Protein 5AFN (pdb70)

Foldseek 3Di:
DVLVVVLVVVLLVPDDLVDQQDDDLAAWEKEKEKEWAEFPDADQVQQKTKTKIKIKIKTARQSSADDCVSRPPQFKDKAACVSHHDFQKDFVFFPDDKDFPDRRIWMAGRNRMIITITIIITMGGFNQNCQAPPQGGKGKGKMWGPPDFCSHYPYHYDDHHHPNYDPPHQKDWPDKDKDKDFDDDPVDPGTTIMMMIMTGIHGPD/DVLVVVLCVQLQPPADQVDQQDDDLAAWEKEKEKEWQEFPDADQVQQKTKTKIKMKIKTFRQSNADDCVSRPPQFKDKAQSVSHHDFQKDFPFFPFDKDWDDGRIWIAGRRRMIIGITIIITMGHFNQNCQLPPQGGKDKRKMFGPPDACSHYPYDYDDYDHPNYDPPDQKDWPDKDKDKDWDDDPPDDGITIMMIIMTGIHGPPSD/DVLVVVLCVVLLPPADQVDQQDDPLAAWEKEKEKEWAEFPDADQVQQKTKTKIKMKIKTFRQSNADDCVSRPPAFKDKAQSVSHHDFQKDFVFFPDDKDWDDRRIWMAGRNRMIIGMTIIITMGHFNQNCQAPPQGGKGKGKMFGPPDFCSHYPYHYDDYDHPNYDPPHQKDWDDKDKDKDWDDDPVDPTTTIMMMIMTGIHGDD/DVLVVVLCVVLLPPDDQVDQQADVQGAWEKEKEKEWQDFPDADQVQQKTKTKIKMKIKTARQSSADDCVSRPPAFKDKAAPVSHHDFQKDFPFFPDDKDWDDHRIWIAGNNRMIIGITITITMGHFNQNCQADDQGGKGKGKMFGPPDFCSHYPYDYDDYYHPNYDPPHQKDWDDKDKDKDWADDPVDPGTTIMIMIMTGIHGDD/DVLVVVLCVVLLVPDDLQDQQDPDLAAWEKEKDKAWQEFPDADQVQQKTKTKIKMKMKTFRQSNADDCVSRPPAFKDKAACVSHRDFQKDFPFFPDDKDWPDGRIWIAGHRRMIITMTIIITMGGFNQNCQAPPQGGKGKGKMFGPPDACSHYPYDYDDDDHVNHDDPDQKDWPDKDKDKDWDDDPPDPGTTIMIIIMTGMHGDD

Nearest PDB structures (foldseek):
  5ouh-assembly1_B  TM=9.935E-01  e=2.386E-40  Homo sapiens
  5afh-assembly1_C  TM=9.965E-01  e=1.485E-39  Homo sapiens
  3sq9-assembly1_B  TM=9.889E-01  e=8.576E-38  unclassified
  2y7y-assembly1_A  TM=9.504E-01  e=9.101E-25  Aplysia californica
  5obh-assembly1_D  TM=9.480E-01  e=3.143E-23  Aplysia californica

Radius of gyration: 29.96 Å; Cα contacts (8 Å, |Δi|>4): 2633; chains: 5; bounding box: 78×82×72 Å

InterPro domains:
  IPR006201 Neurotransmitter-gated ion-channel [PTHR18945] (28-205)
  IPR006202 Neurotransmitter-gated ion-channel ligand-binding domain [PF02931] (35-223)
  IPR007110 Immunoglobulin-like domain [PS50835] (114-217)
  IPR036734 Neurotransmitter-gated ion-channel ligand-binding domain superfamily [G3DSA:2.70.170.10] (19-229)
  IPR036734 Neurotransmitter-gated ion-channel ligand-binding domain superfamily [SSF63712] (23-223)

Sequence (1027 aa):
GEFQRKLYKELVKNYNPDVIPTQRDRPVTVYFSLSLLQIMDVDEKNQVVDVVFWLQMSWTDHYLQWNVSEYPGVKQVSVPIISSLWVPDLAAYNAISKPEVLTPQLALVNSSGHVQYLPSIRQRFSCDVSGVDTESGATCKLKFGSWTHHSRELDLQMQEADISGYIPYSRFELVGVTQKRSERFYECCKEPYPDVTFTVTFRKKGGEFQRKLYYKELVKNYNPDVIPTQRDRPVTVYFSLSLLQIMDVDEKNQVVDVVFWLQMSWTDHYLQWNVSEYPGVKQVSVPISSLWVPDLAAYNAISKPEVLTPQLALVNSSGHVQYLPSIRQRFSCDVSGVDTESGATCKLKFGSWTHHSRELDLQMQEADISGYIPYSRFELVGVTQKRSERFYECCKEPYPDVTFTVTFRKKGRSGEFQRKLYKELVKNYNPDVIPTQRDRPVTVYFSLSLLQIMDVDEKNQVVDVVFWLQMSWTDHYLQWNVSEYPGVKQVSVPISSLWVPDLAAYNAISKPEVLTPQLALVNSSGHVQYLPSIRQRFSCDVSGVDTESGATCKLKFGSWTHHSRELDLQMQEADISGYIPYSRFELVGVTQKRSERFYECCKEPYPDVTFTVTFRKKGGEFQRKLYKELVKNYNPDVIPTQRDRPVTVYFSLSLLQIMDVDEKNQVVDVVFWLQMSWTDHYLQWNVSEYPGVKQVSSVPIISSSLWVPDLAAYNAISKPEVLTPQLALVNSSGHVQYLPSIRQRFSCDVSGVDTESGATCKLKFGSWTHHSRELDLQMQEADISGYIPYSRFELVGVTQKRSSERFYECCKEPYPDVTFFTVTFRKKGGEFQRKLYKELVKNYNPDVIPTQRDRPVTVYFSLSLLQIMDVDEKNQVVDVVFWLQMSWTDHYLQWNVSEYPGVKQVSVPISSLWVPDLLAAYNAISKPEVLTPQLALVNSSGHVQYLPSIRQRFSCDVSGVDTESGATCKLKFGSWTHHSRELDLQMQEADISGYIPYSRFELVGVTQKRSERFYECCKEPYPDVTFTVTFRKKG

CATH classification: 2.70.170.10

Structure (mmCIF, N/CA/C/O backbone):
data_5AFN
#
_entry.id   5AFN
#
_cell.length_a   85.520
_cell.length_b   112.504
_cell.length_c   143.109
_cell.angle_alpha   90.00
_cell.angle_beta   90.00
_cell.angle_gamma   90.00
#
_symmetry.space_group_name_H-M   'P 21 21 21'
#
loop_
_entity.id
_entity.type
_entity.pdbx_description
1 polymer 'ACETYLCHOLINE-BINDING PROTEIN, NEURONAL ACETYLCHOLINE RECEPTOR SUBUNIT ALPHA-7'
2 non-polymer 2-acetamido-2-deoxy-beta-D-glucopyranose
3 non-polymer beta-D-mannopyranose
4 non-polymer alpha-D-mannopyranose
5 non-polymer Alpha-Lobeline
6 non-polymer (4R)-4-(2-phenylethyl)pyrrolidin-2-one
7 non-polymer GLYCEROL
8 water water
#
loop_
_atom_site.group_PDB
_atom_site.id
_atom_site.type_symbol
_atom_site.label_atom_id
_atom_site.label_alt_id
_atom_site.label_comp_id
_atom_site.label_asym_id
_atom_site.label_entity_id
_atom_site.label_seq_id
_atom_site.pdbx_PDB_ins_code
_atom_site.Cartn_x
_atom_site.Cartn_y
_atom_site.Cartn_z
_atom_site.occupancy
_atom_site.B_iso_or_equiv
_atom_site.auth_seq_id
_atom_site.auth_comp_id
_atom_site.auth_asym_id
_atom_site.auth_atom_id
_atom_site.pdbx_PDB_model_num
ATOM 1 N N . GLY A 1 1 ? 54.403 0.746 36.122 1.00 88.80 0 GLY A N 1
ATOM 2 C CA . GLY A 1 1 ? 55.682 0.174 35.743 1.00 84.63 0 GLY A CA 1
ATOM 3 C C . GLY A 1 1 ? 56.455 1.103 34.831 1.00 73.52 0 GLY A C 1
ATOM 4 O O . GLY A 1 1 ? 56.034 1.375 33.708 1.00 69.94 0 GLY A O 1
ATOM 5 N N . GLU A 1 2 ? 57.588 1.598 35.312 1.00 75.40 1 GLU A N 1
ATOM 6 C CA . GLU A 1 2 ? 58.368 2.545 34.533 1.00 82.03 1 GLU A CA 1
ATOM 7 C C . GLU A 1 2 ? 59.005 1.869 33.328 1.00 80.92 1 GLU A C 1
ATOM 8 O O . GLU A 1 2 ? 59.010 2.419 32.227 1.00 81.22 1 GLU A O 1
ATOM 14 N N . PHE A 1 3 ? 59.542 0.673 33.539 1.00 71.88 2 PHE A N 1
ATOM 15 C CA . PHE A 1 3 ? 60.144 -0.081 32.448 1.00 64.80 2 PHE A CA 1
ATOM 16 C C . PHE A 1 3 ? 59.101 -0.523 31.435 1.00 59.43 2 PHE A C 1
ATOM 17 O O . PHE A 1 3 ? 59.371 -0.571 30.235 1.00 59.00 2 PHE A O 1
ATOM 25 N N . GLN A 1 4 ? 57.903 -0.832 31.913 1.00 44.75 3 GLN A N 1
ATOM 26 C CA . GLN A 1 4 ? 56.815 -1.170 31.007 1.00 42.42 3 GLN A CA 1
ATOM 27 C C . GLN A 1 4 ? 56.457 0.038 30.151 1.00 50.86 3 GLN A C 1
ATOM 28 O O . GLN A 1 4 ? 56.220 -0.082 28.948 1.00 47.84 3 GLN A O 1
ATOM 34 N N . ARG A 1 5 ? 56.448 1.208 30.776 1.00 52.01 4 ARG A N 1
ATOM 35 C CA . ARG A 1 5 ? 56.109 2.435 30.079 1.00 60.37 4 ARG A CA 1
ATOM 36 C C . ARG A 1 5 ? 57.145 2.775 28.997 1.00 57.49 4 ARG A C 1
ATOM 37 O O . ARG A 1 5 ? 56.797 3.245 27.913 1.00 54.10 4 ARG A O 1
ATOM 45 N N . LYS A 1 6 ? 58.414 2.510 29.289 1.00 50.74 5 LYS A N 1
ATOM 46 C CA . LYS A 1 6 ? 59.477 2.692 28.308 1.00 57.93 5 LYS A CA 1
ATOM 47 C C . LYS A 1 6 ? 59.364 1.675 27.165 1.00 63.41 5 LYS A C 1
ATOM 48 O O . LYS A 1 6 ? 59.640 1.996 26.007 1.00 66.02 5 LYS A O 1
ATOM 54 N N . LEU A 1 7 ? 58.963 0.449 27.500 1.00 58.28 6 LEU A N 1
ATOM 55 C CA . LEU A 1 7 ? 58.823 -0.610 26.510 1.00 53.46 6 LEU A CA 1
ATOM 56 C C . LEU A 1 7 ? 57.752 -0.257 25.489 1.00 52.80 6 LEU A C 1
ATOM 57 O O . LEU A 1 7 ? 57.893 -0.567 24.311 1.00 49.64 6 LEU A O 1
ATOM 62 N N . TYR A 1 8 ? 56.683 0.390 25.948 1.00 53.62 7 TYR A N 1
ATOM 63 C CA . TYR A 1 8 ? 55.614 0.830 25.051 1.00 56.41 7 TYR A CA 1
ATOM 64 C C . TYR A 1 8 ? 56.086 1.950 24.127 1.00 61.74 7 TYR A C 1
ATOM 65 O O . TYR A 1 8 ? 55.857 1.898 22.921 1.00 72.71 7 TYR A O 1
ATOM 74 N N . LYS A 1 9 ? 56.721 2.967 24.698 1.00 61.74 8 LYS A N 1
ATOM 75 C CA . LYS A 1 9 ? 57.315 4.042 23.904 1.00 65.96 8 LYS A CA 1
ATOM 76 C C . LYS A 1 9 ? 58.165 3.463 22.771 1.00 73.74 8 LYS A C 1
ATOM 77 O O . LYS A 1 9 ? 57.986 3.814 21.604 1.00 73.66 8 LYS A O 1
ATOM 83 N N . GLU A 1 10 ? 59.075 2.559 23.129 1.00 76.60 9 GLU A N 1
ATOM 84 C CA . GLU A 1 10 ? 60.018 1.985 22.174 1.00 84.21 9 GLU A CA 1
ATOM 85 C C . GLU A 1 10 ? 59.368 1.065 21.134 1.00 80.58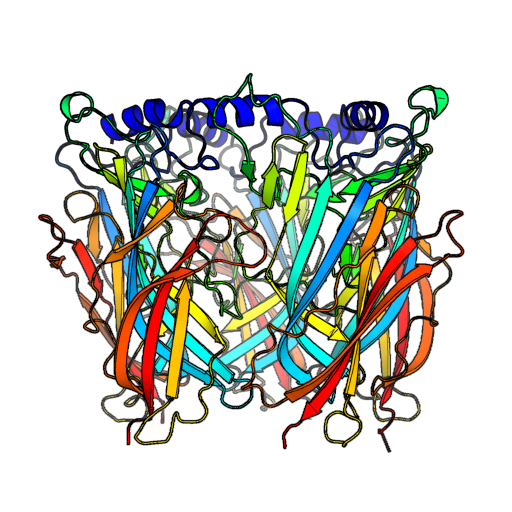 9 GLU A C 1
ATOM 86 O O . GLU A 1 10 ? 59.657 1.171 19.944 1.00 88.08 9 GLU A O 1
ATOM 92 N N . LEU A 1 11 ? 58.498 0.165 21.579 1.00 72.04 10 LEU A N 1
ATOM 93 C CA . LEU A 1 11 ? 57.867 -0.794 20.671 1.00 72.13 10 LEU A CA 1
ATOM 94 C C . LEU A 1 11 ? 57.017 -0.149 19.580 1.00 77.47 10 LEU A C 1
ATOM 95 O O . LEU A 1 11 ? 56.951 -0.654 18.462 1.00 87.56 10 LEU A O 1
ATOM 100 N N . VAL A 1 12 ? 56.362 0.957 19.916 1.00 71.98 11 VAL A N 1
ATOM 101 C CA . VAL A 1 12 ? 55.491 1.664 18.981 1.00 63.20 11 VAL A CA 1
ATOM 102 C C . VAL A 1 12 ? 56.285 2.274 17.826 1.00 67.10 11 VAL A C 1
ATOM 103 O O . VAL A 1 12 ? 55.816 2.271 16.688 1.00 67.22 11 VAL A O 1
ATOM 107 N N . LYS A 1 13 ? 57.488 2.769 18.138 1.00 65.52 12 LYS A N 1
ATOM 108 C CA . LYS A 1 13 ? 58.300 3.616 17.246 1.00 68.44 12 LYS A CA 1
ATOM 109 C C . LYS A 1 13 ? 58.200 3.331 15.744 1.00 70.49 12 LYS A C 1
ATOM 110 O O . LYS A 1 13 ? 57.762 4.184 14.964 1.00 66.65 12 LYS A O 1
ATOM 116 N N . ASN A 1 14 ? 58.620 2.136 15.345 1.00 62.81 13 ASN A N 1
ATOM 117 C CA . ASN A 1 14 ? 58.638 1.775 13.936 1.00 68.39 13 ASN A CA 1
ATOM 118 C C . ASN A 1 14 ? 57.678 0.633 13.657 1.00 65.23 13 ASN A C 1
ATOM 119 O O . ASN A 1 14 ? 57.889 -0.154 12.742 1.00 67.43 13 ASN A O 1
ATOM 124 N N . TYR A 1 15 ? 56.623 0.532 14.454 1.00 53.79 14 TYR A N 1
ATOM 125 C CA . TYR A 1 15 ? 55.732 -0.600 14.320 1.00 46.79 14 TYR A CA 1
ATOM 126 C C . TYR A 1 15 ? 54.536 -0.261 13.444 1.00 43.11 14 TYR A C 1
ATOM 127 O O . TYR A 1 15 ? 53.861 0.745 13.651 1.00 47.08 14 TYR A O 1
ATOM 136 N N . ASN A 1 16 ? 54.281 -1.122 12.465 1.00 45.12 15 ASN A N 1
ATOM 137 C CA . ASN A 1 16 ? 53.162 -0.933 11.559 1.00 37.12 15 ASN A CA 1
ATOM 138 C C . ASN A 1 16 ? 52.212 -2.101 11.666 1.00 36.21 15 ASN A C 1
ATOM 139 O O . ASN A 1 16 ? 52.492 -3.188 11.165 1.00 35.66 15 ASN A O 1
ATOM 144 N N . PRO A 1 17 ? 51.072 -1.874 12.320 1.00 33.66 16 PRO A N 1
ATOM 145 C CA . PRO A 1 17 ? 50.081 -2.932 12.549 1.00 32.78 16 PRO A CA 1
ATOM 146 C C . PRO A 1 17 ? 49.387 -3.415 11.265 1.00 34.55 16 PRO A C 1
ATOM 147 O O . PRO A 1 17 ? 48.624 -4.382 11.314 1.00 36.54 16 PRO A O 1
ATOM 151 N N . ASP A 1 18 ? 49.655 -2.767 10.136 1.00 33.51 17 ASP A N 1
ATOM 152 C CA . ASP A 1 18 ? 49.066 -3.186 8.861 1.00 41.29 17 ASP A CA 1
ATOM 153 C C . ASP A 1 18 ? 49.964 -4.184 8.130 1.00 48.53 17 ASP A C 1
ATOM 154 O O . ASP A 1 18 ? 49.551 -4.792 7.142 1.00 47.16 17 ASP A O 1
ATOM 159 N N . VAL A 1 19 ? 51.183 -4.367 8.634 1.00 40.46 18 VAL A N 1
ATOM 160 C CA . VAL A 1 19 ? 52.158 -5.219 7.969 1.00 40.87 18 VAL A CA 1
ATOM 161 C C . VAL A 1 19 ? 52.272 -6.596 8.617 1.00 47.12 18 VAL A C 1
ATOM 162 O O . VAL A 1 19 ? 52.693 -6.718 9.769 1.00 46.05 18 VAL A O 1
ATOM 166 N N . ILE A 1 20 ? 51.890 -7.633 7.874 1.00 36.51 19 ILE A N 1
ATOM 167 C CA . ILE A 1 20 ? 52.005 -8.993 8.374 1.00 38.29 19 ILE A CA 1
ATOM 168 C C . ILE A 1 20 ? 53.472 -9.283 8.664 1.00 39.65 19 ILE A C 1
ATOM 169 O O . ILE A 1 20 ? 54.334 -9.026 7.824 1.00 43.45 19 ILE A O 1
ATOM 174 N N . PRO A 1 21 ? 53.761 -9.776 9.880 1.00 46.44 20 PRO A N 1
ATOM 175 C CA . PRO A 1 21 ? 55.145 -9.944 10.343 1.00 48.88 20 PRO A CA 1
ATOM 176 C C . PRO A 1 21 ? 55.832 -11.211 9.823 1.00 47.97 20 PRO A C 1
ATOM 177 O O . PRO A 1 21 ? 56.450 -11.930 10.605 1.00 46.72 20 PRO A O 1
ATOM 181 N N . THR A 1 22 ? 55.722 -11.477 8.523 1.00 46.90 21 THR A N 1
ATOM 182 C CA . THR A 1 22 ? 56.498 -12.543 7.908 1.00 51.49 21 THR A CA 1
ATOM 183 C C . THR A 1 22 ? 57.963 -12.140 7.954 1.00 59.59 21 THR A C 1
ATOM 184 O O . THR A 1 22 ? 58.292 -10.950 8.048 1.00 56.85 21 THR A O 1
ATOM 188 N N . GLN A 1 23 ? 58.846 -13.128 7.886 1.00 61.03 22 GLN A N 1
ATOM 189 C CA . GLN A 1 23 ? 60.263 -12.839 7.734 1.00 68.97 22 GLN A CA 1
ATOM 190 C C . GLN A 1 23 ? 60.967 -13.979 7.029 1.00 75.04 22 GLN A C 1
ATOM 191 O O . GLN A 1 23 ? 60.712 -15.148 7.324 1.00 75.76 22 GLN A O 1
ATOM 197 N N . ARG A 1 24 ? 61.837 -13.624 6.086 1.00 82.80 23 ARG A N 1
ATOM 198 C CA . ARG A 1 24 ? 62.632 -14.596 5.347 1.00 89.87 23 ARG A CA 1
ATOM 199 C C . ARG A 1 24 ? 61.749 -15.656 4.691 1.00 87.50 23 ARG A C 1
ATOM 200 O O . ARG A 1 24 ? 61.848 -16.838 5.013 1.00 83.21 23 ARG A O 1
ATOM 208 N N . ASP A 1 25 ? 60.868 -15.212 3.797 1.00 93.25 24 ASP A N 1
ATOM 209 C CA . ASP A 1 25 ? 59.922 -16.077 3.068 1.00 104.65 24 ASP A CA 1
ATOM 210 C C . ASP A 1 25 ? 59.021 -16.995 3.917 1.00 101.99 24 ASP A C 1
ATOM 211 O O . ASP A 1 25 ? 58.188 -17.727 3.375 1.00 104.65 24 ASP A O 1
ATOM 216 N N . ARG A 1 26 ? 59.170 -16.944 5.237 1.00 92.99 25 ARG A N 1
ATOM 217 C CA . ARG A 1 26 ? 58.411 -17.822 6.118 1.00 79.77 25 ARG A CA 1
ATOM 218 C C . ARG A 1 26 ? 57.042 -17.246 6.436 1.00 63.26 25 ARG A C 1
ATOM 219 O O . ARG A 1 26 ? 56.910 -16.058 6.731 1.00 57.33 25 ARG A O 1
ATOM 227 N N . PRO A 1 27 ? 56.012 -18.095 6.379 1.00 57.39 26 PRO A N 1
ATOM 228 C CA . PRO A 1 27 ? 54.665 -17.674 6.770 1.00 48.95 26 PRO A CA 1
ATOM 229 C C . PRO A 1 27 ? 54.559 -17.468 8.278 1.00 49.09 26 PRO A C 1
ATOM 230 O O . PRO A 1 27 ? 55.280 -18.104 9.051 1.00 53.50 26 PRO A O 1
ATOM 234 N N . VAL A 1 28 ? 53.672 -16.572 8.688 1.00 36.54 27 VAL A N 1
ATOM 235 C CA . VAL A 1 28 ? 53.336 -16.452 10.090 1.00 43.00 27 VAL A CA 1
ATOM 236 C C . VAL A 1 28 ? 52.404 -17.608 10.422 1.00 42.83 27 VAL A C 1
ATOM 237 O O . VAL A 1 28 ? 51.352 -17.751 9.808 1.00 48.59 27 VAL A O 1
ATOM 241 N N . THR A 1 29 ? 52.811 -18.452 11.364 1.00 35.99 28 THR A N 1
ATOM 242 C CA . THR A 1 29 ? 51.948 -19.515 11.863 1.00 35.48 28 THR A CA 1
ATOM 243 C C . THR A 1 29 ? 50.937 -18.947 12.853 1.00 35.68 28 THR A C 1
ATOM 244 O O . THR A 1 29 ? 51.308 -18.284 13.818 1.00 35.06 28 THR A O 1
ATOM 248 N N . VAL A 1 30 ? 49.661 -19.221 12.621 1.00 36.33 29 VAL A N 1
ATOM 249 C CA . VAL A 1 30 ? 48.609 -18.762 13.512 1.00 33.65 29 VAL A CA 1
ATOM 250 C C . VAL A 1 30 ? 47.896 -19.975 14.077 1.00 35.37 29 VAL A C 1
ATOM 251 O O . VAL A 1 30 ? 47.291 -20.746 13.338 1.00 30.27 29 VAL A O 1
ATOM 255 N N . TYR A 1 31 ? 47.983 -20.150 15.388 1.00 28.34 30 TYR A N 1
ATOM 256 C CA . TYR A 1 31 ? 47.301 -21.256 16.051 1.00 33.84 30 TYR A CA 1
ATOM 257 C C . TYR A 1 31 ? 45.896 -20.815 16.366 1.00 31.49 30 TYR A C 1
ATOM 258 O O . TYR A 1 31 ? 45.688 -19.706 16.841 1.00 32.53 30 TYR A O 1
ATOM 267 N N . PHE A 1 32 ? 44.932 -21.683 16.094 1.00 32.25 31 PHE A N 1
ATOM 268 C CA . PHE A 1 32 ? 43.531 -21.304 16.165 1.00 30.10 31 PHE A CA 1
ATOM 269 C C . PHE A 1 32 ? 42.716 -22.373 16.894 1.00 33.09 31 PHE A C 1
ATOM 270 O O . PHE A 1 32 ? 42.691 -23.542 16.506 1.00 37.77 31 PHE A O 1
ATOM 278 N N . SER A 1 33 ? 42.038 -21.959 17.948 1.00 35.69 32 SER A N 1
ATOM 279 C CA . SER A 1 33 ? 41.216 -22.868 18.728 1.00 41.30 32 SER A CA 1
ATOM 280 C C . SER A 1 33 ? 39.842 -22.241 18.841 1.00 34.46 32 SER A C 1
ATOM 281 O O . SER A 1 33 ? 39.718 -21.026 18.936 1.00 32.06 32 SER A O 1
ATOM 284 N N . LEU A 1 34 ? 38.804 -23.060 18.814 1.00 28.25 33 LEU A N 1
ATOM 285 C CA . LEU A 1 34 ? 37.463 -22.550 19.052 1.00 32.42 33 LEU A CA 1
ATOM 286 C C . LEU A 1 34 ? 36.805 -23.431 20.097 1.00 39.89 33 LEU A C 1
ATOM 287 O O . LEU A 1 34 ? 36.755 -24.646 19.942 1.00 36.09 33 LEU A O 1
ATOM 292 N N . SER A 1 35 ? 36.307 -22.815 21.163 1.00 27.42 34 SER A N 1
ATOM 293 C CA . SER A 1 35 ? 35.597 -23.542 22.208 1.00 25.17 34 SER A CA 1
ATOM 294 C C . SER A 1 35 ? 34.144 -23.089 22.209 1.00 28.08 34 SER A C 1
ATOM 295 O O . SER A 1 35 ? 33.851 -21.926 22.495 1.00 31.80 34 SER A O 1
ATOM 298 N N . LEU A 1 36 ? 33.234 -23.987 21.854 1.00 26.65 35 LEU A N 1
ATOM 299 C CA . LEU A 1 36 ? 31.824 -23.618 21.800 1.00 30.34 35 LEU A CA 1
ATOM 300 C C . LEU A 1 36 ? 31.300 -23.475 23.229 1.00 32.08 35 LEU A C 1
ATOM 301 O O . LEU A 1 36 ? 31.500 -24.361 24.048 1.00 28.09 35 LEU A O 1
ATOM 306 N N . LEU A 1 37 ? 30.630 -22.365 23.520 1.00 23.73 36 LEU A N 1
ATOM 307 C CA . LEU A 1 37 ? 30.125 -22.116 24.866 1.00 37.81 36 LEU A CA 1
ATOM 308 C C . LEU A 1 37 ? 28.620 -22.304 24.948 1.00 33.23 36 LEU A C 1
ATOM 309 O O . LEU A 1 37 ? 28.102 -22.855 25.915 1.00 31.46 36 LEU A O 1
ATOM 314 N N . GLN A 1 38 ? 27.907 -21.827 23.938 1.00 24.43 37 GLN A N 1
ATOM 315 C CA . GLN A 1 38 ? 26.456 -21.876 24.000 1.00 32.72 37 GLN A CA 1
ATOM 316 C C . GLN A 1 38 ? 25.832 -21.692 22.629 1.00 34.75 37 GLN A C 1
ATOM 317 O O . GLN A 1 38 ? 26.270 -20.878 21.820 1.00 38.23 37 GLN A O 1
ATOM 323 N N . ILE A 1 39 ? 24.811 -22.486 22.374 1.00 29.96 38 ILE A N 1
ATOM 324 C CA . ILE A 1 39 ? 23.985 -22.303 21.209 1.00 26.10 38 ILE A CA 1
ATOM 325 C C . ILE A 1 39 ? 22.797 -21.489 21.700 1.00 31.66 38 ILE A C 1
ATOM 326 O O . ILE A 1 39 ? 21.959 -21.987 22.442 1.00 35.30 38 ILE A O 1
ATOM 331 N N . MET A 1 40 ? 22.761 -20.222 21.305 1.00 27.47 39 MET A N 1
ATOM 332 C CA . MET A 1 40 ? 21.767 -19.275 21.796 1.00 32.68 39 MET A CA 1
ATOM 333 C C . MET A 1 40 ? 20.398 -19.551 21.203 1.00 37.40 39 MET A C 1
ATOM 334 O O . MET A 1 40 ? 19.387 -19.446 21.886 1.00 47.86 39 MET A O 1
ATOM 339 N N . ASP A 1 41 ? 20.363 -19.907 19.927 1.00 33.99 40 ASP A N 1
ATOM 340 C CA . ASP A 1 41 ? 19.089 -20.054 19.246 1.00 39.23 40 ASP A CA 1
ATOM 341 C C . ASP A 1 41 ? 19.307 -20.645 17.872 1.00 29.83 40 ASP A C 1
ATOM 342 O O . ASP A 1 41 ? 20.397 -20.544 17.309 1.00 28.00 40 ASP A O 1
ATOM 347 N N . VAL A 1 42 ? 18.260 -21.260 17.338 1.00 31.49 41 VAL A N 1
ATOM 348 C CA . VAL A 1 42 ? 18.252 -21.683 15.958 1.00 41.44 41 VAL A CA 1
ATOM 349 C C . VAL A 1 42 ? 17.037 -21.064 15.297 1.00 47.67 41 VAL A C 1
ATOM 350 O O . VAL A 1 42 ? 15.979 -20.912 15.915 1.00 45.53 41 VAL A O 1
ATOM 354 N N . ASP A 1 43 ? 17.208 -20.665 14.047 1.00 38.82 42 ASP A N 1
ATOM 355 C CA . ASP A 1 43 ? 16.110 -20.120 13.276 1.00 45.10 42 ASP A CA 1
ATOM 356 C C . ASP A 1 43 ? 15.849 -21.150 12.197 1.00 42.84 42 ASP A C 1
ATOM 357 O O . ASP A 1 43 ? 16.625 -21.277 11.247 1.00 39.13 42 ASP A O 1
ATOM 362 N N . GLU A 1 44 ? 14.777 -21.910 12.357 1.00 42.91 43 GLU A N 1
ATOM 363 C CA . GLU A 1 44 ? 14.497 -23.001 11.430 1.00 49.29 43 GLU A CA 1
ATOM 364 C C . GLU A 1 44 ? 13.882 -22.500 10.128 1.00 51.27 43 GLU A C 1
ATOM 365 O O . GLU A 1 44 ? 13.874 -23.215 9.127 1.00 57.87 43 GLU A O 1
ATOM 371 N N . LYS A 1 45 ? 13.369 -21.274 10.143 1.00 49.43 44 LYS A N 1
ATOM 372 C CA . LYS A 1 45 ? 12.763 -20.693 8.945 1.00 46.75 44 LYS A CA 1
ATOM 373 C C . LYS A 1 45 ? 13.834 -20.106 8.036 1.00 43.27 44 LYS A C 1
ATOM 374 O O . LYS A 1 45 ? 13.822 -20.332 6.835 1.00 51.46 44 LYS A O 1
ATOM 380 N N . ASN A 1 46 ? 14.771 -19.369 8.625 1.00 40.86 45 ASN A N 1
ATOM 381 C CA . ASN A 1 46 ? 15.801 -18.677 7.855 1.00 42.60 45 ASN A CA 1
ATOM 382 C C . ASN A 1 46 ? 17.134 -19.423 7.768 1.00 40.63 45 ASN A C 1
ATOM 383 O O . ASN A 1 46 ? 18.070 -18.947 7.120 1.00 36.15 45 ASN A O 1
ATOM 388 N N . GLN A 1 47 ? 17.215 -20.579 8.424 1.00 41.05 46 GLN A N 1
ATOM 389 C CA . GLN A 1 47 ? 18.420 -21.417 8.404 1.00 31.22 46 GLN A CA 1
ATOM 390 C C . GLN A 1 47 ? 19.655 -20.721 8.996 1.00 34.97 46 GLN A C 1
ATOM 391 O O . GLN A 1 47 ? 20.651 -20.478 8.316 1.00 38.08 46 GLN A O 1
ATOM 397 N N . VAL A 1 48 ? 19.574 -20.420 10.285 1.00 31.21 47 VAL A N 1
ATOM 398 C CA . VAL A 1 48 ? 20.596 -19.656 10.974 1.00 32.26 47 VAL A CA 1
ATOM 399 C C . VAL A 1 48 ? 20.812 -20.278 12.341 1.00 35.38 47 VAL A C 1
ATOM 400 O O . VAL A 1 48 ? 19.857 -20.699 13.005 1.00 28.70 47 VAL A O 1
ATOM 404 N N . VAL A 1 49 ? 22.065 -20.355 12.760 1.00 25.92 48 VAL A N 1
ATOM 405 C CA . VAL A 1 49 ? 22.348 -20.708 14.128 1.00 25.57 48 VAL A CA 1
ATOM 406 C C . VAL A 1 49 ? 23.094 -19.546 14.775 1.00 28.04 48 VAL A C 1
ATOM 407 O O . VAL A 1 49 ? 23.915 -18.878 14.136 1.00 26.89 48 VAL A O 1
ATOM 411 N N . ASP A 1 50 ? 22.771 -19.303 16.044 1.00 25.09 49 ASP A N 1
ATOM 412 C CA . ASP A 1 50 ? 23.300 -18.189 16.825 1.00 23.54 49 ASP A CA 1
ATOM 413 C C . ASP A 1 50 ? 24.138 -18.805 17.950 1.00 28.98 49 ASP A C 1
ATOM 414 O O . ASP A 1 50 ? 23.611 -19.492 18.829 1.00 30.13 49 ASP A O 1
ATOM 419 N N . VAL A 1 51 ? 25.444 -18.569 17.916 1.00 26.53 50 VAL A N 1
ATOM 420 C CA . VAL A 1 51 ? 26.356 -19.230 18.842 1.00 22.29 50 VAL A CA 1
ATOM 421 C C . VAL A 1 51 ? 27.246 -18.261 19.607 1.00 25.72 50 VAL A C 1
ATOM 422 O O . VAL A 1 51 ? 27.586 -17.175 19.115 1.00 27.69 50 VAL A O 1
ATOM 426 N N . VAL A 1 52 ? 27.613 -18.658 20.820 1.00 25.72 51 VAL A N 1
ATOM 427 C CA . VAL A 1 52 ? 28.648 -17.966 21.577 1.00 22.58 51 VAL A CA 1
ATOM 428 C C . VAL A 1 52 ? 29.829 -18.921 21.673 1.00 25.20 51 VAL A C 1
ATOM 429 O O . VAL A 1 52 ? 29.662 -20.084 22.041 1.00 31.36 51 VAL A O 1
ATOM 433 N N . PHE A 1 53 ? 31.007 -18.454 21.269 1.00 27.02 52 PHE A N 1
ATOM 434 C CA . PHE A 1 53 ? 32.210 -19.283 21.314 1.00 30.20 52 PHE A CA 1
ATOM 435 C C . PHE A 1 53 ? 33.425 -18.473 21.784 1.00 26.93 52 PHE A C 1
ATOM 436 O O . PHE A 1 53 ? 33.451 -17.247 21.667 1.00 25.97 52 PHE A O 1
ATOM 444 N N . TRP A 1 54 ? 34.425 -19.174 22.301 1.00 29.13 53 TRP A N 1
ATOM 445 C CA . TRP A 1 54 ? 35.691 -18.578 22.709 1.00 30.07 53 TRP A CA 1
ATOM 446 C C . TRP A 1 54 ? 36.778 -18.928 21.688 1.00 28.25 53 TRP A C 1
ATOM 447 O O . TRP A 1 54 ? 37.089 -20.101 21.461 1.00 32.29 53 TRP A O 1
ATOM 458 N N . LEU A 1 55 ? 37.352 -17.905 21.078 1.00 31.00 54 LEU A N 1
ATOM 459 C CA . LEU A 1 55 ? 38.443 -18.089 20.141 1.00 25.46 54 LEU A CA 1
ATOM 460 C C . LEU A 1 55 ? 39.736 -17.928 20.889 1.00 35.64 54 LEU A C 1
ATOM 461 O O . LEU A 1 55 ? 39.885 -17.006 21.691 1.00 39.47 54 LEU A O 1
ATOM 466 N N . GLN A 1 56 ? 40.669 -18.832 20.646 1.00 35.64 55 GLN A N 1
ATOM 467 C CA . GLN A 1 56 ? 42.039 -18.619 21.075 1.00 38.52 55 GLN A CA 1
ATOM 468 C C . GLN A 1 56 ? 42.934 -18.563 19.854 1.00 43.79 55 GLN A C 1
ATOM 469 O O . GLN A 1 56 ? 42.977 -19.491 19.052 1.00 43.80 55 GLN A O 1
ATOM 475 N N . MET A 1 57 ? 43.646 -17.460 19.718 1.00 32.25 56 MET A N 1
ATOM 476 C CA . MET A 1 57 ? 44.509 -17.266 18.582 1.00 35.44 56 MET A CA 1
ATOM 477 C C . MET A 1 57 ? 45.863 -16.795 19.051 1.00 35.44 56 MET A C 1
ATOM 478 O O . MET A 1 57 ? 45.966 -15.841 19.805 1.00 38.90 56 MET A O 1
ATOM 483 N N . SER A 1 58 ? 46.908 -17.463 18.595 1.00 34.00 57 SER A N 1
ATOM 484 C CA . SER A 1 58 ? 48.241 -17.032 18.942 1.00 30.13 57 SER A CA 1
ATOM 485 C C . SER A 1 58 ? 49.134 -17.111 17.718 1.00 35.63 57 SER A C 1
ATOM 486 O O . SER A 1 58 ? 48.863 -17.868 16.776 1.00 38.41 57 SER A O 1
ATOM 489 N N . TRP A 1 59 ? 50.187 -16.303 17.737 1.00 30.97 58 TRP A N 1
ATOM 490 C CA . TRP A 1 59 ? 51.155 -16.262 16.650 1.00 36.38 58 TRP A CA 1
ATOM 491 C C . TRP A 1 59 ? 52.324 -15.445 17.155 1.00 34.93 58 TRP A C 1
ATOM 492 O O . TRP A 1 59 ? 52.188 -14.705 18.125 1.00 35.56 58 TRP A O 1
ATOM 503 N N . THR A 1 60 ? 53.460 -15.560 16.485 1.00 37.29 59 THR A N 1
ATOM 504 C CA . THR A 1 60 ? 54.643 -14.790 16.847 1.00 38.67 59 THR A CA 1
ATOM 505 C C . THR A 1 60 ? 54.851 -13.623 15.881 1.00 42.13 59 THR A C 1
ATOM 506 O O . THR A 1 60 ? 54.930 -13.803 14.657 1.00 45.01 59 THR A O 1
ATOM 510 N N . ASP A 1 61 ? 54.909 -12.424 16.446 1.00 41.41 60 ASP A N 1
ATOM 511 C CA . ASP A 1 61 ? 55.231 -11.209 15.700 1.00 42.87 60 ASP A CA 1
ATOM 512 C C . ASP A 1 61 ? 56.636 -10.816 16.103 1.00 44.62 60 ASP A C 1
ATOM 513 O O . ASP A 1 61 ? 56.849 -10.339 17.214 1.00 41.52 60 ASP A O 1
ATOM 518 N N . HIS A 1 62 ? 57.592 -11.007 15.202 1.00 44.75 61 HIS A N 1
ATOM 519 C CA . HIS A 1 62 ? 58.989 -10.848 15.568 1.00 50.72 61 HIS A CA 1
ATOM 520 C C . HIS A 1 62 ? 59.353 -9.384 15.800 1.00 47.71 61 HIS A C 1
ATOM 521 O O . HIS A 1 62 ? 60.400 -9.086 16.369 1.00 47.58 61 HIS A O 1
ATOM 528 N N . TYR A 1 63 ? 58.484 -8.473 15.372 1.00 42.87 62 TYR A N 1
ATOM 529 C CA . TYR A 1 63 ? 58.723 -7.048 15.590 1.00 46.96 62 TYR A CA 1
ATOM 530 C C . TYR A 1 63 ? 58.350 -6.608 17.001 1.00 51.39 62 TYR A C 1
ATOM 531 O O . TYR A 1 63 ? 58.599 -5.469 17.389 1.00 57.47 62 TYR A O 1
ATOM 540 N N . LEU A 1 64 ? 57.760 -7.516 17.769 1.00 51.85 63 LEU A N 1
ATOM 541 C CA . LEU A 1 64 ? 57.259 -7.177 19.090 1.00 45.29 63 LEU A CA 1
ATOM 542 C C . LEU A 1 64 ? 58.102 -7.774 20.196 1.00 51.74 63 LEU A C 1
ATOM 543 O O . LEU A 1 64 ? 57.667 -7.843 21.341 1.00 57.51 63 LEU A O 1
ATOM 548 N N . GLN A 1 65 ? 59.301 -8.223 19.863 1.00 50.72 64 GLN A N 1
ATOM 549 C CA . GLN A 1 65 ? 60.138 -8.837 20.877 1.00 55.97 64 GLN A CA 1
ATOM 550 C C . GLN A 1 65 ? 61.044 -7.813 21.558 1.00 53.93 64 GLN A C 1
ATOM 551 O O . GLN A 1 65 ? 61.284 -6.725 21.028 1.00 54.88 64 GLN A O 1
ATOM 557 N N . TRP A 1 66 ? 61.524 -8.153 22.748 1.00 43.36 65 TRP A N 1
ATOM 558 C CA . TRP A 1 66 ? 62.441 -7.268 23.456 1.00 50.06 65 TRP A CA 1
ATOM 559 C C . TRP A 1 66 ? 63.357 -8.061 24.357 1.00 53.29 65 TRP A C 1
ATOM 560 O O . TRP A 1 66 ? 63.104 -9.236 24.636 1.00 54.41 65 TRP A O 1
ATOM 571 N N . ASN A 1 67 ? 64.416 -7.407 24.815 1.00 55.29 66 ASN A N 1
ATOM 572 C CA . ASN A 1 67 ? 65.361 -8.030 25.724 1.00 68.07 66 ASN A CA 1
ATOM 573 C C . ASN A 1 67 ? 64.917 -7.781 27.161 1.00 70.32 66 ASN A C 1
ATOM 574 O O . ASN A 1 67 ? 64.837 -6.633 27.599 1.00 66.88 66 ASN A O 1
ATOM 579 N N . VAL A 1 68 ? 64.616 -8.857 27.884 1.00 69.38 67 VAL A N 1
ATOM 580 C CA . VAL A 1 68 ? 64.162 -8.749 29.267 1.00 68.91 67 VAL A CA 1
ATOM 581 C C . VAL A 1 68 ? 65.222 -8.078 30.150 1.00 74.42 67 VAL A C 1
ATOM 582 O O . VAL A 1 68 ? 64.891 -7.407 31.125 1.00 74.76 67 VAL A O 1
ATOM 586 N N . SER A 1 69 ? 66.493 -8.231 29.790 1.00 77.15 68 SER A N 1
ATOM 587 C CA . SER A 1 69 ? 67.562 -7.589 30.548 1.00 82.83 68 SER A CA 1
ATOM 588 C C . SER A 1 69 ? 67.514 -6.068 30.383 1.00 82.27 68 SER A C 1
ATOM 589 O O . SER A 1 69 ? 67.942 -5.329 31.271 1.00 87.62 68 SER A O 1
ATOM 592 N N . GLU A 1 70 ? 66.985 -5.604 29.253 1.00 71.87 69 GLU A N 1
ATOM 593 C CA . GLU A 1 70 ? 66.843 -4.168 29.015 1.00 76.43 69 GLU A CA 1
ATOM 594 C C . GLU A 1 70 ? 65.595 -3.601 29.698 1.00 75.32 69 GLU A C 1
ATOM 595 O O . GLU A 1 70 ? 65.535 -2.416 30.019 1.00 82.94 69 GLU A O 1
ATOM 601 N N . TYR A 1 71 ? 64.600 -4.454 29.918 1.00 64.77 70 TYR A N 1
ATOM 602 C CA . TYR A 1 71 ? 63.356 -4.033 30.553 1.00 60.88 70 TYR A CA 1
ATOM 603 C C . TYR A 1 71 ? 63.040 -4.972 31.714 1.00 67.84 70 TYR A C 1
ATOM 604 O O . TYR A 1 71 ? 62.062 -5.721 31.660 1.00 65.84 70 TYR A O 1
ATOM 613 N N . PRO A 1 72 ? 63.866 -4.926 32.775 1.00 61.87 71 PRO A N 1
ATOM 614 C CA . PRO A 1 72 ? 63.820 -5.937 33.837 1.00 59.75 71 PRO A CA 1
ATOM 615 C C . PRO A 1 72 ? 62.446 -6.070 34.475 1.00 63.73 71 PRO A C 1
ATOM 616 O O . PRO A 1 72 ? 61.776 -5.064 34.725 1.00 63.65 71 PRO A O 1
ATOM 620 N N . GLY A 1 73 ? 62.030 -7.312 34.707 1.00 59.81 72 GLY A N 1
ATOM 621 C CA . GLY A 1 73 ? 60.734 -7.595 35.293 1.00 57.64 72 GLY A CA 1
ATOM 622 C C . GLY A 1 73 ? 59.605 -7.710 34.282 1.00 53.75 72 GLY A C 1
ATOM 623 O O . GLY A 1 73 ? 58.599 -8.366 34.548 1.00 61.25 72 GLY A O 1
ATOM 624 N N . VAL A 1 74 ? 59.766 -7.072 33.126 1.00 46.21 73 VAL A N 1
ATOM 625 C CA . VAL A 1 74 ? 58.715 -7.063 32.107 1.00 43.44 73 VAL A CA 1
ATOM 626 C C . VAL A 1 74 ? 58.786 -8.313 31.225 1.00 52.72 73 VAL A C 1
ATOM 627 O O . VAL A 1 74 ? 59.576 -8.371 30.273 1.00 51.35 73 VAL A O 1
ATOM 631 N N . LYS A 1 75 ? 57.953 -9.305 31.535 1.00 51.15 74 LYS A N 1
ATOM 632 C CA . LYS A 1 75 ? 58.015 -10.593 30.847 1.00 52.13 74 LYS A CA 1
ATOM 633 C C . LYS A 1 75 ? 56.854 -10.778 29.874 1.00 48.06 74 LYS A C 1
ATOM 634 O O . LYS A 1 75 ? 56.975 -11.495 28.891 1.00 40.86 74 LYS A O 1
ATOM 640 N N . GLN A 1 76 ? 55.723 -10.148 30.168 1.00 50.41 75 GLN A N 1
ATOM 641 C CA . GLN A 1 76 ? 54.604 -10.116 29.238 1.00 48.42 75 GLN A CA 1
ATOM 642 C C . GLN A 1 76 ? 53.753 -8.880 29.505 1.00 41.08 75 GLN A C 1
ATOM 643 O O . GLN A 1 76 ? 53.667 -8.412 30.634 1.00 48.39 75 GLN A O 1
ATOM 649 N N . VAL A 1 77 ? 53.125 -8.346 28.467 1.00 35.72 76 VAL A N 1
ATOM 650 C CA . VAL A 1 77 ? 52.331 -7.137 28.622 1.00 32.96 76 VAL A CA 1
ATOM 651 C C . VAL A 1 77 ? 50.968 -7.324 28.001 1.00 35.75 76 VAL A C 1
ATOM 652 O O . VAL A 1 77 ? 50.769 -8.188 27.143 1.00 38.46 76 VAL A O 1
ATOM 656 N N . SER A 1 78 ? 50.035 -6.490 28.426 1.00 30.15 77 SER A N 1
ATOM 657 C CA . SER A 1 78 ? 48.673 -6.562 27.942 1.00 30.51 77 SER A CA 1
ATOM 658 C C . SER A 1 78 ? 48.405 -5.300 27.114 1.00 28.74 77 SER A C 1
ATOM 659 O O . SER A 1 78 ? 48.572 -4.179 27.582 1.00 37.13 77 SER A O 1
ATOM 662 N N . VAL A 1 79 ? 48.011 -5.499 25.865 1.00 28.93 78 VAL A N 1
ATOM 663 C CA . VAL A 1 79 ? 48.059 -4.448 24.859 1.00 34.10 78 VAL A CA 1
ATOM 664 C C . VAL A 1 79 ? 46.744 -4.379 24.070 1.00 30.91 78 VAL A C 1
ATOM 665 O O . VAL A 1 79 ? 46.149 -5.411 23.771 1.00 28.49 78 VAL A O 1
ATOM 669 N N . PRO A 1 80 ? 46.268 -3.165 23.748 1.00 27.35 79 PRO A N 1
ATOM 670 C CA . PRO A 1 80 ? 45.050 -3.146 22.926 1.00 32.44 79 PRO A CA 1
ATOM 671 C C . PRO A 1 80 ? 45.348 -3.747 21.556 1.00 38.71 79 PRO A C 1
ATOM 672 O O . PRO A 1 80 ? 46.408 -3.503 20.972 1.00 26.68 79 PRO A O 1
ATOM 676 N N A ILE A 1 81 ? 44.434 -4.574 21.058 0.64 24.74 80 ILE A N 1
ATOM 677 N N B ILE A 1 81 ? 44.398 -4.524 21.063 0.36 39.28 80 ILE A N 1
ATOM 678 C CA A ILE A 1 81 ? 44.674 -5.306 19.819 0.64 38.72 80 ILE A CA 1
ATOM 679 C CA B ILE A 1 81 ? 44.589 -5.311 19.863 0.36 40.02 80 ILE A CA 1
ATOM 680 C C A ILE A 1 81 ? 44.739 -4.373 18.629 0.64 35.94 80 ILE A C 1
ATOM 681 C C B ILE A 1 81 ? 44.616 -4.438 18.612 0.36 36.55 80 ILE A C 1
ATOM 682 O O A ILE A 1 81 ? 45.448 -4.650 17.675 0.64 36.26 80 ILE A O 1
ATOM 683 O O B ILE A 1 81 ? 45.169 -4.828 17.593 0.36 37.08 80 ILE A O 1
ATOM 692 N N . SER A 1 82 ? 44.031 -3.250 18.711 1.00 37.00 81 SER A N 1
ATOM 693 C CA . SER A 1 82 ? 44.043 -2.268 17.637 1.00 37.16 81 SER A CA 1
ATOM 694 C C . SER A 1 82 ? 45.453 -1.756 17.338 1.00 40.50 81 SER A C 1
ATOM 695 O O . SER A 1 82 ? 45.708 -1.203 16.272 1.00 45.99 81 SER A O 1
ATOM 698 N N . SER A 1 83 ? 46.375 -1.947 18.275 1.00 35.17 82 SER A N 1
ATOM 699 C CA . SER A 1 83 ? 47.737 -1.457 18.086 1.00 31.84 82 SER A CA 1
ATOM 700 C C . SER A 1 83 ? 48.657 -2.538 17.506 1.00 37.16 82 SER A C 1
ATOM 701 O O . SER A 1 83 ? 49.845 -2.302 17.282 1.00 41.68 82 SER A O 1
ATOM 704 N N . LEU A 1 84 ? 48.111 -3.730 17.275 1.00 29.90 83 LEU A N 1
ATOM 705 C CA . LEU A 1 84 ? 48.917 -4.846 16.790 1.00 29.93 83 LEU A CA 1
ATOM 706 C C . LEU A 1 84 ? 48.435 -5.318 15.424 1.00 36.14 83 LEU A C 1
ATOM 707 O O . LEU A 1 84 ? 47.250 -5.203 15.103 1.00 29.26 83 LEU A O 1
ATOM 712 N N . TRP A 1 85 ? 49.342 -5.874 14.630 1.00 31.69 84 TRP A N 1
ATOM 713 C CA . TRP A 1 85 ? 48.904 -6.681 13.512 1.00 30.09 84 TRP A CA 1
ATOM 714 C C . TRP A 1 85 ? 48.134 -7.886 14.045 1.00 31.17 84 TRP A C 1
ATOM 715 O O . TRP A 1 85 ? 48.590 -8.563 14.972 1.00 29.21 84 TRP A O 1
ATOM 726 N N . VAL A 1 86 ? 46.978 -8.158 13.450 1.00 28.67 85 VAL A N 1
ATOM 727 C CA . VAL A 1 86 ? 46.180 -9.330 13.806 1.00 32.29 85 VAL A CA 1
ATOM 728 C C . VAL A 1 86 ? 45.788 -10.069 12.532 1.00 33.18 85 VAL A C 1
ATOM 729 O O . VAL A 1 86 ? 45.606 -9.442 11.502 1.00 37.18 85 VAL A O 1
ATOM 733 N N . PRO A 1 87 ? 45.677 -11.408 12.602 1.00 34.18 86 PRO A N 1
ATOM 734 C CA . PRO A 1 87 ? 45.297 -12.180 11.418 1.00 33.26 86 PRO A CA 1
ATOM 735 C C . PRO A 1 87 ? 43.928 -11.721 10.899 1.00 35.08 86 PRO A C 1
ATOM 736 O O . PRO A 1 87 ? 43.014 -11.496 11.684 1.00 32.59 86 PRO A O 1
ATOM 740 N N . ASP A 1 88 ? 43.791 -11.565 9.592 1.00 32.96 87 ASP A N 1
ATOM 741 C CA . ASP A 1 88 ? 42.505 -11.177 9.034 1.00 35.05 87 ASP A CA 1
ATOM 742 C C . ASP A 1 88 ? 41.617 -12.405 8.873 1.00 38.77 87 ASP A C 1
ATOM 743 O O . ASP A 1 88 ? 41.203 -12.742 7.757 1.00 31.21 87 ASP A O 1
ATOM 748 N N . LEU A 1 89 ? 41.325 -13.082 9.981 1.00 37.93 88 LEU A N 1
ATOM 749 C CA . LEU A 1 89 ? 40.479 -14.266 9.908 1.00 42.60 88 LEU A CA 1
ATOM 750 C C . LEU A 1 89 ? 39.025 -13.884 9.640 1.00 43.92 88 LEU A C 1
ATOM 751 O O . LEU A 1 89 ? 38.464 -13.013 10.298 1.00 39.53 88 LEU A O 1
ATOM 756 N N . ALA A 1 90 ? 38.438 -14.531 8.641 1.00 37.93 89 ALA A N 1
ATOM 757 C CA . ALA A 1 90 ? 37.048 -14.324 8.285 1.00 29.46 89 ALA A CA 1
ATOM 758 C C . ALA A 1 90 ? 36.226 -15.534 8.722 1.00 35.64 89 ALA A C 1
ATOM 759 O O . ALA A 1 90 ? 36.708 -16.670 8.681 1.00 27.91 89 ALA A O 1
ATOM 761 N N . ALA A 1 91 ? 34.981 -15.288 9.117 1.00 29.08 90 ALA A N 1
ATOM 762 C CA . ALA A 1 91 ? 34.010 -16.356 9.302 1.00 31.71 90 ALA A CA 1
ATOM 763 C C . ALA A 1 91 ? 33.241 -16.541 7.983 1.00 33.03 90 ALA A C 1
ATOM 764 O O . ALA A 1 91 ? 32.341 -15.760 7.667 1.00 32.94 90 ALA A O 1
ATOM 766 N N . TYR A 1 92 ? 33.597 -17.578 7.226 1.00 31.90 91 TYR A N 1
ATOM 767 C CA . TYR A 1 92 ? 33.142 -17.724 5.830 1.00 35.26 91 TYR A CA 1
ATOM 768 C C . TYR A 1 92 ? 31.627 -17.735 5.674 1.00 37.05 91 TYR A C 1
ATOM 769 O O . TYR A 1 92 ? 31.097 -17.222 4.691 1.00 43.61 91 TYR A O 1
ATOM 778 N N . ASN A 1 93 ? 30.926 -18.335 6.628 1.00 32.06 92 ASN A N 1
ATOM 779 C CA . ASN A 1 93 ? 29.493 -18.486 6.463 1.00 35.17 92 ASN A CA 1
ATOM 780 C C . ASN A 1 93 ? 28.694 -17.748 7.540 1.00 35.84 92 ASN A C 1
ATOM 781 O O . ASN A 1 93 ? 27.550 -18.107 7.845 1.00 29.58 92 ASN A O 1
ATOM 786 N N . ALA A 1 94 ? 29.299 -16.699 8.088 1.00 31.28 93 ALA A N 1
ATOM 787 C CA . ALA A 1 94 ? 28.609 -15.822 9.034 1.00 40.18 93 ALA A CA 1
ATOM 788 C C . ALA A 1 94 ? 27.603 -14.958 8.292 1.00 28.14 93 ALA A C 1
ATOM 789 O O . ALA A 1 94 ? 27.810 -14.588 7.133 1.00 26.61 93 ALA A O 1
ATOM 791 N N . ILE A 1 95 ? 26.500 -14.649 8.956 1.00 33.82 94 ILE A N 1
ATOM 792 C CA . ILE A 1 95 ? 25.495 -13.769 8.370 1.00 30.19 94 ILE A CA 1
ATOM 793 C C . ILE A 1 95 ? 25.249 -12.562 9.276 1.00 30.31 94 ILE A C 1
ATOM 794 O O . ILE A 1 95 ? 24.311 -11.798 9.075 1.00 29.76 94 ILE A O 1
ATOM 799 N N . SER A 1 96 ? 26.096 -12.419 10.293 1.00 31.47 95 SER A N 1
ATOM 800 C CA . SER A 1 96 ? 26.134 -11.215 11.123 1.00 27.32 95 SER A CA 1
ATOM 801 C C . SER A 1 96 ? 27.588 -10.950 11.440 1.00 27.71 95 SER A C 1
ATOM 802 O O . SER A 1 96 ? 28.425 -11.878 11.411 1.00 28.62 95 SER A O 1
ATOM 805 N N . LYS A 1 97 ? 27.879 -9.696 11.760 1.00 24.00 96 LYS A N 1
ATOM 806 C CA . LYS A 1 97 ? 29.185 -9.315 12.256 1.00 32.95 96 LYS A CA 1
ATOM 807 C C . LYS A 1 97 ? 29.401 -9.926 13.631 1.00 29.44 96 LYS A C 1
ATOM 808 O O . LYS A 1 97 ? 28.451 -10.177 14.363 1.00 31.93 96 LYS A O 1
ATOM 814 N N . PRO A 1 98 ? 30.656 -10.188 13.981 1.00 31.61 97 PRO A N 1
ATOM 815 C CA . PRO A 1 98 ? 30.920 -10.749 15.306 1.00 29.08 97 PRO A CA 1
ATOM 816 C C . PRO A 1 98 ? 30.743 -9.709 16.414 1.00 36.78 97 PRO A C 1
ATOM 817 O O . PRO A 1 98 ? 31.179 -8.567 16.274 1.00 34.36 97 PRO A O 1
ATOM 821 N N . GLU A 1 99 ? 30.078 -10.111 17.494 1.00 32.84 98 GLU A N 1
ATOM 822 C CA . GLU A 1 99 ? 29.992 -9.299 18.701 1.00 31.55 98 GLU A CA 1
ATOM 823 C C . GLU A 1 99 ? 31.057 -9.808 19.672 1.00 27.39 98 GLU A C 1
ATOM 824 O O . GLU A 1 99 ? 30.961 -10.933 20.164 1.00 27.90 98 GLU A O 1
ATOM 830 N N . VAL A 1 100 ? 32.094 -9.005 19.910 1.00 24.33 99 VAL A N 1
ATOM 831 C CA . VAL A 1 100 ? 33.167 -9.404 20.816 1.00 27.79 99 VAL A CA 1
ATOM 832 C C . VAL A 1 100 ? 32.764 -9.041 22.243 1.00 25.90 99 VAL A C 1
ATOM 833 O O . VAL A 1 100 ? 32.481 -7.889 22.530 1.00 20.87 99 VAL A O 1
ATOM 837 N N . LEU A 1 101 ? 32.723 -10.037 23.125 1.00 23.61 100 LEU A N 1
ATOM 838 C CA . LEU A 1 101 ? 32.091 -9.884 24.439 1.00 25.60 100 LEU A CA 1
ATOM 839 C C . LEU A 1 101 ? 33.102 -9.498 25.533 1.00 32.79 100 LEU A C 1
ATOM 840 O O . LEU A 1 101 ? 32.718 -9.135 26.640 1.00 32.41 100 LEU A O 1
ATOM 845 N N . THR A 1 102 ? 34.387 -9.567 25.199 1.00 26.02 101 THR A N 1
ATOM 846 C CA . THR A 1 102 ? 35.473 -9.468 26.170 1.00 23.48 101 THR A CA 1
ATOM 847 C C . THR A 1 102 ? 36.397 -8.285 25.863 1.00 30.67 101 THR A C 1
ATOM 848 O O . THR A 1 102 ? 36.401 -7.784 24.730 1.00 26.22 101 THR A O 1
ATOM 852 N N . PRO A 1 103 ? 37.204 -7.848 26.855 1.00 32.22 102 PRO A N 1
ATOM 853 C CA . PRO A 1 103 ? 38.090 -6.706 26.586 1.00 32.46 102 PRO A CA 1
ATOM 854 C C . PRO A 1 103 ? 38.984 -7.005 25.393 1.00 31.33 102 PRO A C 1
ATOM 855 O O . PRO A 1 103 ? 39.479 -8.118 25.263 1.00 29.59 102 PRO A O 1
ATOM 859 N N . GLN A 1 104 ? 39.166 -6.021 24.522 1.00 29.43 103 GLN A N 1
ATOM 860 C CA . GLN A 1 104 ? 39.886 -6.240 23.277 1.00 30.52 103 GLN A CA 1
ATOM 861 C C . GLN A 1 104 ? 41.393 -6.088 23.465 1.00 30.01 103 GLN A C 1
ATOM 862 O O . GLN A 1 104 ? 42.030 -5.222 22.863 1.00 32.39 103 GLN A O 1
ATOM 868 N N . LEU A 1 105 ? 41.947 -6.949 24.313 1.00 36.08 104 LEU A N 1
ATOM 869 C CA . LEU A 1 105 ? 43.368 -6.940 24.622 1.00 29.09 104 LEU A CA 1
ATOM 870 C C . LEU A 1 105 ? 44.021 -8.261 24.226 1.00 29.72 104 LEU A C 1
ATOM 871 O O . LEU A 1 105 ? 43.378 -9.307 24.204 1.00 28.63 104 LEU A O 1
ATOM 876 N N . ALA A 1 106 ? 45.312 -8.208 23.928 1.00 26.19 105 ALA A N 1
ATOM 877 C CA . ALA A 1 106 ? 46.085 -9.411 23.682 1.00 24.01 105 ALA A CA 1
ATOM 878 C C . ALA A 1 106 ? 47.279 -9.431 24.628 1.00 35.53 105 ALA A C 1
ATOM 879 O O . ALA A 1 106 ? 47.744 -8.371 25.076 1.00 32.32 105 ALA A O 1
ATOM 881 N N . LEU A 1 107 ? 47.769 -10.631 24.930 1.00 30.40 106 LEU A N 1
ATOM 882 C CA . LEU A 1 107 ? 48.965 -10.792 25.746 1.00 32.49 106 LEU A CA 1
ATOM 883 C C . LEU A 1 107 ? 50.117 -10.947 24.796 1.00 36.71 106 LEU A C 1
ATOM 884 O O . LEU A 1 107 ? 49.984 -11.579 23.760 1.00 36.58 106 LEU A O 1
ATOM 889 N N . VAL A 1 108 ? 51.243 -10.340 25.130 1.00 33.64 107 VAL A N 1
ATOM 890 C CA . VAL A 1 108 ? 52.416 -10.453 24.293 1.00 34.48 107 VAL A CA 1
ATOM 891 C C . VAL A 1 108 ? 53.592 -10.671 25.224 1.00 39.60 107 VAL A C 1
ATOM 892 O O . VAL A 1 108 ? 53.778 -9.911 26.167 1.00 40.50 107 VAL A O 1
ATOM 896 N N . ASN A 1 109 ? 54.393 -11.698 24.975 1.00 33.08 108 ASN A N 1
ATOM 897 C CA . ASN A 1 109 ? 55.594 -11.887 25.791 1.00 43.51 108 ASN A CA 1
ATOM 898 C C . ASN A 1 109 ? 56.821 -11.405 25.041 1.00 36.59 108 ASN A C 1
ATOM 899 O O . ASN A 1 109 ? 56.725 -10.987 23.883 1.00 37.97 108 ASN A O 1
ATOM 904 N N . SER A 1 110 ? 57.977 -11.520 25.686 1.00 36.11 109 SER A N 1
ATOM 905 C CA . SER A 1 110 ? 59.195 -10.868 25.219 1.00 43.68 109 SER A CA 1
ATOM 906 C C . SER A 1 110 ? 59.786 -11.441 23.934 1.00 48.37 109 SER A C 1
ATOM 907 O O . SER A 1 110 ? 60.625 -10.799 23.304 1.00 57.24 109 SER A O 1
ATOM 910 N N . SER A 1 111 ? 59.376 -12.645 23.547 1.00 43.90 110 SER A N 1
ATOM 911 C CA . SER A 1 111 ? 59.803 -13.176 22.250 1.00 47.09 110 SER A CA 1
ATOM 912 C C . SER A 1 111 ? 58.770 -12.856 21.175 1.00 46.05 110 SER A C 1
ATOM 913 O O . SER A 1 111 ? 58.835 -13.379 20.068 1.00 53.42 110 SER A O 1
ATOM 916 N N . GLY A 1 112 ? 57.814 -11.993 21.512 1.00 35.27 111 GLY A N 1
ATOM 917 C CA . GLY A 1 112 ? 56.853 -11.513 20.533 1.00 34.67 111 GLY A CA 1
ATOM 918 C C . GLY A 1 112 ? 55.691 -12.451 20.251 1.00 34.53 111 GLY A C 1
ATOM 919 O O . GLY A 1 112 ? 54.957 -12.279 19.272 1.00 37.97 111 GLY A O 1
ATOM 920 N N . HIS A 1 113 ? 55.502 -13.439 21.112 1.00 31.77 112 HIS A N 1
ATOM 921 C CA . HIS A 1 113 ? 54.361 -14.321 20.965 1.00 41.43 112 HIS A CA 1
ATOM 922 C C . HIS A 1 113 ? 53.079 -13.654 21.466 1.00 36.15 112 HIS A C 1
ATOM 923 O O . HIS A 1 113 ? 52.967 -13.302 22.639 1.00 40.28 112 HIS A O 1
ATOM 930 N N . VAL A 1 114 ? 52.113 -13.492 20.567 1.00 34.44 113 VAL A N 1
ATOM 931 C CA . VAL A 1 114 ? 50.859 -12.802 20.879 1.00 26.74 113 VAL A CA 1
ATOM 932 C C . VAL A 1 114 ? 49.773 -13.811 21.173 1.00 32.97 113 VAL A C 1
ATOM 933 O O . VAL A 1 114 ? 49.678 -14.828 20.499 1.00 30.68 113 VAL A O 1
ATOM 937 N N . GLN A 1 115 ? 48.954 -13.551 22.186 1.00 31.13 114 GLN A N 1
ATOM 938 C CA . GLN A 1 115 ? 47.802 -14.405 22.421 1.00 29.04 114 GLN A CA 1
ATOM 939 C C . GLN A 1 115 ? 46.585 -13.517 22.483 1.00 31.55 114 GLN A C 1
ATOM 940 O O . GLN A 1 115 ? 46.540 -12.582 23.273 1.00 28.97 114 GLN A O 1
ATOM 946 N N . TYR A 1 116 ? 45.614 -13.780 21.617 1.00 30.94 115 TYR A N 1
ATOM 947 C CA . TYR A 1 116 ? 44.396 -12.991 21.600 1.00 24.91 115 TYR A CA 1
ATOM 948 C C . TYR A 1 116 ? 43.207 -13.929 21.734 1.00 25.48 115 TYR A C 1
ATOM 949 O O . TYR A 1 116 ? 43.043 -14.852 20.950 1.00 32.62 115 TYR A O 1
ATOM 958 N N . LEU A 1 117 ? 42.399 -13.704 22.762 1.00 22.14 116 LEU A N 1
ATOM 959 C CA . LEU A 1 117 ? 41.450 -14.706 23.229 1.00 24.72 116 LEU A CA 1
ATOM 960 C C . LEU A 1 117 ? 40.037 -14.161 23.351 1.00 27.39 116 LEU A C 1
ATOM 961 O O . LEU A 1 117 ? 39.454 -14.181 24.442 1.00 25.77 116 LEU A O 1
ATOM 966 N N . PRO A 1 118 ? 39.480 -13.658 22.243 1.00 24.09 117 PRO A N 1
ATOM 967 C CA . PRO A 1 118 ? 38.158 -13.056 22.402 1.00 28.14 117 PRO A CA 1
ATOM 968 C C . PRO A 1 118 ? 37.046 -14.069 22.600 1.00 29.87 117 PRO A C 1
ATOM 969 O O . PRO A 1 118 ? 37.050 -15.151 22.004 1.00 28.80 117 PRO A O 1
ATOM 973 N N . SER A 1 119 ? 36.083 -13.700 23.433 1.00 28.77 118 SER A N 1
ATOM 974 C CA . SER A 1 119 ? 34.821 -14.403 23.457 1.00 19.95 118 SER A CA 1
ATOM 975 C C . SER A 1 119 ? 33.840 -13.690 22.540 1.00 24.85 118 SER A C 1
ATOM 976 O O . SER A 1 119 ? 33.725 -12.459 22.568 1.00 24.84 118 SER A O 1
ATOM 979 N N . ILE A 1 120 ? 33.119 -14.465 21.736 1.00 23.60 119 ILE A N 1
ATOM 980 C CA . ILE A 1 120 ? 32.409 -13.903 20.584 1.00 25.19 119 ILE A CA 1
ATOM 981 C C . ILE A 1 120 ? 31.009 -14.482 20.427 1.00 26.15 119 ILE A C 1
ATOM 982 O O . ILE A 1 120 ? 30.817 -15.683 20.536 1.00 22.79 119 ILE A O 1
ATOM 987 N N . ARG A 1 121 ? 30.027 -13.628 20.180 1.00 26.66 120 ARG A N 1
ATOM 988 C CA . ARG A 1 121 ? 28.733 -14.126 19.764 1.00 27.52 120 ARG A CA 1
ATOM 989 C C . ARG A 1 121 ? 28.567 -13.824 18.272 1.00 21.74 120 ARG A C 1
ATOM 990 O O . ARG A 1 121 ? 28.938 -12.751 17.810 1.00 30.26 120 ARG A O 1
ATOM 998 N N . GLN A 1 122 ? 28.020 -14.773 17.524 1.00 22.95 121 GLN A N 1
ATOM 999 C CA . GLN A 1 122 ? 27.836 -14.580 16.096 1.00 21.58 121 GLN A CA 1
ATOM 1000 C C . GLN A 1 122 ? 26.834 -15.540 15.487 1.00 25.62 121 GLN A C 1
ATOM 1001 O O . GLN A 1 122 ? 26.721 -16.676 15.930 1.00 29.75 121 GLN A O 1
ATOM 1007 N N . ARG A 1 123 ? 26.137 -15.080 14.444 1.00 22.17 122 ARG A N 1
ATOM 1008 C CA . ARG A 1 123 ? 25.162 -15.905 13.746 1.00 22.28 122 ARG A CA 1
ATOM 1009 C C . ARG A 1 123 ? 25.699 -16.407 12.403 1.00 29.56 122 ARG A C 1
ATOM 1010 O O . ARG A 1 123 ? 26.311 -15.662 11.631 1.00 25.27 122 ARG A O 1
ATOM 1018 N N . PHE A 1 124 ? 25.450 -17.686 12.143 1.00 31.47 123 PHE A N 1
ATOM 1019 C CA . PHE A 1 124 ? 25.968 -18.362 10.969 1.00 30.22 123 PHE A CA 1
ATOM 1020 C C . PHE A 1 124 ? 24.849 -19.008 10.197 1.00 29.58 123 PHE A C 1
ATOM 1021 O O . PHE A 1 124 ? 23.869 -19.488 10.783 1.00 30.34 123 PHE A O 1
ATOM 1029 N N . SER A 1 125 ? 25.008 -19.037 8.879 1.00 30.92 124 SER A N 1
ATOM 1030 C CA . SER A 1 125 ? 24.112 -19.789 8.024 1.00 31.76 124 SER A CA 1
ATOM 1031 C C . SER A 1 125 ? 24.318 -21.278 8.290 1.00 32.90 124 SER A C 1
ATOM 1032 O O . SER A 1 125 ? 25.451 -21.740 8.412 1.00 29.21 124 SER A O 1
ATOM 1035 N N . CYS A 1 126 ? 23.222 -22.022 8.356 1.00 30.44 125 CYS A N 1
ATOM 1036 C CA . CYS A 1 126 ? 23.271 -23.433 8.705 1.00 40.38 125 CYS A CA 1
ATOM 1037 C C . CYS A 1 126 ? 21.930 -24.127 8.426 1.00 30.19 125 CYS A C 1
ATOM 1038 O O . CYS A 1 126 ? 20.865 -23.573 8.685 1.00 39.61 125 CYS A O 1
ATOM 1041 N N . ASP A 1 127 ? 21.981 -25.347 7.914 1.00 35.15 126 ASP A N 1
ATOM 1042 C CA . ASP A 1 127 ? 20.769 -26.161 7.781 1.00 38.97 126 ASP A CA 1
ATOM 1043 C C . ASP A 1 127 ? 20.449 -26.767 9.156 1.00 44.87 126 ASP A C 1
ATOM 1044 O O . ASP A 1 127 ? 21.074 -27.743 9.559 1.00 41.50 126 ASP A O 1
ATOM 1049 N N . VAL A 1 128 ? 19.487 -26.179 9.867 1.00 43.62 127 VAL A N 1
ATOM 1050 C CA . VAL A 1 128 ? 19.125 -26.626 11.214 1.00 46.65 127 VAL A CA 1
ATOM 1051 C C . VAL A 1 128 ? 17.863 -27.493 11.220 1.00 54.89 127 VAL A C 1
ATOM 1052 O O . VAL A 1 128 ? 17.237 -27.672 12.263 1.00 54.51 127 VAL A O 1
ATOM 1056 N N . SER A 1 129 ? 17.501 -28.037 10.060 1.00 54.23 128 SER A N 1
ATOM 1057 C CA . SER A 1 129 ? 16.218 -28.723 9.904 1.00 53.41 128 SER A CA 1
ATOM 1058 C C . SER A 1 129 ? 16.110 -30.007 10.742 1.00 56.90 128 SER A C 1
ATOM 1059 O O . SER A 1 129 ? 15.044 -30.312 11.276 1.00 63.65 128 SER A O 1
ATOM 1062 N N . GLY A 1 130 ? 17.212 -30.745 10.859 1.00 41.33 129 GLY A N 1
ATOM 1063 C CA . GLY A 1 130 ? 17.253 -31.935 11.685 1.00 42.85 129 GLY A CA 1
ATOM 1064 C C . GLY A 1 130 ? 17.365 -31.741 13.196 1.00 47.47 129 GLY A C 1
ATOM 1065 O O . GLY A 1 130 ? 17.463 -32.730 13.914 1.00 52.03 129 GLY A O 1
ATOM 1066 N N . VAL A 1 131 ? 17.335 -30.495 13.684 1.00 44.78 130 VAL A N 1
ATOM 1067 C CA . VAL A 1 131 ? 17.559 -30.209 15.115 1.00 44.85 130 VAL A CA 1
ATOM 1068 C C . VAL A 1 131 ? 16.656 -30.969 16.122 1.00 48.96 130 VAL A C 1
ATOM 1069 O O . VAL A 1 131 ? 17.078 -31.274 17.235 1.00 54.18 130 VAL A O 1
ATOM 1073 N N . ASP A 1 132 ? 15.429 -31.288 15.728 1.00 51.37 131 ASP A N 1
ATOM 1074 C CA . ASP A 1 132 ? 14.507 -32.014 16.603 1.00 58.75 131 ASP A CA 1
ATOM 1075 C C . ASP A 1 132 ? 14.589 -33.526 16.425 1.00 57.66 131 ASP A C 1
ATOM 1076 O O . ASP A 1 132 ? 13.987 -34.271 17.190 1.00 63.15 131 ASP A O 1
ATOM 1081 N N . THR A 1 133 ? 15.320 -33.975 15.410 1.00 59.29 132 THR A N 1
ATOM 1082 C CA . THR A 1 133 ? 15.483 -35.404 15.163 1.00 65.87 132 THR A CA 1
ATOM 1083 C C . THR A 1 133 ? 16.570 -35.944 16.063 1.00 61.85 132 THR A C 1
ATOM 1084 O O . THR A 1 133 ? 17.269 -35.183 16.723 1.00 59.13 132 THR A O 1
ATOM 1088 N N . GLU A 1 134 ? 16.722 -37.262 16.070 1.00 64.19 133 GLU A N 1
ATOM 1089 C CA . GLU A 1 134 ? 17.722 -37.910 16.907 1.00 66.10 133 GLU A CA 1
ATOM 1090 C C . GLU A 1 134 ? 19.124 -37.679 16.346 1.00 58.74 133 GLU A C 1
ATOM 1091 O O . GLU A 1 134 ? 20.104 -37.621 17.089 1.00 56.56 133 GLU A O 1
ATOM 1097 N N . SER A 1 135 ? 19.206 -37.542 15.027 1.00 66.19 134 SER A N 1
ATOM 1098 C CA . SER A 1 135 ? 20.470 -37.280 14.349 1.00 69.27 134 SER A CA 1
ATOM 1099 C C . SER A 1 135 ? 20.945 -35.861 14.647 1.00 63.47 134 SER A C 1
ATOM 1100 O O . SER A 1 135 ? 22.140 -35.573 14.608 1.00 48.92 134 SER A O 1
ATOM 1103 N N . GLY A 1 136 ? 19.997 -34.980 14.942 1.00 61.85 135 GLY A N 1
ATOM 1104 C CA . GLY A 1 136 ? 20.314 -33.603 15.266 1.00 52.40 135 GLY A CA 1
ATOM 1105 C C . GLY A 1 136 ? 20.618 -32.785 14.030 1.00 50.19 135 GLY A C 1
ATOM 1106 O O . GLY A 1 136 ? 20.411 -33.246 12.908 1.00 47.47 135 GLY A O 1
ATOM 1107 N N . ALA A 1 137 ? 21.105 -31.566 14.246 1.00 39.85 136 ALA A N 1
ATOM 1108 C CA . ALA A 1 137 ? 21.506 -30.683 13.166 1.00 36.67 136 ALA A CA 1
ATOM 1109 C C . ALA A 1 137 ? 23.020 -30.558 13.176 1.00 41.28 136 ALA A C 1
ATOM 1110 O O . ALA A 1 137 ? 23.657 -30.592 14.232 1.00 38.08 136 ALA A O 1
ATOM 1112 N N . THR A 1 138 ? 23.594 -30.415 11.993 1.00 35.81 137 THR A N 1
ATOM 1113 C CA . THR A 1 138 ? 25.029 -30.240 11.858 1.00 38.91 137 THR A CA 1
ATOM 1114 C C . THR A 1 138 ? 25.314 -28.872 11.255 1.00 39.82 137 THR A C 1
ATOM 1115 O O . THR A 1 138 ? 24.773 -28.521 10.213 1.00 39.53 137 THR A O 1
ATOM 1119 N N . CYS A 1 139 ? 26.139 -28.089 11.941 1.00 39.10 138 CYS A N 1
ATOM 1120 C CA . CYS A 1 139 ? 26.518 -26.769 11.472 1.00 37.06 138 CYS A CA 1
ATOM 1121 C C . CYS A 1 139 ? 28.020 -26.699 11.324 1.00 42.41 138 CYS A C 1
ATOM 1122 O O . CYS A 1 139 ? 28.762 -27.095 12.217 1.00 50.13 138 CYS A O 1
ATOM 1125 N N . LYS A 1 140 ? 28.466 -26.197 10.186 1.00 40.01 139 LYS A N 1
ATOM 1126 C CA . LYS A 1 140 ? 29.881 -25.972 9.968 1.00 41.23 139 LYS A CA 1
ATOM 1127 C C . LYS A 1 140 ? 30.187 -24.497 10.207 1.00 45.57 139 LYS A C 1
ATOM 1128 O O . LYS A 1 140 ? 29.501 -23.612 9.699 1.00 52.52 139 LYS A O 1
ATOM 1134 N N . LEU A 1 141 ? 31.193 -24.243 11.031 1.00 31.21 140 LEU A N 1
ATOM 1135 C CA . LEU A 1 141 ? 31.638 -22.895 11.296 1.00 28.50 140 LEU A CA 1
ATOM 1136 C C . LEU A 1 141 ? 32.996 -22.797 10.637 1.00 30.10 140 LEU A C 1
ATOM 1137 O O . LEU A 1 141 ? 33.961 -23.373 11.128 1.00 30.13 140 LEU A O 1
ATOM 1142 N N . LYS A 1 142 ? 33.075 -22.087 9.521 1.00 35.35 141 LYS A N 1
ATOM 1143 C CA . LYS A 1 142 ? 34.291 -22.096 8.707 1.00 38.29 141 LYS A CA 1
ATOM 1144 C C . LYS A 1 142 ? 35.029 -20.771 8.797 1.00 31.64 141 LYS A C 1
ATOM 1145 O O . LYS A 1 142 ? 34.430 -19.714 8.620 1.00 34.03 141 LYS A O 1
ATOM 1151 N N . PHE A 1 143 ? 36.329 -20.844 9.070 1.00 28.57 142 PHE A N 1
ATOM 1152 C CA . PHE A 1 143 ? 37.180 -19.663 9.240 1.00 25.49 142 PHE A CA 1
ATOM 1153 C C . PHE A 1 143 ? 38.456 -19.763 8.401 1.00 31.55 142 PHE A C 1
ATOM 1154 O O . PHE A 1 143 ? 38.993 -20.859 8.208 1.00 34.23 142 PHE A O 1
ATOM 1162 N N . GLY A 1 144 ? 38.961 -18.616 7.943 1.00 25.99 143 GLY A N 1
ATOM 1163 C CA . GLY A 1 144 ? 40.217 -18.571 7.206 1.00 25.22 143 GLY A CA 1
ATOM 1164 C C . GLY A 1 144 ? 40.617 -17.135 6.907 1.00 36.68 143 GLY A C 1
ATOM 1165 O O . GLY A 1 144 ? 39.783 -16.230 6.985 1.00 33.30 143 GLY A O 1
ATOM 1166 N N . SER A 1 145 ? 41.889 -16.924 6.579 1.00 31.70 144 SER A N 1
ATOM 1167 C CA . SER A 1 145 ? 42.375 -15.599 6.200 1.00 37.00 144 SER A CA 1
ATOM 1168 C C . SER A 1 145 ? 41.676 -15.149 4.920 1.00 39.44 144 SER A C 1
ATOM 1169 O O . SER A 1 145 ? 41.539 -15.925 3.970 1.00 35.30 144 SER A O 1
ATOM 1172 N N . TRP A 1 146 ? 41.233 -13.899 4.884 1.00 36.35 145 TRP A N 1
ATOM 1173 C CA . TRP A 1 146 ? 40.523 -13.410 3.697 1.00 33.94 145 TRP A CA 1
ATOM 1174 C C . TRP A 1 146 ? 41.470 -13.003 2.576 1.00 37.18 145 TRP A C 1
ATOM 1175 O O . TRP A 1 146 ? 41.108 -13.066 1.395 1.00 38.92 145 TRP A O 1
ATOM 1186 N N . THR A 1 147 ? 42.689 -12.599 2.931 1.00 39.50 146 THR A N 1
ATOM 1187 C CA . THR A 1 147 ? 43.598 -12.015 1.936 1.00 36.96 146 THR A CA 1
ATOM 1188 C C . THR A 1 147 ? 45.007 -12.618 1.905 1.00 36.56 146 THR A C 1
ATOM 1189 O O . THR A 1 147 ? 45.785 -12.327 1.003 1.00 42.41 146 THR A O 1
ATOM 1193 N N . HIS A 1 148 ? 45.338 -13.449 2.885 1.00 38.93 147 HIS A N 1
ATOM 1194 C CA . HIS A 1 148 ? 46.668 -14.062 2.944 1.00 34.03 147 HIS A CA 1
ATOM 1195 C C . HIS A 1 148 ? 46.658 -15.537 2.587 1.00 33.43 147 HIS A C 1
ATOM 1196 O O . HIS A 1 148 ? 45.923 -16.333 3.179 1.00 33.67 147 HIS A O 1
ATOM 1203 N N . HIS A 1 149 ? 47.484 -15.907 1.617 1.00 36.15 148 HIS A N 1
ATOM 1204 C CA . HIS A 1 149 ? 47.609 -17.311 1.261 1.00 41.93 148 HIS A CA 1
ATOM 1205 C C . HIS A 1 149 ? 48.537 -18.090 2.201 1.00 39.77 148 HIS A C 1
ATOM 1206 O O . HIS A 1 149 ? 49.087 -17.541 3.156 1.00 50.55 148 HIS A O 1
ATOM 1213 N N . SER A 1 150 ? 48.693 -19.369 1.890 1.00 41.65 149 SER A N 1
ATOM 1214 C CA . SER A 1 150 ? 49.376 -20.354 2.720 1.00 48.25 149 SER A CA 1
ATOM 1215 C C . SER A 1 150 ? 50.829 -20.005 3.009 1.00 48.05 149 SER A C 1
ATOM 1216 O O . SER A 1 150 ? 51.332 -20.269 4.104 1.00 51.35 149 SER A O 1
ATOM 1219 N N . ARG A 1 151 ? 51.508 -19.431 2.023 1.00 39.35 150 ARG A N 1
ATOM 1220 C CA . ARG A 1 151 ? 52.933 -19.129 2.162 1.00 52.91 150 ARG A CA 1
ATOM 1221 C C . ARG A 1 151 ? 53.150 -17.841 2.951 1.00 50.23 150 ARG A C 1
ATOM 1222 O O . ARG A 1 151 ? 54.282 -17.436 3.200 1.00 57.56 150 ARG A O 1
ATOM 1230 N N . GLU A 1 152 ? 52.056 -17.196 3.332 1.00 48.22 151 GLU A N 1
ATOM 1231 C CA . GLU A 1 152 ? 52.126 -15.977 4.121 1.00 48.77 151 GLU A CA 1
ATOM 1232 C C . GLU A 1 152 ? 51.545 -16.189 5.503 1.00 39.13 151 GLU A C 1
ATOM 1233 O O . GLU A 1 152 ? 52.086 -15.712 6.491 1.00 38.70 151 GLU A O 1
ATOM 1239 N N . LEU A 1 153 ? 50.421 -16.890 5.563 1.00 40.00 152 LEU A N 1
ATOM 1240 C CA . LEU A 1 153 ? 49.737 -17.113 6.828 1.00 37.77 152 LEU A CA 1
ATOM 1241 C C . LEU A 1 153 ? 49.348 -18.580 6.934 1.00 35.33 152 LEU A C 1
ATOM 1242 O O . LEU A 1 153 ? 48.508 -19.076 6.185 1.00 34.81 152 LEU A O 1
ATOM 1247 N N . ASP A 1 154 ? 49.981 -19.263 7.876 1.00 40.71 153 ASP A N 1
ATOM 1248 C CA . ASP A 1 154 ? 49.830 -20.699 8.043 1.00 42.75 153 ASP A CA 1
ATOM 1249 C C . ASP A 1 154 ? 48.915 -20.973 9.230 1.00 39.36 153 ASP A C 1
ATOM 1250 O O . ASP A 1 154 ? 49.348 -20.998 10.379 1.00 39.02 153 ASP A O 1
ATOM 1255 N N . LEU A 1 155 ? 47.640 -21.164 8.920 1.00 40.23 154 LEU A N 1
ATOM 1256 C CA . LEU A 1 155 ? 46.604 -21.397 9.903 1.00 36.52 154 LEU A CA 1
ATOM 1257 C C . LEU A 1 155 ? 46.641 -22.845 10.381 1.00 46.69 154 LEU A C 1
ATOM 1258 O O . LEU A 1 155 ? 46.497 -23.775 9.596 1.00 46.93 154 LEU A O 1
ATOM 1263 N N . GLN A 1 156 ? 46.849 -23.023 11.678 1.00 42.78 155 GLN A N 1
ATOM 1264 C CA . GLN A 1 156 ? 46.964 -24.344 12.270 1.00 39.18 155 GLN A CA 1
ATOM 1265 C C . GLN A 1 156 ? 45.909 -24.488 13.354 1.00 48.97 155 GLN A C 1
ATOM 1266 O O . GLN A 1 156 ? 45.644 -23.541 14.093 1.00 52.64 155 GLN A O 1
ATOM 1272 N N . MET A 1 157 ? 45.277 -25.648 13.458 1.00 38.64 156 MET A N 1
ATOM 1273 C CA . MET A 1 157 ? 44.279 -25.778 14.512 1.00 49.16 156 MET A CA 1
ATOM 1274 C C . MET A 1 157 ? 44.814 -26.494 15.744 1.00 51.69 156 MET A C 1
ATOM 1275 O O . MET A 1 157 ? 45.876 -27.113 15.706 1.00 49.51 156 MET A O 1
ATOM 1280 N N . GLN A 1 158 ? 44.083 -26.376 16.845 1.00 49.82 157 GLN A N 1
ATOM 1281 C CA . GLN A 1 158 ? 44.492 -26.992 18.092 1.00 47.23 157 GLN A CA 1
ATOM 1282 C C . GLN A 1 158 ? 43.416 -27.975 18.525 1.00 48.94 157 GLN A C 1
ATOM 1283 O O . GLN A 1 158 ? 42.484 -28.248 17.772 1.00 51.67 157 GLN A O 1
ATOM 1289 N N . GLU A 1 159 ? 43.548 -28.492 19.741 1.00 54.09 158 GLU A N 1
ATOM 1290 C CA . GLU A 1 159 ? 42.580 -29.430 20.315 1.00 56.03 158 GLU A CA 1
ATOM 1291 C C . GLU A 1 159 ? 41.134 -28.937 20.213 1.00 45.66 158 GLU A C 1
ATOM 1292 O O . GLU A 1 159 ? 40.836 -27.783 20.537 1.00 46.29 158 GLU A O 1
ATOM 1298 N N . ALA A 1 160 ? 40.248 -29.823 19.772 1.00 38.59 159 ALA A N 1
ATOM 1299 C CA . ALA A 1 160 ? 38.814 -29.644 19.968 1.00 41.06 159 ALA A CA 1
ATOM 1300 C C . ALA A 1 160 ? 38.534 -29.519 21.473 1.00 41.25 159 ALA A C 1
ATOM 1301 O O . ALA A 1 160 ? 39.165 -30.197 22.291 1.00 40.14 159 ALA A O 1
ATOM 1303 N N . ASP A 1 161 ? 37.583 -28.661 21.821 1.00 42.50 160 ASP A N 1
ATOM 1304 C CA . ASP A 1 161 ? 37.337 -28.268 23.203 1.00 33.11 160 ASP A CA 1
ATOM 1305 C C . ASP A 1 161 ? 35.845 -28.007 23.416 1.00 36.84 160 ASP A C 1
ATOM 1306 O O . ASP A 1 161 ? 35.310 -26.975 23.014 1.00 36.32 160 ASP A O 1
ATOM 1311 N N . ILE A 1 162 ? 35.224 -28.946 24.109 1.00 34.01 161 ILE A N 1
ATOM 1312 C CA . ILE A 1 162 ? 33.794 -29.048 24.359 1.00 38.73 161 ILE A CA 1
ATOM 1313 C C . ILE A 1 162 ? 33.541 -28.694 25.827 1.00 39.78 161 ILE A C 1
ATOM 1314 O O . ILE A 1 162 ? 32.397 -28.562 26.273 1.00 30.71 161 ILE A O 1
ATOM 1319 N N . SER A 1 163 ? 34.628 -28.529 26.576 1.00 30.68 162 SER A N 1
ATOM 1320 C CA . SER A 1 163 ? 34.549 -28.420 28.040 1.00 37.16 162 SER A CA 1
ATOM 1321 C C . SER A 1 163 ? 33.778 -27.188 28.511 1.00 31.43 162 SER A C 1
ATOM 1322 O O . SER A 1 163 ? 33.215 -27.189 29.601 1.00 33.58 162 SER A O 1
ATOM 1325 N N . GLY A 1 164 ? 33.756 -26.141 27.691 1.00 29.31 163 GLY A N 1
ATOM 1326 C CA . GLY A 1 164 ? 33.062 -24.918 28.058 1.00 32.01 163 GLY A CA 1
ATOM 1327 C C . GLY A 1 164 ? 31.578 -24.895 27.707 1.00 44.16 163 GLY A C 1
ATOM 1328 O O . GLY A 1 164 ? 30.897 -23.919 27.980 1.00 40.15 163 GLY A O 1
ATOM 1329 N N . TYR A 1 165 ? 31.054 -25.954 27.101 1.00 41.53 164 TYR A N 1
ATOM 1330 C CA . TYR A 1 165 ? 29.652 -25.916 26.706 1.00 36.65 164 TYR A CA 1
ATOM 1331 C C . TYR A 1 165 ? 28.737 -25.890 27.932 1.00 35.40 164 TYR A C 1
ATOM 1332 O O . TYR A 1 165 ? 28.870 -26.721 28.831 1.00 34.05 164 TYR A O 1
ATOM 1341 N N . ILE A 1 166 ? 27.819 -24.933 27.985 1.00 29.31 165 ILE A N 1
ATOM 1342 C CA . ILE A 1 166 ? 26.986 -24.829 29.176 1.00 30.51 165 ILE A CA 1
ATOM 1343 C C . ILE A 1 166 ? 26.056 -26.019 29.197 1.00 33.33 165 ILE A C 1
ATOM 1344 O O . ILE A 1 166 ? 25.509 -26.403 28.161 1.00 38.21 165 ILE A O 1
ATOM 1349 N N . PRO A 1 167 ? 25.909 -26.636 30.372 1.00 40.36 166 PRO A N 1
ATOM 1350 C CA . PRO A 1 167 ? 25.136 -27.877 30.501 1.00 35.82 166 PRO A CA 1
ATOM 1351 C C . PRO A 1 167 ? 23.635 -27.648 30.619 1.00 49.46 166 PRO A C 1
ATOM 1352 O O . PRO A 1 167 ? 22.903 -28.641 30.612 1.00 39.93 166 PRO A O 1
ATOM 1356 N N . TYR A 1 168 ? 23.174 -26.396 30.705 1.00 39.97 167 TYR A N 1
ATOM 1357 C CA . TYR A 1 168 ? 21.743 -26.155 30.955 1.00 36.71 167 TYR A CA 1
ATOM 1358 C C . TYR A 1 168 ? 21.008 -25.602 29.739 1.00 35.64 167 TYR A C 1
ATOM 1359 O O . TYR A 1 168 ? 19.862 -25.186 29.821 1.00 44.38 167 TYR A O 1
ATOM 1368 N N . SER A 1 169 ? 21.684 -25.613 28.601 1.00 34.73 168 SER A N 1
ATOM 1369 C CA . SER A 1 169 ? 21.073 -25.274 27.323 1.00 33.35 168 SER A CA 1
ATOM 1370 C C . SER A 1 169 ? 19.952 -26.246 26.966 1.00 35.00 168 SER A C 1
ATOM 1371 O O . SER A 1 169 ? 19.935 -27.385 27.439 1.00 39.66 168 SER A O 1
ATOM 1374 N N . ARG A 1 170 ? 19.011 -25.815 26.133 1.00 36.86 169 ARG A N 1
ATOM 1375 C CA . ARG A 1 170 ? 17.974 -26.732 25.652 1.00 47.49 169 ARG A CA 1
ATOM 1376 C C . ARG A 1 170 ? 18.516 -27.580 24.495 1.00 42.65 169 ARG A C 1
ATOM 1377 O O . ARG A 1 170 ? 17.820 -28.420 23.952 1.00 40.95 169 ARG A O 1
ATOM 1385 N N . PHE A 1 171 ? 19.768 -27.339 24.126 1.00 37.59 170 PHE A N 1
ATOM 1386 C CA . PHE A 1 171 ? 20.408 -28.087 23.060 1.00 40.00 170 PHE A CA 1
ATOM 1387 C C . PHE A 1 171 ? 21.488 -29.003 23.589 1.00 34.79 170 PHE A C 1
ATOM 1388 O O . PHE A 1 171 ? 22.390 -28.583 24.312 1.00 44.54 170 PHE A O 1
ATOM 1396 N N . GLU A 1 172 ? 21.412 -30.262 23.198 1.00 36.25 171 GLU A N 1
ATOM 1397 C CA . GLU A 1 172 ? 22.421 -31.226 23.592 1.00 50.28 171 GLU A CA 1
ATOM 1398 C C . GLU A 1 172 ? 23.539 -31.208 22.557 1.00 51.09 171 GLU A C 1
ATOM 1399 O O . GLU A 1 172 ? 23.298 -31.396 21.367 1.00 46.65 171 GLU A O 1
ATOM 1405 N N . LEU A 1 173 ? 24.758 -30.952 23.015 1.00 49.16 172 LEU A N 1
ATOM 1406 C CA . LEU A 1 173 ? 25.921 -30.928 22.139 1.00 46.53 172 LEU A CA 1
ATOM 1407 C C . LEU A 1 173 ? 26.450 -32.335 21.932 1.00 59.98 172 LEU A C 1
ATOM 1408 O O . LEU A 1 173 ? 27.235 -32.817 22.741 1.00 76.18 172 LEU A O 1
ATOM 1413 N N . VAL A 1 174 ? 26.010 -32.996 20.861 1.00 59.62 173 VAL A N 1
ATOM 1414 C CA . VAL A 1 174 ? 26.483 -34.338 20.529 1.00 51.62 173 VAL A CA 1
ATOM 1415 C C . VAL A 1 174 ? 28.004 -34.403 20.406 1.00 67.62 173 VAL A C 1
ATOM 1416 O O . VAL A 1 174 ? 28.667 -35.116 21.159 1.00 76.43 173 VAL A O 1
ATOM 1420 N N . GLY A 1 175 ? 28.552 -33.656 19.453 1.00 64.30 174 GLY A N 1
ATOM 1421 C CA . GLY A 1 175 ? 29.987 -33.633 19.245 1.00 63.00 174 GLY A CA 1
ATOM 1422 C C . GLY A 1 175 ? 30.441 -32.512 18.331 1.00 61.29 174 GLY A C 1
ATOM 1423 O O . GLY A 1 175 ? 29.638 -31.911 17.611 1.00 49.48 174 GLY A O 1
ATOM 1424 N N . VAL A 1 176 ? 31.737 -32.223 18.375 1.00 63.01 175 VAL A N 1
ATOM 1425 C CA . VAL A 1 176 ? 32.330 -31.202 17.530 1.00 59.67 175 VAL A CA 1
ATOM 1426 C C . VAL A 1 176 ? 33.624 -31.703 16.903 1.00 63.06 175 VAL A C 1
ATOM 1427 O O . VAL A 1 176 ? 34.619 -31.884 17.602 1.00 68.93 175 VAL A O 1
ATOM 1431 N N . THR A 1 177 ? 33.607 -31.934 15.588 1.00 51.48 176 THR A N 1
ATOM 1432 C CA . THR A 1 177 ? 34.824 -32.314 14.867 1.00 46.90 176 THR A CA 1
ATOM 1433 C C . THR A 1 177 ? 35.444 -31.129 14.130 1.00 49.45 176 THR A C 1
ATOM 1434 O O . THR A 1 177 ? 34.798 -30.102 13.908 1.00 47.83 176 THR A O 1
ATOM 1438 N N . GLN A 1 178 ? 36.705 -31.268 13.751 1.00 40.21 177 GLN A N 1
ATOM 1439 C CA . GLN A 1 178 ? 37.372 -30.179 13.062 1.00 41.26 177 GLN A CA 1
ATOM 1440 C C . GLN A 1 178 ? 38.336 -30.631 11.970 1.00 51.93 177 GLN A C 1
ATOM 1441 O O . GLN A 1 178 ? 38.928 -31.718 12.037 1.00 48.27 177 GLN A O 1
ATOM 1447 N N . LYS A 1 179 ? 38.454 -29.804 10.939 1.00 45.12 178 LYS A N 1
ATOM 1448 C CA . LYS A 1 179 ? 39.369 -30.111 9.852 1.00 45.62 178 LYS A CA 1
ATOM 1449 C C . LYS A 1 179 ? 39.954 -28.867 9.192 1.00 44.29 178 LYS A C 1
ATOM 1450 O O . LYS A 1 179 ? 39.319 -27.804 9.115 1.00 42.97 178 LYS A O 1
ATOM 1456 N N . ARG A 1 180 ? 41.194 -29.011 8.748 1.00 39.51 179 ARG A N 1
ATOM 1457 C CA . ARG A 1 180 ? 41.902 -27.949 8.070 1.00 44.35 179 ARG A CA 1
ATOM 1458 C C . ARG A 1 180 ? 42.082 -28.367 6.618 1.00 48.48 179 ARG A C 1
ATOM 1459 O O . ARG A 1 180 ? 42.485 -29.489 6.338 1.00 52.62 179 ARG A O 1
ATOM 1467 N N . SER A 1 181 ? 41.748 -27.472 5.697 1.00 47.90 180 SER A N 1
ATOM 1468 C CA . SER A 1 181 ? 41.959 -27.734 4.283 1.00 43.18 180 SER A CA 1
ATOM 1469 C C . SER A 1 181 ? 42.739 -26.583 3.685 1.00 43.62 180 SER A C 1
ATOM 1470 O O . SER A 1 181 ? 42.687 -25.464 4.186 1.00 49.66 180 SER A O 1
ATOM 1473 N N . GLU A 1 182 ? 43.478 -26.868 2.621 1.00 47.00 181 GLU A N 1
ATOM 1474 C CA . GLU A 1 182 ? 44.136 -25.833 1.842 1.00 51.70 181 GLU A CA 1
ATOM 1475 C C . GLU A 1 182 ? 43.413 -25.776 0.508 1.00 56.49 181 GLU A C 1
ATOM 1476 O O . GLU A 1 182 ? 43.627 -26.628 -0.364 1.00 46.92 181 GLU A O 1
ATOM 1482 N N . ARG A 1 183 ? 42.532 -24.791 0.361 1.00 49.40 182 ARG A N 1
ATOM 1483 C CA . ARG A 1 183 ? 41.723 -24.688 -0.846 1.00 51.77 182 ARG A CA 1
ATOM 1484 C C . ARG A 1 183 ? 42.383 -23.838 -1.919 1.00 46.06 182 ARG A C 1
ATOM 1485 O O . ARG A 1 183 ? 42.957 -22.784 -1.639 1.00 42.77 182 ARG A O 1
ATOM 1493 N N . PHE A 1 184 ? 42.335 -24.334 -3.146 1.00 49.64 183 PHE A N 1
ATOM 1494 C CA . PHE A 1 184 ? 42.798 -23.572 -4.292 1.00 60.11 183 PHE A CA 1
ATOM 1495 C C . PHE A 1 184 ? 41.630 -22.819 -4.915 1.00 63.82 183 PHE A C 1
ATOM 1496 O O . PHE A 1 184 ? 40.495 -23.295 -4.905 1.00 64.55 183 PHE A O 1
ATOM 1504 N N . TYR A 1 185 ? 41.914 -21.633 -5.438 1.00 62.66 184 TYR A N 1
ATOM 1505 C CA . TYR A 1 185 ? 40.922 -20.864 -6.177 1.00 58.91 184 TYR A CA 1
ATOM 1506 C C . TYR A 1 185 ? 41.484 -20.521 -7.546 1.00 63.93 184 TYR A C 1
ATOM 1507 O O . TYR A 1 185 ? 42.694 -20.337 -7.701 1.00 59.34 184 TYR A O 1
ATOM 1516 N N . GLU A 1 186 ? 40.603 -20.439 -8.538 1.00 75.44 185 GLU A N 1
ATOM 1517 C CA . GLU A 1 186 ? 41.010 -20.168 -9.914 1.00 78.94 185 GLU A CA 1
ATOM 1518 C C . GLU A 1 186 ? 41.863 -18.907 -10.053 1.00 69.84 185 GLU A C 1
ATOM 1519 O O . GLU A 1 186 ? 42.746 -18.837 -10.909 1.00 65.51 185 GLU A O 1
ATOM 1525 N N . CYS A 1 187 ? 41.608 -17.931 -9.188 1.00 64.80 186 CYS A N 1
ATOM 1526 C CA . CYS A 1 187 ? 42.296 -16.645 -9.225 1.00 61.87 186 CYS A CA 1
ATOM 1527 C C . CYS A 1 187 ? 43.794 -16.773 -9.026 1.00 62.09 186 CYS A C 1
ATOM 1528 O O . CYS A 1 187 ? 44.574 -16.123 -9.719 1.00 63.22 186 CYS A O 1
ATOM 1531 N N . CYS A 1 188 ? 44.191 -17.612 -8.071 1.00 59.57 187 CYS A N 1
ATOM 1532 C CA . CYS A 1 188 ? 45.529 -17.522 -7.496 1.00 61.19 187 CYS A CA 1
ATOM 1533 C C . CYS A 1 188 ? 46.339 -18.798 -7.606 1.00 57.84 187 CYS A C 1
ATOM 1534 O O . CYS A 1 188 ? 45.789 -19.898 -7.632 1.00 58.61 187 CYS A O 1
ATOM 1537 N N . LYS A 1 189 ? 47.656 -18.632 -7.661 1.00 61.62 188 LYS A N 1
ATOM 1538 C CA . LYS A 1 189 ? 48.582 -19.755 -7.691 1.00 73.38 188 LYS A CA 1
ATOM 1539 C C . LYS A 1 189 ? 48.647 -20.459 -6.333 1.00 66.94 188 LYS A C 1
ATOM 1540 O O . LYS A 1 189 ? 48.821 -21.677 -6.258 1.00 67.71 188 LYS A O 1
ATOM 1546 N N . GLU A 1 190 ? 48.492 -19.684 -5.264 1.00 62.72 189 GLU A N 1
ATOM 1547 C CA . GLU A 1 190 ? 48.699 -20.181 -3.910 1.00 49.47 189 GLU A CA 1
ATOM 1548 C C . GLU A 1 190 ? 47.372 -20.532 -3.249 1.00 49.33 189 GLU A C 1
ATOM 1549 O O . GLU A 1 190 ? 46.374 -19.839 -3.440 1.00 46.36 189 GLU A O 1
ATOM 1555 N N . PRO A 1 191 ? 47.357 -21.616 -2.460 1.00 53.18 190 PRO A N 1
ATOM 1556 C CA . PRO A 1 191 ? 46.152 -21.999 -1.714 1.00 44.14 190 PRO A CA 1
ATOM 1557 C C . PRO A 1 191 ? 45.925 -21.136 -0.478 1.00 40.75 190 PRO A C 1
ATOM 1558 O O . PRO A 1 191 ? 46.844 -20.485 0.031 1.00 36.69 190 PRO A O 1
ATOM 1562 N N . TYR A 1 192 ? 44.683 -21.145 -0.006 1.00 38.04 191 TYR A N 1
ATOM 1563 C CA . TYR A 1 192 ? 44.290 -20.431 1.190 1.00 38.89 191 TYR A CA 1
ATOM 1564 C C . TYR A 1 192 ? 43.723 -21.428 2.179 1.00 42.73 191 TYR A C 1
ATOM 1565 O O . TYR A 1 192 ? 42.676 -22.028 1.935 1.00 43.50 191 TYR A O 1
ATOM 1574 N N . PRO A 1 193 ? 44.415 -21.613 3.305 1.00 38.60 192 PRO A N 1
ATOM 1575 C CA . PRO A 1 193 ? 43.960 -22.612 4.272 1.00 43.87 192 PRO A CA 1
ATOM 1576 C C . PRO A 1 193 ? 42.704 -22.137 4.994 1.00 43.16 192 PRO A C 1
ATOM 1577 O O . PRO A 1 193 ? 42.556 -20.952 5.252 1.00 35.69 192 PRO A O 1
ATOM 1581 N N . ASP A 1 194 ? 41.797 -23.048 5.301 1.00 40.42 193 ASP A N 1
ATOM 1582 C CA . ASP A 1 194 ? 40.715 -22.721 6.218 1.00 39.60 193 ASP A CA 1
ATOM 1583 C C . ASP A 1 194 ? 40.527 -23.821 7.257 1.00 39.79 193 ASP A C 1
ATOM 1584 O O . ASP A 1 194 ? 40.800 -24.991 7.000 1.00 42.95 193 ASP A O 1
ATOM 1589 N N . VAL A 1 195 ? 40.080 -23.424 8.441 1.00 41.40 194 VAL A N 1
ATOM 1590 C CA . VAL A 1 195 ? 39.706 -24.370 9.480 1.00 36.31 194 VAL A CA 1
ATOM 1591 C C . VAL A 1 195 ? 38.184 -24.412 9.623 1.00 30.27 194 VAL A C 1
ATOM 1592 O O . VAL A 1 195 ? 37.532 -23.372 9.725 1.00 35.08 194 VAL A O 1
ATOM 1596 N N . THR A 1 196 ? 37.625 -25.617 9.608 1.00 31.34 195 THR A N 1
ATOM 1597 C CA . THR A 1 196 ? 36.186 -25.804 9.758 1.00 35.53 195 THR A CA 1
ATOM 1598 C C . THR A 1 196 ? 35.825 -26.579 11.041 1.00 44.09 195 THR A C 1
ATOM 1599 O O . THR A 1 196 ? 36.372 -27.662 11.325 1.00 37.95 195 THR A O 1
ATOM 1603 N N . PHE A 1 197 ? 34.921 -26.004 11.829 1.00 39.63 196 PHE A N 1
ATOM 1604 C CA . PHE A 1 197 ? 34.425 -26.664 13.031 1.00 32.62 196 PHE A CA 1
ATOM 1605 C C . PHE A 1 197 ? 33.020 -27.140 12.817 1.00 38.26 196 PHE A C 1
ATOM 1606 O O . PHE A 1 197 ? 32.109 -26.335 12.607 1.00 40.58 196 PHE A O 1
ATOM 1614 N N . THR A 1 198 ? 32.854 -28.458 12.885 1.00 29.96 197 THR A N 1
ATOM 1615 C CA . THR A 1 198 ? 31.577 -29.091 12.610 1.00 37.03 197 THR A CA 1
ATOM 1616 C C . THR A 1 198 ? 30.885 -29.470 13.916 1.00 44.25 197 THR A C 1
ATOM 1617 O O . THR A 1 198 ? 31.380 -30.281 14.700 1.00 47.75 197 THR A O 1
ATOM 1621 N N . VAL A 1 199 ? 29.728 -28.866 14.130 1.00 38.30 198 VAL A N 1
ATOM 1622 C CA . VAL A 1 199 ? 29.001 -28.996 15.370 1.00 37.06 198 VAL A CA 1
ATOM 1623 C C . VAL A 1 199 ? 27.716 -29.745 15.125 1.00 30.52 198 VAL A C 1
ATOM 1624 O O . VAL A 1 199 ? 26.901 -29.329 14.308 1.00 40.47 198 VAL A O 1
ATOM 1628 N N . THR A 1 200 ? 27.518 -30.840 15.849 1.00 34.09 199 THR A N 1
ATOM 1629 C CA . THR A 1 200 ? 26.281 -31.588 15.739 1.00 34.29 199 THR A CA 1
ATOM 1630 C C . THR A 1 200 ? 25.532 -31.458 17.055 1.00 37.53 199 THR A C 1
ATOM 1631 O O . THR A 1 200 ? 26.113 -31.669 18.112 1.00 33.75 199 THR A O 1
ATOM 1635 N N . PHE A 1 201 ? 24.251 -31.099 16.991 1.00 41.05 200 PHE A N 1
ATOM 1636 C CA . PHE A 1 201 ? 23.460 -30.847 18.200 1.00 41.61 200 PHE A CA 1
ATOM 1637 C C . PHE A 1 201 ? 21.986 -31.134 17.956 1.00 37.22 200 PHE A C 1
ATOM 1638 O O . PHE A 1 201 ? 21.537 -31.146 16.820 1.00 35.72 200 PHE A O 1
ATOM 1646 N N . ARG A 1 202 ? 21.230 -31.353 19.025 1.00 39.17 201 ARG A N 1
ATOM 1647 C CA . ARG A 1 202 ? 19.800 -31.611 18.908 1.00 42.13 201 ARG A CA 1
ATOM 1648 C C . ARG A 1 202 ? 19.067 -31.070 20.131 1.00 42.50 201 ARG A C 1
ATOM 1649 O O . ARG A 1 202 ? 19.679 -30.847 21.172 1.00 40.75 201 ARG A O 1
ATOM 1657 N N . LYS A 1 203 ? 17.759 -30.871 20.017 1.00 47.37 202 LYS A N 1
ATOM 1658 C CA . LYS A 1 203 ? 16.971 -30.448 21.173 1.00 54.51 202 LYS A CA 1
ATOM 1659 C C . LYS A 1 203 ? 16.922 -31.551 22.217 1.00 50.72 202 LYS A C 1
ATOM 1660 O O . LYS A 1 203 ? 16.692 -32.707 21.881 1.00 53.57 202 LYS A O 1
ATOM 1666 N N . LYS A 1 204 ? 17.156 -31.192 23.479 1.00 45.32 203 LYS A N 1
ATOM 1667 C CA . LYS A 1 204 ? 16.967 -32.120 24.594 1.00 43.57 203 LYS A CA 1
ATOM 1668 C C . LYS A 1 204 ? 15.516 -32.572 24.673 1.00 50.30 203 LYS A C 1
ATOM 1669 O O . LYS A 1 204 ? 15.211 -33.670 25.165 1.00 62.55 203 LYS A O 1
ATOM 1675 N N . GLY A 1 205 ? 14.621 -31.723 24.173 1.00 59.46 204 GLY A N 1
ATOM 1676 C CA . GLY A 1 205 ? 13.207 -32.053 24.095 1.00 83.32 204 GLY A CA 1
ATOM 1677 C C . GLY A 1 205 ? 12.679 -32.039 22.669 1.00 91.51 204 GLY A C 1
ATOM 1678 O O . GLY A 1 205 ? 12.154 -33.042 22.173 1.00 95.85 204 GLY A O 1
ATOM 1679 N N . GLY B 1 1 ? 57.566 -8.266 5.593 1.00 108.67 0 GLY B N 1
ATOM 1680 C CA . GLY B 1 1 ? 59.010 -8.163 5.704 1.00 111.01 0 GLY B CA 1
ATOM 1681 C C . GLY B 1 1 ? 59.464 -6.744 5.976 1.00 106.80 0 GLY B C 1
ATOM 1682 O O . GLY B 1 1 ? 58.646 -5.845 6.180 1.00 98.12 0 GLY B O 1
ATOM 1683 N N . GLU B 1 2 ? 60.778 -6.541 5.987 1.00 112.59 1 GLU B N 1
ATOM 1684 C CA . GLU B 1 2 ? 61.329 -5.209 6.184 1.00 111.73 1 GLU B CA 1
ATOM 1685 C C . GLU B 1 2 ? 61.078 -4.386 4.933 1.00 100.79 1 GLU B C 1
ATOM 1686 O O . GLU B 1 2 ? 60.941 -3.164 4.990 1.00 98.10 1 GLU B O 1
ATOM 1692 N N . PHE B 1 3 ? 61.006 -5.075 3.801 1.00 89.82 2 PHE B N 1
ATOM 1693 C CA . PHE B 1 3 ? 60.760 -4.421 2.529 1.00 82.03 2 PHE B CA 1
ATOM 1694 C C . PHE B 1 3 ? 59.299 -4.050 2.383 1.00 70.94 2 PHE B C 1
ATOM 1695 O O . PHE B 1 3 ? 58.973 -3.019 1.800 1.00 64.40 2 PHE B O 1
ATOM 1703 N N . GLN B 1 4 ? 58.419 -4.880 2.929 1.00 65.35 3 GLN B N 1
ATOM 1704 C CA . GLN B 1 4 ? 57.003 -4.555 2.917 1.00 66.46 3 GLN B CA 1
ATOM 1705 C C . GLN B 1 4 ? 56.751 -3.318 3.779 1.00 64.73 3 GLN B C 1
ATOM 1706 O O . GLN B 1 4 ? 55.902 -2.489 3.460 1.00 61.68 3 GLN B O 1
ATOM 1712 N N . ARG B 1 5 ? 57.516 -3.186 4.857 1.00 67.10 4 ARG B N 1
ATOM 1713 C CA . ARG B 1 5 ? 57.368 -2.050 5.755 1.00 65.22 4 ARG B CA 1
ATOM 1714 C C . ARG B 1 5 ? 57.857 -0.777 5.084 1.00 61.33 4 ARG B C 1
ATOM 1715 O O . ARG B 1 5 ? 57.208 0.261 5.175 1.00 56.19 4 ARG B O 1
ATOM 1723 N N . LYS B 1 6 ? 59.001 -0.865 4.408 1.00 56.96 5 LYS B N 1
ATOM 1724 C CA . LYS B 1 6 ? 59.492 0.237 3.586 1.00 68.70 5 LYS B CA 1
ATOM 1725 C C . LYS B 1 6 ? 58.494 0.618 2.490 1.00 66.08 5 LYS B C 1
ATOM 1726 O O . LYS B 1 6 ? 58.393 1.788 2.124 1.00 64.19 5 LYS B O 1
ATOM 1732 N N . LEU B 1 7 ? 57.758 -0.368 1.974 1.00 61.22 6 LEU B N 1
ATOM 1733 C CA . LEU B 1 7 ? 56.808 -0.121 0.891 1.00 57.77 6 LEU B CA 1
ATOM 1734 C C . LEU B 1 7 ? 55.564 0.633 1.360 1.00 63.39 6 LEU B C 1
ATOM 1735 O O . LEU B 1 7 ? 55.011 1.436 0.618 1.00 69.45 6 LEU B O 1
ATOM 1740 N N A TYR B 1 8 ? 55.121 0.365 2.585 0.48 65.97 7 TYR B N 1
ATOM 1741 N N B TYR B 1 8 ? 55.125 0.372 2.586 0.52 65.95 7 TYR B N 1
ATOM 1742 C CA A TYR B 1 8 ? 53.995 1.100 3.151 0.48 66.59 7 TYR B CA 1
ATOM 1743 C CA B TYR B 1 8 ? 54.001 1.108 3.148 0.52 66.59 7 TYR B CA 1
ATOM 1744 C C A TYR B 1 8 ? 54.383 2.556 3.387 0.48 74.63 7 TYR B C 1
ATOM 1745 C C B TYR B 1 8 ? 54.401 2.564 3.335 0.52 74.69 7 TYR B C 1
ATOM 1746 O O A TYR B 1 8 ? 53.574 3.457 3.190 0.48 75.86 7 TYR B O 1
ATOM 1747 O O B TYR B 1 8 ? 53.619 3.471 3.062 0.52 75.82 7 TYR B O 1
ATOM 1764 N N . LYS B 1 9 ? 55.628 2.779 3.798 1.00 80.77 8 LYS B N 1
ATOM 1765 C CA . LYS B 1 9 ? 56.123 4.126 4.066 1.00 90.49 8 LYS B CA 1
ATOM 1766 C C . LYS B 1 9 ? 56.247 4.983 2.804 1.00 94.73 8 LYS B C 1
ATOM 1767 O O . LYS B 1 9 ? 56.258 6.211 2.878 1.00 100.81 8 LYS B O 1
ATOM 1773 N N . GLU B 1 10 ? 56.353 4.336 1.650 1.00 89.12 9 GLU B N 1
ATOM 1774 C CA . GLU B 1 10 ? 56.434 5.063 0.391 1.00 87.41 9 GLU B CA 1
ATOM 1775 C C . GLU B 1 10 ? 55.051 5.237 -0.230 1.00 82.05 9 GLU B C 1
ATOM 1776 O O . GLU B 1 10 ? 54.694 6.328 -0.673 1.00 92.56 9 GLU B O 1
ATOM 1782 N N . LEU B 1 11 ? 54.269 4.163 -0.237 1.00 65.44 10 LEU B N 1
ATOM 1783 C CA . LEU B 1 11 ? 52.924 4.183 -0.800 1.00 65.56 10 LEU B CA 1
ATOM 1784 C C . LEU B 1 11 ? 51.963 5.047 0.010 1.00 75.22 10 LEU B C 1
ATOM 1785 O O . LEU B 1 11 ? 50.812 5.246 -0.382 1.00 83.20 10 LEU B O 1
ATOM 1790 N N . VAL B 1 12 ? 52.428 5.540 1.152 1.00 73.27 11 VAL B N 1
ATOM 1791 C CA . VAL B 1 12 ? 51.614 6.399 1.999 1.00 71.60 11 VAL B CA 1
ATOM 1792 C C . VAL B 1 12 ? 51.962 7.848 1.705 1.00 72.96 11 VAL B C 1
ATOM 1793 O O . VAL B 1 12 ? 51.112 8.737 1.797 1.00 73.83 11 VAL B O 1
ATOM 1797 N N . LYS B 1 13 ? 53.210 8.049 1.292 1.00 73.10 12 LYS B N 1
ATOM 1798 C CA . LYS B 1 13 ? 53.867 9.353 1.311 1.00 82.98 12 LYS B CA 1
ATOM 1799 C C . LYS B 1 13 ? 53.076 10.523 0.719 1.00 80.67 12 LYS B C 1
ATOM 1800 O O . LYS B 1 13 ? 53.082 11.618 1.283 1.00 93.03 12 LYS B O 1
ATOM 1806 N N . ASN B 1 14 ? 52.397 10.308 -0.401 1.00 59.58 13 ASN B N 1
ATOM 1807 C CA . ASN B 1 14 ? 51.652 11.400 -1.012 1.00 62.61 13 ASN B CA 1
ATOM 1808 C C . ASN B 1 14 ? 50.270 10.965 -1.452 1.00 62.46 13 ASN B C 1
ATOM 1809 O O . ASN B 1 14 ? 49.660 11.570 -2.326 1.00 63.95 13 ASN B O 1
ATOM 1814 N N . TYR B 1 15 ? 49.776 9.914 -0.821 1.00 59.41 14 TYR B N 1
ATOM 1815 C CA . TYR B 1 15 ? 48.542 9.287 -1.248 1.00 48.08 14 TYR B CA 1
ATOM 1816 C C . TYR B 1 15 ? 47.336 9.853 -0.508 1.00 47.38 14 TYR B C 1
ATOM 1817 O O . TYR B 1 15 ? 47.340 9.963 0.718 1.00 55.58 14 TYR B O 1
ATOM 1826 N N . ASN B 1 16 ? 46.303 10.215 -1.262 1.00 44.48 15 ASN B N 1
ATOM 1827 C CA . ASN B 1 16 ? 45.071 10.715 -0.675 1.00 41.25 15 ASN B CA 1
ATOM 1828 C C . ASN B 1 16 ? 43.916 9.800 -1.055 1.00 42.38 15 ASN B C 1
ATOM 1829 O O . ASN B 1 16 ? 43.447 9.833 -2.195 1.00 38.67 15 ASN B O 1
ATOM 1834 N N . PRO B 1 17 ? 43.447 8.987 -0.092 1.00 42.96 16 PRO B N 1
ATOM 1835 C CA . PRO B 1 17 ? 42.403 7.971 -0.310 1.00 34.67 16 PRO B CA 1
ATOM 1836 C C . PRO B 1 17 ? 41.038 8.581 -0.621 1.00 38.82 16 PRO B C 1
ATOM 1837 O O . PRO B 1 17 ? 40.116 7.851 -0.990 1.00 37.89 16 PRO B O 1
ATOM 1841 N N . ASP B 1 18 ? 40.900 9.892 -0.455 1.00 34.49 17 ASP B N 1
ATOM 1842 C CA . ASP B 1 18 ? 39.666 10.572 -0.849 1.00 43.69 17 ASP B CA 1
ATOM 1843 C C . ASP B 1 18 ? 39.643 10.963 -2.338 1.00 54.39 17 ASP B C 1
ATOM 1844 O O . ASP B 1 18 ? 38.631 11.457 -2.838 1.00 45.20 17 ASP B O 1
ATOM 1849 N N . VAL B 1 19 ? 40.756 10.749 -3.036 1.00 35.97 18 VAL B N 1
ATOM 1850 C CA . VAL B 1 19 ? 40.899 11.228 -4.417 1.00 37.21 18 VAL B CA 1
ATOM 1851 C C . VAL B 1 19 ? 40.886 10.075 -5.418 1.00 37.41 18 VAL B C 1
ATOM 1852 O O . VAL B 1 19 ? 41.764 9.208 -5.383 1.00 37.59 18 VAL B O 1
ATOM 1856 N N . ILE B 1 20 ? 39.880 10.046 -6.290 1.00 41.45 19 ILE B N 1
ATOM 1857 C CA . ILE B 1 20 ? 39.796 9.004 -7.320 1.00 39.53 19 ILE B CA 1
ATOM 1858 C C . ILE B 1 20 ? 41.077 9.029 -8.174 1.00 40.18 19 ILE B C 1
ATOM 1859 O O . ILE B 1 20 ? 41.534 10.090 -8.571 1.00 41.66 19 ILE B O 1
ATOM 1864 N N . PRO B 1 21 ? 41.696 7.860 -8.393 1.00 39.81 20 PRO B N 1
ATOM 1865 C CA . PRO B 1 21 ? 42.990 7.812 -9.083 1.00 43.07 20 PRO B CA 1
ATOM 1866 C C . PRO B 1 21 ? 42.862 7.802 -10.607 1.00 44.72 20 PRO B C 1
ATOM 1867 O O . PRO B 1 21 ? 43.403 6.911 -11.270 1.00 40.36 20 PRO B O 1
ATOM 1871 N N . THR B 1 22 ? 42.144 8.779 -11.149 1.00 40.49 21 THR B N 1
ATOM 1872 C CA . THR B 1 22 ? 42.171 9.014 -12.582 1.00 42.25 21 THR B CA 1
ATOM 1873 C C . THR B 1 22 ? 43.573 9.431 -12.968 1.00 52.02 21 THR B C 1
ATOM 1874 O O . THR B 1 22 ? 44.288 10.017 -12.166 1.00 53.80 21 THR B O 1
ATOM 1878 N N . GLN B 1 23 ? 43.976 9.118 -14.193 1.00 55.80 22 GLN B N 1
ATOM 1879 C CA . GLN B 1 23 ? 45.245 9.622 -14.707 1.00 62.86 22 GLN B CA 1
ATOM 1880 C C . GLN B 1 23 ? 45.032 10.108 -16.114 1.00 62.65 22 GLN B C 1
ATOM 1881 O O . GLN B 1 23 ? 44.292 9.479 -16.876 1.00 54.95 22 GLN B O 1
ATOM 1887 N N . ARG B 1 24 ? 45.662 11.236 -16.441 1.00 71.49 23 ARG B N 1
ATOM 1888 C CA . ARG B 1 24 ? 45.675 11.762 -17.802 1.00 79.80 23 ARG B CA 1
ATOM 1889 C C . ARG B 1 24 ? 44.310 11.706 -18.482 1.00 86.51 23 ARG B C 1
ATOM 1890 O O . ARG B 1 24 ? 44.184 11.111 -19.557 1.00 83.07 23 ARG B O 1
ATOM 1898 N N . ASP B 1 25 ? 43.292 12.275 -17.833 1.00 94.21 24 ASP B N 1
ATOM 1899 C CA . ASP B 1 25 ? 41.953 12.404 -18.424 1.00 98.96 24 ASP B CA 1
ATOM 1900 C C . ASP B 1 25 ? 41.188 11.062 -18.523 1.00 88.74 24 ASP B C 1
ATOM 1901 O O . ASP B 1 25 ? 40.006 11.030 -18.866 1.00 89.42 24 ASP B O 1
ATOM 1906 N N . ARG B 1 26 ? 41.856 9.961 -18.190 1.00 76.06 25 ARG B N 1
ATOM 1907 C CA . ARG B 1 26 ? 41.267 8.628 -18.335 1.00 63.44 25 ARG B CA 1
ATOM 1908 C C . ARG B 1 26 ? 40.481 8.189 -17.101 1.00 58.74 25 ARG B C 1
ATOM 1909 O O . ARG B 1 26 ? 40.966 8.303 -15.972 1.00 58.16 25 ARG B O 1
ATOM 1917 N N . PRO B 1 27 ? 39.262 7.677 -17.315 1.00 52.18 26 PRO B N 1
ATOM 1918 C CA . PRO B 1 27 ? 38.475 7.142 -16.195 1.00 44.94 26 PRO B CA 1
ATOM 1919 C C . PRO B 1 27 ? 39.179 5.969 -15.532 1.00 43.17 26 PRO B C 1
ATOM 1920 O O . PRO B 1 27 ? 40.012 5.310 -16.149 1.00 49.16 26 PRO B O 1
ATOM 1924 N N . VAL B 1 28 ? 38.870 5.741 -14.264 1.00 40.63 27 VAL B N 1
ATOM 1925 C CA . VAL B 1 28 ? 39.269 4.523 -13.593 1.00 40.66 27 VAL B CA 1
ATOM 1926 C C . VAL B 1 28 ? 38.230 3.473 -13.925 1.00 39.92 27 VAL B C 1
ATOM 1927 O O . VAL B 1 28 ? 37.054 3.660 -13.632 1.00 37.25 27 VAL B O 1
ATOM 1931 N N . THR B 1 29 ? 38.657 2.367 -14.520 1.00 45.00 28 THR B N 1
ATOM 1932 C CA . THR B 1 29 ? 37.722 1.297 -14.827 1.00 48.17 28 THR B CA 1
ATOM 1933 C C . THR B 1 29 ? 37.530 0.416 -13.607 1.00 44.86 28 THR B C 1
ATOM 1934 O O . THR B 1 29 ? 38.495 -0.118 -13.062 1.00 38.57 28 THR B O 1
ATOM 1938 N N . VAL B 1 30 ? 36.282 0.276 -13.183 1.00 37.72 29 VAL B N 1
ATOM 1939 C CA . VAL B 1 30 ? 35.956 -0.572 -12.051 1.00 36.79 29 VAL B CA 1
ATOM 1940 C C . VAL B 1 30 ? 35.145 -1.786 -12.493 1.00 32.68 29 VAL B C 1
ATOM 1941 O O . VAL B 1 30 ? 34.034 -1.646 -12.996 1.00 30.91 29 VAL B O 1
ATOM 1945 N N . TYR B 1 31 ? 35.705 -2.977 -12.316 1.00 33.93 30 TYR B N 1
ATOM 1946 C CA . TYR B 1 31 ? 34.979 -4.211 -12.607 1.00 30.46 30 TYR B CA 1
ATOM 1947 C C . TYR B 1 31 ? 34.204 -4.683 -11.395 1.00 39.40 30 TYR B C 1
ATOM 1948 O O . TYR B 1 31 ? 34.699 -4.655 -10.261 1.00 33.77 30 TYR B O 1
ATOM 1957 N N . PHE B 1 32 ? 32.984 -5.131 -11.649 1.00 35.57 31 PHE B N 1
ATOM 1958 C CA . PHE B 1 32 ? 32.020 -5.366 -10.593 1.00 32.66 31 PHE B CA 1
ATOM 1959 C C . PHE B 1 32 ? 31.205 -6.608 -10.892 1.00 34.97 31 PHE B C 1
ATOM 1960 O O . PHE B 1 32 ? 30.730 -6.793 -12.015 1.00 35.05 31 PHE B O 1
ATOM 1968 N N . SER B 1 33 ? 31.044 -7.465 -9.894 1.00 30.75 32 SER B N 1
ATOM 1969 C CA . SER B 1 33 ? 30.120 -8.591 -10.009 1.00 38.38 32 SER B CA 1
ATOM 1970 C C . SER B 1 33 ? 29.568 -8.912 -8.637 1.00 34.91 32 SER B C 1
ATOM 1971 O O . SER B 1 33 ? 30.223 -8.654 -7.638 1.00 33.62 32 SER B O 1
ATOM 1974 N N . LEU B 1 34 ? 28.365 -9.477 -8.604 1.00 33.49 33 LEU B N 1
ATOM 1975 C CA . LEU B 1 34 ? 27.732 -9.882 -7.363 1.00 38.45 33 LEU B CA 1
ATOM 1976 C C . LEU B 1 34 ? 27.464 -11.386 -7.426 1.00 38.73 33 LEU B C 1
ATOM 1977 O O . LEU B 1 34 ? 27.105 -11.909 -8.475 1.00 41.43 33 LEU B O 1
ATOM 1982 N N . SER B 1 35 ? 27.673 -12.087 -6.319 1.00 34.19 34 SER B N 1
ATOM 1983 C CA . SER B 1 35 ? 27.303 -13.499 -6.219 1.00 36.70 34 SER B CA 1
ATOM 1984 C C . SER B 1 35 ? 26.342 -13.645 -5.065 1.00 37.77 34 SER B C 1
ATOM 1985 O O . SER B 1 35 ? 26.670 -13.293 -3.925 1.00 32.14 34 SER B O 1
ATOM 1988 N N . LEU B 1 36 ? 25.148 -14.138 -5.357 1.00 34.57 35 LEU B N 1
ATOM 1989 C CA . LEU B 1 36 ? 24.138 -14.292 -4.328 1.00 37.75 35 LEU B CA 1
ATOM 1990 C C . LEU B 1 36 ? 24.478 -15.502 -3.449 1.00 38.31 35 LEU B C 1
ATOM 1991 O O . LEU B 1 36 ? 24.635 -16.613 -3.943 1.00 38.48 35 LEU B O 1
ATOM 1996 N N . LEU B 1 37 ? 24.628 -15.276 -2.147 1.00 34.60 36 LEU B N 1
ATOM 1997 C CA . LEU B 1 37 ? 24.947 -16.370 -1.236 1.00 36.90 36 LEU B CA 1
ATOM 1998 C C . LEU B 1 37 ? 23.688 -16.935 -0.589 1.00 38.53 36 LEU B C 1
ATOM 1999 O O . LEU B 1 37 ? 23.500 -18.151 -0.548 1.00 31.90 36 LEU B O 1
ATOM 2004 N N . GLN B 1 38 ? 22.817 -16.053 -0.102 1.00 31.80 37 GLN B N 1
ATOM 2005 C CA . GLN B 1 38 ? 21.609 -16.493 0.589 1.00 33.66 37 GLN B CA 1
ATOM 2006 C C . GLN B 1 38 ? 20.514 -15.434 0.565 1.00 43.07 37 GLN B C 1
ATOM 2007 O O . GLN B 1 38 ? 20.783 -14.240 0.671 1.00 45.19 37 GLN B O 1
ATOM 2013 N N . ILE B 1 39 ? 19.274 -15.874 0.418 1.00 46.49 38 ILE B N 1
ATOM 2014 C CA . ILE B 1 39 ? 18.142 -14.992 0.631 1.00 28.89 38 ILE B CA 1
ATOM 2015 C C . ILE B 1 39 ? 17.641 -15.300 2.031 1.00 35.79 38 ILE B C 1
ATOM 2016 O O . ILE B 1 39 ? 17.018 -16.339 2.261 1.00 35.83 38 ILE B O 1
ATOM 2021 N N . MET B 1 40 ? 17.961 -14.399 2.962 1.00 34.95 39 MET B N 1
ATOM 2022 C CA . MET B 1 40 ? 17.689 -14.578 4.388 1.00 33.71 39 MET B CA 1
ATOM 2023 C C . MET B 1 40 ? 16.216 -14.496 4.728 1.00 34.78 39 MET B C 1
ATOM 2024 O O . MET B 1 40 ? 15.751 -15.184 5.614 1.00 45.28 39 MET B O 1
ATOM 2029 N N . ASP B 1 41 ? 15.489 -13.612 4.057 1.00 45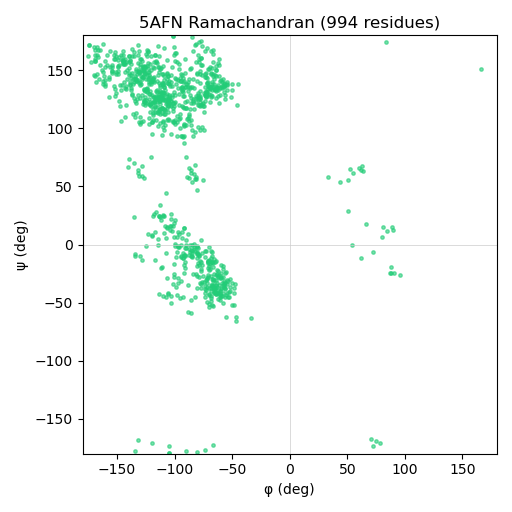.41 40 ASP B N 1
ATOM 2030 C CA . ASP B 1 41 ? 14.089 -13.391 4.400 1.00 43.47 40 ASP B CA 1
ATOM 2031 C C . ASP B 1 41 ? 13.408 -12.538 3.346 1.00 40.62 40 ASP B C 1
ATOM 2032 O O . ASP B 1 41 ? 14.071 -11.837 2.579 1.00 30.74 40 ASP B O 1
ATOM 2037 N N . VAL B 1 42 ? 12.082 -12.618 3.313 1.00 33.66 41 VAL B N 1
ATOM 2038 C CA . VAL B 1 42 ? 11.270 -11.720 2.516 1.00 43.92 41 VAL B CA 1
ATOM 2039 C C . VAL B 1 42 ? 10.191 -11.157 3.424 1.00 48.76 41 VAL B C 1
ATOM 2040 O O . VAL B 1 42 ? 9.608 -11.875 4.245 1.00 53.39 41 VAL B O 1
ATOM 2044 N N . ASP B 1 43 ? 9.940 -9.863 3.292 1.00 44.06 42 ASP B N 1
ATOM 2045 C CA . ASP B 1 43 ? 8.870 -9.229 4.037 1.00 45.23 42 ASP B CA 1
ATOM 2046 C C . ASP B 1 43 ? 7.766 -8.910 3.041 1.00 47.27 42 ASP B C 1
ATOM 2047 O O . ASP B 1 43 ? 7.862 -7.955 2.264 1.00 44.50 42 ASP B O 1
ATOM 2052 N N . GLU B 1 44 ? 6.722 -9.726 3.055 1.00 43.22 43 GLU B N 1
ATOM 2053 C CA . GLU B 1 44 ? 5.672 -9.595 2.063 1.00 49.33 43 GLU B CA 1
ATOM 2054 C C . GLU B 1 44 ? 4.786 -8.404 2.356 1.00 50.85 43 GLU B C 1
ATOM 2055 O O . GLU B 1 44 ? 4.208 -7.823 1.445 1.00 52.22 43 GLU B O 1
ATOM 2061 N N . LYS B 1 45 ? 4.695 -8.030 3.627 1.00 60.30 44 LYS B N 1
ATOM 2062 C CA . LYS B 1 45 ? 3.879 -6.885 4.017 1.00 58.80 44 LYS B CA 1
ATOM 2063 C C . LYS B 1 45 ? 4.541 -5.564 3.610 1.00 51.18 44 LYS B C 1
ATOM 2064 O O . LYS B 1 45 ? 3.896 -4.679 3.055 1.00 49.91 44 LYS B O 1
ATOM 2070 N N . ASN B 1 46 ? 5.834 -5.444 3.875 1.00 42.20 45 ASN B N 1
ATOM 2071 C CA . ASN B 1 46 ? 6.540 -4.187 3.658 1.00 47.62 45 ASN B CA 1
ATOM 2072 C C . ASN B 1 46 ? 7.352 -4.128 2.360 1.00 47.85 45 ASN B C 1
ATOM 2073 O O . ASN B 1 46 ? 7.978 -3.105 2.058 1.00 39.85 45 ASN B O 1
ATOM 2078 N N . GLN B 1 47 ? 7.338 -5.226 1.607 1.00 45.99 46 GLN B N 1
ATOM 2079 C CA . GLN B 1 47 ? 7.996 -5.303 0.301 1.00 37.58 46 GLN B CA 1
ATOM 2080 C C . GLN B 1 47 ? 9.504 -5.106 0.405 1.00 35.23 46 GLN B C 1
ATOM 2081 O O . GLN B 1 47 ? 10.055 -4.114 -0.079 1.00 34.54 46 GLN B O 1
ATOM 2087 N N . VAL B 1 48 ? 10.162 -6.077 1.033 1.00 34.24 47 VAL B N 1
ATOM 2088 C CA . VAL B 1 48 ? 11.591 -6.011 1.319 1.00 35.27 47 VAL B CA 1
ATOM 2089 C C . VAL B 1 48 ? 12.163 -7.406 1.170 1.00 31.52 47 VAL B C 1
ATOM 2090 O O . VAL B 1 48 ? 11.524 -8.392 1.560 1.00 32.55 47 VAL B O 1
ATOM 2094 N N . VAL B 1 49 ? 13.353 -7.483 0.589 1.00 30.00 48 VAL B N 1
ATOM 2095 C CA . VAL B 1 49 ? 14.109 -8.719 0.514 1.00 38.47 48 VAL B CA 1
ATOM 2096 C C . VAL B 1 49 ? 15.439 -8.489 1.240 1.00 36.30 48 VAL B C 1
ATOM 2097 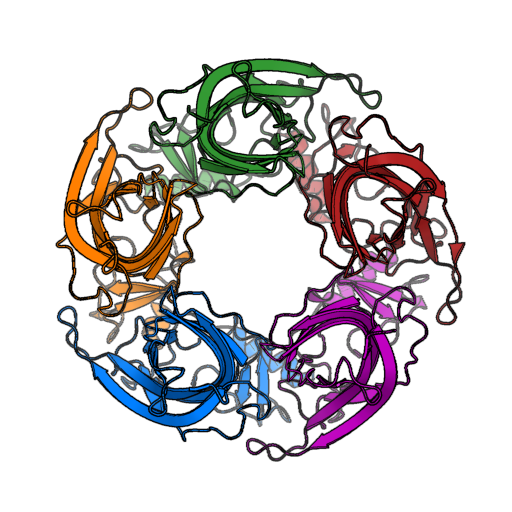O O . VAL B 1 49 ? 16.021 -7.404 1.155 1.00 32.86 48 VAL B O 1
ATOM 2101 N N . ASP B 1 50 ? 15.881 -9.505 1.980 1.00 31.42 49 ASP B N 1
ATOM 2102 C CA . ASP B 1 50 ? 17.058 -9.437 2.840 1.00 26.84 49 ASP B CA 1
ATOM 2103 C C . ASP B 1 50 ? 18.039 -10.479 2.324 1.00 30.44 49 ASP B C 1
ATOM 2104 O O . ASP B 1 50 ? 17.777 -11.677 2.410 1.00 28.25 49 ASP B O 1
ATOM 2109 N N . VAL B 1 51 ? 19.154 -10.031 1.761 1.00 26.15 50 VAL B N 1
ATOM 2110 C CA . VAL B 1 51 ? 20.066 -10.945 1.081 1.00 29.85 50 VAL B CA 1
ATOM 2111 C C . VAL B 1 51 ? 21.492 -10.850 1.591 1.00 32.18 50 VAL B C 1
ATOM 2112 O O . VAL B 1 51 ? 21.953 -9.786 1.998 1.00 26.33 50 VAL B O 1
ATOM 2116 N N . VAL B 1 52 ? 22.199 -11.973 1.539 1.00 28.64 51 VAL B N 1
ATOM 2117 C CA . VAL B 1 52 ? 23.631 -11.972 1.780 1.00 25.61 51 VAL B CA 1
ATOM 2118 C C . VAL B 1 52 ? 24.294 -12.272 0.443 1.00 27.53 51 VAL B C 1
ATOM 2119 O O . VAL B 1 52 ? 23.909 -13.212 -0.266 1.00 27.61 51 VAL B O 1
ATOM 2123 N N . PHE B 1 53 ? 25.268 -11.450 0.078 1.00 23.41 52 PHE B N 1
ATOM 2124 C CA . PHE B 1 53 ? 25.896 -11.602 -1.213 1.00 27.07 52 PHE B CA 1
ATOM 2125 C C . PHE B 1 53 ? 27.366 -11.266 -1.129 1.00 32.40 52 PHE B C 1
ATOM 2126 O O . PHE B 1 53 ? 27.806 -10.586 -0.201 1.00 26.77 52 PHE B O 1
ATOM 2134 N N . TRP B 1 54 ? 28.119 -11.751 -2.110 1.00 27.49 53 TRP B N 1
ATOM 2135 C CA . TRP B 1 54 ? 29.548 -11.517 -2.156 1.00 31.69 53 TRP B CA 1
ATOM 2136 C C . TRP B 1 54 ? 29.856 -10.611 -3.352 1.00 35.17 53 TRP B C 1
ATOM 2137 O O . TRP B 1 54 ? 29.536 -10.947 -4.495 1.00 31.22 53 TRP B O 1
ATOM 2148 N N . LEU B 1 55 ? 30.454 -9.455 -3.088 1.00 35.27 54 LEU B N 1
ATOM 2149 C CA . LEU B 1 55 ? 30.796 -8.516 -4.159 1.00 32.65 54 LEU B CA 1
ATOM 2150 C C . LEU B 1 55 ? 32.246 -8.683 -4.558 1.00 35.18 54 LEU B C 1
ATOM 2151 O O . LEU B 1 55 ? 33.115 -8.802 -3.703 1.00 34.80 54 LEU B O 1
ATOM 2156 N N . GLN B 1 56 ? 32.508 -8.711 -5.857 1.00 35.78 55 GLN B N 1
ATOM 2157 C CA . GLN B 1 56 ? 33.877 -8.681 -6.340 1.00 36.74 55 GLN B CA 1
ATOM 2158 C C . GLN B 1 56 ? 34.098 -7.377 -7.075 1.00 41.95 55 GLN B C 1
ATOM 2159 O O . GLN B 1 56 ? 33.482 -7.122 -8.111 1.00 43.15 55 GLN B O 1
ATOM 2165 N N . MET B 1 57 ? 34.975 -6.548 -6.539 1.00 35.04 56 MET B N 1
ATOM 2166 C CA . MET B 1 57 ? 35.277 -5.270 -7.159 1.00 32.19 56 MET B CA 1
ATOM 2167 C C . MET B 1 57 ? 36.758 -5.204 -7.394 1.00 38.86 56 MET B C 1
ATOM 2168 O O . MET B 1 57 ? 37.542 -5.531 -6.515 1.00 33.42 56 MET B O 1
ATOM 2173 N N . SER B 1 58 ? 37.147 -4.779 -8.583 1.00 31.34 57 SER B N 1
ATOM 2174 C CA . SER B 1 58 ? 38.547 -4.570 -8.848 1.00 36.78 57 SER B CA 1
ATOM 2175 C C . SER B 1 58 ? 38.739 -3.377 -9.780 1.00 36.39 57 SER B C 1
ATOM 2176 O O . SER B 1 58 ? 37.842 -3.008 -10.550 1.00 37.09 57 SER B O 1
ATOM 2179 N N . TRP B 1 59 ? 39.919 -2.780 -9.687 1.00 31.28 58 TRP B N 1
ATOM 2180 C CA . TRP B 1 59 ? 40.267 -1.592 -10.444 1.00 36.03 58 TRP B CA 1
ATOM 2181 C C . TRP B 1 59 ? 41.761 -1.412 -10.303 1.00 40.11 58 TRP B C 1
ATOM 2182 O O . TRP B 1 59 ? 42.402 -2.091 -9.498 1.00 46.23 58 TRP B O 1
ATOM 2193 N N . THR B 1 60 ? 42.307 -0.493 -11.086 1.00 42.82 59 THR B N 1
ATOM 2194 C CA . THR B 1 60 ? 43.724 -0.210 -11.064 1.00 37.11 59 THR B CA 1
ATOM 2195 C C . THR B 1 60 ? 43.906 1.160 -10.459 1.00 45.84 59 THR B C 1
ATOM 2196 O O . THR B 1 60 ? 43.216 2.111 -10.817 1.00 44.61 59 THR B O 1
ATOM 2200 N N . ASP B 1 61 ? 44.812 1.242 -9.497 1.00 42.91 60 ASP B N 1
ATOM 2201 C CA . ASP B 1 61 ? 45.161 2.496 -8.877 1.00 39.19 60 ASP B CA 1
ATOM 2202 C C . ASP B 1 61 ? 46.623 2.697 -9.237 1.00 45.17 60 ASP B C 1
ATOM 2203 O O . ASP B 1 61 ? 47.498 2.009 -8.709 1.00 42.27 60 ASP B O 1
ATOM 2208 N N . HIS B 1 62 ? 46.891 3.632 -10.139 1.00 50.74 61 HIS B N 1
ATOM 2209 C CA . HIS B 1 62 ? 48.244 3.786 -10.656 1.00 53.38 61 HIS B CA 1
ATOM 2210 C C . HIS B 1 62 ? 49.187 4.433 -9.645 1.00 49.64 61 HIS B C 1
ATOM 2211 O O . HIS B 1 62 ? 50.400 4.438 -9.842 1.00 55.41 61 HIS B O 1
ATOM 2218 N N . TYR B 1 63 ? 48.637 4.968 -8.560 1.00 47.14 62 TYR B N 1
ATOM 2219 C CA . TYR B 1 63 ? 49.481 5.510 -7.486 1.00 58.13 62 TYR B CA 1
ATOM 2220 C C . TYR B 1 63 ? 49.965 4.440 -6.510 1.00 56.89 62 TYR B C 1
ATOM 2221 O O . TYR B 1 63 ? 50.735 4.726 -5.592 1.00 66.16 62 TYR B O 1
ATOM 2230 N N . LEU B 1 64 ? 49.513 3.208 -6.709 1.00 49.28 63 LEU B N 1
ATOM 2231 C CA . LEU B 1 64 ? 49.876 2.117 -5.811 1.00 44.75 63 LEU B CA 1
ATOM 2232 C C . LEU B 1 64 ? 50.754 1.073 -6.501 1.00 54.19 63 LEU B C 1
ATOM 2233 O O . LEU B 1 64 ? 50.652 -0.119 -6.210 1.00 60.11 63 LEU B O 1
ATOM 2238 N N . GLN B 1 65 ? 51.614 1.504 -7.416 1.00 46.37 64 GLN B N 1
ATOM 2239 C CA . GLN B 1 65 ? 52.522 0.554 -8.043 1.00 50.33 64 GLN B CA 1
ATOM 2240 C C . GLN B 1 65 ? 53.959 0.697 -7.552 1.00 53.56 64 GLN B C 1
ATOM 2241 O O . GLN B 1 65 ? 54.348 1.740 -7.022 1.00 51.47 64 GLN B O 1
ATOM 2247 N N . TRP B 1 66 ? 54.742 -0.363 -7.725 1.00 57.58 65 TRP B N 1
ATOM 2248 C CA . TRP B 1 66 ? 56.140 -0.357 -7.308 1.00 55.22 65 TRP B CA 1
ATOM 2249 C C . TRP B 1 66 ? 56.931 -1.388 -8.102 1.00 67.99 65 TRP B C 1
ATOM 2250 O O . TRP B 1 66 ? 56.373 -2.383 -8.559 1.00 72.61 65 TRP B O 1
ATOM 2261 N N . ASN B 1 67 ? 58.228 -1.149 -8.271 1.00 65.75 66 ASN B N 1
ATOM 2262 C CA . ASN B 1 67 ? 59.086 -2.132 -8.907 1.00 69.53 66 ASN B CA 1
ATOM 2263 C C . ASN B 1 67 ? 59.424 -3.235 -7.919 1.00 78.33 66 ASN B C 1
ATOM 2264 O O . ASN B 1 67 ? 59.957 -2.966 -6.842 1.00 83.68 66 ASN B O 1
ATOM 2269 N N . VAL B 1 68 ? 59.096 -4.471 -8.284 1.00 79.37 67 VAL B N 1
ATOM 2270 C CA . VAL B 1 68 ? 59.408 -5.634 -7.459 1.00 84.07 67 VAL B CA 1
ATOM 2271 C C . VAL B 1 68 ? 60.913 -5.712 -7.169 1.00 93.15 67 VAL B C 1
ATOM 2272 O O . VAL B 1 68 ? 61.329 -6.133 -6.086 1.00 95.94 67 VAL B O 1
ATOM 2276 N N . SER B 1 69 ? 61.721 -5.270 -8.128 1.00 93.09 68 SER B N 1
ATOM 2277 C CA . SER B 1 69 ? 63.173 -5.283 -7.977 1.00 98.73 68 SER B CA 1
ATOM 2278 C C . SER B 1 69 ? 63.683 -4.389 -6.839 1.00 94.56 68 SER B C 1
ATOM 2279 O O . SER B 1 69 ? 64.789 -4.591 -6.337 1.00 97.83 68 SER B O 1
ATOM 2282 N N . GLU B 1 70 ? 62.884 -3.402 -6.441 1.00 89.10 69 GLU B N 1
ATOM 2283 C CA . GLU B 1 70 ? 63.255 -2.519 -5.336 1.00 90.28 69 GLU B CA 1
ATOM 2284 C C . GLU B 1 70 ? 62.803 -3.093 -3.998 1.00 85.55 69 GLU B C 1
ATOM 2285 O O . GLU B 1 70 ? 63.478 -2.938 -2.981 1.00 85.61 69 GLU B O 1
ATOM 2291 N N . TYR B 1 71 ? 61.653 -3.756 -4.010 1.00 82.67 70 TYR B N 1
ATOM 2292 C CA . TYR B 1 71 ? 61.107 -4.386 -2.816 1.00 79.83 70 TYR B CA 1
ATOM 2293 C C . TYR B 1 71 ? 60.950 -5.882 -3.068 1.00 78.60 70 TYR B C 1
ATOM 2294 O O . TYR B 1 71 ? 59.833 -6.373 -3.274 1.00 78.45 70 TYR B O 1
ATOM 2303 N N . PRO B 1 72 ? 62.073 -6.613 -3.047 1.00 77.60 71 PRO B N 1
ATOM 2304 C CA . PRO B 1 72 ? 62.109 -8.017 -3.471 1.00 83.83 71 PRO B CA 1
ATOM 2305 C C . PRO B 1 72 ? 61.250 -8.927 -2.602 1.00 85.42 71 PRO B C 1
ATOM 2306 O O . PRO B 1 72 ? 61.283 -8.834 -1.374 1.00 90.01 71 PRO B O 1
ATOM 2310 N N . GLY B 1 73 ? 60.484 -9.797 -3.250 1.00 81.06 72 GLY B N 1
ATOM 2311 C CA . GLY B 1 73 ? 59.616 -10.722 -2.551 1.00 74.50 72 GLY B CA 1
ATOM 2312 C C . GLY B 1 73 ? 58.203 -10.195 -2.437 1.00 73.76 72 GLY B C 1
ATOM 2313 O O . GLY B 1 73 ? 57.250 -10.967 -2.339 1.00 74.79 72 GLY B O 1
ATOM 2314 N N . VAL B 1 74 ? 58.060 -8.875 -2.451 1.00 70.50 73 VAL B N 1
ATOM 2315 C CA . VAL B 1 74 ? 56.736 -8.273 -2.318 1.00 65.14 73 VAL B CA 1
ATOM 2316 C C . VAL B 1 74 ? 55.997 -8.252 -3.659 1.00 66.38 73 VAL B C 1
ATOM 2317 O O . VAL B 1 74 ? 56.209 -7.363 -4.487 1.00 65.92 73 VAL B O 1
ATOM 2321 N N . LYS B 1 75 ? 55.137 -9.241 -3.876 1.00 64.63 74 LYS B N 1
ATOM 2322 C CA . LYS B 1 75 ? 54.341 -9.287 -5.095 1.00 69.10 74 LYS B CA 1
ATOM 2323 C C . LYS B 1 75 ? 53.009 -8.590 -4.867 1.00 64.49 74 LYS B C 1
ATOM 2324 O O . LYS B 1 75 ? 52.374 -8.118 -5.810 1.00 63.22 74 LYS B O 1
ATOM 2330 N N . GLN B 1 76 ? 52.589 -8.534 -3.606 1.00 58.42 75 GLN B N 1
ATOM 2331 C CA . GLN B 1 76 ? 51.306 -7.939 -3.258 1.00 57.14 75 GLN B CA 1
ATOM 2332 C C . GLN B 1 76 ? 51.177 -7.698 -1.765 1.00 49.72 75 GLN B C 1
ATOM 2333 O O . GLN B 1 76 ? 51.906 -8.281 -0.966 1.00 52.58 75 GLN B O 1
ATOM 2339 N N . VAL B 1 77 ? 50.236 -6.831 -1.403 1.00 40.86 76 VAL B N 1
ATOM 2340 C CA . VAL B 1 77 ? 50.036 -6.428 -0.023 1.00 39.89 76 VAL B CA 1
ATOM 2341 C C . VAL B 1 77 ? 48.549 -6.342 0.280 1.00 44.06 76 VAL B C 1
ATOM 2342 O O . VAL B 1 77 ? 47.723 -6.069 -0.606 1.00 36.12 76 VAL B O 1
ATOM 2346 N N . SER B 1 78 ? 48.224 -6.567 1.545 1.00 38.30 77 SER B N 1
ATOM 2347 C CA . SER B 1 78 ? 46.858 -6.481 2.028 1.00 38.23 77 SER B CA 1
ATOM 2348 C C . SER B 1 78 ? 46.706 -5.187 2.846 1.00 39.38 77 SER B C 1
ATOM 2349 O O . SER B 1 78 ? 47.428 -4.952 3.817 1.00 35.77 77 SER B O 1
ATOM 2352 N N . VAL B 1 79 ? 45.770 -4.347 2.423 1.00 32.38 78 VAL B N 1
ATOM 2353 C CA . VAL B 1 79 ? 45.681 -2.963 2.864 1.00 43.69 78 VAL B CA 1
ATOM 2354 C C . VAL B 1 79 ? 44.276 -2.679 3.356 1.00 30.38 78 VAL B C 1
ATOM 2355 O O . VAL B 1 79 ? 43.309 -2.976 2.652 1.00 31.57 78 VAL B O 1
ATOM 2359 N N . PRO B 1 80 ? 44.144 -2.114 4.567 1.00 31.23 79 PRO B N 1
ATOM 2360 C CA . PRO B 1 80 ? 42.803 -1.733 5.030 1.00 30.19 79 PRO B CA 1
ATOM 2361 C C . PRO B 1 80 ? 42.178 -0.738 4.046 1.00 29.68 79 PRO B C 1
ATOM 2362 O O . PRO B 1 80 ? 42.879 0.144 3.553 1.00 33.50 79 PRO B O 1
ATOM 2366 N N . ILE B 1 81 ? 40.888 -0.878 3.762 1.00 27.03 80 ILE B N 1
ATOM 2367 C CA . ILE B 1 81 ? 40.257 -0.055 2.733 1.00 36.44 80 ILE B CA 1
ATOM 2368 C C . ILE B 1 81 ? 40.302 1.445 3.086 1.00 40.31 80 ILE B C 1
ATOM 2369 O O . ILE B 1 81 ? 40.334 2.299 2.209 1.00 39.65 80 ILE B O 1
ATOM 2374 N N . SER B 1 82 ? 40.352 1.754 4.378 1.00 32.69 81 SER B N 1
ATOM 2375 C CA . SER B 1 82 ? 40.418 3.135 4.829 1.00 36.94 81 SER B CA 1
ATOM 2376 C C . SER B 1 82 ? 41.740 3.798 4.443 1.00 29.98 81 SER B C 1
ATOM 2377 O O . SER B 1 82 ? 41.856 5.016 4.502 1.00 41.39 81 SER B O 1
ATOM 2380 N N . SER B 1 83 ? 42.734 3.002 4.050 1.00 32.51 82 SER B N 1
ATOM 2381 C CA . SER B 1 83 ? 44.019 3.555 3.608 1.00 32.06 82 SER B CA 1
ATOM 2382 C C . SER B 1 83 ? 44.097 3.787 2.093 1.00 39.05 82 SER B C 1
ATOM 2383 O O . SER B 1 83 ? 45.064 4.377 1.589 1.00 33.72 82 SER B O 1
ATOM 2386 N N . LEU B 1 84 ? 43.093 3.333 1.352 1.00 30.82 83 LEU B N 1
ATOM 2387 C CA . LEU B 1 84 ? 43.106 3.630 -0.086 1.00 45.43 83 LEU B CA 1
ATOM 2388 C C . LEU B 1 84 ? 41.774 4.092 -0.666 1.00 36.28 83 LEU B C 1
ATOM 2389 O O . LEU B 1 84 ? 40.716 3.917 -0.054 1.00 28.95 83 LEU B O 1
ATOM 2394 N N . TRP B 1 85 ? 41.834 4.701 -1.849 1.00 30.89 84 TRP B N 1
ATOM 2395 C CA . TRP B 1 85 ? 40.611 5.061 -2.546 1.00 30.19 84 TRP B CA 1
ATOM 2396 C C . TRP B 1 85 ? 39.842 3.786 -2.880 1.00 28.79 84 TRP B C 1
ATOM 2397 O O . TRP B 1 85 ? 40.434 2.803 -3.318 1.00 36.98 84 TRP B O 1
ATOM 2408 N N . VAL B 1 86 ? 38.540 3.789 -2.615 1.00 32.89 85 VAL B N 1
ATOM 2409 C CA . VAL B 1 86 ? 37.662 2.700 -3.048 1.00 33.76 85 VAL B CA 1
ATOM 2410 C C . VAL B 1 86 ? 36.413 3.315 -3.690 1.00 28.12 85 VAL B C 1
ATOM 2411 O O . VAL B 1 86 ? 35.964 4.390 -3.280 1.00 31.73 85 VAL B O 1
ATOM 2415 N N . PRO B 1 87 ? 35.847 2.637 -4.696 1.00 30.92 86 PRO B N 1
ATOM 2416 C CA . PRO B 1 87 ? 34.685 3.170 -5.423 1.00 36.48 86 PRO B CA 1
ATOM 2417 C C . PRO B 1 87 ? 33.510 3.405 -4.482 1.00 39.54 86 PRO B C 1
ATOM 2418 O O . PRO B 1 87 ? 33.205 2.556 -3.644 1.00 28.97 86 PRO B O 1
ATOM 2422 N N . ASP B 1 88 ? 32.854 4.548 -4.613 1.00 35.23 87 ASP B N 1
ATOM 2423 C CA . ASP B 1 88 ? 31.714 4.848 -3.754 1.00 27.01 87 ASP B CA 1
ATOM 2424 C C . ASP B 1 88 ? 30.452 4.181 -4.296 1.00 32.68 87 ASP B C 1
ATOM 2425 O O . ASP B 1 88 ? 29.456 4.859 -4.579 1.00 35.71 87 ASP B O 1
ATOM 2430 N N . LEU B 1 89 ? 30.489 2.864 -4.467 1.00 29.88 88 LEU B N 1
ATOM 2431 C CA . LEU B 1 89 ? 29.320 2.170 -5.008 1.00 34.21 88 LEU B CA 1
ATOM 2432 C C . LEU B 1 89 ? 28.192 2.132 -4.004 1.00 37.46 88 LEU B C 1
ATOM 2433 O O . LEU B 1 89 ? 28.397 1.818 -2.846 1.00 39.95 88 LEU B O 1
ATOM 2438 N N . ALA B 1 90 ? 26.997 2.456 -4.470 1.00 38.48 89 ALA B N 1
ATOM 2439 C CA . ALA B 1 90 ? 25.815 2.459 -3.638 1.00 29.65 89 ALA B CA 1
ATOM 2440 C C . ALA B 1 90 ? 24.776 1.492 -4.196 1.00 39.74 89 ALA B C 1
ATOM 2441 O O . ALA B 1 90 ? 24.674 1.277 -5.425 1.00 33.31 89 ALA B O 1
ATOM 2443 N N . ALA B 1 91 ? 23.985 0.940 -3.285 1.00 28.31 90 ALA B N 1
ATOM 2444 C CA . ALA B 1 91 ? 22.816 0.155 -3.638 1.00 29.33 90 ALA B CA 1
ATOM 2445 C C . ALA B 1 91 ? 21.650 1.114 -3.783 1.00 37.29 90 ALA B C 1
ATOM 2446 O O . ALA B 1 91 ? 21.124 1.613 -2.779 1.00 31.14 90 ALA B O 1
ATOM 2448 N N . TYR B 1 92 ? 21.240 1.355 -5.027 1.00 29.53 91 TYR B N 1
ATOM 2449 C CA . TYR B 1 92 ? 20.234 2.375 -5.326 1.00 38.81 91 TYR B CA 1
ATOM 2450 C C . TYR B 1 92 ? 18.918 2.094 -4.613 1.00 39.32 91 TYR B C 1
ATOM 2451 O O . TYR B 1 92 ? 18.251 3.017 -4.144 1.00 39.22 91 TYR B O 1
ATOM 2460 N N . ASN B 1 93 ? 18.541 0.822 -4.529 1.00 34.26 92 ASN B N 1
ATOM 2461 C CA . ASN B 1 93 ? 17.240 0.496 -3.955 1.00 32.90 92 ASN B CA 1
ATOM 2462 C C . ASN B 1 93 ? 17.319 -0.197 -2.586 1.00 36.40 92 ASN B C 1
ATOM 2463 O O . ASN B 1 93 ? 16.394 -0.909 -2.185 1.00 31.93 92 ASN B O 1
ATOM 2468 N N . ALA B 1 94 ? 18.411 0.041 -1.861 1.00 32.47 93 ALA B N 1
ATOM 2469 C CA . ALA B 1 94 ? 18.564 -0.516 -0.516 1.00 36.50 93 ALA B CA 1
ATOM 2470 C C . ALA B 1 94 ? 17.714 0.255 0.474 1.00 37.22 93 ALA B C 1
ATOM 2471 O O . ALA B 1 94 ? 17.537 1.468 0.340 1.00 32.52 93 ALA B O 1
ATOM 2473 N N . ILE B 1 95 ? 17.186 -0.451 1.470 1.00 32.34 94 ILE B N 1
ATOM 2474 C CA . ILE B 1 95 ? 16.470 0.211 2.552 1.00 28.51 94 ILE B CA 1
ATOM 2475 C C . ILE B 1 95 ? 17.166 0.004 3.895 1.00 30.46 94 ILE B C 1
ATOM 2476 O O . ILE B 1 95 ? 16.599 0.299 4.947 1.00 33.11 94 ILE B O 1
ATOM 2481 N N . SER B 1 96 ? 18.391 -0.520 3.857 1.00 31.07 95 SER B N 1
ATOM 2482 C CA . SER B 1 96 ? 19.212 -0.633 5.070 1.00 33.41 95 SER B CA 1
ATOM 2483 C C . SER B 1 96 ? 20.670 -0.373 4.712 1.00 26.23 95 SER B C 1
ATOM 2484 O O . SER B 1 96 ? 21.058 -0.543 3.548 1.00 27.00 95 SER B O 1
ATOM 2487 N N . LYS B 1 97 ? 21.472 0.057 5.692 1.00 31.07 96 LYS B N 1
ATOM 2488 C CA . LYS B 1 97 ? 22.919 0.217 5.474 1.00 35.28 96 LYS B CA 1
ATOM 2489 C C . LYS B 1 97 ? 23.530 -1.162 5.249 1.00 30.74 96 LYS B C 1
ATOM 2490 O O . LYS B 1 97 ? 23.089 -2.131 5.849 1.00 36.92 96 LYS B O 1
ATOM 2496 N N . PRO B 1 98 ? 24.550 -1.254 4.390 1.00 32.62 97 PRO B N 1
ATOM 2497 C CA . PRO B 1 98 ? 25.169 -2.569 4.172 1.00 30.74 97 PRO B CA 1
ATOM 2498 C C . PRO B 1 98 ? 25.879 -3.025 5.433 1.00 33.77 97 PRO B C 1
ATOM 2499 O O . PRO B 1 98 ? 26.478 -2.211 6.122 1.00 34.73 97 PRO B O 1
ATOM 2503 N N . GLU B 1 99 ? 25.782 -4.306 5.759 1.00 35.76 98 GLU B N 1
ATOM 2504 C CA . GLU B 1 99 ? 26.542 -4.848 6.878 1.00 31.34 98 GLU B CA 1
ATOM 2505 C C . GLU B 1 99 ? 27.686 -5.667 6.261 1.00 29.21 98 GLU B C 1
ATOM 2506 O O . GLU B 1 99 ? 27.452 -6.721 5.661 1.00 34.11 98 GLU B O 1
ATOM 2512 N N . VAL B 1 100 ? 28.913 -5.158 6.358 1.00 23.92 99 VAL B N 1
ATOM 2513 C CA . VAL B 1 100 ? 30.058 -5.847 5.775 1.00 25.74 99 VAL B CA 1
ATOM 2514 C C . VAL B 1 100 ? 30.478 -6.969 6.717 1.00 24.88 99 VAL B C 1
ATOM 2515 O O . VAL B 1 100 ? 30.719 -6.728 7.900 1.00 24.16 99 VAL B O 1
ATOM 2519 N N . LEU B 1 101 ? 30.560 -8.183 6.187 1.00 29.33 100 LEU B N 1
ATOM 2520 C CA . LEU B 1 101 ? 30.732 -9.389 7.005 1.00 27.97 100 LEU B CA 1
ATOM 2521 C C . LEU B 1 101 ? 32.175 -9.884 7.086 1.00 36.03 100 LEU B C 1
ATOM 2522 O O . LEU B 1 101 ? 32.489 -10.745 7.903 1.00 39.98 100 LEU B O 1
ATOM 2527 N N . THR B 1 102 ? 33.050 -9.331 6.251 1.00 28.85 101 THR B N 1
ATOM 2528 C CA . THR B 1 102 ? 34.394 -9.874 6.089 1.00 33.01 101 THR B CA 1
ATOM 2529 C C . THR B 1 102 ? 35.438 -8.804 6.392 1.00 34.08 101 THR B C 1
ATOM 2530 O O . THR B 1 102 ? 35.098 -7.624 6.459 1.00 28.41 101 THR B O 1
ATOM 2534 N N . PRO B 1 103 ? 36.713 -9.205 6.583 1.00 37.56 102 PRO B N 1
ATOM 2535 C CA . PRO B 1 103 ? 37.707 -8.165 6.883 1.00 26.72 102 PRO B CA 1
ATOM 2536 C C . PRO B 1 103 ? 37.767 -7.080 5.810 1.00 32.81 102 PRO B C 1
ATOM 2537 O O . PRO B 1 103 ? 37.702 -7.357 4.596 1.00 25.98 102 PRO B O 1
ATOM 2541 N N . GLN B 1 104 ? 37.844 -5.832 6.260 1.00 31.50 103 GLN B N 1
ATOM 2542 C CA . GLN B 1 104 ? 37.803 -4.713 5.326 1.00 31.86 103 GLN B CA 1
ATOM 2543 C C . GLN B 1 104 ? 39.192 -4.384 4.811 1.00 25.43 103 GLN B C 1
ATOM 2544 O O . GLN B 1 104 ? 39.746 -3.322 5.103 1.00 32.65 103 GLN B O 1
ATOM 2550 N N . LEU B 1 105 ? 39.751 -5.331 4.060 1.00 28.36 104 LEU B N 1
ATOM 2551 C CA . LEU B 1 105 ? 41.081 -5.200 3.476 1.00 30.32 104 LEU B CA 1
ATOM 2552 C C . LEU B 1 105 ? 40.959 -5.443 1.998 1.00 29.16 104 LEU B C 1
ATOM 2553 O O . LEU B 1 105 ? 40.069 -6.163 1.566 1.00 31.29 104 LEU B O 1
ATOM 2558 N N . ALA B 1 106 ? 41.873 -4.870 1.228 1.00 36.11 105 ALA B N 1
ATOM 2559 C CA . ALA B 1 106 ? 41.908 -5.088 -0.211 1.00 36.29 105 ALA B CA 1
ATOM 2560 C C . ALA B 1 106 ? 43.286 -5.606 -0.574 1.00 37.41 105 ALA B C 1
ATOM 2561 O O . ALA B 1 106 ? 44.275 -5.228 0.053 1.00 44.35 105 ALA B O 1
ATOM 2563 N N . LEU B 1 107 ? 43.348 -6.481 -1.572 1.00 35.13 106 LEU B N 1
ATOM 2564 C CA . LEU B 1 107 ? 44.620 -6.928 -2.132 1.00 39.35 106 LEU B CA 1
ATOM 2565 C C . LEU B 1 107 ? 45.082 -5.977 -3.227 1.00 39.51 106 LEU B C 1
ATOM 2566 O O . LEU B 1 107 ? 44.298 -5.574 -4.088 1.00 38.13 106 LEU B O 1
ATOM 2571 N N . VAL B 1 108 ? 46.360 -5.630 -3.186 1.00 36.32 107 VAL B N 1
ATOM 2572 C CA . VAL B 1 108 ? 46.955 -4.711 -4.135 1.00 36.10 107 VAL B CA 1
ATOM 2573 C C . VAL B 1 108 ? 48.252 -5.336 -4.625 1.00 38.58 107 VAL B C 1
ATOM 2574 O O . VAL B 1 108 ? 49.097 -5.698 -3.822 1.00 40.77 107 VAL B O 1
ATOM 2578 N N . ASN B 1 109 ? 48.421 -5.493 -5.935 1.00 39.78 108 ASN B N 1
ATOM 2579 C CA . ASN B 1 109 ? 49.714 -5.986 -6.431 1.00 42.53 108 ASN B CA 1
ATOM 2580 C C . ASN B 1 109 ? 50.589 -4.865 -6.992 1.00 46.49 108 ASN B C 1
ATOM 2581 O O . ASN B 1 109 ? 50.181 -3.700 -7.018 1.00 43.20 108 ASN B O 1
ATOM 2586 N N . SER B 1 110 ? 51.783 -5.227 -7.445 1.00 46.92 109 SER B N 1
ATOM 2587 C CA . SER B 1 110 ? 52.817 -4.256 -7.761 1.00 48.95 109 SER B CA 1
ATOM 2588 C C . SER B 1 110 ? 52.520 -3.374 -8.969 1.00 49.30 109 SER B C 1
ATOM 2589 O O . SER B 1 110 ? 53.221 -2.393 -9.197 1.00 53.43 109 SER B O 1
ATOM 2592 N N . SER B 1 111 ? 51.502 -3.720 -9.749 1.00 51.76 110 SER B N 1
ATOM 2593 C CA . SER B 1 111 ? 51.127 -2.883 -10.886 1.00 52.81 110 SER B CA 1
ATOM 2594 C C . SER B 1 111 ? 49.860 -2.093 -10.546 1.00 54.41 110 SER B C 1
ATOM 2595 O O . SER B 1 111 ? 49.221 -1.499 -11.412 1.00 52.66 110 SER B O 1
ATOM 2598 N N . GLY B 1 112 ? 49.504 -2.101 -9.267 1.00 52.70 111 GLY B N 1
ATOM 2599 C CA . GLY B 1 112 ? 48.433 -1.259 -8.768 1.00 44.92 111 GLY B CA 1
ATOM 2600 C C . GLY B 1 112 ? 47.047 -1.843 -8.938 1.00 48.10 111 GLY B C 1
ATOM 2601 O O . GLY B 1 112 ? 46.048 -1.150 -8.749 1.00 47.29 111 GLY B O 1
ATOM 2602 N N . HIS B 1 113 ? 46.961 -3.118 -9.293 1.00 39.78 112 HIS B N 1
ATOM 2603 C CA . HIS B 1 113 ? 45.645 -3.722 -9.363 1.00 42.64 112 HIS B CA 1
ATOM 2604 C C . HIS B 1 113 ? 45.117 -3.956 -7.947 1.00 38.55 112 HIS B C 1
ATOM 2605 O O . HIS B 1 113 ? 45.809 -4.512 -7.104 1.00 49.03 112 HIS B O 1
ATOM 2612 N N . VAL B 1 114 ? 43.905 -3.491 -7.683 1.00 42.06 113 VAL B N 1
ATOM 2613 C CA . VAL B 1 114 ? 43.288 -3.633 -6.369 1.00 35.93 113 VAL B CA 1
ATOM 2614 C C . VAL B 1 114 ? 42.105 -4.585 -6.482 1.00 44.59 113 VAL B C 1
ATOM 2615 O O . VAL B 1 114 ? 41.342 -4.520 -7.448 1.00 41.43 113 VAL B O 1
ATOM 2619 N N . GLN B 1 115 ? 41.971 -5.480 -5.508 1.00 42.31 114 GLN B N 1
ATOM 2620 C CA . GLN B 1 115 ? 40.813 -6.367 -5.425 1.00 35.72 114 GLN B CA 1
ATOM 2621 C C . GLN B 1 115 ? 40.198 -6.273 -4.036 1.00 38.18 114 GLN B C 1
ATOM 2622 O O . GLN B 1 115 ? 40.871 -6.521 -3.025 1.00 38.33 114 GLN B O 1
ATOM 2628 N N . TYR B 1 116 ? 38.930 -5.876 -3.994 1.00 28.20 115 TYR B N 1
ATOM 2629 C CA . TYR B 1 116 ? 38.172 -5.763 -2.744 1.00 28.75 115 TYR B CA 1
ATOM 2630 C C . TYR B 1 116 ? 36.966 -6.676 -2.903 1.00 36.85 115 TYR B C 1
ATOM 2631 O O . TYR B 1 116 ? 36.200 -6.541 -3.856 1.00 35.09 115 TYR B O 1
ATOM 2640 N N . LEU B 1 117 ? 36.822 -7.634 -1.997 1.00 31.35 116 LEU B N 1
ATOM 2641 C CA . LEU B 1 117 ? 35.879 -8.730 -2.194 1.00 30.98 116 LEU B CA 1
ATOM 2642 C C . LEU B 1 117 ? 34.980 -8.951 -0.964 1.00 28.51 116 LEU B C 1
ATOM 2643 O O . LEU B 1 117 ? 34.965 -10.041 -0.396 1.00 29.28 116 LEU B O 1
ATOM 2648 N N . PRO B 1 118 ? 34.219 -7.928 -0.555 1.00 26.31 117 PRO B N 1
ATOM 2649 C CA . PRO B 1 118 ? 33.521 -8.102 0.724 1.00 24.73 117 PRO B CA 1
ATOM 2650 C C . PRO B 1 118 ? 32.287 -8.968 0.572 1.00 31.05 117 PRO B C 1
ATOM 2651 O O . PRO B 1 118 ? 31.664 -8.991 -0.500 1.00 31.27 117 PRO B O 1
ATOM 2655 N N . SER B 1 119 ? 31.957 -9.691 1.639 1.00 25.40 118 SER B N 1
ATOM 2656 C CA . SER B 1 119 ? 30.658 -10.311 1.769 1.00 25.00 118 SER B CA 1
ATOM 2657 C C . SER B 1 119 ? 29.759 -9.337 2.534 1.00 28.89 118 SER B C 1
ATOM 2658 O O . SER B 1 119 ? 30.220 -8.641 3.449 1.00 30.76 118 SER B O 1
ATOM 2661 N N . ILE B 1 120 ? 28.485 -9.278 2.164 1.00 25.65 119 ILE B N 1
ATOM 26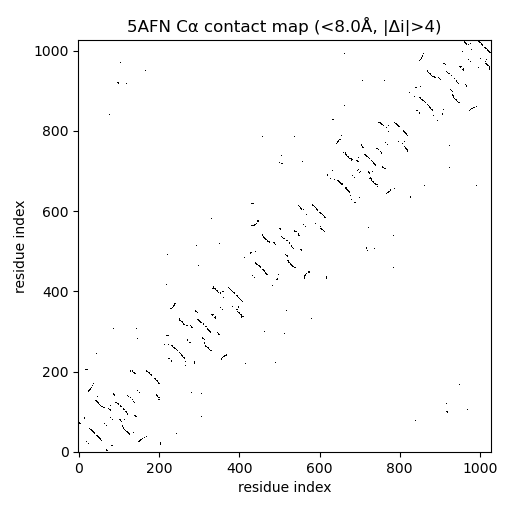62 C CA . ILE B 1 120 ? 27.609 -8.221 2.651 1.00 21.40 119 ILE B CA 1
ATOM 2663 C C . ILE B 1 120 ? 26.178 -8.687 2.863 1.00 27.53 119 ILE B C 1
ATOM 2664 O O . ILE B 1 120 ? 25.615 -9.400 2.033 1.00 29.99 119 ILE B O 1
ATOM 2669 N N . ARG B 1 121 ? 25.581 -8.269 3.974 1.00 31.44 120 ARG B N 1
ATOM 2670 C CA . ARG B 1 121 ? 24.147 -8.443 4.148 1.00 31.84 120 ARG B CA 1
ATOM 2671 C C . ARG B 1 121 ? 23.449 -7.081 4.070 1.00 29.53 120 ARG B C 1
ATOM 2672 O O . ARG B 1 121 ? 23.918 -6.088 4.634 1.00 31.59 120 ARG B O 1
ATOM 2680 N N . GLN B 1 122 ? 22.345 -7.025 3.344 1.00 27.44 121 GLN B N 1
ATOM 2681 C CA . GLN B 1 122 ? 21.646 -5.765 3.166 1.00 27.28 121 GLN B CA 1
ATOM 2682 C C . GLN B 1 122 ? 20.235 -6.065 2.729 1.00 30.68 121 GLN B C 1
ATOM 2683 O O . GLN B 1 122 ? 19.978 -7.102 2.118 1.00 23.91 121 GLN B O 1
ATOM 2689 N N . ARG B 1 123 ? 19.328 -5.152 3.049 1.00 26.69 122 ARG B N 1
ATOM 2690 C CA . ARG B 1 123 ? 17.929 -5.275 2.667 1.00 30.07 122 ARG B CA 1
ATOM 2691 C C . ARG B 1 123 ? 17.549 -4.263 1.583 1.00 36.95 122 ARG B C 1
ATOM 2692 O O . ARG B 1 123 ? 17.976 -3.095 1.593 1.00 30.49 122 ARG B O 1
ATOM 2700 N N . PHE B 1 124 ? 16.724 -4.729 0.657 1.00 28.96 123 PHE B N 1
ATOM 2701 C CA . PHE B 1 124 ? 16.375 -3.956 -0.524 1.00 26.79 123 PHE B CA 1
ATOM 2702 C C . PHE B 1 124 ? 14.871 -3.864 -0.698 1.00 28.37 123 PHE B C 1
ATOM 2703 O O . PHE B 1 124 ? 14.140 -4.801 -0.392 1.00 31.85 123 PHE B O 1
ATOM 2711 N N . SER B 1 125 ? 14.405 -2.727 -1.185 1.00 31.98 124 SER B N 1
ATOM 2712 C CA . SER B 1 125 ? 13.020 -2.617 -1.590 1.00 37.25 124 SER B CA 1
ATOM 2713 C C . SER B 1 125 ? 12.809 -3.560 -2.763 1.00 38.40 124 SER B C 1
ATOM 2714 O O . SER B 1 125 ? 13.622 -3.590 -3.676 1.00 33.89 124 SER B O 1
ATOM 2717 N N . CYS B 1 126 ? 11.739 -4.347 -2.720 1.00 33.21 125 CYS B N 1
ATOM 2718 C CA . CYS B 1 126 ? 11.414 -5.255 -3.817 1.00 39.38 125 CYS B CA 1
ATOM 2719 C C . CYS B 1 126 ? 9.963 -5.708 -3.747 1.00 42.53 125 CYS B C 1
ATOM 2720 O O . CYS B 1 126 ? 9.434 -5.984 -2.664 1.00 37.56 125 CYS B O 1
ATOM 2723 N N . ASP B 1 127 ? 9.321 -5.800 -4.903 1.00 36.07 126 ASP B N 1
ATOM 2724 C CA . ASP B 1 127 ? 7.995 -6.412 -4.972 1.00 41.58 126 ASP B CA 1
ATOM 2725 C C . ASP B 1 127 ? 8.116 -7.930 -4.848 1.00 44.88 126 ASP B C 1
ATOM 2726 O O . ASP B 1 127 ? 8.377 -8.619 -5.840 1.00 46.44 126 ASP B O 1
ATOM 2731 N N . VAL B 1 128 ? 7.888 -8.451 -3.644 1.00 44.37 127 VAL B N 1
ATOM 2732 C CA . VAL B 1 128 ? 8.017 -9.885 -3.407 1.00 47.19 127 VAL B CA 1
ATOM 2733 C C . VAL B 1 128 ? 6.671 -10.620 -3.378 1.00 52.45 127 VAL B C 1
ATOM 2734 O O . VAL B 1 128 ? 6.588 -11.758 -2.920 1.00 54.74 127 VAL B O 1
ATOM 2738 N N . SER B 1 129 ? 5.627 -9.972 -3.884 1.00 55.39 128 SER B N 1
ATOM 2739 C CA . SER B 1 129 ? 4.276 -10.535 -3.841 1.00 56.09 128 SER B CA 1
ATOM 2740 C C . SER B 1 129 ? 4.134 -11.843 -4.620 1.00 63.76 128 SER B C 1
ATOM 2741 O O . SER B 1 129 ? 3.230 -12.633 -4.352 1.00 69.63 128 SER B O 1
ATOM 2744 N N . GLY B 1 130 ? 5.019 -12.070 -5.584 1.00 59.09 129 GLY B N 1
ATOM 2745 C CA . GLY B 1 130 ? 4.945 -13.274 -6.392 1.00 56.78 129 GLY B CA 1
ATOM 2746 C C . GLY B 1 130 ? 5.797 -14.427 -5.886 1.00 56.33 129 GLY B C 1
ATOM 2747 O O . GLY B 1 130 ? 5.880 -15.467 -6.552 1.00 49.24 129 GLY B O 1
ATOM 2748 N N . VAL B 1 131 ? 6.413 -14.253 -4.712 1.00 43.27 130 VAL B N 1
ATOM 2749 C CA . VAL B 1 131 ? 7.320 -15.259 -4.140 1.00 42.35 130 VAL B CA 1
ATOM 2750 C C . VAL B 1 131 ? 6.680 -16.644 -3.985 1.00 48.94 130 VAL B C 1
ATOM 2751 O O . VAL B 1 131 ? 7.379 -17.654 -3.965 1.00 44.31 130 VAL B O 1
ATOM 2755 N N . ASP B 1 132 ? 5.353 -16.690 -3.898 1.00 50.53 131 ASP B N 1
ATOM 2756 C CA . ASP B 1 132 ? 4.647 -17.955 -3.719 1.00 60.46 131 ASP B CA 1
ATOM 2757 C C . ASP B 1 132 ? 4.099 -18.522 -5.027 1.00 63.94 131 ASP B C 1
ATOM 2758 O O . ASP B 1 132 ? 3.381 -19.517 -5.019 1.00 54.97 131 ASP B O 1
ATOM 2763 N N . THR B 1 133 ? 4.433 -17.884 -6.143 1.00 64.50 132 THR B N 1
ATOM 2764 C CA . THR B 1 133 ? 3.980 -18.349 -7.451 1.00 60.39 132 THR B CA 1
ATOM 2765 C C . THR B 1 133 ? 5.084 -19.123 -8.185 1.00 59.23 132 THR B C 1
ATOM 2766 O O . THR B 1 133 ? 6.243 -19.130 -7.756 1.00 51.82 132 THR B O 1
ATOM 2770 N N . GLU B 1 134 ? 4.724 -19.768 -9.291 1.00 60.12 133 GLU B N 1
ATOM 2771 C CA . GLU B 1 134 ? 5.683 -20.522 -10.100 1.00 57.16 133 GLU B CA 1
ATOM 2772 C C . GLU B 1 134 ? 6.711 -19.613 -10.768 1.00 58.28 133 GLU B C 1
ATOM 2773 O O . GLU B 1 134 ? 7.878 -19.986 -10.925 1.00 54.14 133 GLU B O 1
ATOM 2779 N N . SER B 1 135 ? 6.266 -18.425 -11.166 1.00 51.13 134 SER B N 1
ATOM 2780 C CA . SER B 1 135 ? 7.137 -17.452 -11.813 1.00 66.51 134 SER B CA 1
ATOM 2781 C C . SER B 1 135 ? 7.974 -16.717 -10.774 1.00 57.69 134 SER B C 1
ATOM 2782 O O . SER B 1 135 ? 8.968 -16.073 -11.105 1.00 57.34 134 SER B O 1
ATOM 2785 N N . GLY B 1 136 ? 7.565 -16.823 -9.513 1.00 50.85 135 GLY B N 1
ATOM 2786 C CA . GLY B 1 136 ? 8.331 -16.259 -8.419 1.00 48.88 135 GLY B CA 1
ATOM 2787 C C . GLY B 1 136 ? 8.346 -14.745 -8.342 1.00 43.58 135 GLY B C 1
ATOM 2788 O O . GLY B 1 136 ? 7.565 -14.050 -8.993 1.00 47.34 135 GLY B O 1
ATOM 2789 N N . ALA B 1 137 ? 9.246 -14.238 -7.519 1.00 40.93 136 ALA B N 1
ATOM 2790 C CA . ALA B 1 137 ? 9.415 -12.805 -7.344 1.00 41.85 136 ALA B CA 1
ATOM 2791 C C . ALA B 1 137 ? 10.680 -12.391 -8.051 1.00 39.73 136 ALA B C 1
ATOM 2792 O O . ALA B 1 137 ? 11.671 -13.132 -8.063 1.00 37.52 136 ALA B O 1
ATOM 2794 N N . THR B 1 138 ? 10.663 -11.196 -8.618 1.00 42.44 137 THR B N 1
ATOM 2795 C CA . THR B 1 138 ? 11.845 -10.681 -9.285 1.00 43.65 137 THR B CA 1
ATOM 2796 C C . THR B 1 138 ? 12.335 -9.417 -8.597 1.00 42.54 137 THR B C 1
ATOM 2797 O O . THR B 1 138 ? 11.580 -8.461 -8.440 1.00 44.80 137 THR B O 1
ATOM 2801 N N . CYS B 1 139 ? 13.593 -9.435 -8.158 1.00 32.71 138 CYS B N 1
ATOM 2802 C CA . CYS B 1 139 ? 14.185 -8.301 -7.469 1.00 37.41 138 CYS B CA 1
ATOM 2803 C C . CYS B 1 139 ? 15.395 -7.765 -8.208 1.00 41.35 138 CYS B C 1
ATOM 2804 O O . CYS B 1 139 ? 16.312 -8.520 -8.542 1.00 35.94 138 CYS B O 1
ATOM 2807 N N . LYS B 1 140 ? 15.398 -6.456 -8.442 1.00 45.05 139 LYS B N 1
ATOM 2808 C CA . LYS B 1 140 ? 16.547 -5.782 -9.035 1.00 40.25 139 LYS B CA 1
ATOM 2809 C C . LYS B 1 140 ? 17.458 -5.185 -7.960 1.00 43.84 139 LYS B C 1
ATOM 2810 O O . LYS B 1 140 ? 17.078 -4.265 -7.240 1.00 42.72 139 LYS B O 1
ATOM 2816 N N . LEU B 1 141 ? 18.652 -5.747 -7.830 1.00 36.63 140 LEU B N 1
ATOM 2817 C CA . LEU B 1 141 ? 19.680 -5.145 -6.999 1.00 30.22 140 LEU B CA 1
ATOM 2818 C C . LEU B 1 141 ? 20.525 -4.222 -7.881 1.00 36.03 140 LEU B C 1
ATOM 2819 O O . LEU B 1 141 ? 21.369 -4.673 -8.666 1.00 34.63 140 LEU B O 1
ATOM 2824 N N . LYS B 1 142 ? 20.279 -2.925 -7.763 1.00 26.22 141 LYS B N 1
ATOM 2825 C CA . LYS B 1 142 ? 20.887 -1.954 -8.665 1.00 30.44 141 LYS B CA 1
ATOM 2826 C C . LYS B 1 142 ? 22.024 -1.195 -7.975 1.00 36.74 141 LYS B C 1
ATOM 2827 O O . LYS B 1 142 ? 21.810 -0.565 -6.954 1.00 36.56 141 LYS B O 1
ATOM 2833 N N . PHE B 1 143 ? 23.226 -1.267 -8.540 1.00 40.62 142 PHE B N 1
ATOM 2834 C CA . PHE B 1 143 ? 24.407 -0.637 -7.951 1.00 25.03 142 PHE B CA 1
ATOM 2835 C C . PHE B 1 143 ? 25.068 0.343 -8.884 1.00 35.30 142 PHE B C 1
ATOM 2836 O O . PHE B 1 143 ? 25.173 0.090 -10.088 1.00 32.29 142 PHE B O 1
ATOM 2844 N N . GLY B 1 144 ? 25.578 1.432 -8.316 1.00 30.82 143 GLY B N 1
ATOM 2845 C CA . GLY B 1 144 ? 26.341 2.387 -9.092 1.00 33.28 143 GLY B CA 1
ATOM 2846 C C . GLY B 1 144 ? 27.036 3.390 -8.198 1.00 36.52 143 GLY B C 1
ATOM 2847 O O . GLY B 1 144 ? 26.740 3.485 -6.996 1.00 33.25 143 GLY B O 1
ATOM 2848 N N . SER B 1 145 ? 27.964 4.137 -8.787 1.00 31.17 144 SER B N 1
ATOM 2849 C CA . SER B 1 145 ? 28.672 5.181 -8.070 1.00 33.99 144 SER B CA 1
ATOM 2850 C C . SER B 1 145 ? 27.698 6.268 -7.656 1.00 38.23 144 SER B C 1
ATOM 2851 O O . SER B 1 145 ? 26.869 6.711 -8.452 1.00 32.85 144 SER B O 1
ATOM 2854 N N . TRP B 1 146 ? 27.802 6.699 -6.407 1.00 31.86 145 TRP B N 1
ATOM 2855 C CA . TRP B 1 146 ? 26.911 7.731 -5.912 1.00 38.36 145 TRP B CA 1
ATOM 2856 C C . TRP B 1 146 ? 27.297 9.102 -6.462 1.00 39.11 145 TRP B C 1
ATOM 2857 O O . TRP B 1 146 ? 26.439 9.954 -6.689 1.00 37.54 145 TRP B O 1
ATOM 2868 N N . THR B 1 147 ? 28.587 9.321 -6.698 1.00 31.02 146 THR B N 1
ATOM 2869 C CA . THR B 1 147 ? 29.035 10.662 -7.060 1.00 32.85 146 THR B CA 1
ATOM 2870 C C . THR B 1 147 ? 29.897 10.766 -8.323 1.00 35.16 146 THR B C 1
ATOM 2871 O O . THR B 1 147 ? 30.136 11.867 -8.800 1.00 38.80 146 THR B O 1
ATOM 2875 N N . HIS B 1 148 ? 30.395 9.648 -8.841 1.00 39.34 147 HIS B N 1
ATOM 2876 C CA . HIS B 1 148 ? 31.292 9.713 -10.000 1.00 34.73 147 HIS B CA 1
ATOM 2877 C C . HIS B 1 148 ? 30.587 9.336 -11.309 1.00 35.51 147 HIS B C 1
ATOM 2878 O O . HIS B 1 148 ? 29.963 8.273 -11.414 1.00 44.33 147 HIS B O 1
ATOM 2885 N N . HIS B 1 149 ? 30.682 10.211 -12.306 1.00 37.94 148 HIS B N 1
ATOM 2886 C CA . HIS B 1 149 ? 30.133 9.915 -13.627 1.00 37.32 148 HIS B CA 1
ATOM 2887 C C . HIS B 1 149 ? 31.018 8.950 -14.440 1.00 37.28 148 HIS B C 1
ATOM 2888 O O . HIS B 1 149 ? 32.112 8.578 -14.004 1.00 39.21 148 HIS B O 1
ATOM 2895 N N . SER B 1 150 ? 30.527 8.553 -15.615 1.00 38.19 149 SER B N 1
ATOM 2896 C CA . SER B 1 150 ? 31.180 7.573 -16.509 1.00 40.37 149 SER B CA 1
ATOM 2897 C C . SER B 1 150 ? 32.606 7.913 -16.919 1.00 39.79 149 SER B C 1
ATOM 2898 O O . SER B 1 150 ? 33.447 7.034 -17.061 1.00 46.33 149 SER B O 1
ATOM 2901 N N . ARG B 1 151 ? 32.876 9.185 -17.135 1.00 41.46 150 ARG B N 1
ATOM 2902 C CA . ARG B 1 151 ? 34.194 9.567 -17.613 1.00 47.58 150 ARG B CA 1
ATOM 2903 C C . ARG B 1 151 ? 35.225 9.706 -16.494 1.00 42.20 150 ARG B C 1
ATOM 2904 O O . ARG B 1 151 ? 36.392 9.997 -16.771 1.00 43.57 150 ARG B O 1
ATOM 2912 N N . GLU B 1 152 ? 34.789 9.500 -15.247 1.00 40.13 151 GLU B N 1
ATOM 2913 C CA . GLU B 1 152 ? 35.712 9.428 -14.108 1.00 45.12 151 GLU B CA 1
ATOM 2914 C C . GLU B 1 152 ? 35.826 7.998 -13.609 1.00 39.23 151 GLU B C 1
ATOM 2915 O O . GLU B 1 152 ? 36.917 7.515 -13.311 1.00 39.61 151 GLU B O 1
ATOM 2921 N N . LEU B 1 153 ? 34.680 7.338 -13.492 1.00 38.56 152 LEU B N 1
ATOM 2922 C CA . LEU B 1 153 ? 34.614 5.999 -12.925 1.00 38.70 152 LEU B CA 1
ATOM 2923 C C . LEU B 1 153 ? 33.818 5.159 -13.900 1.00 34.15 152 LEU B C 1
ATOM 2924 O O . LEU B 1 153 ? 32.597 5.274 -13.988 1.00 34.44 152 LEU B O 1
ATOM 2929 N N . ASP B 1 154 ? 34.520 4.338 -14.660 1.00 39.22 153 ASP B N 1
ATOM 2930 C CA . ASP B 1 154 ? 33.883 3.576 -15.723 1.00 35.43 153 ASP B CA 1
ATOM 2931 C C . ASP B 1 154 ? 33.507 2.196 -15.177 1.00 36.99 153 ASP B C 1
ATOM 2932 O O . ASP B 1 154 ? 34.319 1.269 -15.165 1.00 36.77 153 ASP B O 1
ATOM 2937 N N . LEU B 1 155 ? 32.274 2.084 -14.696 1.00 32.68 154 LEU B N 1
ATOM 2938 C CA . LEU B 1 155 ? 31.804 0.840 -14.101 1.00 34.71 154 LEU B CA 1
ATOM 2939 C C . LEU B 1 155 ? 31.505 -0.211 -15.173 1.00 40.47 154 LEU B C 1
ATOM 2940 O O . LEU B 1 155 ? 30.667 0.001 -16.064 1.00 39.77 154 LEU B O 1
ATOM 2945 N N . GLN B 1 156 ? 32.211 -1.334 -15.105 1.00 36.91 155 GLN B N 1
ATOM 2946 C CA . GLN B 1 156 ? 31.974 -2.429 -16.046 1.00 33.19 155 GLN B CA 1
ATOM 2947 C C . GLN B 1 156 ? 31.643 -3.662 -15.240 1.00 33.12 155 GLN B C 1
ATOM 2948 O O . GLN B 1 156 ? 32.014 -3.772 -14.070 1.00 35.99 155 GLN B O 1
ATOM 2954 N N . MET B 1 157 ? 30.949 -4.608 -15.847 1.00 37.96 156 MET B N 1
ATOM 2955 C CA . MET B 1 157 ? 30.569 -5.775 -15.078 1.00 42.70 156 MET B CA 1
ATOM 2956 C C . MET B 1 157 ? 31.312 -7.016 -15.527 1.00 40.43 156 MET B C 1
ATOM 2957 O O . MET B 1 157 ? 31.668 -7.142 -16.679 1.00 48.76 156 MET B O 1
ATOM 2962 N N . GLN B 1 158 ? 31.600 -7.912 -14.594 1.00 47.57 157 GLN B N 1
ATOM 2963 C CA . GLN B 1 158 ? 32.257 -9.161 -14.948 1.00 48.89 157 GLN B CA 1
ATOM 2964 C C . GLN B 1 158 ? 31.312 -10.334 -14.681 1.00 55.60 157 GLN B C 1
ATOM 2965 O O . GLN B 1 158 ? 30.244 -10.140 -14.103 1.00 52.92 157 GLN B O 1
ATOM 2971 N N . GLU B 1 159 ? 31.698 -11.530 -15.128 1.00 70.17 158 GLU B N 1
ATOM 2972 C CA . GLU B 1 159 ? 30.836 -12.714 -15.073 1.00 81.30 158 GLU B CA 1
ATOM 2973 C C . GLU B 1 159 ? 30.353 -13.029 -13.664 1.00 78.48 158 GLU B C 1
ATOM 2974 O O . GLU B 1 159 ? 31.158 -13.139 -12.740 1.00 71.19 158 GLU B O 1
ATOM 2980 N N . ALA B 1 160 ? 29.039 -13.195 -13.514 1.00 84.08 159 ALA B N 1
ATOM 2981 C CA . ALA B 1 160 ? 28.430 -13.481 -12.215 1.00 93.33 159 ALA B CA 1
ATOM 2982 C C . ALA B 1 160 ? 28.826 -14.846 -11.657 1.00 102.45 159 ALA B C 1
ATOM 2983 O O . ALA B 1 160 ? 29.686 -15.535 -12.207 1.00 108.97 159 ALA B O 1
ATOM 2985 N N . ASP B 1 161 ? 28.193 -15.229 -10.555 1.00 99.21 160 ASP B N 1
ATOM 2986 C CA . ASP B 1 161 ? 28.410 -16.547 -9.979 1.00 94.19 160 ASP B CA 1
ATOM 2987 C C . ASP B 1 161 ? 27.154 -16.996 -9.241 1.00 94.01 160 ASP B C 1
ATOM 2988 O O . ASP B 1 161 ? 26.590 -16.248 -8.441 1.00 96.73 160 ASP B O 1
ATOM 2993 N N . ILE B 1 162 ? 26.714 -18.218 -9.529 1.00 89.69 161 ILE B N 1
ATOM 2994 C CA . ILE B 1 162 ? 25.528 -18.789 -8.897 1.00 79.85 161 ILE B CA 1
ATOM 2995 C C . ILE B 1 162 ? 25.945 -19.929 -7.962 1.00 70.12 161 ILE B C 1
ATOM 2996 O O . ILE B 1 162 ? 25.217 -20.301 -7.032 1.00 55.75 161 ILE B O 1
ATOM 3001 N N . SER B 1 163 ? 27.157 -20.433 -8.187 1.00 71.80 162 SER B N 1
ATOM 3002 C CA . SER B 1 163 ? 27.667 -21.616 -7.494 1.00 70.79 162 SER B CA 1
ATOM 3003 C C . SER B 1 163 ? 27.710 -21.498 -5.972 1.00 67.27 162 SER B C 1
ATOM 3004 O O . SER B 1 163 ? 27.746 -22.517 -5.272 1.00 70.68 162 SER B O 1
ATOM 3007 N N . GLY B 1 164 ? 27.714 -20.268 -5.460 1.00 52.92 163 GLY B N 1
ATOM 3008 C CA . GLY B 1 164 ? 27.838 -20.053 -4.029 1.00 45.35 163 GLY B CA 1
ATOM 3009 C C . GLY B 1 164 ? 26.523 -19.997 -3.273 1.00 44.30 163 GLY B C 1
ATOM 3010 O O . GLY B 1 164 ? 26.512 -19.856 -2.059 1.00 49.56 163 GLY B O 1
ATOM 3011 N N . TYR B 1 165 ? 25.408 -20.091 -3.986 1.00 42.86 164 TYR B N 1
ATOM 3012 C CA . TYR B 1 165 ? 24.098 -20.001 -3.354 1.00 43.21 164 TYR B CA 1
ATOM 3013 C C . TYR B 1 165 ? 23.839 -21.235 -2.486 1.00 45.93 164 TYR B C 1
ATOM 3014 O O . TYR B 1 165 ? 23.886 -22.364 -2.993 1.00 43.48 164 TYR B O 1
ATOM 3023 N N . ILE B 1 166 ? 23.575 -21.034 -1.191 1.00 38.81 165 ILE B N 1
ATOM 3024 C CA . ILE B 1 166 ? 23.339 -22.168 -0.288 1.00 37.13 165 ILE B CA 1
ATOM 3025 C C . ILE B 1 166 ? 22.134 -23.004 -0.734 1.00 38.42 165 ILE B C 1
ATOM 3026 O O . ILE B 1 166 ? 21.084 -22.469 -1.084 1.00 43.06 165 ILE B O 1
ATOM 3031 N N . PRO B 1 167 ? 22.295 -24.328 -0.738 1.00 38.61 166 PRO B N 1
ATOM 3032 C CA . PRO B 1 167 ? 21.235 -25.225 -1.203 1.00 40.64 166 PRO B CA 1
ATOM 3033 C C . PRO B 1 167 ? 20.092 -25.471 -0.208 1.00 56.28 166 PRO B C 1
ATOM 3034 O O . PRO B 1 167 ? 19.054 -25.998 -0.609 1.00 42.90 166 PRO B O 1
ATOM 3038 N N . TYR B 1 168 ? 20.263 -25.110 1.060 1.00 43.14 167 TYR B N 1
ATOM 3039 C CA . TYR B 1 168 ? 19.278 -25.510 2.064 1.00 48.57 167 TYR B CA 1
ATOM 3040 C C . TYR B 1 168 ? 18.307 -24.397 2.470 1.00 40.38 167 TYR B C 1
ATOM 3041 O O . TYR B 1 168 ? 17.568 -24.546 3.441 1.00 50.81 167 TYR B O 1
ATOM 3050 N N . SER B 1 169 ? 18.293 -23.289 1.739 1.00 38.60 168 SER B N 1
ATOM 3051 C CA . SER B 1 169 ? 17.356 -22.223 2.071 1.00 37.67 168 SER B CA 1
ATOM 3052 C C . SER B 1 169 ? 15.943 -22.602 1.673 1.00 39.33 168 SER B C 1
ATOM 3053 O O . SER B 1 169 ? 15.735 -23.559 0.932 1.00 40.95 168 SER B O 1
ATOM 3056 N N . ARG B 1 170 ? 14.963 -21.856 2.162 1.00 39.17 169 ARG B N 1
ATOM 3057 C CA . ARG B 1 170 ? 13.582 -22.152 1.816 1.00 47.51 169 ARG B CA 1
ATOM 3058 C C . ARG B 1 170 ? 13.224 -21.483 0.486 1.00 53.25 169 ARG B C 1
ATOM 3059 O O . ARG B 1 170 ? 12.105 -21.625 -0.015 1.00 46.84 169 ARG B O 1
ATOM 3067 N N . PHE B 1 171 ? 14.192 -20.777 -0.091 1.00 38.47 170 PHE B N 1
ATOM 3068 C CA . PHE B 1 171 ? 13.984 -20.103 -1.363 1.00 39.87 170 PHE B CA 1
ATOM 3069 C C . PHE B 1 171 ? 14.761 -20.758 -2.497 1.00 42.12 170 PHE B C 1
ATOM 3070 O O . PHE B 1 171 ? 15.977 -20.921 -2.429 1.00 41.33 170 PHE B O 1
ATOM 3078 N N . GLU B 1 172 ? 14.045 -21.139 -3.540 1.00 39.86 171 GLU B N 1
ATOM 3079 C CA . GLU B 1 172 ? 14.674 -21.695 -4.722 1.00 42.06 171 GLU B CA 1
ATOM 3080 C C . GLU B 1 172 ? 15.073 -20.544 -5.633 1.00 48.83 171 GLU B C 1
ATOM 3081 O O . GLU B 1 172 ? 14.256 -19.674 -5.933 1.00 43.76 171 GLU B O 1
ATOM 3087 N N . LEU B 1 173 ? 16.333 -20.550 -6.056 1.00 45.97 172 LEU B N 1
ATOM 3088 C CA . LEU B 1 173 ? 16.876 -19.553 -6.969 1.00 49.80 172 LEU B CA 1
ATOM 3089 C C . LEU B 1 173 ? 16.589 -19.970 -8.407 1.00 57.18 172 LEU B C 1
ATOM 3090 O O . LEU B 1 173 ? 17.189 -20.921 -8.918 1.00 59.99 172 LEU B O 1
ATOM 3095 N N . VAL B 1 174 ? 15.657 -19.280 -9.062 1.00 57.08 173 VAL B N 1
ATOM 3096 C CA . VAL B 1 174 ? 15.279 -19.665 -10.420 1.00 49.95 173 VAL B CA 1
ATOM 3097 C C . VAL B 1 174 ? 16.091 -18.964 -11.516 1.00 57.29 173 VAL B C 1
ATOM 3098 O O . VAL B 1 174 ? 16.018 -19.343 -12.690 1.00 67.63 173 VAL B O 1
ATOM 3102 N N . GLY B 1 175 ? 16.874 -17.960 -11.139 1.00 49.46 174 GLY B N 1
ATOM 3103 C CA . GLY B 1 175 ? 17.680 -17.246 -12.114 1.00 60.15 174 GLY B CA 1
ATOM 3104 C C . GLY B 1 175 ? 18.273 -15.932 -11.631 1.00 59.43 174 GLY B C 1
ATOM 3105 O O . GLY B 1 175 ? 17.719 -15.266 -10.754 1.00 43.42 174 GLY B O 1
ATOM 3106 N N . VAL B 1 176 ? 19.418 -15.573 -12.206 1.00 63.88 175 VAL B N 1
ATOM 3107 C CA . VAL B 1 176 ? 20.071 -14.299 -11.939 1.00 64.79 175 VAL B CA 1
ATOM 3108 C C . VAL B 1 176 ? 20.695 -13.752 -13.220 1.00 67.66 175 VAL B C 1
ATOM 3109 O O . VAL B 1 176 ? 21.551 -14.392 -13.822 1.00 76.28 175 VAL B O 1
ATOM 3113 N N . THR B 1 177 ? 20.254 -12.570 -13.635 1.00 52.12 176 THR B N 1
ATOM 3114 C CA . THR B 1 177 ? 20.844 -11.882 -14.774 1.00 50.65 176 THR B CA 1
ATOM 3115 C C . THR B 1 177 ? 21.483 -10.560 -14.328 1.00 50.70 176 THR B C 1
ATOM 3116 O O . THR B 1 177 ? 21.131 -9.990 -13.284 1.00 43.16 176 THR B O 1
ATOM 3120 N N . GLN B 1 178 ? 22.431 -10.073 -15.117 1.00 43.57 177 GLN B N 1
ATOM 3121 C CA . GLN B 1 178 ? 23.131 -8.849 -14.769 1.00 43.01 177 GLN B CA 1
ATOM 3122 C C . GLN B 1 178 ? 23.297 -7.997 -16.011 1.00 48.27 177 GLN B C 1
ATOM 3123 O O . GLN B 1 178 ? 23.667 -8.505 -17.063 1.00 47.53 177 GLN B O 1
ATOM 3129 N N . LYS B 1 179 ? 22.994 -6.708 -15.907 1.00 46.71 178 LYS B N 1
ATOM 3130 C CA . LYS B 1 179 ? 23.256 -5.817 -17.027 1.00 45.80 178 LYS B CA 1
ATOM 3131 C C . LYS B 1 179 ? 23.799 -4.459 -16.618 1.00 45.45 178 LYS B C 1
ATOM 3132 O O . LYS B 1 179 ? 23.487 -3.919 -15.545 1.00 36.89 178 LYS B O 1
ATOM 3138 N N . ARG B 1 180 ? 24.665 -3.938 -17.472 1.00 34.39 179 ARG B N 1
ATOM 3139 C CA . ARG B 1 180 ? 25.190 -2.605 -17.284 1.00 44.18 179 ARG B CA 1
ATOM 3140 C C . ARG B 1 180 ? 24.341 -1.618 -18.065 1.00 38.59 179 ARG B C 1
ATOM 3141 O O . ARG B 1 180 ? 24.023 -1.842 -19.232 1.00 41.52 179 ARG B O 1
ATOM 3149 N N . SER B 1 181 ? 23.957 -0.530 -17.418 1.00 36.95 180 SER B N 1
ATOM 3150 C CA . SER B 1 181 ? 23.245 0.529 -18.114 1.00 42.27 180 SER B CA 1
ATOM 3151 C C . SER B 1 181 ? 23.993 1.836 -17.943 1.00 43.50 180 SER B C 1
ATOM 3152 O O . SER B 1 181 ? 24.920 1.934 -17.132 1.00 35.25 180 SER B O 1
ATOM 3155 N N . GLU B 1 182 ? 23.612 2.830 -18.729 1.00 45.90 181 GLU B N 1
ATOM 3156 C CA . GLU B 1 182 ? 24.219 4.142 -18.617 1.00 41.17 181 GLU B CA 1
ATOM 3157 C C . GLU B 1 182 ? 23.176 5.140 -19.065 1.00 44.53 181 GLU B C 1
ATOM 3158 O O . GLU B 1 182 ? 22.589 4.978 -20.130 1.00 44.04 181 GLU B O 1
ATOM 3164 N N . ARG B 1 183 ? 22.915 6.153 -18.243 1.00 52.37 182 ARG B N 1
ATOM 3165 C CA . ARG B 1 183 ? 21.927 7.171 -18.601 1.00 55.79 182 ARG B CA 1
ATOM 3166 C C . ARG B 1 183 ? 22.457 8.583 -18.379 1.00 49.62 182 ARG B C 1
ATOM 3167 O O . ARG B 1 183 ? 23.433 8.792 -17.651 1.00 44.89 182 ARG B O 1
ATOM 3175 N N . PHE B 1 184 ? 21.791 9.550 -18.990 1.00 45.39 183 PHE B N 1
ATOM 3176 C CA . PHE B 1 184 ? 21.952 10.936 -18.592 1.00 60.16 183 PHE B CA 1
ATOM 3177 C C . PHE B 1 184 ? 20.858 11.274 -17.599 1.00 64.92 183 PHE B C 1
ATOM 3178 O O . PHE B 1 184 ? 19.750 10.741 -17.674 1.00 69.02 183 PHE B O 1
ATOM 3186 N N . TYR B 1 185 ? 21.178 12.152 -16.658 1.00 60.80 184 TYR B N 1
ATOM 3187 C CA . TYR B 1 185 ? 20.178 12.689 -15.751 1.00 60.62 184 TYR B CA 1
ATOM 3188 C C . TYR B 1 185 ? 20.019 14.154 -16.076 1.00 60.85 184 TYR B C 1
ATOM 3189 O O . TYR B 1 185 ? 20.962 14.795 -16.544 1.00 61.19 184 TYR B O 1
ATOM 3198 N N . GLU B 1 186 ? 18.827 14.687 -15.839 1.00 71.19 185 GLU B N 1
ATOM 3199 C CA . GLU B 1 186 ? 18.545 16.079 -16.174 1.00 74.58 185 GLU B CA 1
ATOM 3200 C C . GLU B 1 186 ? 19.387 17.016 -15.305 1.00 70.06 185 GLU B C 1
ATOM 3201 O O . GLU B 1 186 ? 19.783 18.098 -15.731 1.00 70.04 185 GLU B O 1
ATOM 3207 N N . CYS B 1 187 ? 19.675 16.566 -14.091 1.00 70.17 186 CYS B N 1
ATOM 3208 C CA . CYS B 1 187 ? 20.496 17.314 -13.149 1.00 74.94 186 CYS B CA 1
ATOM 3209 C C . CYS B 1 187 ? 21.896 17.640 -13.670 1.00 81.28 186 CYS B C 1
ATOM 3210 O O . CYS B 1 187 ? 22.400 18.744 -13.459 1.00 87.26 186 CYS B O 1
ATOM 3213 N N . CYS B 1 188 ? 22.524 16.673 -14.338 1.00 75.34 187 CYS B N 1
ATOM 3214 C CA . CYS B 1 188 ? 23.974 16.710 -14.541 1.00 66.41 187 CYS B CA 1
ATOM 3215 C C . CYS B 1 188 ? 24.446 16.633 -15.989 1.00 63.67 187 CYS B C 1
ATOM 3216 O O . CYS B 1 188 ? 23.711 16.211 -16.886 1.00 66.77 187 CYS B O 1
ATOM 3219 N N . LYS B 1 189 ? 25.694 17.032 -16.202 1.00 61.19 188 LYS B N 1
ATOM 3220 C CA . LYS B 1 189 ? 26.239 17.136 -17.547 1.00 67.95 188 LYS B CA 1
ATOM 3221 C C . LYS B 1 189 ? 26.692 15.786 -18.102 1.00 60.49 188 LYS B C 1
ATOM 3222 O O . LYS B 1 189 ? 26.543 15.511 -19.287 1.00 57.45 188 LYS B O 1
ATOM 3228 N N . GLU B 1 190 ? 27.254 14.953 -17.240 1.00 54.49 189 GLU B N 1
ATOM 3229 C CA . GLU B 1 190 ? 27.862 13.707 -17.674 1.00 51.69 189 GLU B CA 1
ATOM 3230 C C . GLU B 1 190 ? 26.956 12.516 -17.382 1.00 53.20 189 GLU B C 1
ATOM 3231 O O . GLU B 1 190 ? 26.154 12.557 -16.445 1.00 55.76 189 GLU B O 1
ATOM 3237 N N . PRO B 1 191 ? 27.087 11.442 -18.178 1.00 47.20 190 PRO B N 1
ATOM 3238 C CA . PRO B 1 191 ? 26.263 10.246 -17.943 1.00 43.61 190 PRO B CA 1
ATOM 3239 C C . PRO B 1 191 ? 26.761 9.419 -16.765 1.00 42.34 190 PRO B C 1
ATOM 3240 O O . PRO B 1 191 ? 27.918 9.581 -16.368 1.00 42.84 190 PRO B O 1
ATOM 3244 N N . TYR B 1 192 ? 25.897 8.565 -16.215 1.00 39.04 191 TYR B N 1
ATOM 3245 C CA . TYR B 1 192 ? 26.262 7.662 -15.116 1.00 36.70 191 TYR B CA 1
ATOM 3246 C C . TYR B 1 192 ? 25.973 6.198 -15.457 1.00 41.85 191 TYR B C 1
ATOM 3247 O O . TYR B 1 192 ? 24.909 5.890 -15.972 1.00 37.57 191 TYR B O 1
ATOM 3256 N N . PRO B 1 193 ? 26.920 5.289 -15.163 1.00 34.55 192 PRO B N 1
ATOM 3257 C CA . PRO B 1 193 ? 26.666 3.867 -15.397 1.00 37.44 192 PRO B CA 1
ATOM 3258 C C . PRO B 1 193 ? 26.179 3.176 -14.126 1.00 41.34 192 PRO B C 1
ATOM 3259 O O . PRO B 1 193 ? 26.457 3.621 -13.002 1.00 30.97 192 PRO B O 1
ATOM 3263 N N . ASP B 1 194 ? 25.460 2.079 -14.298 1.00 35.03 193 ASP B N 1
ATOM 3264 C CA . ASP B 1 194 ? 25.108 1.249 -13.156 1.00 30.69 193 ASP B CA 1
ATOM 3265 C C . ASP B 1 194 ? 25.099 -0.214 -13.586 1.00 35.98 193 ASP B C 1
ATOM 3266 O O . ASP B 1 194 ? 24.952 -0.541 -14.777 1.00 31.25 193 ASP B O 1
ATOM 3271 N N . VAL B 1 195 ? 25.249 -1.093 -12.611 1.00 31.17 194 VAL B N 1
ATOM 3272 C CA . VAL B 1 195 ? 25.093 -2.510 -12.862 1.00 36.71 194 VAL B CA 1
ATOM 3273 C C . VAL B 1 195 ? 23.937 -3.034 -12.030 1.00 35.37 194 VAL B C 1
ATOM 3274 O O . VAL B 1 195 ? 23.872 -2.817 -10.813 1.00 35.39 194 VAL B O 1
ATOM 3278 N N . THR B 1 196 ? 23.003 -3.696 -12.699 1.00 31.02 195 THR B N 1
ATOM 3279 C CA . THR B 1 196 ? 21.832 -4.220 -12.022 1.00 37.52 195 THR B CA 1
ATOM 3280 C C . THR B 1 196 ? 21.794 -5.750 -12.043 1.00 37.51 195 THR B C 1
ATOM 3281 O O . THR B 1 196 ? 21.885 -6.368 -13.109 1.00 31.11 195 THR B O 1
ATOM 3285 N N . PHE B 1 197 ? 21.690 -6.348 -10.855 1.00 33.83 196 PHE B N 1
ATOM 3286 C CA . PHE B 1 197 ? 21.500 -7.796 -10.730 1.00 30.35 196 PHE B CA 1
ATOM 3287 C C . PHE B 1 197 ? 20.040 -8.110 -10.485 1.00 32.64 196 PHE B C 1
ATOM 3288 O O . PHE B 1 197 ? 19.423 -7.601 -9.549 1.00 36.21 196 PHE B O 1
ATOM 3296 N N . THR B 1 198 ? 19.484 -8.921 -11.369 1.00 31.15 197 THR B N 1
ATOM 3297 C CA . THR B 1 198 ? 18.083 -9.255 -11.299 1.00 37.81 197 THR B CA 1
ATOM 3298 C C . THR B 1 198 ? 17.975 -10.686 -10.811 1.00 41.73 197 THR B C 1
ATOM 3299 O O . THR B 1 198 ? 18.521 -11.611 -11.419 1.00 41.78 197 THR B O 1
ATOM 3303 N N . VAL B 1 199 ? 17.275 -10.862 -9.700 1.00 41.00 198 VAL B N 1
ATOM 3304 C CA . VAL B 1 199 ? 17.180 -12.162 -9.054 1.00 31.35 198 VAL B CA 1
ATOM 3305 C C . VAL B 1 199 ? 15.741 -12.592 -9.055 1.00 32.80 198 VAL B C 1
ATOM 3306 O O . VAL B 1 199 ? 14.871 -11.883 -8.553 1.00 43.57 198 VAL B O 1
ATOM 3310 N N . THR B 1 200 ? 15.484 -13.758 -9.626 1.00 34.54 199 THR B N 1
ATOM 3311 C CA . THR B 1 200 ? 14.161 -14.337 -9.560 1.00 37.38 199 THR B CA 1
ATOM 3312 C C . THR B 1 200 ? 14.221 -15.558 -8.656 1.00 41.28 199 THR B C 1
ATOM 3313 O O . THR B 1 200 ? 15.180 -16.326 -8.693 1.00 37.89 199 THR B O 1
ATOM 3317 N N . PHE B 1 201 ? 13.219 -15.702 -7.803 1.00 45.59 200 PHE B N 1
ATOM 3318 C CA . PHE B 1 201 ? 13.236 -16.748 -6.802 1.00 37.10 200 PHE B CA 1
ATOM 3319 C C . PHE B 1 201 ? 11.840 -17.013 -6.289 1.00 38.86 200 PHE B C 1
ATOM 3320 O O . PHE B 1 201 ? 10.963 -16.154 -6.373 1.00 38.92 200 PHE B O 1
ATOM 3328 N N . ARG B 1 202 ? 11.641 -18.203 -5.739 1.00 39.81 201 ARG B N 1
ATOM 3329 C CA . ARG B 1 202 ? 10.346 -18.559 -5.206 1.00 51.17 201 ARG B CA 1
ATOM 3330 C C . ARG B 1 202 ? 10.485 -19.448 -3.973 1.00 51.22 201 ARG B C 1
ATOM 3331 O O . ARG B 1 202 ? 11.530 -20.066 -3.751 1.00 41.26 201 ARG B O 1
ATOM 3339 N N . LYS B 1 203 ? 9.440 -19.489 -3.156 1.00 43.05 202 LYS B N 1
ATOM 3340 C CA . LYS B 1 203 ? 9.423 -20.383 -2.004 1.00 48.24 202 LYS B CA 1
ATOM 3341 C C . LYS B 1 203 ? 9.347 -21.824 -2.481 1.00 50.84 202 LYS B C 1
ATOM 3342 O O . LYS B 1 203 ? 8.490 -22.170 -3.296 1.00 51.03 202 LYS B O 1
ATOM 3348 N N . LYS B 1 204 ? 10.249 -22.659 -1.976 1.00 45.81 203 LYS B N 1
ATOM 3349 C CA . LYS B 1 204 ? 10.213 -24.088 -2.265 1.00 48.07 203 LYS B CA 1
ATOM 3350 C C . LYS B 1 204 ? 8.880 -24.700 -1.858 1.00 54.13 203 LYS B C 1
ATOM 3351 O O . LYS B 1 204 ? 8.409 -25.641 -2.499 1.00 66.90 203 LYS B O 1
ATOM 3357 N N . GLY B 1 205 ? 8.270 -24.150 -0.805 1.00 56.33 204 GLY B N 1
ATOM 3358 C CA . GLY B 1 205 ? 7.015 -24.659 -0.262 1.00 67.22 204 GLY B CA 1
ATOM 3359 C C . GLY B 1 205 ? 5.771 -23.847 -0.615 1.00 73.20 204 GLY B C 1
ATOM 3360 O O . GLY B 1 205 ? 4.774 -23.875 0.111 1.00 66.88 204 GLY B O 1
ATOM 3361 N N . ARG B 1 206 ? 5.824 -23.142 -1.744 1.00 75.25 205 ARG B N 1
ATOM 3362 C CA . ARG B 1 206 ? 4.751 -22.248 -2.189 1.00 70.70 205 ARG B CA 1
ATOM 3363 C C . ARG B 1 206 ? 3.426 -22.969 -2.469 1.00 76.53 205 ARG B C 1
ATOM 3364 O O . ARG B 1 206 ? 2.351 -22.363 -2.410 1.00 74.79 205 ARG B O 1
ATOM 3372 N N . SER B 1 207 ? 3.499 -24.256 -2.791 1.00 77.91 206 SER B N 1
ATOM 3373 C CA . SER B 1 207 ? 2.291 -25.031 -3.046 1.00 79.79 206 SER B CA 1
ATOM 3374 C C . SER B 1 207 ? 1.874 -25.823 -1.811 1.00 75.82 206 SER B C 1
ATOM 3375 O O . SER B 1 207 ? 0.724 -26.248 -1.704 1.00 80.77 206 SER B O 1
ATOM 3378 N N . GLY C 1 1 ? 43.231 12.405 -9.826 1.00 55.36 0 GLY C N 1
ATOM 3379 C CA . GLY C 1 1 ? 44.560 12.584 -10.381 1.00 71.10 0 GLY C CA 1
ATOM 3380 C C . GLY C 1 1 ? 45.439 13.503 -9.553 1.00 70.24 0 GLY C C 1
ATOM 3381 O O . GLY C 1 1 ? 45.098 13.855 -8.413 1.00 58.07 0 GLY C O 1
ATOM 3382 N N . GLU C 1 2 ? 46.573 13.891 -10.133 1.00 79.35 1 GLU C N 1
ATOM 3383 C CA . GLU C 1 2 ? 47.554 14.736 -9.453 1.00 87.12 1 GLU C CA 1
ATOM 3384 C C . GLU C 1 2 ? 47.036 16.146 -9.184 1.00 80.46 1 GLU C C 1
ATOM 3385 O O . GLU C 1 2 ? 47.410 16.776 -8.194 1.00 81.09 1 GLU C O 1
ATOM 3391 N N . PHE C 1 3 ? 46.178 16.642 -10.066 1.00 76.59 2 PHE C N 1
ATOM 3392 C CA . PHE C 1 3 ? 45.615 17.970 -9.878 1.00 72.88 2 PHE C CA 1
ATOM 3393 C C . PHE C 1 3 ? 44.600 18.010 -8.738 1.00 64.54 2 PHE C C 1
ATOM 3394 O O . PHE C 1 3 ? 44.529 18.995 -8.005 1.00 65.33 2 PHE C O 1
ATOM 3402 N N . GLN C 1 4 ? 43.821 16.939 -8.588 1.00 62.80 3 GLN C N 1
ATOM 3403 C CA . GLN C 1 4 ? 42.872 16.840 -7.482 1.00 58.90 3 GLN C CA 1
ATOM 3404 C C . GLN C 1 4 ? 43.624 16.708 -6.164 1.00 57.58 3 GLN C C 1
ATOM 3405 O O . GLN C 1 4 ? 43.280 17.358 -5.182 1.00 49.85 3 GLN C O 1
ATOM 3411 N N . ARG C 1 5 ? 44.647 15.857 -6.168 1.00 52.58 4 ARG C N 1
ATOM 3412 C CA . ARG C 1 5 ? 45.529 15.668 -5.028 1.00 56.85 4 ARG C CA 1
ATOM 3413 C C . ARG C 1 5 ? 46.015 17.019 -4.531 1.00 58.54 4 ARG C C 1
ATOM 3414 O O . ARG C 1 5 ? 45.901 17.335 -3.349 1.00 55.02 4 ARG C O 1
ATOM 3422 N N . LYS C 1 6 ? 46.557 17.813 -5.450 1.00 55.39 5 LYS C N 1
ATOM 3423 C CA . LYS C 1 6 ? 47.018 19.154 -5.123 1.00 56.39 5 LYS C CA 1
ATOM 3424 C C . LYS C 1 6 ? 45.858 20.062 -4.692 1.00 65.70 5 LYS C C 1
ATOM 3425 O O . LYS C 1 6 ? 46.009 20.885 -3.785 1.00 56.90 5 LYS C O 1
ATOM 3431 N N . LEU C 1 7 ? 44.700 19.911 -5.329 1.00 53.47 6 LEU C N 1
ATOM 3432 C CA . LEU C 1 7 ? 43.560 20.742 -4.961 1.00 61.51 6 LEU C CA 1
ATOM 3433 C C . LEU C 1 7 ? 43.142 20.489 -3.513 1.00 58.18 6 LEU C C 1
ATOM 3434 O O . LEU C 1 7 ? 42.838 21.429 -2.779 1.00 53.90 6 LEU C O 1
ATOM 3439 N N . TYR C 1 8 ? 43.143 19.222 -3.104 1.00 60.42 7 TYR C N 1
ATOM 3440 C CA . TYR C 1 8 ? 42.752 18.857 -1.743 1.00 50.56 7 TYR C CA 1
ATOM 3441 C C . TYR C 1 8 ? 43.710 19.437 -0.705 1.00 59.59 7 TYR C C 1
ATOM 3442 O O . TYR C 1 8 ? 43.273 19.944 0.321 1.00 63.08 7 TYR C O 1
ATOM 3451 N N . LYS C 1 9 ? 45.011 19.370 -0.974 1.00 65.32 8 LYS C N 1
ATOM 3452 C CA . LYS C 1 9 ? 45.994 19.998 -0.093 1.00 71.87 8 LYS C CA 1
ATOM 3453 C C . LYS C 1 9 ? 45.701 21.482 0.129 1.00 72.88 8 LYS C C 1
ATOM 3454 O O . LYS C 1 9 ? 45.806 21.978 1.252 1.00 78.53 8 LYS C O 1
ATOM 3460 N N . GLU C 1 10 ? 45.327 22.183 -0.938 1.00 67.63 9 GLU C N 1
ATOM 3461 C CA . GLU C 1 10 ? 45.071 23.622 -0.848 1.00 67.94 9 GLU C CA 1
ATOM 3462 C C . GLU C 1 10 ? 43.808 23.962 -0.068 1.00 62.44 9 GLU C C 1
ATOM 3463 O O . GLU C 1 10 ? 43.839 24.786 0.842 1.00 69.78 9 GLU C O 1
ATOM 3469 N N . LEU C 1 11 ? 42.696 23.338 -0.432 1.00 51.45 10 LEU C N 1
ATOM 3470 C CA . LEU C 1 11 ? 41.432 23.655 0.207 1.00 62.13 10 LEU C CA 1
ATOM 3471 C C . LEU C 1 11 ? 41.417 23.316 1.695 1.00 65.87 10 LEU C C 1
ATOM 3472 O O . LEU C 1 11 ? 40.740 23.973 2.478 1.00 69.29 10 LEU C O 1
ATOM 3477 N N . VAL C 1 12 ? 42.171 22.295 2.078 1.00 65.85 11 VAL C N 1
ATOM 3478 C CA . VAL C 1 12 ? 42.123 21.776 3.438 1.00 61.01 11 VAL C CA 1
ATOM 3479 C C . VAL C 1 12 ? 42.874 22.670 4.435 1.00 70.70 11 VAL C C 1
ATOM 3480 O O . VAL C 1 12 ? 42.655 22.575 5.646 1.00 70.64 11 VAL C O 1
ATOM 3484 N N . LYS C 1 13 ? 43.732 23.545 3.911 1.00 69.49 12 LYS C N 1
ATOM 3485 C CA . LYS C 1 13 ? 44.725 24.276 4.709 1.00 70.84 12 LYS C CA 1
ATOM 3486 C C . LYS C 1 13 ? 44.211 24.920 5.995 1.00 77.79 12 LYS C C 1
ATOM 3487 O O . LYS C 1 13 ? 44.651 24.570 7.093 1.00 83.75 12 LYS C O 1
ATOM 3493 N N . ASN C 1 14 ? 43.290 25.865 5.861 1.00 73.42 13 ASN C N 1
ATOM 3494 C CA . ASN C 1 14 ? 42.741 26.548 7.027 1.00 67.70 13 ASN C CA 1
ATOM 3495 C C . ASN C 1 14 ? 41.250 26.309 7.134 1.00 58.17 13 ASN C C 1
ATOM 3496 O O . ASN C 1 14 ? 40.524 27.098 7.726 1.00 59.32 13 ASN C O 1
ATOM 3501 N N . TYR C 1 15 ? 40.793 25.208 6.555 1.00 48.52 14 TYR C N 1
ATOM 3502 C CA . TYR C 1 15 ? 39.367 24.962 6.480 1.00 50.33 14 TYR C CA 1
ATOM 3503 C C . TYR C 1 15 ? 38.845 24.414 7.806 1.00 46.96 14 TYR C C 1
ATOM 3504 O O . TYR C 1 15 ? 39.405 23.470 8.357 1.00 41.68 14 TYR C O 1
ATOM 3513 N N . ASN C 1 16 ? 37.774 25.016 8.313 1.00 49.02 15 ASN C N 1
ATOM 3514 C CA . ASN C 1 16 ? 37.152 24.562 9.554 1.00 43.42 15 ASN C CA 1
ATOM 3515 C C . ASN C 1 16 ? 35.713 24.124 9.324 1.00 38.23 15 ASN C C 1
ATOM 3516 O O . ASN C 1 16 ? 34.829 24.956 9.135 1.00 45.09 15 ASN C O 1
ATOM 3521 N N . PRO C 1 17 ? 35.461 22.809 9.367 1.00 36.09 16 PRO C N 1
ATOM 3522 C CA . PRO C 1 17 ? 34.099 22.370 9.051 1.00 34.79 16 PRO C CA 1
ATOM 3523 C C . PRO C 1 17 ? 33.084 22.680 10.155 1.00 34.52 16 PRO C C 1
ATOM 3524 O O . PRO C 1 17 ? 31.890 22.456 9.966 1.00 45.06 16 PRO C O 1
ATOM 3528 N N . ASP C 1 18 ? 33.538 23.196 11.288 1.00 35.39 17 ASP C N 1
ATOM 3529 C CA . ASP C 1 18 ? 32.597 23.645 12.307 1.00 50.98 17 ASP C CA 1
ATOM 3530 C C . ASP C 1 18 ? 32.089 25.078 12.086 1.00 53.88 17 ASP C C 1
ATOM 3531 O O . ASP C 1 18 ? 31.161 25.517 12.765 1.00 58.03 17 ASP C O 1
ATOM 3536 N N . VAL C 1 19 ? 32.693 25.813 11.156 1.00 50.93 18 VAL C N 1
ATOM 3537 C CA . VAL C 1 19 ? 32.305 27.210 10.950 1.00 45.66 18 VAL C CA 1
ATOM 3538 C C . VAL C 1 19 ? 31.394 27.382 9.739 1.00 43.86 18 VAL C C 1
ATOM 3539 O O . VAL C 1 19 ? 31.764 27.030 8.621 1.00 39.93 18 VAL C O 1
ATOM 3543 N N . ILE C 1 20 ? 30.201 27.920 9.963 1.00 46.56 19 ILE C N 1
ATOM 3544 C CA . ILE C 1 20 ? 29.288 28.193 8.859 1.00 48.62 19 ILE C CA 1
ATOM 3545 C C . ILE C 1 20 ? 29.915 29.221 7.909 1.00 49.00 19 ILE C C 1
ATOM 3546 O O . ILE C 1 20 ? 30.383 30.267 8.334 1.00 43.73 19 ILE C O 1
ATOM 3551 N N . PRO C 1 21 ? 29.962 28.892 6.614 1.00 51.47 20 PRO C N 1
ATOM 3552 C CA . PRO C 1 21 ? 30.647 29.704 5.602 1.00 53.69 20 PRO C CA 1
ATOM 3553 C C . PRO C 1 21 ? 29.892 30.979 5.185 1.00 54.39 20 PRO C C 1
ATOM 3554 O O . PRO C 1 21 ? 29.632 31.185 4.004 1.00 53.62 20 PRO C O 1
ATOM 3558 N N . THR C 1 22 ? 29.546 31.820 6.152 1.00 51.25 21 THR C N 1
ATOM 3559 C CA . THR C 1 22 ? 28.940 33.103 5.856 1.00 53.97 21 THR C CA 1
ATOM 3560 C C . THR C 1 22 ? 30.032 34.054 5.379 1.00 61.42 21 THR C C 1
ATOM 3561 O O . THR C 1 22 ? 31.212 33.872 5.689 1.00 57.38 21 THR C O 1
ATOM 3565 N N . GLN C 1 23 ? 29.647 35.053 4.598 1.00 63.62 22 GLN C N 1
ATOM 3566 C CA . GLN C 1 23 ? 30.571 36.128 4.261 1.00 77.61 22 GLN C CA 1
ATOM 3567 C C . GLN C 1 23 ? 29.841 37.460 4.325 1.00 80.17 22 GLN C C 1
ATOM 3568 O O . GLN C 1 23 ? 28.649 37.528 4.013 1.00 71.10 22 GLN C O 1
ATOM 3574 N N . ARG C 1 24 ? 30.569 38.499 4.739 1.00 91.82 23 ARG C N 1
ATOM 3575 C CA . ARG C 1 24 ? 30.021 39.834 5.009 1.00 95.31 23 ARG C CA 1
ATOM 3576 C C . ARG C 1 24 ? 28.591 39.812 5.562 1.00 94.61 23 ARG C C 1
ATOM 3577 O O . ARG C 1 24 ? 27.668 40.379 4.969 1.00 82.18 23 ARG C O 1
ATOM 3585 N N . ASP C 1 25 ? 28.426 39.120 6.688 1.00 107.03 24 ASP C N 1
ATOM 3586 C CA . ASP C 1 25 ? 27.156 39.060 7.413 1.00 117.86 24 ASP C CA 1
ATOM 3587 C C . ASP C 1 25 ? 25.957 38.701 6.534 1.00 114.40 24 ASP C C 1
ATOM 3588 O O . ASP C 1 25 ? 24.828 39.109 6.807 1.00 116.93 24 ASP C O 1
ATOM 3593 N N . ARG C 1 26 ? 26.214 37.945 5.473 1.00 104.45 25 ARG C N 1
ATOM 3594 C CA . ARG C 1 26 ? 25.144 37.440 4.626 1.00 90.96 25 ARG C CA 1
ATOM 3595 C C . ARG C 1 26 ? 24.936 35.959 4.924 1.00 78.95 25 ARG C C 1
ATOM 3596 O O . ARG C 1 26 ? 25.898 35.233 5.158 1.00 70.65 25 ARG C O 1
ATOM 3604 N N . PRO C 1 27 ? 23.671 35.515 4.943 1.00 74.09 26 PRO C N 1
ATOM 3605 C CA . PRO C 1 27 ? 23.342 34.117 5.256 1.00 65.97 26 PRO C CA 1
ATOM 3606 C C . PRO C 1 27 ? 23.791 33.128 4.196 1.00 60.60 26 PRO C C 1
ATOM 3607 O O . PRO C 1 27 ? 23.803 33.449 3.015 1.00 61.59 26 PRO C O 1
ATOM 3611 N N . VAL C 1 28 ? 24.167 31.932 4.633 1.00 59.85 27 VAL C N 1
ATOM 3612 C CA . VAL C 1 28 ? 24.345 30.810 3.723 1.00 54.65 27 VAL C CA 1
ATOM 3613 C C . VAL C 1 28 ? 22.970 30.333 3.313 1.00 46.30 27 VAL C C 1
ATOM 3614 O O . VAL C 1 28 ? 22.174 29.931 4.153 1.00 51.76 27 VAL C O 1
ATOM 3618 N N . THR C 1 29 ? 22.683 30.390 2.021 1.00 55.56 28 THR C N 1
ATOM 3619 C CA . THR C 1 29 ? 21.413 29.901 1.514 1.00 47.37 28 THR C CA 1
ATOM 3620 C C . THR C 1 29 ? 21.512 28.396 1.287 1.00 50.69 28 THR C C 1
ATOM 3621 O O . THR C 1 29 ? 22.407 27.931 0.594 1.00 47.97 28 THR C O 1
ATOM 3625 N N . VAL C 1 30 ? 20.595 27.648 1.894 1.00 43.65 29 VAL C N 1
ATOM 3626 C CA . VAL C 1 30 ? 20.566 26.196 1.792 1.00 51.96 29 VAL C CA 1
ATOM 3627 C C . VAL C 1 30 ? 19.270 25.753 1.117 1.00 51.03 29 VAL C C 1
ATOM 3628 O O . VAL C 1 30 ? 18.174 26.030 1.617 1.00 47.17 29 VAL C O 1
ATOM 3632 N N . TYR C 1 31 ? 19.400 25.095 -0.035 1.00 47.22 30 TYR C N 1
ATOM 3633 C CA . TYR C 1 31 ? 18.242 24.607 -0.778 1.00 42.57 30 TYR C CA 1
ATOM 3634 C C . TYR C 1 31 ? 17.959 23.184 -0.352 1.00 49.24 30 TYR C C 1
ATOM 3635 O O . TYR C 1 31 ? 18.875 22.385 -0.134 1.00 46.95 30 TYR C O 1
ATOM 3644 N N . PHE C 1 32 ? 16.678 22.876 -0.220 1.00 44.61 31 PHE C N 1
ATOM 3645 C CA . PHE C 1 32 ? 16.280 21.670 0.472 1.00 41.03 31 PHE C CA 1
ATOM 3646 C C . PHE C 1 32 ? 15.019 21.093 -0.151 1.00 47.74 31 PHE C C 1
ATOM 3647 O O . PHE C 1 32 ? 14.055 21.808 -0.414 1.00 51.05 31 PHE C O 1
ATOM 3655 N N . SER C 1 33 ? 15.037 19.791 -0.395 1.00 43.65 32 SER C N 1
ATOM 3656 C CA . SER C 1 33 ? 13.858 19.125 -0.903 1.00 52.37 32 SER C CA 1
ATOM 3657 C C . SER C 1 33 ? 13.898 17.655 -0.522 1.00 49.05 32 SER C C 1
ATOM 3658 O O . SER C 1 33 ? 14.966 17.052 -0.405 1.00 45.13 32 SER C O 1
ATOM 3661 N N . LEU C 1 34 ? 12.719 17.094 -0.301 1.00 45.56 33 LEU C N 1
ATOM 3662 C CA . LEU C 1 34 ? 12.593 15.704 0.067 1.00 51.31 33 LEU C CA 1
ATOM 3663 C C . LEU C 1 34 ? 11.846 14.955 -1.029 1.00 48.04 33 LEU C C 1
ATOM 3664 O O . LEU C 1 34 ? 10.808 15.405 -1.494 1.00 48.84 33 LEU C O 1
ATOM 3669 N N . SER C 1 35 ? 12.378 13.815 -1.451 1.00 49.11 34 SER C N 1
ATOM 3670 C CA . SER C 1 35 ? 11.603 12.914 -2.295 1.00 55.18 34 SER C CA 1
ATOM 3671 C C . SER C 1 35 ? 11.275 11.661 -1.493 1.00 43.61 34 SER C C 1
ATOM 3672 O O . SER C 1 35 ? 12.172 10.949 -1.059 1.00 40.51 34 SER C O 1
ATOM 3675 N N . LEU C 1 36 ? 9.990 11.410 -1.280 1.00 44.65 35 LEU C N 1
ATOM 3676 C CA . LEU C 1 36 ? 9.552 10.192 -0.611 1.00 48.70 35 LEU C CA 1
ATOM 3677 C C . LEU C 1 36 ? 9.723 8.983 -1.537 1.00 51.11 35 LEU C C 1
ATOM 3678 O O . LEU C 1 36 ? 9.264 8.989 -2.682 1.00 51.89 35 LEU C O 1
ATOM 3683 N N . LEU C 1 37 ? 10.390 7.950 -1.037 1.00 44.16 36 LEU C N 1
ATOM 3684 C CA . LEU C 1 37 ? 10.655 6.749 -1.823 1.00 46.98 36 LEU C CA 1
ATOM 3685 C C . LEU C 1 37 ? 9.727 5.616 -1.421 1.00 49.68 36 LEU C C 1
ATOM 3686 O O . LEU C 1 37 ? 9.086 4.987 -2.267 1.00 46.66 36 LEU C O 1
ATOM 3691 N N . GLN C 1 38 ? 9.659 5.363 -0.119 1.00 42.26 37 GLN C N 1
ATOM 3692 C CA . GLN C 1 38 ? 8.843 4.276 0.394 1.00 45.53 37 GLN C CA 1
ATOM 3693 C C . GLN C 1 38 ? 8.355 4.540 1.811 1.00 49.98 37 GLN C C 1
ATOM 3694 O O . GLN C 1 38 ? 9.116 4.979 2.684 1.00 45.90 37 GLN C O 1
ATOM 3700 N N . ILE C 1 39 ? 7.071 4.292 2.031 1.00 38.65 38 ILE C N 1
ATOM 3701 C CA . ILE C 1 39 ? 6.568 4.182 3.387 1.00 42.50 38 ILE C CA 1
ATOM 3702 C C . ILE C 1 39 ? 6.752 2.723 3.818 1.00 44.17 38 ILE C C 1
ATOM 3703 O O . ILE C 1 39 ? 6.100 1.818 3.296 1.00 50.66 38 ILE C O 1
ATOM 3708 N N . MET C 1 40 ? 7.670 2.506 4.753 1.00 40.70 39 MET C N 1
ATOM 3709 C CA . MET C 1 40 ? 8.041 1.164 5.184 1.00 50.24 39 MET C CA 1
ATOM 3710 C C . MET C 1 40 ? 7.023 0.532 6.123 1.00 56.36 39 MET C C 1
ATOM 3711 O O . MET C 1 40 ? 6.776 -0.670 6.052 1.00 65.58 39 MET C O 1
ATOM 3716 N N . ASP C 1 41 ? 6.443 1.338 7.004 1.00 53.35 40 ASP C N 1
ATOM 3717 C CA . ASP C 1 41 ? 5.529 0.819 8.013 1.00 60.32 40 ASP C CA 1
ATOM 3718 C C . ASP C 1 41 ? 4.803 1.950 8.731 1.00 57.15 40 ASP C C 1
ATOM 3719 O O . ASP C 1 41 ? 5.265 3.092 8.754 1.00 53.75 40 ASP C O 1
ATOM 3724 N N . VAL C 1 42 ? 3.661 1.623 9.317 1.00 51.40 41 VAL C N 1
ATOM 3725 C CA . VAL C 1 42 ? 2.991 2.540 10.224 1.00 56.25 41 VAL C CA 1
ATOM 3726 C C . VAL C 1 42 ? 2.618 1.788 11.497 1.00 64.45 41 VAL C C 1
ATOM 3727 O O . VAL C 1 42 ? 2.190 0.629 11.455 1.00 64.65 41 VAL C O 1
ATOM 3731 N N . ASP C 1 43 ? 2.814 2.452 12.630 1.00 60.17 42 ASP C N 1
ATOM 3732 C CA . ASP C 1 43 ? 2.485 1.888 13.927 1.00 55.62 42 ASP C CA 1
ATOM 3733 C C . ASP C 1 43 ? 1.263 2.636 14.452 1.00 59.02 42 ASP C C 1
ATOM 3734 O O . ASP C 1 43 ? 1.386 3.732 14.996 1.00 59.43 42 ASP C O 1
ATOM 3739 N N . GLU C 1 44 ? 0.085 2.038 14.286 1.00 49.24 43 GLU C N 1
ATOM 3740 C CA . GLU C 1 44 ? -1.167 2.698 14.653 1.00 54.37 43 GLU C CA 1
ATOM 3741 C C . GLU C 1 44 ? -1.335 2.819 16.160 1.00 57.09 43 GLU C C 1
ATOM 3742 O O . GLU C 1 44 ? -2.193 3.560 16.641 1.00 61.84 43 GLU C O 1
ATOM 3748 N N . LYS C 1 45 ? -0.523 2.080 16.902 1.00 51.93 44 LYS C N 1
ATOM 3749 C CA . LYS C 1 45 ? -0.615 2.099 18.350 1.00 61.34 44 LYS C CA 1
ATOM 3750 C C . LYS C 1 45 ? 0.219 3.258 18.883 1.00 63.62 44 LYS C C 1
ATOM 3751 O O . LYS C 1 45 ? -0.300 4.162 19.537 1.00 69.03 44 LYS C O 1
ATOM 3757 N N . ASN C 1 46 ? 1.512 3.238 18.577 1.00 57.03 45 ASN C N 1
ATOM 3758 C CA . ASN C 1 46 ? 2.427 4.252 19.078 1.00 58.14 45 ASN C CA 1
ATOM 3759 C C . ASN C 1 46 ? 2.537 5.483 18.175 1.00 57.13 45 ASN C C 1
ATOM 3760 O O . ASN C 1 46 ? 3.391 6.344 18.392 1.00 66.14 45 ASN C O 1
ATOM 3765 N N . GLN C 1 47 ? 1.661 5.558 17.177 1.00 52.14 46 GLN C N 1
ATOM 3766 C CA . GLN C 1 47 ? 1.558 6.715 16.289 1.00 48.32 46 GLN C CA 1
ATOM 3767 C C . GLN C 1 47 ? 2.896 7.108 15.674 1.00 50.07 46 GLN C C 1
ATOM 3768 O O . GLN C 1 47 ? 3.424 8.185 15.930 1.00 52.04 46 GLN C O 1
ATOM 3774 N N . VAL C 1 48 ? 3.435 6.214 14.859 1.00 50.54 47 VAL C N 1
ATOM 3775 C CA . VAL C 1 48 ? 4.737 6.409 14.253 1.00 44.49 47 VAL C CA 1
ATOM 3776 C C . VAL C 1 48 ? 4.661 6.004 12.786 1.00 50.58 47 VAL C C 1
ATOM 3777 O O . VAL C 1 48 ? 3.954 5.059 12.427 1.00 44.49 47 VAL C O 1
ATOM 3781 N N . VAL C 1 49 ? 5.363 6.740 11.933 1.00 45.40 48 VAL C N 1
ATOM 3782 C CA . VAL C 1 49 ? 5.482 6.355 10.542 1.00 40.31 48 VAL C CA 1
ATOM 3783 C C . VAL C 1 49 ? 6.957 6.097 10.228 1.00 36.74 48 VAL C C 1
ATOM 3784 O O . VAL C 1 49 ? 7.841 6.812 10.717 1.00 35.97 48 VAL C O 1
ATOM 3788 N N . ASP C 1 50 ? 7.222 5.053 9.446 1.00 38.06 49 ASP C N 1
ATOM 3789 C CA . ASP C 1 50 ? 8.593 4.660 9.095 1.00 34.85 49 ASP C CA 1
ATOM 3790 C C . ASP C 1 50 ? 8.788 4.900 7.600 1.00 44.92 49 ASP C C 1
ATOM 3791 O O . ASP C 1 50 ? 8.112 4.279 6.777 1.00 38.33 49 ASP C O 1
ATOM 3796 N N . VAL C 1 51 ? 9.695 5.805 7.248 1.00 33.55 50 VAL C N 1
ATOM 3797 C CA . VAL C 1 51 ? 9.823 6.227 5.859 1.00 33.64 50 VAL C CA 1
ATOM 3798 C C . VAL C 1 51 ? 11.246 6.203 5.333 1.00 40.36 50 VAL C C 1
ATOM 3799 O O . VAL C 1 51 ? 12.206 6.445 6.071 1.00 31.27 50 VAL C O 1
ATOM 3803 N N . VAL C 1 52 ? 11.362 5.923 4.039 1.00 32.74 51 VAL C N 1
ATOM 3804 C CA . VAL C 1 52 ? 12.621 6.041 3.314 1.00 39.37 51 VAL C CA 1
ATOM 3805 C C . VAL C 1 52 ? 12.485 7.187 2.320 1.00 42.18 51 VAL C C 1
ATOM 3806 O O . VAL C 1 52 ? 11.539 7.229 1.526 1.00 35.73 51 VAL C O 1
ATOM 3810 N N . PHE C 1 53 ? 13.412 8.131 2.373 1.00 31.72 52 PHE C N 1
ATOM 3811 C CA . PHE C 1 53 ? 13.324 9.297 1.497 1.00 34.84 52 PHE C CA 1
ATOM 3812 C C . PHE C 1 53 ? 14.691 9.793 1.039 1.00 32.77 52 PHE C C 1
ATOM 3813 O O . PHE C 1 53 ? 15.722 9.540 1.683 1.00 34.53 52 PHE C O 1
ATOM 3821 N N . TRP C 1 54 ? 14.678 10.517 -0.073 1.00 39.06 53 TRP C N 1
ATOM 3822 C CA . TRP C 1 54 ? 15.877 11.112 -0.645 1.00 42.95 53 TRP C CA 1
ATOM 3823 C C . TRP C 1 54 ? 15.891 12.619 -0.340 1.00 43.34 53 TRP C C 1
ATOM 3824 O O . TRP C 1 54 ? 14.959 13.330 -0.709 1.00 45.75 53 TRP C O 1
ATOM 3835 N N . LEU C 1 55 ? 16.918 13.104 0.359 1.00 33.84 54 LEU C N 1
ATOM 3836 C CA . LEU C 1 55 ? 17.084 14.547 0.526 1.00 34.82 54 LEU C CA 1
ATOM 3837 C C . LEU C 1 55 ? 17.997 15.138 -0.538 1.00 44.46 54 LEU C C 1
ATOM 3838 O O . LEU C 1 55 ? 19.070 14.607 -0.818 1.00 48.51 54 LEU C O 1
ATOM 3843 N N . GLN C 1 56 ? 17.557 16.241 -1.133 1.00 45.85 55 GLN C N 1
ATOM 3844 C CA . GLN C 1 56 ? 18.427 17.035 -1.986 1.00 44.86 55 GLN C CA 1
ATOM 3845 C C . GLN C 1 56 ? 18.761 18.324 -1.260 1.00 47.16 55 GLN C C 1
ATOM 3846 O O . GLN C 1 56 ? 17.884 19.147 -0.993 1.00 47.16 55 GLN C O 1
ATOM 3852 N N . MET C 1 57 ? 20.033 18.499 -0.936 1.00 41.74 56 MET C N 1
ATOM 3853 C CA . MET C 1 57 ? 20.463 19.710 -0.266 1.00 43.20 56 MET C CA 1
ATOM 3854 C C . MET C 1 57 ? 21.650 20.323 -0.958 1.00 51.11 56 MET C C 1
ATOM 3855 O O . MET C 1 57 ? 22.585 19.615 -1.338 1.00 48.70 56 MET C O 1
ATOM 3860 N N . SER C 1 58 ? 21.616 21.646 -1.096 1.00 37.41 57 SER C N 1
ATOM 3861 C CA . SER C 1 58 ? 22.698 22.368 -1.738 1.00 58.62 57 SER C CA 1
ATOM 3862 C C . SER C 1 58 ? 22.837 23.766 -1.163 1.00 39.60 57 SER C C 1
ATOM 3863 O O . SER C 1 58 ? 21.859 24.382 -0.750 1.00 46.12 57 SER C O 1
ATOM 3866 N N . TRP C 1 59 ? 24.065 24.261 -1.175 1.00 41.10 58 TRP C N 1
ATOM 3867 C CA . TRP C 1 59 ? 24.402 25.582 -0.667 1.00 41.19 58 TRP C CA 1
ATOM 3868 C C . TRP C 1 59 ? 25.783 25.906 -1.204 1.00 47.64 58 TRP C C 1
ATOM 3869 O O . TRP C 1 59 ? 26.480 25.023 -1.700 1.00 47.54 58 TRP C O 1
ATOM 3880 N N . THR C 1 60 ? 26.195 27.162 -1.084 1.00 52.83 59 THR C N 1
ATOM 3881 C CA . THR C 1 60 ? 27.534 27.549 -1.505 1.00 46.35 59 THR C CA 1
ATOM 3882 C C . THR C 1 60 ? 28.452 27.715 -0.298 1.00 50.32 59 THR C C 1
ATOM 3883 O O . THR C 1 60 ? 28.036 28.220 0.743 1.00 56.44 59 THR C O 1
ATOM 3887 N N . ASP C 1 61 ? 29.691 27.254 -0.443 1.00 45.28 60 ASP C N 1
ATOM 3888 C CA . ASP C 1 61 ? 30.740 27.454 0.547 1.00 44.68 60 ASP C CA 1
ATOM 3889 C C . ASP C 1 61 ? 31.880 28.183 -0.161 1.00 52.78 60 ASP C C 1
ATOM 3890 O O . ASP C 1 61 ? 32.619 27.576 -0.929 1.00 48.72 60 ASP C O 1
ATOM 3895 N N . HIS C 1 62 ? 32.025 29.484 0.081 1.00 54.55 61 HIS C N 1
ATOM 3896 C CA . HIS C 1 62 ? 32.993 30.267 -0.687 1.00 50.79 61 HIS C CA 1
ATOM 3897 C C . HIS C 1 62 ? 34.449 29.871 -0.411 1.00 49.11 61 HIS C C 1
ATOM 3898 O O . HIS C 1 62 ? 35.344 30.192 -1.192 1.00 50.87 61 HIS C O 1
ATOM 3905 N N . TYR C 1 63 ? 34.678 29.149 0.682 1.00 49.44 62 TYR C N 1
ATOM 3906 C CA . TYR C 1 63 ? 36.017 28.659 1.019 1.00 54.11 62 TYR C CA 1
ATOM 3907 C C . TYR C 1 63 ? 36.442 27.458 0.180 1.00 57.65 62 TYR C C 1
ATOM 3908 O O . TYR C 1 63 ? 37.585 27.016 0.260 1.00 56.68 62 TYR C O 1
ATOM 3917 N N . LEU C 1 64 ? 35.519 26.934 -0.623 1.00 57.16 63 LEU C N 1
ATOM 3918 C CA . LEU C 1 64 ? 35.788 25.748 -1.426 1.00 51.08 63 LEU C CA 1
ATOM 3919 C C . LEU C 1 64 ? 35.798 26.035 -2.924 1.00 50.37 63 LEU C C 1
ATOM 3920 O O . LEU C 1 64 ? 35.552 25.146 -3.724 1.00 51.33 63 LEU C O 1
ATOM 3925 N N . GLN C 1 65 ? 36.075 27.272 -3.314 1.00 49.16 64 GLN C N 1
ATOM 3926 C CA . GLN C 1 65 ? 36.085 27.595 -4.725 1.00 51.32 64 GLN C CA 1
ATOM 3927 C C . GLN C 1 65 ? 37.501 27.570 -5.297 1.00 71.99 64 GLN C C 1
ATOM 3928 O O . GLN C 1 65 ? 38.471 27.674 -4.562 1.00 53.09 64 GLN C O 1
ATOM 3934 N N . TRP C 1 66 ? 37.623 27.386 -6.606 1.00 54.72 65 TRP C N 1
ATOM 3935 C CA . TRP C 1 66 ? 38.935 27.407 -7.240 1.00 71.11 65 TRP C CA 1
ATOM 3936 C C . TRP C 1 66 ? 38.834 27.759 -8.723 1.00 59.52 65 TRP C C 1
ATOM 3937 O O . TRP C 1 66 ? 37.747 27.750 -9.297 1.00 61.61 65 TRP C O 1
ATOM 3948 N N . ASN C 1 67 ? 39.971 28.085 -9.328 1.00 62.05 66 ASN C N 1
ATOM 3949 C CA . ASN C 1 67 ? 40.030 28.361 -10.756 1.00 80.46 66 ASN C CA 1
ATOM 3950 C C . ASN C 1 67 ? 40.370 27.086 -11.507 1.00 74.16 66 ASN C C 1
ATOM 3951 O O . ASN C 1 67 ? 41.445 26.515 -11.306 1.00 72.97 66 ASN C O 1
ATOM 3956 N N . VAL C 1 68 ? 39.462 26.639 -12.370 1.00 67.20 67 VAL C N 1
ATOM 3957 C CA . VAL C 1 68 ? 39.684 25.411 -13.133 1.00 70.65 67 VAL C CA 1
ATOM 3958 C C . VAL C 1 68 ? 40.941 25.505 -14.003 1.00 74.71 67 VAL C C 1
ATOM 3959 O O . VAL C 1 68 ? 41.552 24.491 -14.329 1.00 78.58 67 VAL C O 1
ATOM 3963 N N . SER C 1 69 ? 41.339 26.726 -14.352 1.00 73.14 68 SER C N 1
ATOM 3964 C CA . SER C 1 69 ? 42.570 26.947 -15.108 1.00 84.00 68 SER C CA 1
ATOM 3965 C C . SER C 1 69 ? 43.809 26.595 -14.282 1.00 84.35 68 SER C C 1
ATOM 3966 O O . SER C 1 69 ? 44.841 26.200 -14.824 1.00 75.87 68 SER C O 1
ATOM 3969 N N . GLU C 1 70 ? 43.708 26.750 -12.966 1.00 71.18 69 GLU C N 1
ATOM 3970 C CA . GLU C 1 70 ? 44.788 26.348 -12.070 1.00 70.39 69 GLU C CA 1
ATOM 3971 C C . GLU C 1 70 ? 44.803 24.832 -11.867 1.00 73.98 69 GLU C C 1
ATOM 3972 O O . GLU C 1 70 ? 45.826 24.246 -11.500 1.00 68.45 69 GLU C O 1
ATOM 3978 N N . TYR C 1 71 ? 43.659 24.198 -12.090 1.00 66.44 70 TYR C N 1
ATOM 3979 C CA . TYR C 1 71 ? 43.541 22.764 -11.856 1.00 71.04 70 TYR C CA 1
ATOM 3980 C C . TYR C 1 71 ? 42.805 22.119 -13.021 1.00 66.67 70 TYR C C 1
ATOM 3981 O O . TYR C 1 71 ? 41.660 21.682 -12.878 1.00 63.00 70 TYR C O 1
ATOM 3990 N N . PRO C 1 72 ? 43.468 22.062 -14.188 1.00 70.91 71 PRO C N 1
ATOM 3991 C CA . PRO C 1 72 ? 42.825 21.643 -15.436 1.00 74.34 71 PRO C CA 1
ATOM 3992 C C . PRO C 1 72 ? 42.210 20.255 -15.330 1.00 74.36 71 PRO C C 1
ATOM 3993 O O . PRO C 1 72 ? 42.818 19.335 -14.784 1.00 77.12 71 PRO C O 1
ATOM 3997 N N . GLY C 1 73 ? 40.990 20.124 -15.834 1.00 72.60 72 GLY C N 1
ATOM 3998 C CA . GLY C 1 73 ? 40.255 18.882 -15.729 1.00 70.72 72 GLY C CA 1
ATOM 3999 C C . GLY C 1 73 ? 39.393 18.813 -14.484 1.00 61.46 72 GLY C C 1
ATOM 4000 O O . GLY C 1 73 ? 38.399 18.091 -14.453 1.00 68.36 72 GLY C O 1
ATOM 4001 N N . VAL C 1 74 ? 39.757 19.563 -13.453 1.00 60.26 73 VAL C N 1
ATOM 4002 C CA . VAL C 1 74 ? 39.043 19.452 -12.185 1.00 56.95 73 VAL C CA 1
ATOM 4003 C C . VAL C 1 74 ? 37.882 20.433 -12.058 1.00 62.45 73 VAL C C 1
ATOM 4004 O O . VAL C 1 74 ? 38.060 21.569 -11.607 1.00 63.95 73 VAL C O 1
ATOM 4008 N N . LYS C 1 75 ? 36.693 19.973 -12.438 1.00 55.61 74 LYS C N 1
ATOM 4009 C CA . LYS C 1 75 ? 35.482 20.792 -12.415 1.00 61.08 74 LYS C CA 1
ATOM 4010 C C . LYS C 1 75 ? 34.658 20.548 -11.155 1.00 52.15 74 LYS C C 1
ATOM 4011 O O . LYS C 1 75 ? 33.973 21.434 -10.663 1.00 51.64 74 LYS C O 1
ATOM 4017 N N . GLN C 1 76 ? 34.694 19.321 -10.664 1.00 50.30 75 GLN C N 1
ATOM 4018 C CA . GLN C 1 76 ? 34.013 19.002 -9.429 1.00 54.82 75 GLN C CA 1
ATOM 4019 C C . GLN C 1 76 ? 34.651 17.809 -8.751 1.00 55.52 75 GLN C C 1
ATOM 4020 O O . GLN C 1 76 ? 35.207 16.923 -9.403 1.00 53.90 75 GLN C O 1
ATOM 4026 N N . VAL C 1 77 ? 34.576 17.808 -7.428 1.00 43.97 76 VAL C N 1
ATOM 4027 C CA . VAL C 1 77 ? 35.214 16.776 -6.645 1.00 45.96 76 VAL C CA 1
ATOM 4028 C C . VAL C 1 77 ? 34.218 16.148 -5.679 1.00 54.29 76 VAL C C 1
ATOM 4029 O O . VAL C 1 77 ? 33.222 16.766 -5.274 1.00 39.51 76 VAL C O 1
ATOM 4033 N N . SER C 1 78 ? 34.497 14.902 -5.331 1.00 39.61 77 SER C N 1
ATOM 4034 C CA . SER C 1 78 ? 33.681 14.160 -4.394 1.00 44.43 77 SER C CA 1
ATOM 4035 C C . SER C 1 78 ? 34.372 14.180 -3.016 1.00 42.58 77 SER C C 1
ATOM 4036 O O . SER C 1 78 ? 35.520 13.748 -2.879 1.00 39.68 77 SER C O 1
ATOM 4039 N N . VAL C 1 79 ? 33.675 14.699 -2.005 1.00 40.46 78 VAL C N 1
ATOM 4040 C CA . VAL C 1 79 ? 34.276 14.965 -0.691 1.00 44.20 78 VAL C CA 1
ATOM 4041 C C . VAL C 1 79 ? 33.478 14.319 0.463 1.00 41.86 78 VAL C C 1
ATOM 4042 O O . VAL C 1 79 ? 32.254 14.428 0.513 1.00 33.93 78 VAL C O 1
ATOM 4046 N N . PRO C 1 80 ? 34.164 13.629 1.387 1.00 37.65 79 PRO C N 1
ATOM 4047 C CA . PRO C 1 80 ? 33.438 13.115 2.557 1.00 37.06 79 PRO C CA 1
ATOM 4048 C C . PRO C 1 80 ? 32.789 14.270 3.308 1.00 37.58 79 PRO C C 1
ATOM 4049 O O . PRO C 1 80 ? 33.427 15.316 3.487 1.00 31.20 79 PRO C O 1
ATOM 4053 N N . ILE C 1 81 ? 31.528 14.119 3.699 1.00 29.57 80 ILE C N 1
ATOM 4054 C CA . ILE C 1 81 ? 30.841 15.254 4.320 1.00 36.07 80 ILE C CA 1
ATOM 4055 C C . ILE C 1 81 ? 31.473 15.602 5.659 1.00 36.14 80 ILE C C 1
ATOM 4056 O O . ILE C 1 81 ? 31.413 16.737 6.097 1.00 44.18 80 ILE C O 1
ATOM 4061 N N . SER C 1 82 ? 32.105 14.621 6.297 1.00 39.50 81 SER C N 1
ATOM 4062 C CA . SER C 1 82 ? 32.744 14.872 7.581 1.00 48.11 81 SER C CA 1
ATOM 4063 C C . SER C 1 82 ? 33.882 15.870 7.422 1.00 48.72 81 SER C C 1
ATOM 4064 O O . SER C 1 82 ? 34.363 16.411 8.409 1.00 43.76 81 SER C O 1
ATOM 4067 N N . SER C 1 83 ? 34.310 16.131 6.187 1.00 36.81 82 SER C N 1
ATOM 4068 C CA . SER C 1 83 ? 35.443 17.029 6.011 1.00 35.81 82 SER C CA 1
ATOM 4069 C C . SER C 1 83 ? 35.017 18.451 5.630 1.00 46.30 82 SER C C 1
ATOM 4070 O O . SER C 1 83 ? 35.859 19.343 5.484 1.00 50.67 82 SER C O 1
ATOM 4073 N N . LEU C 1 84 ? 33.711 18.682 5.515 1.00 32.27 83 LEU C N 1
ATOM 4074 C CA . LEU C 1 84 ? 33.234 20.043 5.247 1.00 50.83 83 LEU C CA 1
ATOM 4075 C C . LEU C 1 84 ? 32.034 20.470 6.101 1.00 44.15 83 LEU C C 1
ATOM 4076 O O . LEU C 1 84 ? 31.391 19.645 6.746 1.00 41.91 83 LEU C O 1
ATOM 4081 N N . TRP C 1 85 ? 31.750 21.766 6.108 1.00 39.69 84 TRP C N 1
ATOM 4082 C CA . TRP C 1 85 ? 30.601 22.267 6.839 1.00 40.06 84 TRP C CA 1
ATOM 4083 C C . TRP C 1 85 ? 29.324 21.746 6.218 1.00 34.20 84 TRP C C 1
ATOM 4084 O O . TRP C 1 85 ? 29.192 21.706 5.000 1.00 41.92 84 TRP C O 1
ATOM 4095 N N . VAL C 1 86 ? 28.378 21.344 7.059 1.00 35.97 85 VAL C N 1
ATOM 4096 C CA . VAL C 1 86 ? 27.058 20.939 6.577 1.00 39.19 85 VAL C CA 1
ATOM 4097 C C . VAL C 1 86 ? 25.977 21.570 7.443 1.00 31.79 85 VAL C C 1
ATOM 4098 O O . VAL C 1 86 ? 26.160 21.710 8.655 1.00 39.89 85 VAL C O 1
ATOM 4102 N N . PRO C 1 87 ? 24.840 21.937 6.831 1.00 36.97 86 PRO C N 1
ATOM 4103 C CA . PRO C 1 87 ? 23.712 22.440 7.621 1.00 41.93 86 PRO C CA 1
ATOM 4104 C C . PRO C 1 87 ? 23.378 21.497 8.784 1.00 39.64 86 PRO C C 1
ATOM 4105 O O . PRO C 1 87 ? 23.404 20.270 8.628 1.00 38.23 86 PRO C O 1
ATOM 4109 N N . ASP C 1 88 ? 23.097 22.075 9.946 1.00 36.10 87 ASP C N 1
ATOM 4110 C CA . ASP C 1 88 ? 22.664 21.302 11.101 1.00 40.43 87 ASP C CA 1
ATOM 4111 C C . ASP C 1 88 ? 21.151 21.118 11.076 1.00 43.33 87 ASP C C 1
ATOM 4112 O O . ASP C 1 88 ? 20.454 21.516 12.017 1.00 40.56 87 ASP C O 1
ATOM 4117 N N . LEU C 1 89 ? 20.643 20.534 9.992 1.00 36.98 88 LEU C N 1
ATOM 4118 C CA . LEU C 1 89 ? 19.203 20.314 9.866 1.00 44.49 88 LEU C CA 1
ATOM 4119 C C . LEU C 1 89 ? 18.695 19.196 10.781 1.00 52.29 88 LEU C C 1
ATOM 4120 O O . LEU C 1 89 ? 19.219 18.080 10.790 1.00 53.02 88 LEU C O 1
ATOM 4125 N N . ALA C 1 90 ? 17.678 19.516 11.568 1.00 44.52 89 ALA C N 1
ATOM 4126 C CA . ALA C 1 90 ? 17.084 18.544 12.469 1.00 40.95 89 ALA C CA 1
ATOM 4127 C C . ALA C 1 90 ? 15.747 18.111 11.920 1.00 42.71 89 ALA C C 1
ATOM 4128 O O . ALA C 1 90 ? 15.037 18.902 11.309 1.00 45.45 89 ALA C O 1
ATOM 4130 N N . ALA C 1 91 ? 15.402 16.851 12.129 1.00 43.83 90 ALA C N 1
ATOM 4131 C CA . ALA C 1 91 ? 14.055 16.403 11.828 1.00 40.66 90 ALA C CA 1
ATOM 4132 C C . ALA C 1 91 ? 13.239 16.607 13.094 1.00 39.74 90 ALA C C 1
ATOM 4133 O O . ALA C 1 91 ? 13.340 15.818 14.025 1.00 44.25 90 ALA C O 1
ATOM 4135 N N . TYR C 1 92 ? 12.429 17.662 13.113 1.00 46.45 91 TYR C N 1
ATOM 4136 C CA . TYR C 1 92 ? 11.742 18.105 14.329 1.00 53.28 91 TYR C CA 1
ATOM 4137 C C . TYR C 1 92 ? 10.947 17.024 15.051 1.00 50.41 91 TYR C C 1
ATOM 4138 O O . TYR C 1 92 ? 10.940 16.980 16.284 1.00 46.28 91 TYR C O 1
ATOM 4147 N N . ASN C 1 93 ? 10.254 16.177 14.295 1.00 41.34 92 ASN C N 1
ATOM 4148 C CA . ASN C 1 93 ? 9.403 15.172 14.925 1.00 44.10 92 ASN C CA 1
ATOM 4149 C C . ASN C 1 93 ? 9.872 13.734 14.733 1.00 39.36 92 ASN C C 1
ATOM 4150 O O . ASN C 1 93 ? 9.071 12.800 14.822 1.00 36.93 92 ASN C O 1
ATOM 4155 N N . ALA C 1 94 ? 11.170 13.563 14.479 1.00 37.42 93 ALA C N 1
ATOM 4156 C CA . ALA C 1 94 ? 11.774 12.239 14.461 1.00 33.79 93 ALA C CA 1
ATOM 4157 C C . ALA C 1 94 ? 11.705 11.607 15.843 1.00 34.50 93 ALA C C 1
ATOM 4158 O O . ALA C 1 94 ? 11.817 12.306 16.861 1.00 39.49 93 ALA C O 1
ATOM 4160 N N . ILE C 1 95 ? 11.513 10.289 15.887 1.00 37.71 94 ILE C N 1
ATOM 4161 C CA . ILE C 1 95 ? 11.619 9.564 17.158 1.00 34.59 94 ILE C CA 1
ATOM 4162 C C . ILE C 1 95 ? 12.727 8.507 17.094 1.00 42.89 94 ILE C C 1
ATOM 4163 O O . ILE C 1 95 ? 12.892 7.699 18.008 1.00 44.54 94 ILE C O 1
ATOM 4168 N N . SER C 1 96 ? 13.493 8.542 16.004 1.00 33.36 95 SER C N 1
ATOM 4169 C CA . SER C 1 96 ? 14.696 7.725 15.863 1.00 33.54 95 SER C CA 1
ATOM 4170 C C . SER C 1 96 ? 15.771 8.517 15.120 1.00 29.91 95 SER C C 1
ATOM 4171 O O . SER C 1 96 ? 15.465 9.476 14.411 1.00 37.71 95 SER C O 1
ATOM 4174 N N . LYS C 1 97 ? 17.026 8.102 15.269 1.00 35.22 96 LYS C N 1
ATOM 4175 C CA . LYS C 1 97 ? 18.122 8.727 14.541 1.00 33.75 96 LYS C CA 1
ATOM 4176 C C . LYS C 1 97 ? 18.003 8.390 13.052 1.00 37.39 96 LYS C C 1
ATOM 4177 O O . LYS C 1 97 ? 17.441 7.360 12.686 1.00 35.00 96 LYS C O 1
ATOM 4183 N N . PRO C 1 98 ? 18.527 9.261 12.180 1.00 45.85 97 PRO C N 1
ATOM 4184 C CA . PRO C 1 98 ? 18.443 8.911 10.759 1.00 35.43 97 PRO C CA 1
ATOM 4185 C C . PRO C 1 98 ? 19.406 7.770 10.423 1.00 39.80 97 PRO C C 1
ATOM 4186 O O . PRO C 1 98 ? 20.526 7.693 10.945 1.00 37.13 97 PRO C O 1
ATOM 4190 N N . GLU C 1 99 ? 18.942 6.849 9.594 1.00 34.81 98 GLU C N 1
ATOM 4191 C CA . GLU C 1 99 ? 19.823 5.824 9.056 1.00 42.16 98 GLU C CA 1
ATOM 4192 C C . GLU C 1 99 ? 20.162 6.274 7.623 1.00 39.23 98 GLU C C 1
ATOM 4193 O O . GLU C 1 99 ? 19.307 6.254 6.732 1.00 34.68 98 GLU C O 1
ATOM 4199 N N . VAL C 1 100 ? 21.386 6.749 7.418 1.00 29.42 99 VAL C N 1
ATOM 4200 C CA . VAL C 1 100 ? 21.802 7.188 6.089 1.00 30.61 99 VAL C CA 1
ATOM 4201 C C . VAL C 1 100 ? 22.211 5.984 5.245 1.00 31.34 99 VAL C C 1
ATOM 4202 O O . VAL C 1 100 ? 23.108 5.234 5.630 1.00 32.21 99 VAL C O 1
ATOM 4206 N N . LEU C 1 101 ? 21.563 5.817 4.090 1.00 27.30 100 LEU C N 1
ATOM 4207 C CA . LEU C 1 101 ? 21.662 4.589 3.301 1.00 30.96 100 LEU C CA 1
ATOM 4208 C C . LEU C 1 101 ? 22.776 4.598 2.254 1.00 40.53 100 LEU C C 1
ATOM 4209 O O . LEU C 1 101 ? 23.223 3.539 1.799 1.00 51.84 100 LEU C O 1
ATOM 4214 N N . THR C 1 102 ? 23.222 5.798 1.895 1.00 31.06 101 THR C N 1
ATOM 4215 C CA . THR C 1 102 ? 24.103 6.026 0.749 1.00 35.22 101 THR C CA 1
ATOM 4216 C C . THR C 1 102 ? 25.476 6.508 1.214 1.00 30.51 101 THR C C 1
ATOM 4217 O O . THR C 1 102 ? 25.607 6.948 2.344 1.00 32.79 101 THR C O 1
ATOM 4221 N N . PRO C 1 103 ? 26.506 6.410 0.347 1.00 34.78 102 PRO C N 1
ATOM 4222 C CA . PRO C 1 103 ? 27.834 6.902 0.740 1.00 30.60 102 PRO C CA 1
ATOM 4223 C C . PRO C 1 103 ? 27.770 8.356 1.193 1.00 38.47 102 PRO C C 1
ATOM 4224 O O . PRO C 1 103 ? 27.080 9.170 0.570 1.00 35.58 102 PRO C O 1
ATOM 4228 N N . GLN C 1 104 ? 28.475 8.669 2.276 1.00 32.88 103 GLN C N 1
ATOM 4229 C CA . GLN C 1 104 ? 28.405 9.988 2.888 1.00 32.55 103 GLN C CA 1
ATOM 4230 C C . GLN C 1 104 ? 29.384 10.941 2.204 1.00 32.99 103 GLN C C 1
ATOM 4231 O O . GLN C 1 104 ? 30.356 11.396 2.803 1.00 28.91 103 GLN C O 1
ATOM 4237 N N . LEU C 1 105 ? 29.127 11.204 0.925 1.00 34.85 104 LEU C N 1
ATOM 4238 C CA . LEU C 1 105 ? 29.957 12.102 0.130 1.00 33.53 104 LEU C CA 1
ATOM 4239 C C . LEU C 1 105 ? 29.113 13.245 -0.398 1.00 35.13 104 LEU C C 1
ATOM 4240 O O . LEU C 1 105 ? 27.944 13.055 -0.729 1.00 33.97 104 LEU C O 1
ATOM 4245 N N . ALA C 1 106 ? 29.703 14.432 -0.476 1.00 34.61 105 ALA C N 1
ATOM 4246 C CA . ALA C 1 106 ? 29.078 15.541 -1.191 1.00 35.63 105 ALA C CA 1
ATOM 4247 C C . ALA C 1 106 ? 29.855 15.844 -2.462 1.00 40.13 105 ALA C C 1
ATOM 4248 O O . ALA C 1 106 ? 31.065 15.584 -2.541 1.00 39.72 105 ALA C O 1
ATOM 4250 N N . LEU C 1 107 ? 29.152 16.401 -3.446 1.00 36.65 106 LEU C N 1
ATOM 4251 C CA . LEU C 1 107 ? 29.762 16.940 -4.663 1.00 38.82 106 LEU C CA 1
ATOM 4252 C C . LEU C 1 107 ? 30.061 18.434 -4.547 1.00 43.53 106 LEU C C 1
ATOM 4253 O O . LEU C 1 107 ? 29.181 19.230 -4.213 1.00 46.33 106 LEU C O 1
ATOM 4258 N N . VAL C 1 108 ? 31.293 18.826 -4.838 1.00 39.26 107 VAL C N 1
ATOM 4259 C CA . VAL C 1 108 ? 31.640 20.244 -4.801 1.00 40.50 107 VAL C CA 1
ATOM 4260 C C . VAL C 1 108 ? 32.202 20.648 -6.158 1.00 42.89 107 VAL C C 1
ATOM 4261 O O . VAL C 1 108 ? 33.068 19.957 -6.685 1.00 46.10 107 VAL C O 1
ATOM 4265 N N . ASN C 1 109 ? 31.716 21.741 -6.734 1.00 44.50 108 ASN C N 1
ATOM 4266 C CA . ASN C 1 109 ? 32.357 22.252 -7.941 1.00 47.76 108 ASN C CA 1
ATOM 4267 C C . ASN C 1 109 ? 33.194 23.487 -7.660 1.00 48.41 108 ASN C C 1
ATOM 4268 O O . ASN C 1 109 ? 33.285 23.933 -6.522 1.00 47.31 108 ASN C O 1
ATOM 4273 N N . SER C 1 110 ? 33.793 24.018 -8.715 1.00 50.99 109 SER C N 1
ATOM 4274 C CA . SER C 1 110 ? 34.778 25.091 -8.615 1.00 53.47 109 SER C CA 1
ATOM 4275 C C . SER C 1 110 ? 34.245 26.437 -8.124 1.00 53.37 109 SER C C 1
ATOM 4276 O O . SER C 1 110 ? 35.016 27.262 -7.669 1.00 54.29 109 SER C O 1
ATOM 4279 N N . SER C 1 111 ? 32.941 26.661 -8.206 1.00 70.72 110 SER C N 1
ATOM 4280 C CA . SER C 1 111 ? 32.374 27.892 -7.664 1.00 53.86 110 SER C CA 1
ATOM 4281 C C . SER C 1 111 ? 31.937 27.686 -6.207 1.00 62.61 110 SER C C 1
ATOM 4282 O O . SER C 1 111 ? 31.192 28.493 -5.648 1.00 55.83 110 SER C O 1
ATOM 4285 N N . GLY C 1 112 ? 32.399 26.588 -5.609 1.00 49.02 111 GLY C N 1
ATOM 4286 C CA . GLY C 1 112 ? 32.154 26.306 -4.211 1.00 46.74 111 GLY C CA 1
ATOM 4287 C C . GLY C 1 112 ? 30.781 25.735 -3.926 1.00 45.15 111 GLY C C 1
ATOM 4288 O O . GLY C 1 112 ? 30.416 25.553 -2.769 1.00 47.30 111 GLY C O 1
ATOM 4289 N N . HIS C 1 113 ? 30.017 25.427 -4.962 1.00 45.81 112 HIS C N 1
ATOM 4290 C CA . HIS C 1 113 ? 28.685 24.873 -4.741 1.00 48.00 112 HIS C CA 1
ATOM 4291 C C . HIS C 1 113 ? 28.737 23.422 -4.274 1.00 44.77 112 HIS C C 1
ATOM 4292 O O . HIS C 1 113 ? 29.385 22.579 -4.889 1.00 46.49 112 HIS C O 1
ATOM 4299 N N . VAL C 1 114 ? 28.040 23.143 -3.179 1.00 46.28 113 VAL C N 1
ATOM 4300 C CA . VAL C 1 114 ? 28.064 21.827 -2.569 1.00 38.37 113 VAL C CA 1
ATOM 4301 C C . VAL C 1 114 ? 26.729 21.148 -2.791 1.00 49.81 113 VAL C C 1
ATOM 4302 O O . VAL C 1 114 ? 25.680 21.768 -2.631 1.00 51.69 113 VAL C O 1
ATOM 4306 N N . GLN C 1 115 ? 26.770 19.876 -3.169 1.00 40.25 114 GLN C N 1
ATOM 4307 C CA . GLN C 1 115 ? 25.554 19.095 -3.292 1.00 46.30 114 GLN C CA 1
ATOM 4308 C C . GLN C 1 115 ? 25.660 17.844 -2.443 1.00 46.96 114 GLN C C 1
ATOM 4309 O O . GLN C 1 115 ? 26.606 17.066 -2.569 1.00 39.27 114 GLN C O 1
ATOM 4315 N N . TYR C 1 116 ? 24.692 17.683 -1.552 1.00 37.77 115 TYR C N 1
ATOM 4316 C CA . TYR C 1 116 ? 24.653 16.533 -0.677 1.00 35.56 115 TYR C CA 1
ATOM 4317 C C . TYR C 1 116 ? 23.277 15.897 -0.832 1.00 41.18 115 TYR C C 1
ATOM 4318 O O . TYR C 1 116 ? 22.242 16.560 -0.686 1.00 36.04 115 TYR C O 1
ATOM 4327 N N . LEU C 1 117 ? 23.266 14.619 -1.191 1.00 31.50 116 LEU C N 1
ATOM 4328 C CA . LEU C 1 117 ? 22.035 13.984 -1.632 1.00 35.19 116 LEU C CA 1
ATOM 4329 C C . LEU C 1 117 ? 21.804 12.635 -0.933 1.00 38.63 116 LEU C C 1
ATOM 4330 O O . LEU C 1 117 ? 21.747 11.589 -1.593 1.00 35.91 116 LEU C O 1
ATOM 4335 N N . PRO C 1 118 ? 21.661 12.643 0.404 1.00 30.46 117 PRO C N 1
ATOM 4336 C CA . PRO C 1 118 ? 21.583 11.323 1.040 1.00 30.66 117 PRO C CA 1
ATOM 4337 C C . PRO C 1 118 ? 20.218 10.661 0.890 1.00 35.03 117 PRO C C 1
ATOM 4338 O O . PRO C 1 118 ? 19.197 11.342 0.863 1.00 33.95 117 PRO C O 1
ATOM 4342 N N . SER C 1 119 ? 20.213 9.336 0.779 1.00 34.89 118 SER C N 1
ATOM 4343 C CA . SER C 1 119 ? 18.994 8.569 0.976 1.00 34.66 118 SER C CA 1
ATOM 4344 C C . SER C 1 119 ? 18.927 8.199 2.460 1.00 35.67 118 SER C C 1
ATOM 4345 O O . SER C 1 119 ? 19.933 7.821 3.054 1.00 31.25 118 SER C O 1
ATOM 4348 N N . ILE C 1 120 ? 17.746 8.300 3.055 1.00 28.60 119 ILE C N 1
ATOM 4349 C CA . ILE C 1 120 ? 17.618 8.167 4.510 1.00 28.01 119 ILE C CA 1
ATOM 4350 C C . ILE C 1 120 ? 16.388 7.358 4.914 1.00 33.44 119 ILE C C 1
ATOM 4351 O O . ILE C 1 120 ? 15.318 7.491 4.309 1.00 30.01 119 ILE C O 1
ATOM 4356 N N . ARG C 1 121 ? 16.556 6.488 5.906 1.00 29.91 120 ARG C N 1
ATOM 4357 C CA . ARG C 1 121 ? 15.418 5.849 6.564 1.00 40.12 120 ARG C CA 1
ATOM 4358 C C . ARG C 1 121 ? 15.306 6.404 7.966 1.00 41.75 120 ARG C C 1
ATOM 4359 O O . ARG C 1 121 ? 16.319 6.559 8.655 1.00 28.47 120 ARG C O 1
ATOM 4367 N N . GLN C 1 122 ? 14.081 6.676 8.403 1.00 29.43 121 GLN C N 1
ATOM 4368 C CA . GLN C 1 122 ? 13.876 7.294 9.702 1.00 40.41 121 GLN C CA 1
ATOM 4369 C C . GLN C 1 122 ? 12.440 7.138 10.171 1.00 41.02 121 GLN C C 1
ATOM 4370 O O . GLN C 1 122 ? 11.528 7.086 9.353 1.00 37.33 121 GLN C O 1
ATOM 4376 N N . ARG C 1 123 ? 12.236 7.081 11.487 1.00 33.80 122 ARG C N 1
ATOM 4377 C CA . ARG C 1 123 ? 10.874 7.071 12.008 1.00 37.34 122 ARG C CA 1
ATOM 4378 C C . ARG C 1 123 ? 10.441 8.423 12.586 1.00 33.25 122 ARG C C 1
ATOM 4379 O O . ARG C 1 123 ? 11.249 9.172 13.138 1.00 35.63 122 ARG C O 1
ATOM 4387 N N . PHE C 1 124 ? 9.160 8.740 12.419 1.00 34.64 123 PHE C N 1
ATOM 4388 C CA . PHE C 1 124 ? 8.625 10.040 12.789 1.00 35.63 123 PHE C CA 1
ATOM 4389 C C . PHE C 1 124 ? 7.321 9.865 13.559 1.00 52.78 123 PHE C C 1
ATOM 4390 O O . PHE C 1 124 ? 6.598 8.889 13.350 1.00 44.13 123 PHE C O 1
ATOM 4398 N N . SER C 1 125 ? 7.025 10.808 14.450 1.00 44.95 124 SER C N 1
ATOM 4399 C CA . SER C 1 125 ? 5.759 10.795 15.154 1.00 43.30 124 SER C CA 1
ATOM 4400 C C . SER C 1 125 ? 4.671 11.329 14.228 1.00 43.70 124 SER C C 1
ATOM 4401 O O . SER C 1 125 ? 4.833 12.367 13.590 1.00 49.28 124 SER C O 1
ATOM 4404 N N . CYS C 1 126 ? 3.557 10.618 14.155 1.00 45.47 125 CYS C N 1
ATOM 4405 C CA . CYS C 1 126 ? 2.482 11.009 13.260 1.00 48.51 125 CYS C CA 1
ATOM 4406 C C . CYS C 1 126 ? 1.177 10.359 13.694 1.00 56.39 125 CYS C C 1
ATOM 4407 O O . CYS C 1 126 ? 1.177 9.205 14.125 1.00 47.07 125 CYS C O 1
ATOM 4410 N N . ASP C 1 127 ? 0.071 11.096 13.593 1.00 49.56 126 ASP C N 1
ATOM 4411 C CA . ASP C 1 127 ? -1.247 10.503 13.812 1.00 51.95 126 ASP C CA 1
ATOM 4412 C C . ASP C 1 127 ? -1.649 9.721 12.566 1.00 59.06 126 ASP C C 1
ATOM 4413 O O . ASP C 1 127 ? -2.135 10.300 11.596 1.00 62.69 126 ASP C O 1
ATOM 4418 N N . VAL C 1 128 ? -1.450 8.404 12.611 1.00 56.58 127 VAL C N 1
ATOM 4419 C CA . VAL C 1 128 ? -1.665 7.532 11.458 1.00 58.51 127 VAL C CA 1
ATOM 4420 C C . VAL C 1 128 ? -3.002 6.790 11.497 1.00 72.20 127 VAL C C 1
ATOM 4421 O O . VAL C 1 128 ? -3.177 5.770 10.828 1.00 77.59 127 VAL C O 1
ATOM 4425 N N . SER C 1 129 ? -3.947 7.310 12.270 1.00 70.88 128 SER C N 1
ATOM 4426 C CA . SER C 1 129 ? -5.210 6.621 12.495 1.00 68.67 128 SER C CA 1
ATOM 4427 C C . SER C 1 129 ? -6.181 6.779 11.330 1.00 73.40 128 SER C C 1
ATOM 4428 O O . SER C 1 129 ? -7.227 6.127 11.288 1.00 75.87 128 SER C O 1
ATOM 4431 N N . GLY C 1 130 ? -5.842 7.647 10.385 1.00 72.69 129 GLY C N 1
ATOM 4432 C CA . GLY C 1 130 ? -6.689 7.836 9.223 1.00 70.53 129 GLY C CA 1
ATOM 4433 C C . GLY C 1 130 ? -6.290 6.892 8.109 1.00 71.99 129 GLY C C 1
ATOM 4434 O O . GLY C 1 130 ? -6.910 6.870 7.048 1.00 67.97 129 GLY C O 1
ATOM 4435 N N . VAL C 1 131 ? -5.263 6.088 8.371 1.00 73.08 130 VAL C N 1
ATOM 4436 C CA . VAL C 1 131 ? -4.599 5.298 7.336 1.00 72.83 130 VAL C CA 1
ATOM 4437 C C . VAL C 1 131 ? -5.519 4.315 6.605 1.00 74.35 130 VAL C C 1
ATOM 4438 O O . VAL C 1 131 ? -5.191 3.848 5.517 1.00 77.12 130 VAL C O 1
ATOM 4442 N N . ASP C 1 132 ? -6.674 4.015 7.190 1.00 79.33 131 ASP C N 1
ATOM 4443 C CA . ASP C 1 132 ? -7.622 3.102 6.560 1.00 82.50 131 ASP C CA 1
ATOM 4444 C C . ASP C 1 132 ? -8.769 3.828 5.865 1.00 85.27 131 ASP C C 1
ATOM 4445 O O . ASP C 1 132 ? -9.473 3.247 5.041 1.00 93.45 131 ASP C O 1
ATOM 4450 N N . THR C 1 133 ? -8.955 5.099 6.197 1.00 84.48 132 THR C N 1
ATOM 4451 C CA . THR C 1 133 ? -10.026 5.885 5.600 1.00 89.98 132 THR C CA 1
ATOM 4452 C C . THR C 1 133 ? -9.641 6.369 4.207 1.00 92.35 132 THR C C 1
ATOM 4453 O O . THR C 1 133 ? -8.464 6.367 3.845 1.00 94.21 132 THR C O 1
ATOM 4457 N N . GLU C 1 134 ? -10.638 6.780 3.430 1.00 95.62 133 GLU C N 1
ATOM 4458 C CA . GLU C 1 134 ? -10.398 7.375 2.118 1.00 97.38 133 GLU C CA 1
ATOM 4459 C C . GLU C 1 134 ? -9.688 8.718 2.278 1.00 96.07 133 GLU C C 1
ATOM 4460 O O . GLU C 1 134 ? -8.921 9.137 1.408 1.00 95.00 133 GLU C O 1
ATOM 4466 N N . SER C 1 135 ? -9.949 9.390 3.397 1.00 90.49 134 SER C N 1
ATOM 4467 C CA . SER C 1 135 ? -9.224 10.604 3.742 1.00 82.02 134 SER C CA 1
ATOM 4468 C C . SER C 1 135 ? -7.746 10.277 3.852 1.00 77.52 134 SER C C 1
ATOM 4469 O O . SER C 1 135 ? -6.902 11.009 3.341 1.00 70.24 134 SER C O 1
ATOM 4472 N N . GLY C 1 136 ? -7.446 9.161 4.511 1.00 78.19 135 GLY C N 1
ATOM 4473 C CA . GLY C 1 136 ? -6.077 8.714 4.690 1.00 72.24 135 GLY C CA 1
ATOM 4474 C C . GLY C 1 136 ? -5.421 9.403 5.869 1.00 72.30 135 GLY C C 1
ATOM 4475 O O . GLY C 1 136 ? -6.006 10.302 6.482 1.00 79.10 135 GLY C O 1
ATOM 4476 N N . ALA C 1 137 ? -4.206 8.973 6.193 1.00 62.95 136 ALA C N 1
ATOM 4477 C CA . ALA C 1 137 ? -3.415 9.632 7.223 1.00 63.24 136 ALA C CA 1
ATOM 4478 C C . ALA C 1 137 ? -2.625 10.789 6.629 1.00 61.68 136 ALA C C 1
ATOM 4479 O O . ALA C 1 137 ? -2.275 10.781 5.449 1.00 60.19 136 ALA C O 1
ATOM 4481 N N . THR C 1 138 ? -2.354 11.791 7.454 1.00 61.46 137 THR C N 1
ATOM 4482 C CA . THR C 1 138 ? -1.523 12.905 7.035 1.00 60.13 137 THR C CA 1
ATOM 4483 C C . THR C 1 138 ? -0.368 13.056 8.016 1.00 56.52 137 THR C C 1
ATOM 4484 O O . THR C 1 138 ? -0.574 13.210 9.217 1.00 64.89 137 THR C O 1
ATOM 4488 N N . CYS C 1 139 ? 0.848 12.975 7.491 1.00 48.31 138 CYS C N 1
ATOM 4489 C CA . CYS C 1 139 ? 2.063 13.042 8.286 1.00 48.89 138 CYS C CA 1
ATOM 4490 C C . CYS C 1 139 ? 2.904 14.211 7.820 1.00 49.90 138 CYS C C 1
ATOM 4491 O O . CYS C 1 139 ? 3.004 14.469 6.619 1.00 50.07 138 CYS C O 1
ATOM 4494 N N . LYS C 1 140 ? 3.521 14.902 8.771 1.00 45.61 139 LYS C N 1
ATOM 4495 C CA . LYS C 1 140 ? 4.327 16.076 8.474 1.00 50.43 139 LYS C CA 1
ATOM 4496 C C . LYS C 1 140 ? 5.768 15.802 8.840 1.00 59.61 139 LYS C C 1
ATOM 4497 O O . LYS C 1 140 ? 6.073 15.461 9.980 1.00 72.19 139 LYS C O 1
ATOM 4503 N N . LEU C 1 141 ? 6.656 15.936 7.868 1.00 47.37 140 LEU C N 1
ATOM 4504 C CA . LEU C 1 141 ? 8.071 15.762 8.128 1.00 48.89 140 LEU C CA 1
ATOM 4505 C C . LEU C 1 141 ? 8.694 17.150 8.138 1.00 49.74 140 LEU C C 1
ATOM 4506 O O . LEU C 1 141 ? 8.815 17.797 7.093 1.00 43.53 140 LEU C O 1
ATOM 4511 N N . LYS C 1 142 ? 9.048 17.618 9.334 1.00 44.51 141 LYS C N 1
ATOM 4512 C CA . LYS C 1 142 ? 9.478 19.000 9.521 1.00 46.56 141 LYS C CA 1
ATOM 4513 C C . LYS C 1 142 ? 10.977 19.053 9.733 1.00 41.21 141 LYS C C 1
ATOM 4514 O O . LYS C 1 142 ? 11.503 18.395 10.626 1.00 43.02 141 LYS C O 1
ATOM 4520 N N . PHE C 1 143 ? 11.669 19.824 8.906 1.00 37.89 142 PHE C N 1
ATOM 4521 C CA . PHE C 1 143 ? 13.116 19.937 9.040 1.00 41.34 142 PHE C CA 1
ATOM 4522 C C . PHE C 1 143 ? 13.506 21.389 9.135 1.00 38.81 142 PHE C C 1
ATOM 4523 O O . PHE C 1 143 ? 12.861 22.246 8.530 1.00 41.82 142 PHE C O 1
ATOM 4531 N N . GLY C 1 144 ? 14.575 21.655 9.884 1.00 37.76 143 GLY C N 1
ATOM 4532 C CA . GLY C 1 144 ? 15.155 22.983 9.982 1.00 41.12 143 GLY C CA 1
ATOM 4533 C C . GLY C 1 144 ? 16.439 22.986 10.795 1.00 45.93 143 GLY C C 1
ATOM 4534 O O . GLY C 1 144 ? 16.796 21.981 11.408 1.00 38.61 143 GLY C O 1
ATOM 4535 N N . SER C 1 145 ? 17.135 24.118 10.791 1.00 38.01 144 SER C N 1
ATOM 4536 C CA . SER C 1 145 ? 18.386 24.264 11.519 1.00 40.41 144 SER C CA 1
ATOM 4537 C C . SER C 1 145 ? 18.107 24.264 13.007 1.00 47.16 144 SER C C 1
ATOM 4538 O O . SER C 1 145 ? 17.193 24.946 13.477 1.00 44.66 144 SER C O 1
ATOM 4541 N N . TRP C 1 146 ? 18.897 23.499 13.750 1.00 45.05 145 TRP C N 1
ATOM 4542 C CA . TRP C 1 146 ? 18.743 23.453 15.199 1.00 38.68 145 TRP C CA 1
ATOM 4543 C C . TRP C 1 146 ? 19.367 24.678 15.860 1.00 40.12 145 TRP C C 1
ATOM 4544 O O . TRP C 1 146 ? 18.861 25.168 16.866 1.00 44.55 145 TRP C O 1
ATOM 4555 N N . THR C 1 147 ? 20.451 25.198 15.286 1.00 38.74 146 THR C N 1
ATOM 4556 C CA . THR C 1 147 ? 21.190 26.269 15.958 1.00 46.54 146 THR C CA 1
ATOM 4557 C C . THR C 1 147 ? 21.403 27.571 15.172 1.00 52.42 146 THR C C 1
ATOM 4558 O O . THR C 1 147 ? 22.004 28.503 15.699 1.00 53.93 146 THR C O 1
ATOM 4562 N N . HIS C 1 148 ? 20.932 27.643 13.931 1.00 48.87 147 HIS C N 1
ATOM 4563 C CA . HIS C 1 148 ? 21.158 28.841 13.119 1.00 47.90 147 HIS C CA 1
ATOM 4564 C C . HIS C 1 148 ? 19.853 29.520 12.719 1.00 44.85 147 HIS C C 1
ATOM 4565 O O . HIS C 1 148 ? 18.963 28.890 12.155 1.00 44.20 147 HIS C O 1
ATOM 4572 N N . HIS C 1 149 ? 19.743 30.811 12.994 1.00 47.32 148 HIS C N 1
ATOM 4573 C CA . HIS C 1 149 ? 18.564 31.555 12.556 1.00 53.76 148 HIS C CA 1
ATOM 4574 C C . HIS C 1 149 ? 18.616 31.948 11.073 1.00 49.94 148 HIS C C 1
ATOM 4575 O O . HIS C 1 149 ? 19.619 31.726 10.394 1.00 55.73 148 HIS C O 1
ATOM 4582 N N . SER C 1 150 ? 17.518 32.524 10.592 1.00 52.61 149 SER C N 1
ATOM 4583 C CA . SER C 1 150 ? 17.379 33.016 9.216 1.00 66.61 149 SER C CA 1
ATOM 4584 C C . SER C 1 150 ? 18.534 33.865 8.699 1.00 67.51 149 SER C C 1
ATOM 4585 O O . SER C 1 150 ? 18.847 33.833 7.519 1.00 53.90 149 SER C O 1
ATOM 4588 N N . ARG C 1 151 ? 19.161 34.644 9.566 1.00 55.16 150 ARG C N 1
ATOM 4589 C CA . ARG C 1 151 ? 20.180 35.562 9.083 1.00 65.11 150 ARG C CA 1
ATOM 4590 C C . ARG C 1 151 ? 21.556 34.908 8.975 1.00 65.24 150 ARG C C 1
ATOM 4591 O O . ARG C 1 151 ? 22.506 35.511 8.473 1.00 55.14 150 ARG C O 1
ATOM 4599 N N . GLU C 1 152 ? 21.650 33.660 9.427 1.00 58.08 151 GLU C N 1
ATOM 4600 C CA . GLU C 1 152 ? 22.886 32.898 9.323 1.00 60.42 151 GLU C CA 1
ATOM 4601 C C . GLU C 1 152 ? 22.707 31.790 8.295 1.00 65.76 151 GLU C C 1
ATOM 4602 O O . GLU C 1 152 ? 23.581 31.537 7.467 1.00 46.65 151 GLU C O 1
ATOM 4608 N N . LEU C 1 153 ? 21.565 31.120 8.378 1.00 46.56 152 LEU C N 1
ATOM 4609 C CA . LEU C 1 153 ? 21.268 29.999 7.506 1.00 44.80 152 LEU C CA 1
ATOM 4610 C C . LEU C 1 153 ? 19.892 30.221 6.897 1.00 46.12 152 LEU C C 1
ATOM 4611 O O . LEU C 1 153 ? 18.869 30.147 7.576 1.00 58.97 152 LEU C O 1
ATOM 4616 N N . ASP C 1 154 ? 19.879 30.501 5.604 1.00 48.02 153 ASP C N 1
ATOM 4617 C CA . ASP C 1 154 ? 18.632 30.781 4.912 1.00 51.97 153 ASP C CA 1
ATOM 4618 C C . ASP C 1 154 ? 18.152 29.528 4.200 1.00 50.76 153 ASP C C 1
ATOM 4619 O O . ASP C 1 154 ? 18.555 29.240 3.075 1.00 48.79 153 ASP C O 1
ATOM 4624 N N . LEU C 1 155 ? 17.299 28.777 4.888 1.00 51.73 154 LEU C N 1
ATOM 4625 C CA . LEU C 1 155 ? 16.757 27.545 4.355 1.00 53.58 154 LEU C CA 1
ATOM 4626 C C . LEU C 1 155 ? 15.652 27.873 3.356 1.00 64.72 154 LEU C C 1
ATOM 4627 O O . LEU C 1 155 ? 14.715 28.604 3.678 1.00 67.57 154 LEU C O 1
ATOM 4632 N N . GLN C 1 156 ? 15.780 27.340 2.143 1.00 46.40 155 GLN C N 1
ATOM 4633 C CA . GLN C 1 156 ? 14.786 27.528 1.087 1.00 48.40 155 GLN C CA 1
ATOM 4634 C C . GLN C 1 156 ? 14.473 26.160 0.506 1.00 51.62 155 GLN C C 1
ATOM 4635 O O . GLN C 1 156 ? 15.327 25.269 0.492 1.00 50.61 155 GLN C O 1
ATOM 4641 N N . MET C 1 157 ? 13.256 25.971 0.027 1.00 52.73 156 MET C N 1
ATOM 4642 C CA . MET C 1 157 ? 12.941 24.694 -0.586 1.00 64.61 156 MET C CA 1
ATOM 4643 C C . MET C 1 157 ? 13.022 24.782 -2.095 1.00 63.21 156 MET C C 1
ATOM 4644 O O . MET C 1 157 ? 12.951 25.866 -2.662 1.00 73.31 156 MET C O 1
ATOM 4649 N N . GLN C 1 158 ? 13.207 23.634 -2.736 1.00 61.31 157 GLN C N 1
ATOM 4650 C CA . GLN C 1 158 ? 13.145 23.544 -4.192 1.00 59.99 157 GLN C CA 1
ATOM 4651 C C . GLN C 1 158 ? 12.086 22.507 -4.569 1.00 70.32 157 GLN C C 1
ATOM 4652 O O . GLN C 1 158 ? 11.635 21.747 -3.710 1.00 63.08 157 GLN C O 1
ATOM 4658 N N . GLU C 1 159 ? 11.685 22.486 -5.839 1.00 88.20 158 GLU C N 1
ATOM 4659 C CA . GLU C 1 159 ? 10.571 21.646 -6.296 1.00 96.80 158 GLU C CA 1
ATOM 4660 C C . GLU C 1 159 ? 10.575 20.204 -5.767 1.00 94.32 158 GLU C C 1
ATOM 4661 O O . GLU C 1 159 ? 11.620 19.552 -5.689 1.00 80.38 158 GLU C O 1
ATOM 4667 N N . ALA C 1 160 ? 9.386 19.734 -5.396 1.00 107.60 159 ALA C N 1
ATOM 4668 C CA . ALA C 1 160 ? 9.200 18.417 -4.791 1.00 112.60 159 ALA C CA 1
ATOM 4669 C C . ALA C 1 160 ? 9.155 17.298 -5.829 1.00 118.11 159 ALA C C 1
ATOM 4670 O O . ALA C 1 160 ? 8.846 17.535 -6.997 1.00 123.08 159 ALA C O 1
ATOM 4672 N N . ASP C 1 161 ? 9.453 16.076 -5.399 1.00 113.90 160 ASP C N 1
ATOM 4673 C CA . ASP C 1 161 ? 9.549 14.956 -6.332 1.00 110.42 160 ASP C CA 1
ATOM 4674 C C . ASP C 1 161 ? 8.855 13.675 -5.840 1.00 108.01 160 ASP C C 1
ATOM 4675 O O . ASP C 1 161 ? 9.135 13.176 -4.748 1.00 105.74 160 ASP C O 1
ATOM 4680 N N . ILE C 1 162 ? 7.957 13.151 -6.670 1.00 108.44 161 ILE C N 1
ATOM 4681 C CA . ILE C 1 162 ? 7.139 11.983 -6.335 1.00 101.78 161 ILE C CA 1
ATOM 4682 C C . ILE C 1 162 ? 7.446 10.813 -7.285 1.00 88.49 161 ILE C C 1
ATOM 4683 O O . ILE C 1 162 ? 7.102 9.657 -7.012 1.00 78.46 161 ILE C O 1
ATOM 4688 N N . SER C 1 163 ? 8.148 11.118 -8.374 1.00 83.38 162 SER C N 1
ATOM 4689 C CA . SER C 1 163 ? 8.458 10.127 -9.406 1.00 81.01 162 SER C CA 1
ATOM 4690 C C . SER C 1 163 ? 9.192 8.895 -8.866 1.00 74.88 162 SER C C 1
ATOM 4691 O O . SER C 1 163 ? 9.117 7.816 -9.459 1.00 68.02 162 SER C O 1
ATOM 4694 N N . GLY C 1 164 ? 9.886 9.059 -7.739 1.00 64.31 163 GLY C N 1
ATOM 4695 C CA . GLY C 1 164 ? 10.693 7.991 -7.174 1.00 64.84 163 GLY C CA 1
ATOM 4696 C C . GLY C 1 164 ? 9.968 7.037 -6.239 1.00 64.47 163 GLY C C 1
ATOM 4697 O O . GLY C 1 164 ? 10.520 6.005 -5.852 1.00 71.35 163 GLY C O 1
ATOM 4698 N N . TYR C 1 165 ? 8.734 7.376 -5.881 1.00 57.00 164 TYR C N 1
ATOM 4699 C CA . TYR C 1 165 ? 7.939 6.575 -4.952 1.00 56.95 164 TYR C CA 1
ATOM 4700 C C . TYR C 1 165 ? 7.630 5.185 -5.516 1.00 60.02 164 TYR C C 1
ATOM 4701 O O . TYR C 1 165 ? 7.098 5.063 -6.627 1.00 53.83 164 TYR C O 1
ATOM 4710 N N . ILE C 1 166 ? 7.957 4.131 -4.770 1.00 51.52 165 ILE C N 1
ATOM 4711 C CA . ILE C 1 166 ? 7.761 2.789 -5.318 1.00 53.79 165 ILE C CA 1
ATOM 4712 C C . ILE C 1 166 ? 6.277 2.479 -5.506 1.00 52.97 165 ILE C C 1
ATOM 4713 O O . ILE C 1 166 ? 5.453 2.778 -4.643 1.00 60.28 165 ILE C O 1
ATOM 4718 N N . PRO C 1 167 ? 5.933 1.897 -6.657 1.00 54.40 166 PRO C N 1
ATOM 4719 C CA . PRO C 1 167 ? 4.539 1.624 -7.023 1.00 59.09 166 PRO C CA 1
ATOM 4720 C C . PRO C 1 167 ? 3.928 0.416 -6.311 1.00 56.52 166 PRO C C 1
ATOM 4721 O O . PRO C 1 167 ? 2.705 0.320 -6.213 1.00 55.98 166 PRO C O 1
ATOM 4725 N N . TYR C 1 168 ? 4.763 -0.486 -5.811 1.00 60.99 167 TYR C N 1
ATOM 4726 C CA . TYR C 1 168 ? 4.266 -1.758 -5.286 1.00 60.32 167 TYR C CA 1
ATOM 4727 C C . TYR C 1 168 ? 4.067 -1.795 -3.758 1.00 51.97 167 TYR C C 1
ATOM 4728 O O . TYR C 1 168 ? 3.819 -2.849 -3.182 1.00 50.76 167 TYR C O 1
ATOM 4737 N N . SER C 1 169 ? 4.154 -0.644 -3.108 1.00 48.51 168 SER C N 1
ATOM 4738 C CA . SER C 1 169 ? 3.886 -0.566 -1.670 1.00 47.87 168 SER C CA 1
ATOM 4739 C C . SER C 1 169 ? 2.408 -0.854 -1.379 1.00 49.43 168 SER C C 1
ATOM 4740 O O . SER C 1 169 ? 1.588 -0.812 -2.283 1.00 51.50 168 SER C O 1
ATOM 4743 N N . ARG C 1 170 ? 2.075 -1.146 -0.122 1.00 49.10 169 ARG C N 1
ATOM 4744 C CA . ARG C 1 170 ? 0.681 -1.379 0.270 1.00 54.26 169 ARG C CA 1
ATOM 4745 C C . ARG C 1 170 ? 0.010 -0.069 0.644 1.00 58.28 169 ARG C C 1
ATOM 4746 O O . ARG C 1 170 ? -1.179 -0.041 0.970 1.00 56.47 169 ARG C O 1
ATOM 4754 N N . PHE C 1 171 ? 0.790 1.008 0.635 1.00 56.25 170 PHE C N 1
ATOM 4755 C CA . PHE C 1 171 ? 0.254 2.344 0.854 1.00 61.08 170 PHE C CA 1
ATOM 4756 C C . PHE C 1 171 ? 0.238 3.129 -0.460 1.00 59.06 170 PHE C C 1
ATOM 4757 O O . PHE C 1 171 ? 1.259 3.224 -1.143 1.00 54.05 170 PHE C O 1
ATOM 4765 N N . GLU C 1 172 ? -0.914 3.689 -0.814 1.00 57.39 171 GLU C N 1
ATOM 4766 C CA . GLU C 1 172 ? -0.985 4.577 -1.974 1.00 68.46 171 GLU C CA 1
ATOM 4767 C C . GLU C 1 172 ? -0.808 6.047 -1.584 1.00 72.82 171 GLU C C 1
ATOM 4768 O O . GLU C 1 172 ? -1.376 6.528 -0.599 1.00 64.21 171 GLU C O 1
ATOM 4774 N N . LEU C 1 173 ? 0.006 6.738 -2.372 1.00 73.81 172 LEU C N 1
ATOM 4775 C CA . LEU C 1 173 ? 0.338 8.133 -2.148 1.00 68.26 172 LEU C CA 1
ATOM 4776 C C . LEU C 1 173 ? -0.700 9.023 -2.819 1.00 79.70 172 LEU C C 1
ATOM 4777 O O . LEU C 1 173 ? -0.800 9.063 -4.048 1.00 87.12 172 LEU C O 1
ATOM 4782 N N . VAL C 1 174 ? -1.487 9.726 -2.012 1.00 81.96 173 VAL C N 1
ATOM 4783 C CA . VAL C 1 174 ? -2.576 10.542 -2.544 1.00 88.33 173 VAL C CA 1
ATOM 4784 C C . VAL C 1 174 ? -2.160 12.001 -2.766 1.00 90.93 173 VAL C C 1
ATOM 4785 O O . VAL C 1 174 ? -2.650 12.666 -3.684 1.00 93.59 173 VAL C O 1
ATOM 4789 N N . GLY C 1 175 ? -1.240 12.484 -1.937 1.00 84.78 174 GLY C N 1
ATOM 4790 C CA . GLY C 1 175 ? -0.767 13.850 -2.041 1.00 78.18 174 GLY C CA 1
ATOM 4791 C C . GLY C 1 175 ? 0.460 14.128 -1.194 1.00 76.96 174 GLY C C 1
ATOM 4792 O O . GLY C 1 175 ? 0.619 13.584 -0.101 1.00 78.33 174 GLY C O 1
ATOM 4793 N N . VAL C 1 176 ? 1.336 14.978 -1.716 1.00 71.27 175 VAL C N 1
ATOM 4794 C CA . VAL C 1 176 ? 2.501 15.444 -0.986 1.00 68.62 175 VAL C CA 1
ATOM 4795 C C . VAL C 1 176 ? 2.666 16.938 -1.220 1.00 69.55 175 VAL C C 1
ATOM 4796 O O . VAL C 1 176 ? 2.625 17.394 -2.360 1.00 72.22 175 VAL C O 1
ATOM 4800 N N . THR C 1 177 ? 2.815 17.704 -0.141 1.00 66.89 176 THR C N 1
ATOM 4801 C CA . THR C 1 177 ?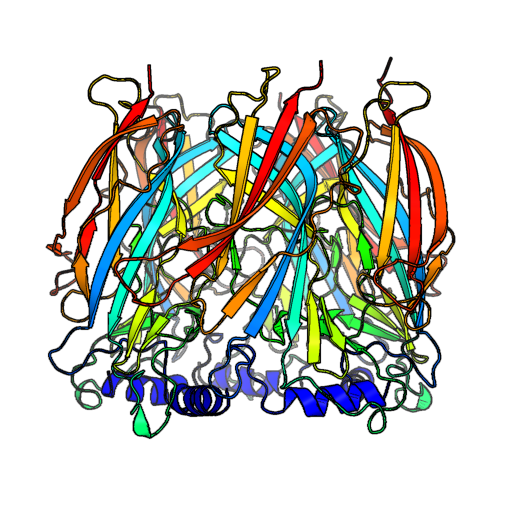 3.046 19.142 -0.253 1.00 65.23 176 THR C CA 1
ATOM 4802 C C . THR C 1 177 ? 4.252 19.591 0.565 1.00 63.91 176 THR C C 1
ATOM 4803 O O . THR C 1 177 ? 4.685 18.911 1.493 1.00 60.90 176 THR C O 1
ATOM 4807 N N . GLN C 1 178 ? 4.786 20.749 0.202 1.00 52.21 177 GLN C N 1
ATOM 4808 C CA . GLN C 1 178 ? 5.961 21.311 0.835 1.00 62.57 177 GLN C CA 1
ATOM 4809 C C . GLN C 1 178 ? 5.703 22.785 1.101 1.00 63.67 177 GLN C C 1
ATOM 4810 O O . GLN C 1 178 ? 5.043 23.454 0.307 1.00 66.50 177 GLN C O 1
ATOM 4816 N N . LYS C 1 179 ? 6.195 23.287 2.228 1.00 57.25 178 LYS C N 1
ATOM 4817 C CA . LYS C 1 179 ? 6.116 24.717 2.493 1.00 54.05 178 LYS C CA 1
ATOM 4818 C C . LYS C 1 179 ? 7.215 25.177 3.445 1.00 58.90 178 LYS C C 1
ATOM 4819 O O . LYS C 1 179 ? 7.741 24.386 4.236 1.00 61.56 178 LYS C O 1
ATOM 4825 N N . ARG C 1 180 ? 7.590 26.446 3.320 1.00 57.47 179 ARG C N 1
ATOM 4826 C CA . ARG C 1 180 ? 8.592 27.056 4.180 1.00 59.65 179 ARG C CA 1
ATOM 4827 C C . ARG C 1 180 ? 7.898 27.960 5.174 1.00 64.71 179 ARG C C 1
ATOM 4828 O O . ARG C 1 180 ? 7.120 28.837 4.782 1.00 69.46 179 ARG C O 1
ATOM 4836 N N . SER C 1 181 ? 8.168 27.728 6.457 1.00 54.13 180 SER C N 1
ATOM 4837 C CA . SER C 1 181 ? 7.681 28.598 7.522 1.00 67.65 180 SER C CA 1
ATOM 4838 C C . SER C 1 181 ? 8.858 29.244 8.237 1.00 59.53 180 SER C C 1
ATOM 4839 O O . SER C 1 181 ? 9.979 28.745 8.180 1.00 58.67 180 SER C O 1
ATOM 4842 N N . GLU C 1 182 ? 8.589 30.368 8.888 1.00 60.47 181 GLU C N 1
ATOM 4843 C CA . GLU C 1 182 ? 9.533 31.006 9.786 1.00 66.53 181 GLU C CA 1
ATOM 4844 C C . GLU C 1 182 ? 8.850 31.103 11.131 1.00 73.84 181 GLU C C 1
ATOM 4845 O O . GLU C 1 182 ? 7.752 31.655 11.241 1.00 78.27 181 GLU C O 1
ATOM 4851 N N . ARG C 1 183 ? 9.492 30.566 12.156 1.00 72.96 182 ARG C N 1
ATOM 4852 C CA . ARG C 1 183 ? 8.901 30.584 13.482 1.00 77.70 182 ARG C CA 1
ATOM 4853 C C . ARG C 1 183 ? 9.760 31.380 14.462 1.00 71.39 182 ARG C C 1
ATOM 4854 O O . ARG C 1 183 ? 10.989 31.396 14.366 1.00 61.79 182 ARG C O 1
ATOM 4862 N N . PHE C 1 184 ? 9.098 32.077 15.378 1.00 75.03 183 PHE C N 1
ATOM 4863 C CA . PHE C 1 184 ? 9.788 32.862 16.391 1.00 74.09 183 PHE C CA 1
ATOM 4864 C C . PHE C 1 184 ? 9.693 32.177 17.745 1.00 77.08 183 PHE C C 1
ATOM 4865 O O . PHE C 1 184 ? 8.672 31.575 18.077 1.00 77.67 183 PHE C O 1
ATOM 4873 N N . TYR C 1 185 ? 10.772 32.253 18.515 1.00 79.87 184 TYR C N 1
ATOM 4874 C CA . TYR C 1 185 ? 10.792 31.685 19.859 1.00 83.47 184 TYR C CA 1
ATOM 4875 C C . TYR C 1 185 ? 11.140 32.784 20.855 1.00 89.08 184 TYR C C 1
ATOM 4876 O O . TYR C 1 185 ? 11.870 33.718 20.514 1.00 89.48 184 TYR C O 1
ATOM 4885 N N . GLU C 1 186 ? 10.606 32.678 22.073 1.00 91.51 185 GLU C N 1
ATOM 4886 C CA . GLU C 1 186 ? 10.791 33.709 23.099 1.00 99.58 185 GLU C CA 1
ATOM 4887 C C . GLU C 1 186 ? 12.259 34.072 23.325 1.00 98.79 185 GLU C C 1
ATOM 4888 O O . GLU C 1 186 ? 12.582 35.202 23.693 1.00 100.09 185 GLU C O 1
ATOM 4894 N N . CYS C 1 187 ? 13.135 33.100 23.093 1.00 91.94 186 CYS C N 1
ATOM 4895 C CA . CYS C 1 187 ? 14.569 33.267 23.289 1.00 83.56 186 CYS C CA 1
ATOM 4896 C C . CYS C 1 187 ? 15.178 34.369 22.424 1.00 85.54 186 CYS C C 1
ATOM 4897 O O . CYS C 1 187 ? 16.021 35.140 22.884 1.00 83.55 186 CYS C O 1
ATOM 4900 N N . CYS C 1 188 ? 14.753 34.433 21.167 1.00 86.43 187 CYS C N 1
ATOM 4901 C CA . CYS C 1 188 ? 15.493 35.182 20.162 1.00 84.02 187 CYS C CA 1
ATOM 4902 C C . CYS C 1 188 ? 14.622 36.168 19.392 1.00 83.47 187 CYS C C 1
ATOM 4903 O O . CYS C 1 188 ? 13.400 36.023 19.329 1.00 79.58 187 CYS C O 1
ATOM 4906 N N . LYS C 1 189 ? 15.266 37.171 18.807 1.00 89.73 188 LYS C N 1
ATOM 4907 C CA . LYS C 1 189 ? 14.573 38.165 17.998 1.00 98.07 188 LYS C CA 1
ATOM 4908 C C . LYS C 1 189 ? 14.552 37.773 16.521 1.00 98.43 188 LYS C C 1
ATOM 4909 O O . LYS C 1 189 ? 13.756 38.298 15.743 1.00 108.47 188 LYS C O 1
ATOM 4915 N N . GLU C 1 190 ? 15.426 36.842 16.147 1.00 83.83 189 GLU C N 1
ATOM 4916 C CA . GLU C 1 190 ? 15.516 36.366 14.771 1.00 79.58 189 GLU C CA 1
ATOM 4917 C C . GLU C 1 190 ? 14.681 35.099 14.596 1.00 67.09 189 GLU C C 1
ATOM 4918 O O . GLU C 1 190 ? 14.622 34.264 15.497 1.00 63.78 189 GLU C O 1
ATOM 4924 N N . PRO C 1 191 ? 14.031 34.951 13.434 1.00 70.29 190 PRO C N 1
ATOM 4925 C CA . PRO C 1 191 ? 13.235 33.744 13.163 1.00 69.31 190 PRO C CA 1
ATOM 4926 C C . PRO C 1 191 ? 14.084 32.515 12.813 1.00 62.57 190 PRO C C 1
ATOM 4927 O O . PRO C 1 191 ? 15.210 32.653 12.335 1.00 54.57 190 PRO C O 1
ATOM 4931 N N . TYR C 1 192 ? 13.542 31.327 13.067 1.00 53.83 191 TYR C N 1
ATOM 4932 C CA . TYR C 1 192 ? 14.148 30.087 12.586 1.00 50.63 191 TYR C CA 1
ATOM 4933 C C . TYR C 1 192 ? 13.277 29.463 11.503 1.00 50.91 191 TYR C C 1
ATOM 4934 O O . TYR C 1 192 ? 12.117 29.112 11.744 1.00 54.90 191 TYR C O 1
ATOM 4943 N N . PRO C 1 193 ? 13.828 29.345 10.293 1.00 49.73 192 PRO C N 1
ATOM 4944 C CA . PRO C 1 193 ? 13.045 28.779 9.193 1.00 53.40 192 PRO C CA 1
ATOM 4945 C C . PRO C 1 193 ? 13.011 27.256 9.215 1.00 52.45 192 PRO C C 1
ATOM 4946 O O . PRO C 1 193 ? 13.964 26.592 9.639 1.00 47.60 192 PRO C O 1
ATOM 4950 N N . ASP C 1 194 ? 11.896 26.704 8.762 1.00 46.92 193 ASP C N 1
ATOM 4951 C CA . ASP C 1 194 ? 11.769 25.259 8.629 1.00 51.69 193 ASP C CA 1
ATOM 4952 C C . ASP C 1 194 ? 11.030 24.882 7.347 1.00 48.01 193 ASP C C 1
ATOM 4953 O O . ASP C 1 194 ? 10.142 25.610 6.879 1.00 47.66 193 ASP C O 1
ATOM 4958 N N . VAL C 1 195 ? 11.407 23.743 6.775 1.00 43.32 194 VAL C N 1
ATOM 4959 C CA . VAL C 1 195 ? 10.672 23.218 5.637 1.00 57.05 194 VAL C CA 1
ATOM 4960 C C . VAL C 1 195 ? 9.911 21.967 6.046 1.00 51.49 194 VAL C C 1
ATOM 4961 O O . VAL C 1 195 ? 10.486 21.015 6.577 1.00 53.63 194 VAL C O 1
ATOM 4965 N N . THR C 1 196 ? 8.604 21.988 5.809 1.00 46.93 195 THR C N 1
ATOM 4966 C CA . THR C 1 196 ? 7.734 20.897 6.210 1.00 52.99 195 THR C CA 1
ATOM 4967 C C . THR C 1 196 ? 7.208 20.165 4.973 1.00 52.75 195 THR C C 1
ATOM 4968 O O . THR C 1 196 ? 6.695 20.784 4.044 1.00 53.10 195 THR C O 1
ATOM 4972 N N . PHE C 1 197 ? 7.371 18.845 4.957 1.00 62.12 196 PHE C N 1
ATOM 4973 C CA . PHE C 1 197 ? 6.828 18.019 3.887 1.00 58.08 196 PHE C CA 1
ATOM 4974 C C . PHE C 1 197 ? 5.641 17.232 4.392 1.00 53.47 196 PHE C C 1
ATOM 4975 O O . PHE C 1 197 ? 5.746 16.470 5.344 1.00 59.41 196 PHE C O 1
ATOM 4983 N N . THR C 1 198 ? 4.502 17.437 3.752 1.00 46.67 197 THR C N 1
ATOM 4984 C CA . THR C 1 198 ? 3.255 16.874 4.231 1.00 55.30 197 THR C CA 1
ATOM 4985 C C . THR C 1 198 ? 2.797 15.739 3.325 1.00 52.05 197 THR C C 1
ATOM 4986 O O . THR C 1 198 ? 2.432 15.952 2.169 1.00 50.56 197 THR C O 1
ATOM 4990 N N . VAL C 1 199 ? 2.814 14.529 3.863 1.00 52.56 198 VAL C N 1
ATOM 4991 C CA . VAL C 1 199 ? 2.459 13.354 3.085 1.00 58.56 198 VAL C CA 1
ATOM 4992 C C . VAL C 1 199 ? 1.069 12.849 3.459 1.00 52.67 198 VAL C C 1
ATOM 4993 O O . VAL C 1 199 ? 0.778 12.627 4.629 1.00 54.57 198 VAL C O 1
ATOM 4997 N N . THR C 1 200 ? 0.211 12.680 2.465 1.00 51.11 199 THR C N 1
ATOM 4998 C CA . THR C 1 200 ? -1.084 12.056 2.691 1.00 58.84 199 THR C CA 1
ATOM 4999 C C . THR C 1 200 ? -1.132 10.707 1.970 1.00 66.50 199 THR C C 1
ATOM 5000 O O . THR C 1 200 ? -0.906 10.632 0.762 1.00 62.73 199 THR C O 1
ATOM 5004 N N . PHE C 1 201 ? -1.421 9.644 2.718 1.00 69.52 200 PHE C N 1
ATOM 5005 C CA . PHE C 1 201 ? -1.393 8.288 2.172 1.00 61.26 200 PHE C CA 1
ATOM 5006 C C . PHE C 1 201 ? -2.447 7.389 2.811 1.00 64.68 200 PHE C C 1
ATOM 5007 O O . PHE C 1 201 ? -2.975 7.698 3.880 1.00 72.67 200 PHE C O 1
ATOM 5015 N N . ARG C 1 202 ? -2.740 6.267 2.160 1.00 57.10 201 ARG C N 1
ATOM 5016 C CA . ARG C 1 202 ? -3.747 5.342 2.670 1.00 59.76 201 ARG C CA 1
ATOM 5017 C C . ARG C 1 202 ? -3.473 3.909 2.218 1.00 63.94 201 ARG C C 1
ATOM 5018 O O . ARG C 1 202 ? -2.750 3.685 1.248 1.00 65.20 201 ARG C O 1
ATOM 5026 N N . LYS C 1 203 ? -4.037 2.942 2.933 1.00 56.93 202 LYS C N 1
ATOM 5027 C CA . LYS C 1 203 ? -3.867 1.543 2.571 1.00 66.19 202 LYS C CA 1
ATOM 5028 C C . LYS C 1 203 ? -4.648 1.267 1.304 1.00 72.04 202 LYS C C 1
ATOM 5029 O O . LYS C 1 203 ? -5.753 1.777 1.129 1.00 78.25 202 LYS C O 1
ATOM 5035 N N . LYS C 1 204 ? -4.064 0.475 0.412 1.00 70.06 203 LYS C N 1
ATOM 5036 C CA . LYS C 1 204 ? -4.727 0.135 -0.838 1.00 75.37 203 LYS C CA 1
ATOM 5037 C C . LYS C 1 204 ? -5.885 -0.828 -0.578 1.00 81.27 203 LYS C C 1
ATOM 5038 O O . LYS C 1 204 ? -5.775 -1.733 0.248 1.00 86.34 203 LYS C O 1
ATOM 5044 N N . GLY C 1 205 ? -7.003 -0.612 -1.264 1.00 87.78 204 GLY C N 1
ATOM 5045 C CA . GLY C 1 205 ? -8.184 -1.437 -1.077 1.00 89.61 204 GLY C CA 1
ATOM 5046 C C . GLY C 1 205 ? -8.952 -1.079 0.183 1.00 95.69 204 GLY C C 1
ATOM 5047 O O . GLY C 1 205 ? -10.187 -1.115 0.211 1.00 98.20 204 GLY C O 1
ATOM 5048 N N . GLY D 1 1 ? 32.514 32.711 8.391 1.00 85.21 0 GLY D N 1
ATOM 5049 C CA . GLY D 1 1 ? 33.169 33.996 8.223 1.00 89.59 0 GLY D CA 1
ATOM 5050 C C . GLY D 1 1 ? 34.577 34.011 8.788 1.00 89.57 0 GLY D C 1
ATOM 5051 O O . GLY D 1 1 ? 34.960 33.123 9.561 1.00 81.40 0 GLY D O 1
ATOM 5052 N N . GLU D 1 2 ? 35.343 35.030 8.408 1.00 89.27 1 GLU D N 1
ATOM 5053 C CA . GLU D 1 2 ? 36.750 35.131 8.790 1.00 85.69 1 GLU D CA 1
ATOM 5054 C C . GLU D 1 2 ? 36.934 35.358 10.283 1.00 75.19 1 GLU D C 1
ATOM 5055 O O . GLU D 1 2 ? 37.891 34.864 10.883 1.00 69.11 1 GLU D O 1
ATOM 5061 N N . PHE D 1 3 ? 36.028 36.115 10.889 1.00 65.68 2 PHE D N 1
ATOM 5062 C CA . PHE D 1 3 ? 36.159 36.377 12.308 1.00 67.47 2 PHE D CA 1
ATOM 5063 C C . PHE D 1 3 ? 35.731 35.171 13.146 1.00 68.80 2 PHE D C 1
ATOM 5064 O O . PHE D 1 3 ? 36.304 34.928 14.201 1.00 62.98 2 PHE D O 1
ATOM 5072 N N . GLN D 1 4 ? 34.754 34.400 12.668 1.00 53.29 3 GLN D N 1
ATOM 5073 C CA . GLN D 1 4 ? 34.344 33.188 13.377 1.00 55.40 3 GLN D CA 1
ATOM 5074 C C . GLN D 1 4 ? 35.501 32.194 13.373 1.00 53.12 3 GLN D C 1
ATOM 5075 O O . GLN D 1 4 ? 35.799 31.538 14.379 1.00 52.69 3 GLN D O 1
ATOM 5081 N N . ARG D 1 5 ? 36.167 32.123 12.230 1.00 59.88 4 ARG D N 1
ATOM 5082 C CA . ARG D 1 5 ? 37.279 31.218 12.017 1.00 61.36 4 ARG D CA 1
ATOM 5083 C C . ARG D 1 5 ? 38.459 31.593 12.914 1.00 60.73 4 ARG D C 1
ATOM 5084 O O . ARG D 1 5 ? 39.143 30.725 13.454 1.00 55.76 4 ARG D O 1
ATOM 5092 N N . LYS D 1 6 ? 38.688 32.888 13.093 1.00 62.53 5 LYS D N 1
ATOM 5093 C CA . LYS D 1 6 ? 39.771 33.325 13.958 1.00 64.63 5 LYS D CA 1
ATOM 5094 C C . LYS D 1 6 ? 39.374 33.088 15.411 1.00 66.54 5 LYS D C 1
ATOM 5095 O O . LYS D 1 6 ? 40.207 32.727 16.241 1.00 67.42 5 LYS D O 1
ATOM 5101 N N . LEU D 1 7 ? 38.090 33.272 15.707 1.00 60.44 6 LEU D N 1
ATOM 5102 C CA . LEU D 1 7 ? 37.582 33.006 17.046 1.00 57.33 6 LEU D CA 1
ATOM 5103 C C . LEU D 1 7 ? 37.786 31.540 17.452 1.00 52.71 6 LEU D C 1
ATOM 5104 O O . LEU D 1 7 ? 38.239 31.273 18.561 1.00 56.38 6 LEU D O 1
ATOM 5109 N N . TYR D 1 8 ? 37.477 30.599 16.557 1.00 56.57 7 TYR D N 1
ATOM 5110 C CA . TYR D 1 8 ? 37.716 29.176 16.837 1.00 62.96 7 TYR D CA 1
ATOM 5111 C C . TYR D 1 8 ? 39.194 28.866 17.093 1.00 63.81 7 TYR D C 1
ATOM 5112 O O . TYR D 1 8 ? 39.525 28.168 18.054 1.00 62.92 7 TYR D O 1
ATOM 5121 N N . LYS D 1 9 ? 40.074 29.370 16.230 1.00 58.39 8 LYS D N 1
ATOM 5122 C CA . LYS D 1 9 ? 41.509 29.187 16.431 1.00 63.60 8 LYS D CA 1
ATOM 5123 C C . LYS D 1 9 ? 41.927 29.657 17.834 1.00 71.26 8 LYS D C 1
ATOM 5124 O O . LYS D 1 9 ? 42.677 28.979 18.538 1.00 60.33 8 LYS D O 1
ATOM 5130 N N . GLU D 1 10 ? 41.427 30.818 18.238 1.00 77.69 9 GLU D N 1
ATOM 5131 C CA . GLU D 1 10 ? 41.818 31.390 19.517 1.00 78.62 9 GLU D CA 1
ATOM 5132 C C . GLU D 1 10 ? 41.336 30.572 20.701 1.00 71.33 9 GLU D C 1
ATOM 5133 O O . GLU D 1 10 ? 42.133 30.205 21.564 1.00 74.99 9 GLU D O 1
ATOM 5139 N N . LEU D 1 11 ? 40.040 30.287 20.741 1.00 67.36 10 LEU D N 1
ATOM 5140 C CA . LEU D 1 11 ? 39.476 29.513 21.836 1.00 63.72 10 LEU D CA 1
ATOM 5141 C C . LEU D 1 11 ? 40.124 28.137 21.972 1.00 70.34 10 LEU D C 1
ATOM 5142 O O . LEU D 1 11 ? 40.551 27.765 23.064 1.00 80.75 10 LEU D O 1
ATOM 5147 N N . VAL D 1 12 ? 40.213 27.400 20.867 1.00 62.52 11 VAL D N 1
ATOM 5148 C CA . VAL D 1 12 ? 40.765 26.038 20.874 1.00 65.35 11 VAL D CA 1
ATOM 5149 C C . VAL D 1 12 ? 42.137 25.957 21.549 1.00 72.21 11 VAL D C 1
ATOM 5150 O O . VAL D 1 12 ? 42.439 24.994 22.258 1.00 79.29 11 VAL D O 1
ATOM 5154 N N . LYS D 1 13 ? 42.940 26.996 21.345 1.00 74.54 12 LYS D N 1
ATOM 5155 C CA . LYS D 1 13 ? 44.335 27.018 21.775 1.00 78.78 12 LYS D CA 1
ATOM 5156 C C . LYS D 1 13 ? 44.543 26.680 23.253 1.00 73.10 12 LYS D C 1
ATOM 5157 O O . LYS D 1 13 ? 45.435 25.898 23.599 1.00 70.21 12 LYS D O 1
ATOM 5163 N N . ASN D 1 14 ? 43.728 27.264 24.125 1.00 61.00 13 ASN D N 1
ATOM 5164 C CA . ASN D 1 14 ? 43.883 27.002 25.547 1.00 64.89 13 ASN D CA 1
ATOM 5165 C C . ASN D 1 14 ? 42.720 26.278 26.188 1.00 56.83 13 ASN D C 1
ATOM 5166 O O . ASN D 1 14 ? 42.747 25.986 27.379 1.00 58.48 13 ASN D O 1
ATOM 5171 N N . TYR D 1 15 ? 41.701 25.964 25.406 1.00 40.15 14 TYR D N 1
ATOM 5172 C CA . TYR D 1 15 ? 40.515 25.401 26.008 1.00 39.77 14 TYR D CA 1
ATOM 5173 C C . TYR D 1 15 ? 40.684 23.912 26.363 1.00 43.36 14 TYR D C 1
ATOM 5174 O O . TYR D 1 15 ? 41.269 23.142 25.601 1.00 41.22 14 TYR D O 1
ATOM 5183 N N . ASN D 1 16 ? 40.182 23.518 27.529 1.00 39.97 15 ASN D N 1
ATOM 5184 C CA . ASN D 1 16 ? 40.198 22.114 27.928 1.00 33.50 15 ASN D CA 1
ATOM 5185 C C . ASN D 1 16 ? 38.797 21.677 28.320 1.00 33.55 15 ASN D C 1
ATOM 5186 O O . ASN D 1 16 ? 38.305 22.019 29.401 1.00 37.86 15 ASN D O 1
ATOM 5191 N N . PRO D 1 17 ? 38.155 20.891 27.452 1.00 28.99 16 PRO D N 1
ATOM 5192 C CA . PRO D 1 17 ? 36.764 20.490 27.669 1.00 35.18 16 PRO D CA 1
ATOM 5193 C C . PRO D 1 17 ? 36.599 19.497 28.825 1.00 37.47 16 PRO D C 1
ATOM 5194 O O . PRO D 1 17 ? 35.479 19.116 29.160 1.00 31.75 16 PRO D O 1
ATOM 5198 N N . ASP D 1 18 ? 37.707 19.096 29.435 1.00 33.96 17 ASP D N 1
ATOM 5199 C CA . ASP D 1 18 ? 37.640 18.185 30.562 1.00 33.99 17 ASP D CA 1
ATOM 5200 C C . ASP D 1 18 ? 37.632 18.906 31.903 1.00 41.07 17 ASP D C 1
ATOM 5201 O O . ASP D 1 18 ? 37.371 18.296 32.935 1.00 43.95 17 ASP D O 1
ATOM 5206 N N . VAL D 1 19 ? 37.911 20.203 31.884 1.00 36.83 18 VAL D N 1
ATOM 5207 C CA . VAL D 1 19 ? 37.942 20.994 33.107 1.00 38.43 18 VAL D CA 1
ATOM 5208 C C . VAL D 1 19 ? 36.629 21.722 33.370 1.00 36.70 18 VAL D C 1
ATOM 5209 O O . VAL D 1 19 ? 36.202 22.541 32.563 1.00 31.87 18 VAL D O 1
ATOM 5213 N N . ILE D 1 20 ? 35.994 21.439 34.504 1.00 32.62 19 ILE D N 1
ATOM 5214 C CA . ILE D 1 20 ? 34.779 22.154 34.879 1.00 32.56 19 ILE D CA 1
ATOM 5215 C C . ILE D 1 20 ? 35.111 23.651 35.105 1.00 42.28 19 ILE D C 1
ATOM 5216 O O . ILE D 1 20 ? 36.110 23.989 35.748 1.00 36.13 19 ILE D O 1
ATOM 5221 N N . PRO D 1 21 ? 34.309 24.556 34.517 1.00 30.71 20 PRO D N 1
ATOM 5222 C CA . PRO D 1 21 ? 34.641 25.988 34.617 1.00 31.76 20 PRO D CA 1
ATOM 5223 C C . PRO D 1 21 ? 34.210 26.672 35.931 1.00 39.50 20 PRO D C 1
ATOM 5224 O O . PRO D 1 21 ? 33.463 27.650 35.930 1.00 43.04 20 PRO D O 1
ATOM 5228 N N . THR D 1 22 ? 34.695 26.154 37.048 1.00 35.71 21 THR D N 1
ATOM 5229 C CA . THR D 1 22 ? 34.422 26.753 38.341 1.00 38.68 21 THR D CA 1
ATOM 5230 C C . THR D 1 22 ? 35.433 27.868 38.529 1.00 45.41 21 THR D C 1
ATOM 5231 O O . THR D 1 22 ? 36.402 27.975 37.777 1.00 39.89 21 THR D O 1
ATOM 5235 N N . GLN D 1 23 ? 35.205 28.725 39.510 1.00 36.99 22 GLN D N 1
ATOM 5236 C CA . GLN D 1 23 ? 36.300 29.547 40.009 1.00 50.62 22 GLN D CA 1
ATOM 5237 C C . GLN D 1 23 ? 36.298 29.444 41.521 1.00 54.16 22 GLN D C 1
ATOM 5238 O O . GLN D 1 23 ? 35.349 28.913 42.100 1.00 60.32 22 GLN D O 1
ATOM 5244 N N . ARG D 1 24 ? 37.381 29.886 42.150 1.00 61.43 23 ARG D N 1
ATOM 5245 C CA . ARG D 1 24 ? 37.495 29.838 43.606 1.00 65.22 23 ARG D CA 1
ATOM 5246 C C . ARG D 1 24 ? 36.206 30.336 44.256 1.00 59.63 23 ARG D C 1
ATOM 5247 O O . ARG D 1 24 ? 35.776 31.462 44.004 1.00 60.48 23 ARG D O 1
ATOM 5255 N N . ASP D 1 25 ? 35.571 29.464 45.038 1.00 60.44 24 ASP D N 1
ATOM 5256 C CA . ASP D 1 25 ? 34.323 29.781 45.748 1.00 70.63 24 ASP D CA 1
ATOM 5257 C C . ASP D 1 25 ? 33.099 30.024 44.853 1.00 62.90 24 ASP D C 1
ATOM 5258 O O . ASP D 1 25 ? 32.106 30.597 45.297 1.00 61.34 24 ASP D O 1
ATOM 5263 N N . ARG D 1 26 ? 33.163 29.593 43.599 1.00 56.85 25 ARG D N 1
ATOM 5264 C CA . ARG D 1 26 ? 32.020 29.749 42.702 1.00 58.98 25 ARG D CA 1
ATOM 5265 C C . ARG D 1 26 ? 31.784 28.475 41.906 1.00 58.38 25 ARG D C 1
ATOM 5266 O O . ARG D 1 26 ? 32.603 28.108 41.062 1.00 53.95 25 ARG D O 1
ATOM 5274 N N . PRO D 1 27 ? 30.660 27.795 42.172 1.00 54.13 26 PRO D N 1
ATOM 5275 C CA . PRO D 1 27 ? 30.292 26.631 41.359 1.00 43.30 26 PRO D CA 1
ATOM 5276 C C . PRO D 1 27 ? 29.835 27.068 39.966 1.00 40.25 26 PRO D C 1
ATOM 5277 O O . PRO D 1 27 ? 29.653 28.264 39.716 1.00 37.31 26 PRO D O 1
ATOM 5281 N N . VAL D 1 28 ? 29.687 26.110 39.063 1.00 35.26 27 VAL D N 1
ATOM 5282 C CA . VAL D 1 28 ? 29.062 26.375 37.765 1.00 32.96 27 VAL D CA 1
ATOM 5283 C C . VAL D 1 28 ? 27.599 26.081 37.952 1.00 39.59 27 VAL D C 1
ATOM 5284 O O . VAL D 1 28 ? 27.209 24.946 38.261 1.00 38.91 27 VAL D O 1
ATOM 5288 N N . THR D 1 29 ? 26.790 27.110 37.787 1.00 37.02 28 THR D N 1
ATOM 5289 C CA . THR D 1 29 ? 25.352 26.978 37.894 1.00 40.19 28 THR D CA 1
ATOM 5290 C C . THR D 1 29 ? 24.874 26.403 36.571 1.00 36.37 28 THR D C 1
ATOM 5291 O O . THR D 1 29 ? 25.257 26.884 35.511 1.00 39.40 28 THR D O 1
ATOM 5295 N N . VAL D 1 30 ? 24.097 25.328 36.634 1.00 34.17 29 VAL D N 1
ATOM 5296 C CA . VAL D 1 30 ? 23.570 24.702 35.436 1.00 31.54 29 VAL D CA 1
ATOM 5297 C C . VAL D 1 30 ? 22.053 24.696 35.495 1.00 41.74 29 VAL D C 1
ATOM 5298 O O . VAL D 1 30 ? 21.464 24.126 36.413 1.00 41.60 29 VAL D O 1
ATOM 5302 N N . TYR D 1 31 ? 21.423 25.340 34.520 1.00 34.48 30 TYR D N 1
ATOM 5303 C CA . TYR D 1 31 ? 19.970 25.410 34.464 1.00 37.64 30 TYR D CA 1
ATOM 5304 C C . TYR D 1 31 ? 19.456 24.250 33.633 1.00 42.85 30 TYR D C 1
ATOM 5305 O O . TYR D 1 31 ? 20.060 23.890 32.621 1.00 48.99 30 TYR D O 1
ATOM 5314 N N . PHE D 1 32 ? 18.350 23.658 34.070 1.00 36.27 31 PHE D N 1
ATOM 5315 C CA . PHE D 1 32 ? 17.888 22.384 33.503 1.00 33.54 31 PHE D CA 1
ATOM 5316 C C . PHE D 1 32 ? 16.363 22.322 33.534 1.00 43.21 31 PHE D C 1
ATOM 5317 O O . PHE D 1 32 ? 15.734 22.704 34.527 1.00 45.69 31 PHE D O 1
ATOM 5325 N N . SER D 1 33 ? 15.777 21.840 32.442 1.00 39.80 32 SER D N 1
ATOM 5326 C CA . SER D 1 33 ? 14.343 21.578 32.391 1.00 50.33 32 SER D CA 1
ATOM 5327 C C . SER D 1 33 ? 14.033 20.492 31.355 1.00 48.40 32 SER D C 1
ATOM 5328 O O . SER D 1 33 ? 14.800 20.288 30.409 1.00 45.34 32 SER D O 1
ATOM 5331 N N . LEU D 1 34 ? 12.915 19.796 31.543 1.00 41.19 33 LEU D N 1
ATOM 5332 C CA . LEU D 1 34 ? 12.531 18.706 30.655 1.00 43.87 33 LEU D CA 1
ATOM 5333 C C . LEU D 1 34 ? 11.135 18.986 30.157 1.00 49.01 33 LEU D C 1
ATOM 5334 O O . LEU D 1 34 ? 10.253 19.334 30.947 1.00 45.16 33 LEU D O 1
ATOM 5339 N N . SER D 1 35 ? 10.944 18.855 28.845 1.00 47.90 34 SER D N 1
ATOM 5340 C CA . SER D 1 35 ? 9.622 18.986 28.231 1.00 47.59 34 SER D CA 1
ATOM 5341 C C . SER D 1 35 ? 9.275 17.648 27.603 1.00 42.37 34 SER D C 1
ATOM 5342 O O . SER D 1 35 ? 9.941 17.226 26.665 1.00 42.28 34 SER D O 1
ATOM 5345 N N . LEU D 1 36 ? 8.256 16.976 28.129 1.00 42.35 35 LEU D N 1
ATOM 5346 C CA . LEU D 1 36 ? 7.850 15.679 27.606 1.00 46.32 35 LEU D CA 1
ATOM 5347 C C . LEU D 1 36 ? 7.144 15.871 26.267 1.00 53.54 35 LEU D C 1
ATOM 5348 O O . LEU D 1 36 ? 6.167 16.612 26.171 1.00 58.85 35 LEU D O 1
ATOM 5353 N N . LEU D 1 37 ? 7.651 15.211 25.230 1.00 52.97 36 LEU D N 1
ATOM 5354 C CA . LEU D 1 37 ? 7.064 15.327 23.902 1.00 50.21 36 LEU D CA 1
ATOM 5355 C C . LEU D 1 37 ? 6.151 14.133 23.623 1.00 47.40 36 LEU D C 1
ATOM 5356 O O . LEU D 1 37 ? 5.091 14.268 23.004 1.00 50.78 36 LEU D O 1
ATOM 5361 N N . GLN D 1 38 ? 6.555 12.966 24.106 1.00 43.69 37 GLN D N 1
ATOM 5362 C CA . GLN D 1 38 ? 5.775 11.760 23.875 1.00 47.75 37 GLN D CA 1
ATOM 5363 C C . GLN D 1 38 ? 6.171 10.591 24.775 1.00 46.95 37 GLN D C 1
ATOM 5364 O O . GLN D 1 38 ? 7.346 10.394 25.082 1.00 45.25 37 GLN D O 1
ATOM 5370 N N . ILE D 1 39 ? 5.167 9.832 25.202 1.00 46.59 38 ILE D N 1
ATOM 5371 C CA . ILE D 1 39 ? 5.376 8.529 25.807 1.00 41.59 38 ILE D CA 1
ATOM 5372 C C . ILE D 1 39 ? 5.227 7.484 24.711 1.00 41.91 38 ILE D C 1
ATOM 5373 O O . ILE D 1 39 ? 4.126 7.232 24.226 1.00 40.96 38 ILE D O 1
ATOM 5378 N N . MET D 1 40 ? 6.345 6.885 24.324 1.00 38.61 39 MET D N 1
ATOM 5379 C CA . MET D 1 40 ? 6.391 5.987 23.186 1.00 40.15 39 MET D CA 1
ATOM 5380 C C . MET D 1 40 ? 5.743 4.653 23.495 1.00 53.91 39 MET D C 1
ATOM 5381 O O . MET D 1 40 ? 5.017 4.097 22.669 1.00 57.77 39 MET D O 1
ATOM 5386 N N . ASP D 1 41 ? 6.009 4.141 24.689 1.00 44.92 40 ASP D N 1
ATOM 5387 C CA . ASP D 1 41 ? 5.499 2.841 25.067 1.00 54.43 40 ASP D CA 1
ATOM 5388 C C . ASP D 1 41 ? 5.613 2.631 26.569 1.00 54.76 40 ASP D C 1
ATOM 5389 O O . ASP D 1 41 ? 6.449 3.244 27.232 1.00 52.62 40 ASP D O 1
ATOM 5394 N N . VAL D 1 42 ? 4.758 1.771 27.105 1.00 50.11 41 VAL D N 1
ATOM 5395 C CA . VAL D 1 42 ? 4.934 1.298 28.466 1.00 51.22 41 VAL D CA 1
ATOM 5396 C C . VAL D 1 42 ? 5.027 -0.223 28.449 1.00 61.50 41 VAL D C 1
ATOM 5397 O O . VAL D 1 42 ? 4.318 -0.904 27.700 1.00 68.52 41 VAL D O 1
ATOM 5401 N N . ASP D 1 43 ? 5.945 -0.744 29.250 1.00 53.80 42 ASP D N 1
ATOM 5402 C CA . ASP D 1 43 ? 6.156 -2.174 29.341 1.00 50.74 42 ASP D CA 1
ATOM 5403 C C . ASP D 1 43 ? 5.679 -2.631 30.719 1.00 52.90 42 ASP D C 1
ATOM 5404 O O . ASP D 1 43 ? 6.427 -2.563 31.700 1.00 43.92 42 ASP D O 1
ATOM 5409 N N . GLU D 1 44 ? 4.427 -3.079 30.784 1.00 45.20 43 GLU D N 1
ATOM 5410 C CA . GLU D 1 44 ? 3.793 -3.391 32.055 1.00 55.62 43 GLU D CA 1
ATOM 5411 C C . GLU D 1 44 ? 4.353 -4.648 32.713 1.00 58.00 43 GLU D C 1
ATOM 5412 O O . GLU D 1 44 ? 4.132 -4.879 33.895 1.00 58.42 43 GLU D O 1
ATOM 5418 N N . LYS D 1 45 ? 5.082 -5.454 31.949 1.00 59.86 44 LYS D N 1
ATOM 5419 C CA . LYS D 1 45 ? 5.662 -6.679 32.487 1.00 55.17 44 LYS D CA 1
ATOM 5420 C C . LYS D 1 45 ? 7.005 -6.395 33.154 1.00 56.70 44 LYS D C 1
ATOM 5421 O O . LYS D 1 45 ? 7.257 -6.839 34.278 1.00 50.34 44 LYS D O 1
ATOM 5427 N N . ASN D 1 46 ? 7.859 -5.651 32.451 1.00 45.35 45 ASN D N 1
ATOM 5428 C CA . ASN D 1 46 ? 9.218 -5.361 32.913 1.00 43.92 45 ASN D CA 1
ATOM 5429 C C . ASN D 1 46 ? 9.350 -4.018 33.628 1.00 42.05 45 ASN D C 1
ATOM 5430 O O . ASN D 1 46 ? 10.431 -3.661 34.100 1.00 38.80 45 ASN D O 1
ATOM 5435 N N . GLN D 1 47 ? 8.247 -3.279 33.691 1.00 41.52 46 GLN D N 1
ATOM 5436 C CA . GLN D 1 47 ? 8.203 -1.995 34.386 1.00 38.95 46 GLN D CA 1
ATOM 5437 C C . GLN D 1 47 ? 9.133 -0.968 33.746 1.00 40.93 46 GLN D C 1
ATOM 5438 O O . GLN D 1 47 ? 10.096 -0.506 34.361 1.00 36.93 46 GLN D O 1
ATOM 5444 N N . VAL D 1 48 ? 8.849 -0.622 32.496 1.00 42.65 47 VAL D N 1
ATOM 5445 C CA . VAL D 1 48 ? 9.667 0.343 31.783 1.00 39.27 47 VAL D CA 1
ATOM 5446 C C . VAL D 1 48 ? 8.777 1.366 31.101 1.00 37.19 47 VAL D C 1
ATOM 5447 O O . VAL D 1 48 ? 7.700 1.033 30.608 1.00 40.77 47 VAL D O 1
ATOM 5451 N N . VAL D 1 49 ? 9.195 2.625 31.107 1.00 37.17 48 VAL D N 1
ATOM 5452 C CA . VAL D 1 49 ? 8.520 3.608 30.270 1.00 38.91 48 VAL D CA 1
ATOM 5453 C C . VAL D 1 49 ? 9.520 4.094 29.225 1.00 38.22 48 VAL D C 1
ATOM 5454 O O . VAL D 1 49 ? 10.714 4.242 29.516 1.00 40.42 48 VAL D O 1
ATOM 5458 N N . ASP D 1 50 ? 9.040 4.281 28.001 1.00 31.47 49 ASP D N 1
ATOM 5459 C CA . ASP D 1 50 ? 9.872 4.710 26.873 1.00 30.29 49 ASP D CA 1
ATOM 5460 C C . ASP D 1 50 ? 9.400 6.084 26.477 1.00 38.06 49 ASP D C 1
ATOM 5461 O O . ASP D 1 50 ? 8.263 6.243 26.028 1.00 35.79 49 ASP D O 1
ATOM 5466 N N . VAL D 1 51 ? 10.262 7.081 26.641 1.00 35.37 50 VAL D N 1
ATOM 5467 C CA . VAL D 1 51 ? 9.824 8.463 26.447 1.00 34.65 50 VAL D CA 1
ATOM 5468 C C . VAL D 1 51 ? 10.709 9.252 25.496 1.00 38.07 50 VAL D C 1
ATOM 5469 O O . VAL D 1 51 ? 11.914 9.013 25.372 1.00 38.16 50 VAL D O 1
ATOM 5473 N N . VAL D 1 52 ? 10.086 10.202 24.820 1.00 38.02 51 VAL D N 1
ATOM 5474 C CA . VAL D 1 52 ? 10.813 11.187 24.056 1.00 34.41 51 VAL D CA 1
ATOM 5475 C C . VAL D 1 52 ? 10.606 12.532 24.732 1.00 39.56 51 VAL D C 1
ATOM 5476 O O . VAL D 1 52 ? 9.476 12.898 25.065 1.00 42.99 51 VAL D O 1
ATOM 5480 N N . PHE D 1 53 ? 11.693 13.265 24.943 1.00 33.26 52 PHE D N 1
ATOM 5481 C CA . PHE D 1 53 ? 11.611 14.554 25.627 1.00 37.01 52 PHE D CA 1
ATOM 5482 C C . PHE D 1 53 ? 12.685 15.527 25.146 1.00 35.34 52 PHE D C 1
ATOM 5483 O O . PHE D 1 53 ? 13.720 15.129 24.612 1.00 37.36 52 PHE D O 1
ATOM 5491 N N . TRP D 1 54 ? 12.433 16.808 25.369 1.00 36.97 53 TRP D N 1
ATOM 5492 C CA . TRP D 1 54 ? 13.379 17.858 25.034 1.00 36.41 53 TRP D CA 1
ATOM 5493 C C . TRP D 1 54 ? 14.019 18.393 26.317 1.00 41.90 53 TRP D C 1
ATOM 5494 O O . TRP D 1 54 ? 13.326 18.886 27.205 1.00 46.02 53 TRP D O 1
ATOM 5505 N N . LEU D 1 55 ? 15.337 18.281 26.420 1.00 38.84 54 LEU D N 1
ATOM 5506 C CA . LEU D 1 55 ? 16.066 18.906 27.519 1.00 29.99 54 LEU D CA 1
ATOM 5507 C C . LEU D 1 55 ? 16.544 20.287 27.132 1.00 43.00 54 LEU D C 1
ATOM 5508 O O . LEU D 1 55 ? 17.093 20.479 26.047 1.00 43.04 54 LEU D O 1
ATOM 5513 N N . GLN D 1 56 ? 16.329 21.246 28.027 1.00 38.43 55 GLN D N 1
ATOM 5514 C CA . GLN D 1 56 ? 16.960 22.548 27.929 1.00 35.16 55 GLN D CA 1
ATOM 5515 C C . GLN D 1 56 ? 18.005 22.686 29.029 1.00 43.51 55 GLN D C 1
ATOM 5516 O O . GLN D 1 56 ? 17.678 22.683 30.221 1.00 45.18 55 GLN D O 1
ATOM 5522 N N . MET D 1 57 ? 19.262 22.803 28.623 1.00 41.12 56 MET D N 1
ATOM 5523 C CA . MET D 1 57 ? 20.362 22.952 29.565 1.00 40.44 56 MET D CA 1
ATOM 5524 C C . MET D 1 57 ? 21.186 24.182 29.225 1.00 45.16 56 MET D C 1
ATOM 5525 O O . MET D 1 57 ? 21.512 24.417 28.056 1.00 36.72 56 MET D O 1
ATOM 5530 N N . SER D 1 58 ? 21.509 24.981 30.237 1.00 35.04 57 SER D N 1
ATOM 5531 C CA . SER D 1 58 ? 22.409 26.100 30.021 1.00 37.39 57 SER D CA 1
ATOM 5532 C C . SER D 1 58 ? 23.320 26.321 31.216 1.00 40.53 57 SER D C 1
ATOM 5533 O O . SER D 1 58 ? 23.006 25.916 32.333 1.00 39.92 57 SER D O 1
ATOM 5536 N N . TRP D 1 59 ? 24.454 26.958 30.959 1.00 34.71 58 TRP D N 1
ATOM 5537 C CA . TRP D 1 59 ? 25.432 27.272 31.989 1.00 37.97 58 TRP D CA 1
ATOM 5538 C C . TRP D 1 59 ? 26.393 28.265 31.371 1.00 43.19 58 TRP D C 1
ATOM 5539 O O . TRP D 1 59 ? 26.392 28.446 30.164 1.00 32.73 58 TRP D O 1
ATOM 5550 N N . THR D 1 60 ? 27.223 28.894 32.190 1.00 33.43 59 THR D N 1
ATOM 5551 C CA . THR D 1 60 ? 28.249 29.784 31.678 1.00 39.78 59 THR D CA 1
ATOM 5552 C C . THR D 1 60 ? 29.639 29.180 31.816 1.00 39.63 59 THR D C 1
ATOM 5553 O O . THR D 1 60 ? 29.998 28.645 32.862 1.00 44.74 59 THR D O 1
ATOM 5557 N N . ASP D 1 61 ? 30.409 29.254 30.740 1.00 33.76 60 ASP D N 1
ATOM 5558 C CA . ASP D 1 61 ? 31.774 28.751 30.732 1.00 37.35 60 ASP D CA 1
ATOM 5559 C C . ASP D 1 61 ? 32.628 29.960 30.417 1.00 40.62 60 ASP D C 1
ATOM 5560 O O . ASP D 1 61 ? 32.814 30.312 29.249 1.00 34.87 60 ASP D O 1
ATOM 5565 N N . HIS D 1 62 ? 33.141 30.595 31.464 1.00 34.85 61 HIS D N 1
ATOM 5566 C CA . HIS D 1 62 ? 33.854 31.863 31.330 1.00 36.60 61 HIS D CA 1
ATOM 5567 C C . HIS D 1 62 ? 35.060 31.772 30.399 1.00 37.42 61 HIS D C 1
ATOM 5568 O O . HIS D 1 62 ? 35.550 32.796 29.913 1.00 43.19 61 HIS D O 1
ATOM 5575 N N . TYR D 1 63 ? 35.526 30.548 30.155 1.00 35.18 62 TYR D N 1
ATOM 5576 C CA . TYR D 1 63 ? 36.670 30.310 29.283 1.00 45.00 62 TYR D CA 1
ATOM 5577 C C . TYR D 1 63 ? 36.286 30.425 27.809 1.00 45.92 62 TYR D C 1
ATOM 5578 O O . TYR D 1 63 ? 37.155 30.534 26.946 1.00 47.31 62 TYR D O 1
ATOM 5587 N N . LEU D 1 64 ? 34.985 30.412 27.531 1.00 35.07 63 LEU D N 1
ATOM 5588 C CA . LEU D 1 64 ? 34.490 30.562 26.160 1.00 41.40 63 LEU D CA 1
ATOM 5589 C C . LEU D 1 64 ? 34.082 32.001 25.797 1.00 41.34 63 LEU D C 1
ATOM 5590 O O . LEU D 1 64 ? 33.496 32.245 24.750 1.00 42.72 63 LEU D O 1
ATOM 5595 N N . GLN D 1 65 ? 34.388 32.959 26.654 1.00 41.70 64 GLN D N 1
ATOM 5596 C CA . GLN D 1 65 ? 33.985 34.337 26.380 1.00 42.99 64 GLN D CA 1
ATOM 5597 C C . GLN D 1 65 ? 34.928 34.984 25.377 1.00 42.92 64 GLN D C 1
ATOM 5598 O O . GLN D 1 65 ? 36.068 34.537 25.219 1.00 45.98 64 GLN D O 1
ATOM 5604 N N . TRP D 1 66 ? 34.454 36.023 24.692 1.00 44.32 65 TRP D N 1
ATOM 5605 C CA . TRP D 1 66 ? 35.333 36.824 23.845 1.00 46.31 65 TRP D CA 1
ATOM 5606 C C . TRP D 1 66 ? 34.852 38.264 23.748 1.00 48.98 65 TRP D C 1
ATOM 5607 O O . TRP D 1 66 ? 33.704 38.576 24.059 1.00 49.35 65 TRP D O 1
ATOM 5618 N N . ASN D 1 67 ? 35.746 39.145 23.319 1.00 51.07 66 ASN D N 1
ATOM 5619 C CA . ASN D 1 67 ? 35.392 40.543 23.148 1.00 59.23 66 ASN D CA 1
ATOM 5620 C C . ASN D 1 67 ? 34.804 40.775 21.757 1.00 59.83 66 ASN D C 1
ATOM 5621 O O . ASN D 1 67 ? 35.478 40.566 20.746 1.00 61.47 66 ASN D O 1
ATOM 5626 N N . VAL D 1 68 ? 33.540 41.189 21.712 1.00 59.20 67 VAL D N 1
ATOM 5627 C CA . VAL D 1 68 ? 32.837 41.374 20.440 1.00 72.91 67 VAL D CA 1
ATOM 5628 C C . VAL D 1 68 ? 33.525 42.375 19.502 1.00 68.58 67 VAL D C 1
ATOM 5629 O O . VAL D 1 68 ? 33.405 42.258 18.292 1.00 73.12 67 VAL D O 1
ATOM 5633 N N . SER D 1 69 ? 34.259 43.343 20.045 1.00 65.65 68 SER D N 1
ATOM 5634 C CA . SER D 1 69 ? 34.963 44.292 19.178 1.00 69.53 68 SER D CA 1
ATOM 5635 C C . SER D 1 69 ? 36.160 43.637 18.479 1.00 67.62 68 SER D C 1
ATOM 5636 O O . SER D 1 69 ? 36.513 44.017 17.368 1.00 70.35 68 SER D O 1
ATOM 5639 N N . GLU D 1 70 ? 36.770 42.643 19.123 1.00 65.06 69 GLU D N 1
ATOM 5640 C CA . GLU D 1 70 ? 37.832 41.856 18.493 1.00 72.06 69 GLU D CA 1
ATOM 5641 C C . GLU D 1 70 ? 37.267 40.954 17.396 1.00 66.56 69 GLU D C 1
ATOM 5642 O O . GLU D 1 70 ? 38.003 40.461 16.543 1.00 63.01 69 GLU D O 1
ATOM 5648 N N . TYR D 1 71 ? 35.965 40.701 17.451 1.00 62.68 70 TYR D N 1
ATOM 5649 C CA . TYR D 1 71 ? 35.319 39.845 16.468 1.00 58.67 70 TYR D CA 1
ATOM 5650 C C . TYR D 1 71 ? 33.967 40.437 16.095 1.00 67.21 70 TYR D C 1
ATOM 5651 O O . TYR D 1 71 ? 32.930 39.929 16.516 1.00 71.09 70 TYR D O 1
ATOM 5660 N N . PRO D 1 72 ? 33.973 41.529 15.308 1.00 63.68 71 PRO D N 1
ATOM 5661 C CA . PRO D 1 72 ? 32.722 42.201 14.942 1.00 65.76 71 PRO D CA 1
ATOM 5662 C C . PRO D 1 72 ? 31.813 41.273 14.152 1.00 71.10 71 PRO D C 1
ATOM 5663 O O . PRO D 1 72 ? 32.310 40.442 13.394 1.00 63.87 71 PRO D O 1
ATOM 5667 N N . GLY D 1 73 ? 30.505 41.402 14.3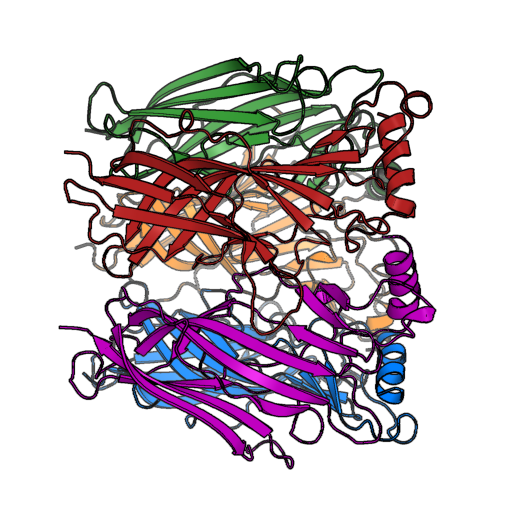50 1.00 71.67 72 GLY D N 1
ATOM 5668 C CA . GLY D 1 73 ? 29.539 40.537 13.695 1.00 70.50 72 GLY D CA 1
ATOM 5669 C C . GLY D 1 73 ? 29.247 39.249 14.455 1.00 72.69 72 GLY D C 1
ATOM 5670 O O . GLY D 1 73 ? 28.174 38.664 14.299 1.00 72.40 72 GLY D O 1
ATOM 5671 N N . VAL D 1 74 ? 30.190 38.807 15.282 1.00 69.37 73 VAL D N 1
ATOM 5672 C CA . VAL D 1 74 ? 30.058 37.509 15.955 1.00 62.52 73 VAL D CA 1
ATOM 5673 C C . VAL D 1 74 ? 29.462 37.623 17.358 1.00 57.92 73 VAL D C 1
ATOM 5674 O O . VAL D 1 74 ? 30.156 37.974 18.310 1.00 52.87 73 VAL D O 1
ATOM 5678 N N . LYS D 1 75 ? 28.173 37.332 17.482 1.00 52.91 74 LYS D N 1
ATOM 5679 C CA . LYS D 1 75 ? 27.497 37.428 18.768 1.00 63.56 74 LYS D CA 1
ATOM 5680 C C . LYS D 1 75 ? 27.357 36.047 19.404 1.00 61.01 74 LYS D C 1
ATOM 5681 O O . LYS D 1 75 ? 27.300 35.912 20.625 1.00 59.44 74 LYS D O 1
ATOM 5687 N N . GLN D 1 76 ? 27.301 35.024 18.563 1.00 54.43 75 GLN D N 1
ATOM 5688 C CA . GLN D 1 76 ? 27.157 33.661 19.034 1.00 52.00 75 GLN D CA 1
ATOM 5689 C C . GLN D 1 76 ? 27.635 32.683 17.975 1.00 43.99 75 GLN D C 1
ATOM 5690 O O . GLN D 1 76 ? 27.643 32.999 16.790 1.00 51.11 75 GLN D O 1
ATOM 5696 N N . VAL D 1 77 ? 28.055 31.503 18.408 1.00 41.36 76 VAL D N 1
ATOM 5697 C CA . VAL D 1 77 ? 28.510 30.477 17.479 1.00 47.00 76 VAL D CA 1
ATOM 5698 C C . VAL D 1 77 ? 27.948 29.108 17.846 1.00 38.32 76 VAL D C 1
ATOM 5699 O O . VAL D 1 77 ? 27.675 28.835 19.026 1.00 41.68 76 VAL D O 1
ATOM 5703 N N A SER D 1 78 ? 27.785 28.260 16.834 0.22 43.43 77 SER D N 1
ATOM 5704 N N B SER D 1 78 ? 27.761 28.256 16.839 0.78 42.64 77 SER D N 1
ATOM 5705 C CA A SER D 1 78 ? 27.324 26.889 17.020 0.22 42.47 77 SER D CA 1
ATOM 5706 C CA B SER D 1 78 ? 27.321 26.871 17.062 0.78 42.35 77 SER D CA 1
ATOM 5707 C C A SER D 1 78 ? 28.532 25.966 17.135 0.22 42.42 77 SER D C 1
ATOM 5708 C C B SER D 1 78 ? 28.530 25.970 17.149 0.78 34.96 77 SER D C 1
ATOM 5709 O O A SER D 1 78 ? 29.383 25.934 16.251 0.22 46.94 77 SER D O 1
ATOM 5710 O O B SER D 1 78 ? 29.376 25.954 16.267 0.78 48.06 77 SER D O 1
ATOM 5715 N N . VAL D 1 79 ? 28.603 25.219 18.230 1.00 35.97 78 VAL D N 1
ATOM 5716 C CA . VAL D 1 79 ? 29.803 24.474 18.571 1.00 36.85 78 VAL D CA 1
ATOM 5717 C C . VAL D 1 79 ? 29.431 23.021 18.843 1.00 35.81 78 VAL D C 1
ATOM 5718 O O . VAL D 1 79 ? 28.451 22.757 19.544 1.00 32.88 78 VAL D O 1
ATOM 5722 N N . PRO D 1 80 ? 30.197 22.069 18.287 1.00 34.37 79 PRO D N 1
ATOM 5723 C CA . PRO D 1 80 ? 29.881 20.674 18.649 1.00 30.09 79 PRO D CA 1
ATOM 5724 C C . PRO D 1 80 ? 30.078 20.442 20.145 1.00 33.20 79 PRO D C 1
ATOM 5725 O O . PRO D 1 80 ? 31.071 20.882 20.723 1.00 33.50 79 PRO D O 1
ATOM 5729 N N A ILE D 1 81 ? 29.109 19.802 20.794 0.61 32.26 80 ILE D N 1
ATOM 5730 N N B ILE D 1 81 ? 29.119 19.738 20.733 0.39 32.87 80 ILE D N 1
ATOM 5731 C CA A ILE D 1 81 ? 29.196 19.622 22.241 0.61 33.70 80 ILE D CA 1
ATOM 5732 C CA B ILE D 1 81 ? 29.057 19.489 22.164 0.39 33.53 80 ILE D CA 1
ATOM 5733 C C A ILE D 1 81 ? 30.475 18.882 22.630 0.61 39.71 80 ILE D C 1
ATOM 5734 C C B ILE D 1 81 ? 30.262 18.679 22.672 0.39 36.97 80 ILE D C 1
ATOM 5735 O O A ILE D 1 81 ? 31.054 19.147 23.683 0.61 25.40 80 ILE D O 1
ATOM 5736 O O B ILE D 1 81 ? 30.573 18.693 23.858 0.39 39.05 80 ILE D O 1
ATOM 5745 N N . SER D 1 82 ? 30.941 17.992 21.757 1.00 25.79 81 SER D N 1
ATOM 5746 C CA . SER D 1 82 ? 32.155 17.236 22.058 1.00 38.99 81 SER D CA 1
ATOM 5747 C C . SER D 1 82 ? 33.411 18.104 22.189 1.00 31.93 81 SER D C 1
ATOM 5748 O O . SER D 1 82 ? 34.436 17.634 22.670 1.00 40.22 81 SER D O 1
ATOM 5751 N N A SER D 1 83 ? 33.343 19.362 21.763 0.45 32.73 82 SER D N 1
ATOM 5752 N N B SER D 1 83 ? 33.324 19.359 21.753 0.55 32.77 82 SER D N 1
ATOM 5753 C CA A SER D 1 83 ? 34.500 20.245 21.892 0.45 33.63 82 SER D CA 1
ATOM 5754 C CA B SER D 1 83 ? 34.451 20.287 21.848 0.55 33.20 82 SER D CA 1
ATOM 5755 C C A SER D 1 83 ? 34.460 21.104 23.165 0.45 35.72 82 SER D C 1
ATOM 5756 C C B SER D 1 83 ? 34.451 21.105 23.153 0.55 35.58 82 SER D C 1
ATOM 5757 O O A SER D 1 83 ? 35.406 21.844 23.455 0.45 34.35 82 SER D O 1
ATOM 5758 O O B SER D 1 83 ? 35.418 21.814 23.455 0.55 34.13 82 SER D O 1
ATOM 5763 N N . LEU D 1 84 ? 33.372 21.009 23.924 1.00 27.11 83 LEU D N 1
ATOM 5764 C CA . LEU D 1 84 ? 33.270 21.784 25.154 1.00 36.62 83 LEU D CA 1
ATOM 5765 C C . LEU D 1 84 ? 32.938 20.991 26.406 1.00 31.48 83 LEU D C 1
ATOM 5766 O O . LEU D 1 84 ? 32.472 19.855 26.334 1.00 33.35 83 LEU D O 1
ATOM 5771 N N . TRP D 1 85 ? 33.231 21.584 27.556 1.00 26.42 84 TRP D N 1
ATOM 5772 C CA . TRP D 1 85 ? 32.846 20.985 28.824 1.00 30.39 84 TRP D CA 1
ATOM 5773 C C . TRP D 1 85 ? 31.336 20.951 28.864 1.00 26.44 84 TRP D C 1
ATOM 5774 O O . TRP D 1 85 ? 30.685 21.939 28.521 1.00 27.10 84 TRP D O 1
ATOM 5785 N N . VAL D 1 86 ? 30.781 19.818 29.287 1.00 24.71 85 VAL D N 1
ATOM 5786 C CA . VAL D 1 86 ? 29.338 19.670 29.408 1.00 29.74 85 VAL D CA 1
ATOM 5787 C C . VAL D 1 86 ? 29.034 19.067 30.787 1.00 30.95 85 VAL D C 1
ATOM 5788 O O . VAL D 1 86 ? 29.789 18.216 31.270 1.00 29.09 85 VAL D O 1
ATOM 5792 N N . PRO D 1 87 ? 27.948 19.520 31.436 1.00 28.95 86 PRO D N 1
ATOM 5793 C CA . PRO D 1 87 ? 27.577 18.924 32.731 1.00 32.20 86 PRO D CA 1
ATOM 5794 C C . PRO D 1 87 ? 27.430 17.397 32.579 1.00 35.12 86 PRO D C 1
ATOM 5795 O O . PRO D 1 87 ? 26.902 16.972 31.560 1.00 29.14 86 PRO D O 1
ATOM 5799 N N . ASP D 1 88 ? 27.890 16.601 33.547 1.00 29.28 87 ASP D N 1
ATOM 5800 C CA . ASP D 1 88 ? 27.769 15.139 33.453 1.00 28.68 87 ASP D CA 1
ATOM 5801 C C . ASP D 1 88 ? 26.452 14.679 34.054 1.00 32.90 87 ASP D C 1
ATOM 5802 O O . ASP D 1 88 ? 26.434 13.899 35.017 1.00 35.62 87 ASP D O 1
ATOM 5807 N N . LEU D 1 89 ? 25.350 15.188 33.515 1.00 28.32 88 LEU D N 1
ATOM 5808 C CA . LEU D 1 89 ? 24.050 14.837 34.052 1.00 35.54 88 LEU D CA 1
ATOM 5809 C C . LEU D 1 89 ? 23.742 13.396 33.681 1.00 42.34 88 LEU D C 1
ATOM 5810 O O . LEU D 1 89 ? 23.908 12.973 32.535 1.00 38.06 88 LEU D O 1
ATOM 5815 N N . ALA D 1 90 ? 23.318 12.639 34.676 1.00 34.82 89 ALA D N 1
ATOM 5816 C CA . ALA D 1 90 ? 22.978 11.252 34.481 1.00 30.49 89 ALA D CA 1
ATOM 5817 C C . ALA D 1 90 ? 21.492 11.115 34.723 1.00 35.43 89 ALA D C 1
ATOM 5818 O O . ALA D 1 90 ? 20.925 11.835 35.544 1.00 39.05 89 ALA D O 1
ATOM 5820 N N . ALA D 1 91 ? 20.855 10.215 33.988 1.00 31.84 90 ALA D N 1
ATOM 5821 C CA . ALA D 1 91 ? 19.500 9.803 34.316 1.00 35.78 90 ALA D CA 1
ATOM 5822 C C . ALA D 1 91 ? 19.598 8.635 35.306 1.00 33.60 90 ALA D C 1
ATOM 5823 O O . ALA D 1 91 ? 20.026 7.533 34.949 1.00 33.14 90 ALA D O 1
ATOM 5825 N N . TYR D 1 92 ? 19.236 8.909 36.558 1.00 33.58 91 TYR D N 1
ATOM 5826 C CA . TYR D 1 92 ? 19.420 7.988 37.676 1.00 38.81 91 TYR D CA 1
ATOM 5827 C C . TYR D 1 92 ? 18.758 6.634 37.456 1.00 37.86 91 TYR D C 1
ATOM 5828 O O . TYR D 1 92 ? 19.355 5.591 37.725 1.00 41.78 91 TYR D O 1
ATOM 5837 N N . ASN D 1 93 ? 17.523 6.657 36.975 1.00 30.32 92 ASN D N 1
ATOM 5838 C CA . ASN D 1 93 ? 16.774 5.428 36.787 1.00 35.61 92 ASN D CA 1
ATOM 5839 C C . ASN D 1 93 ? 16.566 5.039 35.313 1.00 40.38 92 ASN D C 1
ATOM 5840 O O . ASN D 1 93 ? 15.638 4.302 34.980 1.00 37.84 92 ASN D O 1
ATOM 5845 N N . ALA D 1 94 ? 17.444 5.509 34.433 1.00 35.54 93 ALA D N 1
ATOM 5846 C CA . ALA D 1 94 ? 17.405 5.058 33.041 1.00 34.89 93 ALA D CA 1
ATOM 5847 C C . ALA D 1 94 ? 17.867 3.602 32.922 1.00 38.37 93 ALA D C 1
ATOM 5848 O O . ALA D 1 94 ? 18.860 3.211 33.540 1.00 35.92 93 ALA D O 1
ATOM 5850 N N . ILE D 1 95 ? 17.151 2.807 32.127 1.00 30.61 94 ILE D N 1
ATOM 5851 C CA . ILE D 1 95 ? 17.596 1.440 31.820 1.00 38.34 94 ILE D CA 1
ATOM 5852 C C . ILE D 1 95 ? 18.105 1.295 30.376 1.00 35.99 94 ILE D C 1
ATOM 5853 O O . ILE D 1 95 ? 18.425 0.201 29.932 1.00 34.04 94 ILE D O 1
ATOM 5858 N N . SER D 1 96 ? 18.192 2.407 29.650 1.00 31.87 95 SER D N 1
ATOM 5859 C CA . SER D 1 96 ? 18.894 2.409 28.367 1.00 35.22 95 SER D CA 1
ATOM 5860 C C . SER D 1 96 ? 19.729 3.684 28.193 1.00 31.95 95 SER D C 1
ATOM 5861 O O . SER D 1 96 ? 19.511 4.684 28.878 1.00 30.96 95 SER D O 1
ATOM 5864 N N . LYS D 1 97 ? 20.679 3.638 27.269 1.00 36.75 96 LYS D N 1
ATOM 5865 C CA . LYS D 1 97 ? 21.434 4.821 26.877 1.00 36.53 96 LYS D CA 1
ATOM 5866 C C . LYS D 1 97 ? 20.496 5.852 26.236 1.00 36.10 96 LYS D C 1
ATOM 5867 O O . LYS D 1 97 ? 19.491 5.483 25.624 1.00 34.84 96 LYS D O 1
ATOM 5873 N N . PRO D 1 98 ? 20.816 7.147 26.375 1.00 35.01 97 PRO D N 1
ATOM 5874 C CA . PRO D 1 98 ? 20.014 8.158 25.672 1.00 40.73 97 PRO D CA 1
ATOM 5875 C C . PRO D 1 98 ? 20.303 8.130 24.178 1.00 39.18 97 PRO D C 1
ATOM 5876 O O . PRO D 1 98 ? 21.460 8.101 23.751 1.00 40.01 97 PRO D O 1
ATOM 5880 N N . GLU D 1 99 ? 19.242 8.117 23.388 1.00 37.10 98 GLU D N 1
ATOM 5881 C CA . GLU D 1 99 ? 19.356 8.236 21.948 1.00 38.39 98 GLU D CA 1
ATOM 5882 C C . GLU D 1 99 ? 19.091 9.709 21.624 1.00 38.05 98 GLU D C 1
ATOM 5883 O O . GLU D 1 99 ? 17.951 10.175 21.704 1.00 31.21 98 GLU D O 1
ATOM 5889 N N . VAL D 1 100 ? 20.146 10.456 21.304 1.00 30.99 99 VAL D N 1
ATOM 5890 C CA . VAL D 1 100 ? 19.979 11.872 20.980 1.00 31.34 99 VAL D CA 1
ATOM 5891 C C . VAL D 1 100 ? 19.452 12.052 19.546 1.00 34.52 99 VAL D C 1
ATOM 5892 O O . VAL D 1 100 ? 20.051 11.561 18.598 1.00 34.63 99 VAL D O 1
ATOM 5896 N N . LEU D 1 101 ? 18.341 12.771 19.401 1.00 35.62 100 LEU D N 1
ATOM 5897 C CA . LEU D 1 101 ? 17.608 12.832 18.132 1.00 27.39 100 LEU D CA 1
ATOM 5898 C C . LEU D 1 101 ? 17.925 14.065 17.293 1.00 38.81 100 LEU D C 1
ATOM 5899 O O . LEU D 1 101 ? 17.465 14.194 16.160 1.00 51.07 100 LEU D O 1
ATOM 5904 N N . THR D 1 102 ? 18.700 14.977 17.860 1.00 38.10 101 THR D N 1
ATOM 5905 C CA . THR D 1 102 ? 18.933 16.262 17.231 1.00 37.04 101 THR D CA 1
ATOM 5906 C C . THR D 1 102 ? 20.440 16.491 17.078 1.00 35.24 101 THR D C 1
ATOM 5907 O O . THR D 1 102 ? 21.225 15.796 17.714 1.00 37.82 101 THR D O 1
ATOM 5911 N N . PRO D 1 103 ? 20.848 17.455 16.223 1.00 35.78 102 PRO D N 1
ATOM 5912 C CA . PRO D 1 103 ? 22.279 17.730 16.046 1.00 31.25 102 PRO D CA 1
ATOM 5913 C C . PRO D 1 103 ? 22.973 18.028 17.374 1.00 36.31 102 PRO D C 1
ATOM 5914 O O . PRO D 1 103 ? 22.467 18.813 18.182 1.00 33.67 102 PRO D O 1
ATOM 5918 N N . GLN D 1 104 ? 24.119 17.394 17.604 1.00 35.71 103 GLN D N 1
ATOM 5919 C CA . GLN D 1 104 ? 24.818 17.554 18.875 1.00 31.24 103 GLN D CA 1
ATOM 5920 C C . GLN D 1 104 ? 25.675 18.828 18.898 1.00 35.34 103 GLN D C 1
ATOM 5921 O O . GLN D 1 104 ? 26.914 18.798 18.893 1.00 32.46 103 GLN D O 1
ATOM 5927 N N . LEU D 1 105 ? 24.963 19.949 18.901 1.00 34.97 104 LEU D N 1
ATOM 5928 C CA . LEU D 1 105 ? 25.558 21.269 18.868 1.00 36.66 104 LEU D CA 1
ATOM 5929 C C . LEU D 1 105 ? 24.958 22.090 19.981 1.00 33.37 104 LEU D C 1
ATOM 5930 O O . LEU D 1 105 ? 23.773 21.959 20.297 1.00 36.83 104 LEU D O 1
ATOM 5935 N N . ALA D 1 106 ? 25.785 22.942 20.560 1.00 29.31 105 ALA D N 1
ATOM 5936 C CA . ALA D 1 106 ? 25.340 23.938 21.518 1.00 37.45 105 ALA D CA 1
ATOM 5937 C C . ALA D 1 106 ? 25.540 25.347 20.961 1.00 38.81 105 ALA D C 1
ATOM 5938 O O . ALA D 1 106 ? 26.424 25.576 20.140 1.00 41.44 105 ALA D O 1
ATOM 5940 N N . LEU D 1 107 ? 24.718 26.287 21.417 1.00 44.31 106 LEU D N 1
ATOM 5941 C CA . LEU D 1 107 ? 24.904 27.713 21.124 1.00 40.05 106 LEU D CA 1
ATOM 5942 C C . LEU D 1 107 ? 25.736 28.370 22.231 1.00 43.07 106 LEU D C 1
ATOM 5943 O O . LEU D 1 107 ? 25.423 28.231 23.418 1.00 42.69 106 LEU D O 1
ATOM 5948 N N . VAL D 1 108 ? 26.795 29.072 21.845 1.00 37.06 107 VAL D N 1
ATOM 5949 C CA . VAL D 1 108 ? 27.635 29.788 22.800 1.00 42.16 107 VAL D CA 1
ATOM 5950 C C . VAL D 1 108 ? 27.663 31.260 22.429 1.00 46.74 107 VAL D C 1
ATOM 5951 O O . VAL D 1 108 ? 27.924 31.604 21.277 1.00 48.20 107 VAL D O 1
ATOM 5955 N N . ASN D 1 109 ? 27.400 32.142 23.388 1.00 45.65 108 ASN D N 1
ATOM 5956 C CA . ASN D 1 109 ? 27.559 33.557 23.085 1.00 43.70 108 ASN D CA 1
ATOM 5957 C C . ASN D 1 109 ? 28.810 34.147 23.704 1.00 41.89 108 ASN D C 1
ATOM 5958 O O . ASN D 1 109 ? 29.574 33.433 24.370 1.00 40.19 108 ASN D O 1
ATOM 5963 N N . SER D 1 110 ? 29.004 35.443 23.480 1.00 44.28 109 SER D N 1
ATOM 5964 C CA . SER D 1 110 ? 30.270 36.103 23.769 1.00 48.87 109 SER D CA 1
ATOM 5965 C C . SER D 1 110 ? 30.598 36.200 25.255 1.00 48.54 109 SER D C 1
ATOM 5966 O O . SER D 1 110 ? 31.746 36.473 25.610 1.00 45.08 109 SER D O 1
ATOM 5969 N N . SER D 1 111 ? 29.601 35.966 26.108 1.00 46.38 110 SER D N 1
ATOM 5970 C CA . SER D 1 111 ? 29.808 35.939 27.557 1.00 46.92 110 SER D CA 1
ATOM 5971 C C . SER D 1 111 ? 30.285 34.568 27.999 1.00 42.72 110 SER D C 1
ATOM 5972 O O . SER D 1 111 ? 30.677 34.387 29.147 1.00 42.80 110 SER D O 1
ATOM 5975 N N . GLY D 1 112 ? 30.230 33.608 27.082 1.00 39.48 111 GLY D N 1
ATOM 5976 C CA . GLY D 1 112 ? 30.543 32.229 27.389 1.00 37.20 111 GLY D CA 1
ATOM 5977 C C . GLY D 1 112 ? 29.317 31.465 27.864 1.00 40.12 111 GLY D C 1
ATOM 5978 O O . GLY D 1 112 ? 29.436 30.375 28.429 1.00 37.80 111 GLY D O 1
ATOM 5979 N N . HIS D 1 113 ? 28.131 32.025 27.636 1.00 38.63 112 HIS D N 1
ATOM 5980 C CA . HIS D 1 113 ? 26.910 31.311 27.996 1.00 36.57 112 HIS D CA 1
ATOM 5981 C C . HIS D 1 113 ? 26.567 30.264 26.953 1.00 44.07 112 HIS D C 1
ATOM 5982 O O . HIS D 1 113 ? 26.352 30.575 25.764 1.00 38.48 112 HIS D O 1
ATOM 5989 N N . VAL D 1 114 ? 26.514 29.023 27.420 1.00 40.33 113 VAL D N 1
ATOM 5990 C CA . VAL D 1 114 ? 26.297 27.863 26.573 1.00 45.00 113 VAL D CA 1
ATOM 5991 C C . VAL D 1 114 ? 24.866 27.386 26.688 1.00 43.33 113 VAL D C 1
ATOM 5992 O O . VAL D 1 114 ? 24.361 27.182 27.792 1.00 41.86 113 VAL D O 1
ATOM 5996 N N . GLN D 1 115 ? 24.208 27.216 25.547 1.00 34.18 114 GLN D N 1
ATOM 5997 C CA . GLN D 1 115 ? 22.888 26.599 25.531 1.00 40.08 114 GLN D CA 1
ATOM 5998 C C . GLN D 1 115 ? 22.863 25.305 24.713 1.00 42.55 114 GLN D C 1
ATOM 5999 O O . GLN D 1 115 ? 23.206 25.289 23.531 1.00 47.54 114 GLN D O 1
ATOM 6005 N N . TYR D 1 116 ? 22.464 24.220 25.360 1.00 40.05 115 TYR D N 1
ATOM 6006 C CA . TYR D 1 116 ? 22.388 22.914 24.720 1.00 32.65 115 TYR D CA 1
ATOM 6007 C C . TYR D 1 116 ? 20.990 22.349 24.910 1.00 35.66 115 TYR D C 1
ATOM 6008 O O . TYR D 1 116 ? 20.531 22.175 26.045 1.00 33.44 115 TYR D O 1
ATOM 6017 N N . LEU D 1 117 ? 20.308 22.081 23.797 1.00 32.92 116 LEU D N 1
ATOM 6018 C CA . LEU D 1 117 ? 18.873 21.787 23.813 1.00 34.15 116 LEU D CA 1
ATOM 6019 C C . LEU D 1 117 ? 18.503 20.474 23.108 1.00 34.01 116 LEU D C 1
ATOM 6020 O O . LEU D 1 117 ? 17.684 20.479 22.176 1.00 33.63 116 LEU D O 1
ATOM 6025 N N . PRO D 1 118 ? 19.081 19.351 23.552 1.00 30.43 117 PRO D N 1
ATOM 6026 C CA . PRO D 1 118 ? 18.870 18.092 22.820 1.00 29.31 117 PRO D CA 1
ATOM 6027 C C . PRO D 1 118 ? 17.477 17.506 22.949 1.00 36.91 117 PRO D C 1
ATOM 6028 O O . PRO D 1 118 ? 16.857 17.591 24.004 1.00 38.00 117 PRO D O 1
ATOM 6032 N N . SER D 1 119 ? 17.004 16.916 21.856 1.00 38.51 118 SER D N 1
ATOM 6033 C CA . SER D 1 119 ? 15.849 16.026 21.881 1.00 42.33 118 SER D CA 1
ATOM 6034 C C . SER D 1 119 ? 16.334 14.607 22.151 1.00 36.66 118 SER D C 1
ATOM 6035 O O . SER D 1 119 ? 17.323 14.157 21.568 1.00 35.45 118 SER D O 1
ATOM 6038 N N . ILE D 1 120 ? 15.652 13.897 23.044 1.00 30.57 119 ILE D N 1
ATOM 6039 C CA . ILE D 1 120 ? 16.166 12.606 23.509 1.00 28.39 119 ILE D CA 1
ATOM 6040 C C . ILE D 1 120 ? 15.086 11.548 23.638 1.00 31.56 119 ILE D C 1
ATOM 6041 O O . ILE D 1 120 ? 13.976 11.832 24.092 1.00 40.20 119 ILE D O 1
ATOM 6046 N N . ARG D 1 121 ? 15.404 10.335 23.198 1.00 35.06 120 ARG D N 1
ATOM 6047 C CA . ARG D 1 121 ? 14.569 9.184 23.493 1.00 35.15 120 ARG D CA 1
ATOM 6048 C C . ARG D 1 121 ? 15.306 8.244 24.439 1.00 36.56 120 ARG D C 1
ATOM 6049 O O . ARG D 1 121 ? 16.447 7.858 24.171 1.00 32.98 120 ARG D O 1
ATOM 6057 N N . GLN D 1 122 ? 14.660 7.896 25.550 1.00 29.18 121 GLN D N 1
ATOM 6058 C CA . GLN D 1 122 ? 15.287 7.067 26.581 1.00 34.66 121 GLN D CA 1
ATOM 6059 C C . GLN D 1 122 ? 14.249 6.231 27.337 1.00 32.73 121 GLN D C 1
ATOM 6060 O O . GLN D 1 122 ? 13.098 6.649 27.505 1.00 32.52 121 GLN D O 1
ATOM 6066 N N . ARG D 1 123 ? 14.661 5.052 27.784 1.00 32.77 122 ARG D N 1
ATOM 6067 C CA . ARG D 1 123 ? 13.780 4.175 28.548 1.00 39.27 122 ARG D CA 1
ATOM 6068 C C . ARG D 1 123 ? 14.147 4.192 30.032 1.00 39.91 122 ARG D C 1
ATOM 6069 O O . ARG D 1 123 ? 15.328 4.183 30.388 1.00 31.74 122 ARG D O 1
ATOM 6077 N N . PHE D 1 124 ? 13.128 4.226 30.888 1.00 34.19 123 PHE D N 1
ATOM 6078 C CA . PHE D 1 124 ? 13.327 4.348 32.332 1.00 35.00 123 PHE D CA 1
ATOM 6079 C C . PHE D 1 124 ? 12.613 3.260 33.103 1.00 44.30 123 PHE D C 1
ATOM 6080 O O . PHE D 1 124 ? 11.562 2.769 32.679 1.00 40.73 123 PHE D O 1
ATOM 6088 N N . SER D 1 125 ? 13.172 2.916 34.259 1.00 38.52 124 SER D N 1
ATOM 6089 C CA . SER D 1 125 ? 12.513 2.005 35.174 1.00 40.96 124 SER D CA 1
ATOM 6090 C C . SER D 1 125 ? 11.389 2.772 35.827 1.00 37.96 124 SER D C 1
ATOM 6091 O O . SER D 1 125 ? 11.601 3.868 36.316 1.00 38.39 124 SER D O 1
ATOM 6094 N N . CYS D 1 126 ? 10.195 2.199 35.838 1.00 38.50 125 CYS D N 1
ATOM 6095 C CA . CYS D 1 126 ? 9.046 2.895 36.381 1.00 40.38 125 CYS D CA 1
ATOM 6096 C C . CYS D 1 126 ? 7.961 1.880 36.686 1.00 43.12 125 CYS D C 1
ATOM 6097 O O . CYS D 1 126 ? 7.816 0.887 35.972 1.00 44.23 125 CYS D O 1
ATOM 6100 N N . ASP D 1 127 ? 7.205 2.111 37.751 1.00 44.01 126 ASP D N 1
ATOM 6101 C CA . ASP D 1 127 ? 6.062 1.246 38.030 1.00 43.13 126 ASP D CA 1
ATOM 6102 C C . ASP D 1 127 ? 4.852 1.755 37.263 1.00 51.84 126 ASP D C 1
ATOM 6103 O O . ASP D 1 127 ? 4.220 2.736 37.668 1.00 50.75 126 ASP D O 1
ATOM 6108 N N . VAL D 1 128 ? 4.526 1.077 36.164 1.00 43.24 127 VAL D N 1
ATOM 6109 C CA . VAL D 1 128 ? 3.459 1.540 35.281 1.00 57.18 127 VAL D CA 1
ATOM 6110 C C . VAL D 1 128 ? 2.186 0.716 35.445 1.00 60.22 127 VAL D C 1
ATOM 6111 O O . VAL D 1 128 ? 1.285 0.773 34.611 1.00 59.87 127 VAL D O 1
ATOM 6115 N N . SER D 1 129 ? 2.108 -0.032 36.542 1.00 64.94 128 SER D N 1
ATOM 6116 C CA . SER D 1 129 ? 0.985 -0.942 36.775 1.00 67.88 128 SER D CA 1
ATOM 6117 C C . SER D 1 129 ? -0.354 -0.222 36.958 1.00 75.27 128 SER D C 1
ATOM 6118 O O . SER D 1 129 ? -1.412 -0.853 36.924 1.00 82.92 128 SER D O 1
ATOM 6121 N N . GLY D 1 130 ? -0.307 1.095 37.148 1.00 72.61 129 GLY D N 1
ATOM 6122 C CA . GLY D 1 130 ? -1.518 1.880 37.317 1.00 71.00 129 GLY D CA 1
ATOM 6123 C C . GLY D 1 130 ? -1.956 2.624 36.062 1.00 71.79 129 GLY D C 1
ATOM 6124 O O . GLY D 1 130 ? -2.906 3.407 36.101 1.00 65.00 129 GLY D O 1
ATOM 6125 N N . VAL D 1 131 ? -1.274 2.362 34.947 1.00 65.39 130 VAL D N 1
ATOM 6126 C CA . VAL D 1 131 ? -1.475 3.108 33.707 1.00 57.04 130 VAL D CA 1
ATOM 6127 C C . VAL D 1 131 ? -2.880 2.986 33.109 1.00 60.54 130 VAL D C 1
ATOM 6128 O O . VAL D 1 131 ? -3.345 3.894 32.424 1.00 58.38 130 VAL D O 1
ATOM 6132 N N . ASP D 1 132 ? -3.560 1.874 33.367 1.00 67.86 131 ASP D N 1
ATOM 6133 C CA . ASP D 1 132 ? -4.904 1.684 32.827 1.00 78.83 131 ASP D CA 1
ATOM 6134 C C . ASP D 1 132 ? -5.969 2.186 33.795 1.00 81.96 131 ASP D C 1
ATOM 6135 O O . ASP D 1 132 ? -7.164 2.160 33.493 1.00 83.79 131 ASP D O 1
ATOM 6140 N N . THR D 1 133 ? -5.530 2.650 34.958 1.00 82.42 132 THR D N 1
ATOM 6141 C CA . THR D 1 133 ? -6.455 3.039 36.012 1.00 84.28 132 THR D CA 1
ATOM 6142 C C . THR D 1 133 ? -6.853 4.507 35.936 1.00 84.90 132 THR D C 1
ATOM 6143 O O . THR D 1 133 ? -6.434 5.241 35.036 1.00 76.07 132 THR D O 1
ATOM 6147 N N . GLU D 1 134 ? -7.665 4.911 36.909 1.00 93.04 133 GLU D N 1
ATOM 6148 C CA . GLU D 1 134 ? -8.157 6.274 37.048 1.00 95.87 133 GLU D CA 1
ATOM 6149 C C . GLU D 1 134 ? -7.013 7.194 37.453 1.00 89.67 133 GLU D C 1
ATOM 6150 O O . GLU D 1 134 ? -6.752 8.201 36.797 1.00 84.47 133 GLU D O 1
ATOM 6156 N N . SER D 1 135 ? -6.325 6.830 38.533 1.00 89.96 134 SER D N 1
ATOM 6157 C CA . SER D 1 135 ? -5.221 7.627 39.061 1.00 84.51 134 SER D CA 1
ATOM 6158 C C . SER D 1 135 ? -4.013 7.620 38.135 1.00 80.65 134 SER D C 1
ATOM 6159 O O . SER D 1 135 ? -3.109 8.444 38.283 1.00 86.74 134 SER D O 1
ATOM 6162 N N . GLY D 1 136 ? -3.998 6.687 37.187 1.00 68.34 135 GLY D N 1
ATOM 6163 C CA . GLY D 1 136 ? -2.905 6.578 36.236 1.00 62.22 135 GLY D CA 1
ATOM 6164 C C . GLY D 1 136 ? -1.628 6.041 36.857 1.00 60.87 135 GLY D C 1
ATOM 6165 O O . GLY D 1 136 ? -1.618 5.622 38.015 1.00 68.55 135 GLY D O 1
ATOM 6166 N N . ALA D 1 137 ? -0.551 6.044 36.077 1.00 53.60 136 ALA D N 1
ATOM 6167 C CA . ALA D 1 137 ? 0.764 5.633 36.558 1.00 52.99 136 ALA D CA 1
ATOM 6168 C C . ALA D 1 137 ? 1.662 6.853 36.745 1.00 57.64 136 ALA D C 1
ATOM 6169 O O . ALA D 1 137 ? 1.552 7.839 36.016 1.00 60.38 136 ALA D O 1
ATOM 6171 N N . THR D 1 138 ? 2.559 6.787 37.717 1.00 56.48 137 THR D N 1
ATOM 6172 C CA . THR D 1 138 ? 3.416 7.930 38.008 1.00 55.11 137 THR D CA 1
ATOM 6173 C C . THR D 1 138 ? 4.889 7.558 37.850 1.00 54.68 137 THR D C 1
ATOM 6174 O O . THR D 1 138 ? 5.387 6.665 38.527 1.00 54.82 137 THR D O 1
ATOM 6178 N N . CYS D 1 139 ? 5.575 8.238 36.938 1.00 51.10 138 CYS D N 1
ATOM 6179 C CA . CYS D 1 139 ? 6.988 7.979 36.701 1.00 44.19 138 CYS D CA 1
ATOM 6180 C C . CYS D 1 139 ? 7.827 9.153 37.136 1.00 52.87 138 CYS D C 1
ATOM 6181 O O . CYS D 1 139 ? 7.485 10.307 36.870 1.00 61.57 138 CYS D O 1
ATOM 6184 N N . LYS D 1 140 ? 8.919 8.848 37.825 1.00 50.96 139 LYS D N 1
ATOM 6185 C CA . LYS D 1 140 ? 9.897 9.850 38.215 1.00 49.85 139 LYS D CA 1
ATOM 6186 C C . LYS D 1 140 ? 11.099 9.746 37.290 1.00 48.80 139 LYS D C 1
ATOM 6187 O O . LYS D 1 140 ? 11.750 8.703 37.221 1.00 49.79 139 LYS D O 1
ATOM 6193 N N . LEU D 1 141 ? 11.382 10.820 36.566 1.00 40.65 140 LEU D N 1
ATOM 6194 C CA . LEU D 1 141 ? 12.604 10.893 35.781 1.00 40.06 140 LEU D CA 1
ATOM 6195 C C . LEU D 1 141 ? 13.598 11.725 36.571 1.00 44.10 140 LEU D C 1
ATOM 6196 O O . LEU D 1 141 ? 13.458 12.940 36.667 1.00 44.58 140 LEU D O 1
ATOM 6201 N N . LYS D 1 142 ? 14.590 11.067 37.160 1.00 46.94 141 LYS D N 1
ATOM 6202 C CA . LYS D 1 142 ? 15.520 11.746 38.053 1.00 44.57 141 LYS D CA 1
ATOM 6203 C C . LYS D 1 142 ? 16.876 12.026 37.385 1.00 42.37 141 LYS D C 1
ATOM 6204 O O . LYS D 1 142 ? 17.535 11.114 36.902 1.00 42.35 141 LYS D O 1
ATOM 6210 N N . PHE D 1 143 ? 17.280 13.294 37.352 1.00 32.53 142 PHE D N 1
ATOM 6211 C CA . PHE D 1 143 ? 18.568 13.671 36.775 1.00 30.88 142 PHE D CA 1
ATOM 6212 C C . PHE D 1 143 ? 19.443 14.396 37.795 1.00 34.17 142 PHE D C 1
ATOM 6213 O O . PHE D 1 143 ? 18.947 15.141 38.636 1.00 39.30 142 PHE D O 1
ATOM 6221 N N . GLY D 1 144 ? 20.750 14.182 37.703 1.00 29.86 143 GLY D N 1
ATOM 6222 C CA . GLY D 1 144 ? 21.704 15.004 38.417 1.00 29.05 143 GLY D CA 1
ATOM 6223 C C . GLY D 1 144 ? 23.121 14.646 38.034 1.00 30.61 143 GLY D C 1
ATOM 6224 O O . GLY D 1 144 ? 23.360 13.657 37.336 1.00 33.43 143 GLY D O 1
ATOM 6225 N N . SER D 1 145 ? 24.073 15.443 38.492 1.00 27.91 144 SER D N 1
ATOM 6226 C CA . SER D 1 145 ? 25.468 15.171 38.190 1.00 31.95 144 SER D CA 1
ATOM 6227 C C . SER D 1 145 ? 25.907 13.818 38.768 1.00 35.03 144 SER D C 1
ATOM 6228 O O . SER D 1 145 ? 25.596 13.477 39.927 1.00 33.29 144 SER D O 1
ATOM 6231 N N . TRP D 1 146 ? 26.652 13.057 37.976 1.00 35.54 145 TRP D N 1
ATOM 6232 C CA . TRP D 1 146 ? 27.127 11.752 38.440 1.00 28.83 145 TRP D CA 1
ATOM 6233 C C . TRP D 1 146 ? 28.329 11.890 39.373 1.00 32.47 145 TRP D C 1
ATOM 6234 O O . TRP D 1 146 ? 28.522 11.053 40.244 1.00 35.27 145 TRP D O 1
ATOM 6245 N N . THR D 1 147 ? 29.126 12.951 39.213 1.00 37.85 146 THR D N 1
ATOM 6246 C CA . THR D 1 147 ? 30.398 13.045 39.942 1.00 31.03 146 THR D CA 1
ATOM 6247 C C . THR D 1 147 ? 30.693 14.396 40.604 1.00 32.61 146 THR D C 1
ATOM 6248 O O . THR D 1 147 ? 31.665 14.513 41.342 1.00 39.44 146 THR D O 1
ATOM 6252 N N . HIS D 1 148 ? 29.897 15.415 40.301 1.00 34.48 147 HIS D N 1
ATOM 6253 C CA . HIS D 1 148 ? 30.099 16.754 40.865 1.00 30.21 147 HIS D CA 1
ATOM 6254 C C . HIS D 1 148 ? 29.077 17.083 41.958 1.00 41.63 147 HIS D C 1
ATOM 6255 O O . HIS D 1 148 ? 27.861 16.996 41.739 1.00 31.11 147 HIS D O 1
ATOM 6262 N N . HIS D 1 149 ? 29.565 17.456 43.138 1.00 32.94 148 HIS D N 1
ATOM 6263 C CA . HIS D 1 149 ? 28.662 17.927 44.188 1.00 35.60 148 HIS D CA 1
ATOM 6264 C C . HIS D 1 149 ? 28.267 19.409 44.014 1.00 42.04 148 HIS D C 1
ATOM 6265 O O . HIS D 1 149 ? 28.805 20.118 43.156 1.00 35.56 148 HIS D O 1
ATOM 6272 N N . SER D 1 150 ? 27.333 19.856 44.846 1.00 42.78 149 SER D N 1
ATOM 6273 C CA . SER D 1 150 ? 26.757 21.203 44.785 1.00 45.72 149 SER D CA 1
ATOM 6274 C C . SER D 1 150 ? 27.746 22.357 44.681 1.00 40.83 149 SER D C 1
ATOM 6275 O O . SER D 1 150 ? 27.477 23.326 43.978 1.00 44.40 149 SER D O 1
ATOM 6278 N N . ARG D 1 151 ? 28.882 22.260 45.359 1.00 37.91 150 ARG D N 1
ATOM 6279 C CA . ARG D 1 151 ? 29.820 23.376 45.383 1.00 40.42 150 ARG D CA 1
ATOM 6280 C C . ARG D 1 151 ? 30.664 23.442 44.119 1.00 43.83 150 ARG D C 1
ATOM 6281 O O . ARG D 1 151 ? 31.416 24.404 43.914 1.00 44.10 150 ARG D O 1
ATOM 6289 N N . GLU D 1 152 ? 30.551 22.420 43.278 1.00 38.80 151 GLU D N 1
ATOM 6290 C CA . GLU D 1 152 ? 31.159 22.479 41.945 1.00 37.69 151 GLU D CA 1
ATOM 6291 C C . GLU D 1 152 ? 30.122 22.746 40.857 1.00 35.14 151 GLU D C 1
ATOM 6292 O O . GLU D 1 152 ? 30.352 23.546 39.946 1.00 40.84 151 GLU D O 1
ATOM 6298 N N . LEU D 1 153 ? 28.992 22.045 40.935 1.00 37.72 152 LEU D N 1
ATOM 6299 C CA . LEU D 1 153 ? 27.957 22.122 39.902 1.00 33.14 152 LEU D CA 1
ATOM 6300 C C . LEU D 1 153 ? 26.612 22.405 40.553 1.00 33.39 152 LEU D C 1
ATOM 6301 O O . LEU D 1 153 ? 26.012 21.533 41.185 1.00 32.80 152 LEU D O 1
ATOM 6306 N N . ASP D 1 154 ? 26.160 23.642 40.396 1.00 37.28 153 ASP D N 1
ATOM 6307 C CA . ASP D 1 154 ? 24.955 24.135 41.050 1.00 37.55 153 ASP D CA 1
ATOM 6308 C C . ASP D 1 154 ? 23.801 23.886 40.096 1.00 39.65 153 ASP D C 1
ATOM 6309 O O . ASP D 1 154 ? 23.453 24.740 39.274 1.00 39.03 153 ASP D O 1
ATOM 6314 N N . LEU D 1 155 ? 23.236 22.691 40.191 1.00 38.16 154 LEU D N 1
ATOM 6315 C CA . LEU D 1 155 ? 22.099 22.320 39.369 1.00 35.83 154 LEU D CA 1
ATOM 6316 C C . LEU D 1 155 ? 20.865 23.067 39.836 1.00 39.11 154 LEU D C 1
ATOM 6317 O O . LEU D 1 155 ? 20.551 23.112 41.033 1.00 42.67 154 LEU D O 1
ATOM 6322 N N . GLN D 1 156 ? 20.189 23.688 38.881 1.00 36.59 155 GLN D N 1
ATOM 6323 C CA . GLN D 1 156 ? 18.990 24.471 39.150 1.00 39.88 155 GLN D CA 1
ATOM 6324 C C . GLN D 1 156 ? 17.966 24.139 38.086 1.00 42.39 155 GLN D C 1
ATOM 6325 O O . GLN D 1 156 ? 18.324 23.840 36.944 1.00 39.09 155 GLN D O 1
ATOM 6331 N N . MET D 1 157 ? 16.692 24.168 38.448 1.00 38.75 156 MET D N 1
ATOM 6332 C CA . MET D 1 157 ? 15.667 23.949 37.443 1.00 62.15 156 MET D CA 1
ATOM 6333 C C . MET D 1 157 ? 15.057 25.259 36.963 1.00 57.21 156 MET D C 1
ATOM 6334 O O . MET D 1 157 ? 15.246 26.304 37.582 1.00 50.11 156 MET D O 1
ATOM 6339 N N . GLN D 1 158 ? 14.350 25.200 35.837 1.00 61.94 157 GLN D N 1
ATOM 6340 C CA . GLN D 1 158 ? 13.605 26.354 35.346 1.00 62.88 157 GLN D CA 1
ATOM 6341 C C . GLN D 1 158 ? 12.205 25.948 34.904 1.00 67.74 157 GLN D C 1
ATOM 6342 O O . GLN D 1 158 ? 11.835 24.785 35.036 1.00 69.89 157 GLN D O 1
ATOM 6348 N N . GLU D 1 159 ? 11.443 26.911 34.385 1.00 82.87 158 GLU D N 1
ATOM 6349 C CA . GLU D 1 159 ? 10.041 26.714 34.000 1.00 93.58 158 GLU D CA 1
ATOM 6350 C C . GLU D 1 159 ? 9.831 25.500 33.104 1.00 92.98 158 GLU D C 1
ATOM 6351 O O . GLU D 1 159 ? 10.479 25.372 32.064 1.00 84.15 158 GLU D O 1
ATOM 6357 N N . ALA D 1 160 ? 8.913 24.622 33.503 1.00 105.59 159 ALA D N 1
ATOM 6358 C CA . ALA D 1 160 ? 8.610 23.415 32.734 1.00 116.46 159 ALA D CA 1
ATOM 6359 C C . ALA D 1 160 ? 7.817 23.723 31.469 1.00 125.23 159 ALA D C 1
ATOM 6360 O O . ALA D 1 160 ? 7.553 24.887 31.158 1.00 130.67 159 ALA D O 1
ATOM 6362 N N . ASP D 1 161 ? 7.441 22.676 30.740 1.00 124.97 160 ASP D N 1
ATOM 6363 C CA . ASP D 1 161 ? 6.673 22.847 29.511 1.00 124.66 160 ASP D CA 1
ATOM 6364 C C . ASP D 1 161 ? 5.880 21.590 29.148 1.00 119.15 160 ASP D C 1
ATOM 6365 O O . ASP D 1 161 ? 6.435 20.493 29.066 1.00 118.08 160 ASP D O 1
ATOM 6370 N N . ILE D 1 162 ? 4.579 21.765 28.933 1.00 113.41 161 ILE D N 1
ATOM 6371 C CA . ILE D 1 162 ? 3.690 20.668 28.562 1.00 105.15 161 ILE D CA 1
ATOM 6372 C C . ILE D 1 162 ? 3.223 20.864 27.123 1.00 97.92 161 ILE D C 1
ATOM 6373 O O . ILE D 1 162 ? 2.821 19.915 26.446 1.00 100.11 161 ILE D O 1
ATOM 6378 N N . SER D 1 163 ? 3.324 22.104 26.657 1.00 87.41 162 SER D N 1
ATOM 6379 C CA . SER D 1 163 ? 2.819 22.512 25.347 1.00 88.51 162 SER D CA 1
ATOM 6380 C C . SER D 1 163 ? 3.255 21.609 24.190 1.00 83.93 162 SER D C 1
ATOM 6381 O O . SER D 1 163 ? 2.504 21.413 23.229 1.00 87.65 162 SER D O 1
ATOM 6384 N N . GLY D 1 164 ? 4.462 21.059 24.288 1.00 73.35 163 GLY D N 1
ATOM 6385 C CA . GLY D 1 164 ? 5.017 20.247 23.222 1.00 64.55 163 GLY D CA 1
ATOM 6386 C C . GLY D 1 164 ? 4.493 18.825 23.153 1.00 63.09 163 GLY D C 1
ATOM 6387 O O . GLY D 1 164 ? 4.759 18.114 22.184 1.00 67.51 163 GLY D O 1
ATOM 6388 N N . TYR D 1 165 ? 3.747 18.403 24.169 1.00 59.93 164 TYR D N 1
ATOM 6389 C CA . TYR D 1 165 ? 3.276 17.023 24.236 1.00 57.99 164 TYR D CA 1
ATOM 6390 C C . TYR D 1 165 ? 2.248 16.743 23.153 1.00 51.40 164 TYR D C 1
ATOM 6391 O O . TYR D 1 165 ? 1.253 17.459 23.034 1.00 52.27 164 TYR D O 1
ATOM 6400 N N . ILE D 1 166 ? 2.492 15.695 22.368 1.00 47.30 165 ILE D N 1
ATOM 6401 C CA . ILE D 1 166 ? 1.635 15.381 21.222 1.00 57.99 165 ILE D CA 1
ATOM 6402 C C . ILE D 1 166 ? 0.219 14.969 21.650 1.00 57.12 165 ILE D C 1
ATOM 6403 O O . ILE D 1 166 ? 0.038 14.178 22.575 1.00 57.39 165 ILE D O 1
ATOM 6408 N N . PRO D 1 167 ? -0.793 15.524 20.981 1.00 58.27 166 PRO D N 1
ATOM 6409 C CA . PRO D 1 167 ? -2.192 15.289 21.348 1.00 59.21 166 PRO D CA 1
ATOM 6410 C C . PRO D 1 167 ? -2.796 13.993 20.788 1.00 67.16 166 PRO D C 1
ATOM 6411 O O . PRO D 1 167 ? -3.970 13.723 21.046 1.00 70.85 166 PRO D O 1
ATOM 6415 N N . TYR D 1 168 ? -2.028 13.205 20.042 1.00 61.70 167 TYR D N 1
ATOM 6416 C CA . TYR D 1 168 ? -2.603 12.026 19.402 1.00 52.71 167 TYR D CA 1
ATOM 6417 C C . TYR D 1 168 ? -2.027 10.713 19.935 1.00 55.42 167 TYR D C 1
ATOM 6418 O O . TYR D 1 168 ? -2.356 9.628 19.445 1.00 53.52 167 TYR D O 1
ATOM 6427 N N . SER D 1 169 ? -1.177 10.815 20.950 1.00 49.93 168 SER D N 1
ATOM 6428 C CA . SER D 1 169 ? -0.677 9.629 21.640 1.00 53.68 168 SER D CA 1
ATOM 6429 C C . SER D 1 169 ? -1.832 8.853 22.270 1.00 54.78 168 SER D C 1
ATOM 6430 O O . SER D 1 169 ? -2.916 9.403 22.478 1.00 51.73 168 SER D O 1
ATOM 6433 N N . ARG D 1 170 ? -1.617 7.573 22.561 1.00 54.58 169 ARG D N 1
ATOM 6434 C CA . ARG D 1 170 ? -2.661 6.782 23.214 1.00 63.08 169 ARG D CA 1
ATOM 6435 C C . ARG D 1 170 ? -2.663 7.055 24.711 1.00 64.97 169 ARG D C 1
ATOM 6436 O O . ARG D 1 170 ? -3.598 6.687 25.426 1.00 63.52 169 ARG D O 1
ATOM 6444 N N . PHE D 1 171 ? -1.613 7.723 25.173 1.00 59.32 170 PHE D N 1
ATOM 6445 C CA . PHE D 1 171 ? -1.495 8.068 26.576 1.00 56.45 170 PHE D CA 1
ATOM 6446 C C . PHE D 1 171 ? -1.890 9.515 26.831 1.00 62.59 170 PHE D C 1
ATOM 6447 O O . PHE D 1 171 ? -1.432 10.428 26.145 1.00 59.85 170 PHE D O 1
ATOM 6455 N N . GLU D 1 172 ? -2.745 9.708 27.829 1.00 67.67 171 GLU D N 1
ATOM 6456 C CA . GLU D 1 172 ? -3.189 11.033 28.237 1.00 71.91 171 GLU D CA 1
ATOM 6457 C C . GLU D 1 172 ? -2.314 11.570 29.363 1.00 71.45 171 GLU D C 1
ATOM 6458 O O . GLU D 1 172 ? -2.235 10.982 30.443 1.00 66.57 171 GLU D O 1
ATOM 6464 N N . LEU D 1 173 ? -1.651 12.689 29.100 1.00 70.68 172 LEU D N 1
ATOM 6465 C CA . LEU D 1 173 ? -0.786 13.301 30.090 1.00 68.86 172 LEU D CA 1
ATOM 6466 C C . LEU D 1 173 ? -1.658 13.958 31.140 1.00 70.69 172 LEU D C 1
ATOM 6467 O O . LEU D 1 173 ? -2.381 14.905 30.842 1.00 80.53 172 LEU D O 1
ATOM 6472 N N . VAL D 1 174 ? -1.610 13.449 32.363 1.00 67.30 173 VAL D N 1
ATOM 6473 C CA . VAL D 1 174 ? -2.479 13.959 33.414 1.00 73.63 173 VAL D CA 1
ATOM 6474 C C . VAL D 1 174 ? -1.833 15.121 34.149 1.00 90.83 173 VAL D C 1
ATOM 6475 O O . VAL D 1 174 ? -2.383 16.226 34.199 1.00 95.83 173 VAL D O 1
ATOM 6479 N N . GLY D 1 175 ? -0.660 14.861 34.717 1.00 91.85 174 GLY D N 1
ATOM 6480 C CA . GLY D 1 175 ? 0.041 15.848 35.511 1.00 89.45 174 GLY D CA 1
ATOM 6481 C C . GLY D 1 175 ? 1.544 15.776 35.339 1.00 84.17 174 GLY D C 1
ATOM 6482 O O . GLY D 1 175 ? 2.105 14.734 34.990 1.00 76.35 174 GLY D O 1
ATOM 6483 N N . VAL D 1 176 ? 2.197 16.901 35.591 1.00 81.24 175 VAL D N 1
ATOM 6484 C CA . VAL D 1 176 ? 3.642 16.982 35.508 1.00 74.40 175 VAL D CA 1
ATOM 6485 C C . VAL D 1 176 ? 4.161 18.002 36.517 1.00 73.08 175 VAL D C 1
ATOM 6486 O O . VAL D 1 176 ? 3.734 19.156 36.517 1.00 80.00 175 VAL D O 1
ATOM 6490 N N . THR D 1 177 ? 5.062 17.563 37.393 1.00 59.21 176 THR D N 1
ATOM 6491 C CA . THR D 1 177 ? 5.726 18.471 38.316 1.00 51.79 176 THR D CA 1
ATOM 6492 C C . THR D 1 177 ? 7.228 18.264 38.267 1.00 50.89 176 THR D C 1
ATOM 6493 O O . THR D 1 177 ? 7.715 17.192 37.887 1.00 49.32 176 THR D O 1
ATOM 6497 N N . GLN D 1 178 ? 7.964 19.301 38.642 1.00 55.45 177 GLN D N 1
ATOM 6498 C CA . GLN D 1 178 ? 9.409 19.201 38.737 1.00 64.07 177 GLN D CA 1
ATOM 6499 C C . GLN D 1 178 ? 9.854 19.743 40.081 1.00 66.18 177 GLN D C 1
ATOM 6500 O O . GLN D 1 178 ? 9.313 20.733 40.571 1.00 63.70 177 GLN D O 1
ATOM 6506 N N . LYS D 1 179 ? 10.826 19.079 40.692 1.00 61.61 178 LYS D N 1
ATOM 6507 C CA . LYS D 1 179 ? 11.412 19.614 41.902 1.00 63.97 178 LYS D CA 1
ATOM 6508 C C . LYS D 1 179 ? 12.917 19.392 41.969 1.00 59.71 178 LYS D C 1
ATOM 6509 O O . LYS D 1 179 ? 13.443 18.360 41.535 1.00 52.39 178 LYS D O 1
ATOM 6515 N N . ARG D 1 180 ? 13.598 20.401 42.497 1.00 54.80 179 ARG D N 1
ATOM 6516 C CA . ARG D 1 180 ? 15.029 20.359 42.705 1.00 48.78 179 ARG D CA 1
ATOM 6517 C C . ARG D 1 180 ? 15.248 19.928 44.143 1.00 55.71 179 ARG D C 1
ATOM 6518 O O . ARG D 1 180 ? 14.648 20.493 45.067 1.00 58.18 179 ARG D O 1
ATOM 6526 N N A SER D 1 181 ? 16.094 18.926 44.342 0.50 48.49 180 SER D N 1
ATOM 6527 N N B SER D 1 181 ? 16.093 18.922 44.333 0.50 48.42 180 SER D N 1
ATOM 6528 C CA A SER D 1 181 ? 16.404 18.476 45.693 0.50 50.95 180 SER D CA 1
ATOM 6529 C CA B SER D 1 181 ? 16.414 18.446 45.674 0.50 50.99 180 SER D CA 1
ATOM 6530 C C A SER D 1 181 ? 17.907 18.370 45.917 0.50 52.05 180 SER D C 1
ATOM 6531 C C B SER D 1 181 ? 17.917 18.441 45.920 0.50 51.97 180 SER D C 1
ATOM 6532 O O A SER D 1 181 ? 18.691 18.366 44.967 0.50 52.11 180 SER D O 1
ATOM 6533 O O B SER D 1 181 ? 18.713 18.573 44.989 0.50 52.28 180 SER D O 1
ATOM 6538 N N . GLU D 1 182 ? 18.302 18.281 47.178 1.00 47.79 181 GLU D N 1
ATOM 6539 C CA . GLU D 1 182 ? 19.705 18.176 47.518 1.00 56.55 181 GLU D CA 1
ATOM 6540 C C . GLU D 1 182 ? 19.901 17.003 48.463 1.00 61.75 181 GLU D C 1
ATOM 6541 O O . GLU D 1 182 ? 19.341 16.989 49.552 1.00 60.77 181 GLU D O 1
ATOM 6547 N N . ARG D 1 183 ? 20.691 16.017 48.050 1.00 60.08 182 ARG D N 1
ATOM 6548 C CA . ARG D 1 183 ? 20.836 14.806 48.853 1.00 62.81 182 ARG D CA 1
ATOM 6549 C C . ARG D 1 183 ? 22.257 14.518 49.336 1.00 56.68 182 ARG D C 1
ATOM 6550 O O . ARG D 1 183 ? 23.235 14.719 48.622 1.00 47.76 182 ARG D O 1
ATOM 6558 N N . PHE D 1 184 ? 22.357 14.046 50.568 1.00 57.28 183 PHE D N 1
ATOM 6559 C CA . PHE D 1 184 ? 23.634 13.626 51.103 1.00 56.81 183 PHE D CA 1
ATOM 6560 C C . PHE D 1 184 ? 23.804 12.123 50.964 1.00 68.77 183 PHE D C 1
ATOM 6561 O O . PHE D 1 184 ? 22.857 11.360 51.124 1.00 77.45 183 PHE D O 1
ATOM 6569 N N . TYR D 1 185 ? 25.021 11.711 50.643 1.00 67.69 184 TYR D N 1
ATOM 6570 C CA . TYR D 1 185 ? 25.380 10.308 50.623 1.00 62.19 184 TYR D CA 1
ATOM 6571 C C . TYR D 1 185 ? 26.366 10.083 51.760 1.00 71.06 184 TYR D C 1
ATOM 6572 O O . TYR D 1 185 ? 27.071 11.013 52.160 1.00 69.90 184 TYR D O 1
ATOM 6581 N N . GLU D 1 186 ? 26.395 8.866 52.300 1.00 72.98 185 GLU D N 1
ATOM 6582 C CA . GLU D 1 186 ? 27.334 8.525 53.366 1.00 72.15 185 GLU D CA 1
ATOM 6583 C C . GLU D 1 186 ? 28.782 8.770 52.925 1.00 61.39 185 GLU D C 1
ATOM 6584 O O . GLU D 1 186 ? 29.627 9.172 53.728 1.00 58.35 185 GLU D O 1
ATOM 6590 N N . CYS D 1 187 ? 29.049 8.537 51.641 1.00 61.82 186 CYS D N 1
ATOM 6591 C CA . CYS D 1 187 ? 30.388 8.678 51.064 1.00 59.72 186 CYS D CA 1
ATOM 6592 C C . CYS D 1 187 ? 31.017 10.061 51.217 1.00 60.55 186 CYS D C 1
ATOM 6593 O O . CYS D 1 187 ? 32.230 10.181 51.364 1.00 67.45 186 CYS D O 1
ATOM 6596 N N . CYS D 1 188 ? 30.198 11.106 51.160 1.00 52.01 187 CYS D N 1
ATOM 6597 C CA . CYS D 1 188 ? 30.720 12.441 50.870 1.00 51.54 187 CYS D CA 1
ATOM 6598 C C . CYS D 1 188 ? 30.187 13.555 51.775 1.00 56.54 187 CYS D C 1
ATOM 6599 O O . CYS D 1 188 ? 29.016 13.563 52.148 1.00 56.72 187 CYS D O 1
ATOM 6602 N N . LYS D 1 189 ? 31.060 14.498 52.115 1.00 55.33 188 LYS D N 1
ATOM 6603 C CA . LYS D 1 189 ? 30.686 15.639 52.942 1.00 64.19 188 LYS D CA 1
ATOM 6604 C C . LYS D 1 189 ? 29.646 16.510 52.231 1.00 59.38 188 LYS D C 1
ATOM 6605 O O . LYS D 1 189 ? 28.666 16.950 52.830 1.00 56.61 188 LYS D O 1
ATOM 6611 N N . GLU D 1 190 ? 29.862 16.729 50.940 1.00 45.28 189 GLU D N 1
ATOM 6612 C CA . GLU D 1 190 ? 29.061 17.663 50.150 1.00 45.11 189 GLU D CA 1
ATOM 6613 C C . GLU D 1 190 ? 27.821 16.979 49.567 1.00 44.71 189 GLU D C 1
ATOM 6614 O O . GLU D 1 190 ? 27.874 15.814 49.175 1.00 45.52 189 GLU D O 1
ATOM 6620 N N . PRO D 1 191 ? 26.694 17.702 49.517 1.00 49.27 190 PRO D N 1
ATOM 6621 C CA . PRO D 1 191 ? 25.471 17.106 48.975 1.00 42.22 190 PRO D CA 1
ATOM 6622 C C . PRO D 1 191 ? 25.500 17.101 47.438 1.00 50.44 190 PRO D C 1
ATOM 6623 O O . PRO D 1 191 ? 26.278 17.852 46.845 1.00 38.60 190 PRO D O 1
ATOM 6627 N N . TYR D 1 192 ? 24.690 16.241 46.818 1.00 47.18 191 TYR D N 1
ATOM 6628 C CA . TYR D 1 192 ? 24.565 16.185 45.358 1.00 42.40 191 TYR D CA 1
ATOM 6629 C C . TYR D 1 192 ? 23.137 16.535 44.991 1.00 50.35 191 TYR D C 1
ATOM 6630 O O . TYR D 1 192 ? 22.198 15.857 45.414 1.00 53.89 191 TYR D O 1
ATOM 6639 N N . PRO D 1 193 ? 22.964 17.612 44.220 1.00 43.35 192 PRO D N 1
ATOM 6640 C CA . PRO D 1 193 ? 21.624 18.011 43.799 1.00 40.37 192 PRO D CA 1
ATOM 6641 C C . PRO D 1 193 ? 21.125 17.194 42.612 1.00 44.04 192 PRO D C 1
ATOM 6642 O O . PRO D 1 193 ? 21.888 16.783 41.722 1.00 41.19 192 PRO D O 1
ATOM 6646 N N . ASP D 1 194 ? 19.819 16.979 42.597 1.00 44.40 193 ASP D N 1
ATOM 6647 C CA . ASP D 1 194 ? 19.157 16.385 41.448 1.00 43.52 193 ASP D CA 1
ATOM 6648 C C . ASP D 1 194 ? 17.929 17.216 41.095 1.00 48.23 193 ASP D C 1
ATOM 6649 O O . ASP D 1 194 ? 17.389 17.934 41.936 1.00 56.82 193 ASP D O 1
ATOM 6654 N N . VAL D 1 195 ? 17.501 17.136 39.846 1.00 45.76 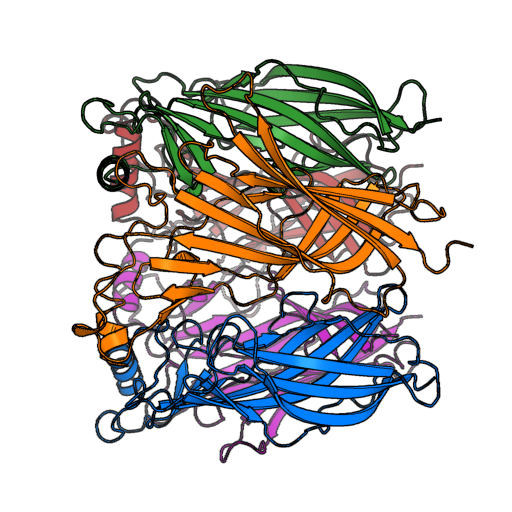194 VAL D N 1
ATOM 6655 C CA . VAL D 1 195 ? 16.190 17.641 39.475 1.00 46.68 194 VAL D CA 1
ATOM 6656 C C . VAL D 1 195 ? 15.368 16.433 39.040 1.00 49.93 194 VAL D C 1
ATOM 6657 O O . VAL D 1 195 ? 15.805 15.638 38.196 1.00 48.79 194 VAL D O 1
ATOM 6661 N N . THR D 1 196 ? 14.193 16.283 39.639 1.00 43.53 195 THR D N 1
ATOM 6662 C CA . THR D 1 196 ? 13.334 15.142 39.364 1.00 41.41 195 THR D CA 1
ATOM 6663 C C . THR D 1 196 ? 12.049 15.595 38.696 1.00 48.33 195 THR D C 1
ATOM 6664 O O . THR D 1 196 ? 11.380 16.517 39.158 1.00 49.71 195 THR D O 1
ATOM 6668 N N A PHE D 1 197 ? 11.716 14.944 37.590 0.65 45.80 196 PHE D N 1
ATOM 6669 N N B PHE D 1 197 ? 11.708 14.918 37.605 0.35 45.65 196 PHE D N 1
ATOM 6670 C CA A PHE D 1 197 ? 10.507 15.270 36.857 0.65 44.82 196 PHE D CA 1
ATOM 6671 C CA B PHE D 1 197 ? 10.537 15.238 36.803 0.35 45.60 196 PHE D CA 1
ATOM 6672 C C A PHE D 1 197 ? 9.482 14.168 37.016 0.65 47.48 196 PHE D C 1
ATOM 6673 C C B PHE D 1 197 ? 9.478 14.157 37.003 0.35 47.78 196 PHE D C 1
ATOM 6674 O O A PHE D 1 197 ? 9.711 13.031 36.615 0.65 49.08 196 PHE D O 1
ATOM 6675 O O B PHE D 1 197 ? 9.680 13.011 36.609 0.35 48.52 196 PHE D O 1
ATOM 6690 N N . THR D 1 198 ? 8.356 14.517 37.622 1.00 51.89 197 THR D N 1
ATOM 6691 C CA . THR D 1 198 ? 7.310 13.550 37.933 1.00 54.38 197 THR D CA 1
ATOM 6692 C C . THR D 1 198 ? 6.173 13.636 36.926 1.00 54.45 197 THR D C 1
ATOM 6693 O O . THR D 1 198 ? 5.549 14.688 36.770 1.00 55.83 197 THR D O 1
ATOM 6697 N N . VAL D 1 199 ? 5.902 12.524 36.253 1.00 55.13 198 VAL D N 1
ATOM 6698 C CA . VAL D 1 199 ? 4.881 12.480 35.216 1.00 54.86 198 VAL D CA 1
ATOM 6699 C C . VAL D 1 199 ? 3.760 11.532 35.594 1.00 52.98 198 VAL D C 1
ATOM 6700 O O . VAL D 1 199 ? 4.006 10.360 35.867 1.00 48.81 198 VAL D O 1
ATOM 6704 N N . THR D 1 200 ? 2.528 12.020 35.580 1.00 57.10 199 THR D N 1
ATOM 6705 C CA . THR D 1 200 ? 1.384 11.138 35.754 1.00 58.81 199 THR D CA 1
ATOM 6706 C C . THR D 1 200 ? 0.606 11.014 34.449 1.00 59.42 199 THR D C 1
ATOM 6707 O O . THR D 1 200 ? 0.224 12.019 33.850 1.00 65.98 199 THR D O 1
ATOM 6711 N N . PHE D 1 201 ? 0.378 9.780 34.011 1.00 59.49 200 PHE D N 1
ATOM 6712 C CA . PHE D 1 201 ? -0.282 9.534 32.732 1.00 62.77 200 PHE D CA 1
ATOM 6713 C C . PHE D 1 201 ? -1.172 8.296 32.769 1.00 61.78 200 PHE D C 1
ATOM 6714 O O . PHE D 1 201 ? -1.032 7.453 33.646 1.00 64.41 200 PHE D O 1
ATOM 6722 N N . ARG D 1 202 ? -2.074 8.188 31.799 1.00 61.39 201 ARG D N 1
ATOM 6723 C CA . ARG D 1 202 ? -3.030 7.087 31.752 1.00 64.50 201 ARG D CA 1
ATOM 6724 C C . ARG D 1 202 ? -3.368 6.731 30.303 1.00 63.97 201 ARG D C 1
ATOM 6725 O O . ARG D 1 202 ? -3.269 7.572 29.408 1.00 60.40 201 ARG D O 1
ATOM 6733 N N . LYS D 1 203 ? -3.778 5.489 30.072 1.00 68.58 202 LYS D N 1
ATOM 6734 C CA . LYS D 1 203 ? -4.260 5.104 28.753 1.00 73.82 202 LYS D CA 1
ATOM 6735 C C . LYS D 1 203 ? -5.584 5.797 28.480 1.00 74.31 202 LYS D C 1
ATOM 6736 O O . LYS D 1 203 ? -6.448 5.857 29.350 1.00 79.69 202 LYS D O 1
ATOM 6742 N N . LYS D 1 204 ? -5.737 6.337 27.275 1.00 76.68 203 LYS D N 1
ATOM 6743 C CA . LYS D 1 204 ? -6.973 7.022 26.904 1.00 76.34 203 LYS D CA 1
ATOM 6744 C C . LYS D 1 204 ? -8.138 6.045 26.748 1.00 73.71 203 LYS D C 1
ATOM 6745 O O . LYS D 1 204 ? -7.941 4.880 26.413 1.00 75.58 203 LYS D O 1
ATOM 6751 N N . GLY D 1 205 ? -9.350 6.526 27.001 1.00 73.60 204 GLY D N 1
ATOM 6752 C CA . GLY D 1 205 ? -10.529 5.685 26.923 1.00 79.04 204 GLY D CA 1
ATOM 6753 C C . GLY D 1 205 ? -11.768 6.461 26.527 1.00 89.93 204 GLY D C 1
ATOM 6754 O O . GLY D 1 205 ? -12.893 6.019 26.763 1.00 99.05 204 GLY D O 1
ATOM 6755 N N . GLY E 1 1 ? 38.658 24.665 37.139 1.00 52.57 0 GLY E N 1
ATOM 6756 C CA . GLY E 1 1 ? 39.195 26.014 37.119 1.00 40.14 0 GLY E CA 1
ATOM 6757 C C . GLY E 1 1 ? 40.667 26.024 36.757 1.00 35.72 0 GLY E C 1
ATOM 6758 O O . GLY E 1 1 ? 41.197 25.039 36.228 1.00 43.45 0 GLY E O 1
ATOM 6759 N N . GLU E 1 2 ? 41.337 27.120 37.094 1.00 37.01 1 GLU E N 1
ATOM 6760 C CA . GLU E 1 2 ? 42.711 27.362 36.688 1.00 37.59 1 GLU E CA 1
ATOM 6761 C C . GLU E 1 2 ? 43.720 26.382 37.304 1.00 45.55 1 GLU E C 1
ATOM 6762 O O . GLU E 1 2 ? 44.632 25.910 36.625 1.00 44.57 1 GLU E O 1
ATOM 6768 N N . PHE E 1 3 ? 43.567 26.058 38.582 1.00 41.34 2 PHE E N 1
ATOM 6769 C CA . PHE E 1 3 ? 44.506 25.123 39.186 1.00 40.80 2 PHE E CA 1
ATOM 6770 C C . PHE E 1 3 ? 44.320 23.731 38.600 1.00 35.74 2 PHE E C 1
ATOM 6771 O O . PHE E 1 3 ? 45.294 23.040 38.304 1.00 34.76 2 PHE E O 1
ATOM 6779 N N . GLN E 1 4 ? 43.067 23.351 38.380 1.00 34.57 3 GLN E N 1
ATOM 6780 C CA . GLN E 1 4 ? 42.749 22.067 37.765 1.00 36.31 3 GLN E CA 1
ATOM 6781 C C . GLN E 1 4 ? 43.317 21.983 36.339 1.00 42.08 3 GLN E C 1
ATOM 6782 O O . GLN E 1 4 ? 43.841 20.952 35.919 1.00 38.76 3 GLN E O 1
ATOM 6788 N N . ARG E 1 5 ? 43.223 23.082 35.602 1.00 34.75 4 ARG E N 1
ATOM 6789 C CA . ARG E 1 5 ? 43.801 23.141 34.270 1.00 38.89 4 ARG E CA 1
ATOM 6790 C C . ARG E 1 5 ? 45.310 22.884 34.308 1.00 37.42 4 ARG E C 1
ATOM 6791 O O . ARG E 1 5 ? 45.841 22.138 33.487 1.00 38.46 4 ARG E O 1
ATOM 6799 N N . LYS E 1 6 ? 45.991 23.501 35.270 1.00 35.21 5 LYS E N 1
ATOM 6800 C CA . LYS E 1 6 ? 47.434 23.359 35.408 1.00 36.81 5 LYS E CA 1
ATOM 6801 C C . LYS E 1 6 ? 47.797 21.936 35.844 1.00 44.52 5 LYS E C 1
ATOM 6802 O O . LYS E 1 6 ? 48.826 21.396 35.439 1.00 48.61 5 LYS E O 1
ATOM 6808 N N . LEU E 1 7 ? 46.942 21.331 36.665 1.00 35.93 6 LEU E N 1
ATOM 6809 C CA . LEU E 1 7 ? 47.172 19.973 37.128 1.00 38.32 6 LEU E CA 1
ATOM 6810 C C . LEU E 1 7 ? 47.182 19.007 35.929 1.00 40.16 6 LEU E C 1
ATOM 6811 O O . LEU E 1 7 ? 48.074 18.172 35.792 1.00 38.07 6 LEU E O 1
ATOM 6816 N N . TYR E 1 8 ? 46.194 19.142 35.058 1.00 39.64 7 TYR E N 1
ATOM 6817 C CA . TYR E 1 8 ? 46.093 18.294 33.865 1.00 47.76 7 TYR E CA 1
ATOM 6818 C C . TYR E 1 8 ? 47.333 18.304 32.963 1.00 40.72 7 TYR E C 1
ATOM 6819 O O . TYR E 1 8 ? 47.796 17.244 32.512 1.00 35.46 7 TYR E O 1
ATOM 6828 N N . LYS E 1 9 ? 47.879 19.493 32.737 1.00 35.08 8 LYS E N 1
ATOM 6829 C CA . LYS E 1 9 ? 49.076 19.646 31.919 1.00 45.81 8 LYS E CA 1
ATOM 6830 C C . LYS E 1 9 ? 50.248 18.882 32.516 1.00 48.75 8 LYS E C 1
ATOM 6831 O O . LYS E 1 9 ? 51.043 18.291 31.788 1.00 54.09 8 LYS E O 1
ATOM 6837 N N . GLU E 1 10 ? 50.378 18.916 33.839 1.00 39.35 9 GLU E N 1
ATOM 6838 C CA . GLU E 1 10 ? 51.410 18.107 34.482 1.00 41.82 9 GLU E CA 1
ATOM 6839 C C . GLU E 1 10 ? 51.113 16.601 34.365 1.00 39.12 9 GLU E C 1
ATOM 6840 O O . GLU E 1 10 ? 51.961 15.836 33.912 1.00 40.44 9 GLU E O 1
ATOM 6846 N N . LEU E 1 11 ? 49.908 16.195 34.759 1.00 32.68 10 LEU E N 1
ATOM 6847 C CA . LEU E 1 11 ? 49.575 14.772 34.928 1.00 38.87 10 LEU E CA 1
ATOM 6848 C C . LEU E 1 11 ? 49.647 14.015 33.615 1.00 45.86 10 LEU E C 1
ATOM 6849 O O . LEU E 1 11 ? 50.030 12.847 33.577 1.00 45.89 10 LEU E O 1
ATOM 6854 N N . VAL E 1 12 ? 49.270 14.696 32.542 1.00 44.70 11 VAL E N 1
ATOM 6855 C CA . VAL E 1 12 ? 49.160 14.078 31.231 1.00 46.87 11 VAL E CA 1
ATOM 6856 C C . VAL E 1 12 ? 50.528 13.730 30.660 1.00 47.24 11 VAL E C 1
ATOM 6857 O O . VAL E 1 12 ? 50.627 12.887 29.775 1.00 47.88 11 VAL E O 1
ATOM 6861 N N . LYS E 1 13 ? 51.577 14.347 31.202 1.00 41.08 12 LYS E N 1
ATOM 6862 C CA . LYS E 1 13 ? 52.885 14.387 30.537 1.00 51.60 12 LYS E CA 1
ATOM 6863 C C . LYS E 1 13 ? 53.406 13.065 29.961 1.00 60.30 12 LYS E C 1
ATOM 6864 O O . LYS E 1 13 ? 53.534 12.931 28.741 1.00 77.72 12 LYS E O 1
ATOM 6870 N N . ASN E 1 14 ? 53.707 12.095 30.814 1.00 49.55 13 ASN E N 1
ATOM 6871 C CA . ASN E 1 14 ? 54.146 10.794 30.308 1.00 56.08 13 ASN E CA 1
ATOM 6872 C C . ASN E 1 14 ? 53.123 9.699 30.582 1.00 51.80 13 ASN E C 1
ATOM 6873 O O . ASN E 1 14 ? 53.451 8.517 30.571 1.00 47.72 13 ASN E O 1
ATOM 6878 N N . TYR E 1 15 ? 51.878 10.095 30.814 1.00 49.91 14 TYR E N 1
ATOM 6879 C CA . TYR E 1 15 ? 50.863 9.136 31.202 1.00 41.89 14 TYR E CA 1
ATOM 6880 C C . TYR E 1 15 ? 50.451 8.222 30.045 1.00 42.99 14 TYR E C 1
ATOM 6881 O O . TYR E 1 15 ? 50.103 8.688 28.968 1.00 41.63 14 TYR E O 1
ATOM 6890 N N . ASN E 1 16 ? 50.488 6.915 30.281 1.00 41.68 15 ASN E N 1
ATOM 6891 C CA . ASN E 1 16 ? 50.028 5.948 29.286 1.00 37.79 15 ASN E CA 1
ATOM 6892 C C . ASN E 1 16 ? 48.916 5.085 29.877 1.00 34.79 15 ASN E C 1
ATOM 6893 O O . ASN E 1 16 ? 49.166 4.243 30.746 1.00 33.44 15 ASN E O 1
ATOM 6898 N N . PRO E 1 17 ? 47.676 5.300 29.415 1.00 33.13 16 PRO E N 1
ATOM 6899 C CA . PRO E 1 17 ? 46.525 4.594 29.991 1.00 36.97 16 PRO E CA 1
ATOM 6900 C C . PRO E 1 17 ? 46.458 3.108 29.583 1.00 36.40 16 PRO E C 1
ATOM 6901 O O . PRO E 1 17 ? 45.600 2.377 30.072 1.00 33.19 16 PRO E O 1
ATOM 6905 N N . ASP E 1 18 ? 47.352 2.681 28.700 1.00 29.01 17 ASP E N 1
ATOM 6906 C CA . ASP E 1 18 ? 47.443 1.279 28.317 1.00 33.78 17 ASP E CA 1
ATOM 6907 C C . ASP E 1 18 ? 48.322 0.495 29.292 1.00 41.45 17 ASP E C 1
ATOM 6908 O O . ASP E 1 18 ? 48.362 -0.733 29.238 1.00 39.38 17 ASP E O 1
ATOM 6913 N N . VAL E 1 19 ? 49.023 1.197 30.185 1.00 33.63 18 VAL E N 1
ATOM 6914 C CA . VAL E 1 19 ? 49.979 0.535 31.076 1.00 34.07 18 VAL E CA 1
ATOM 6915 C C . VAL E 1 19 ? 49.493 0.403 32.524 1.00 32.93 18 VAL E C 1
ATOM 6916 O O . VAL E 1 19 ? 49.313 1.405 33.222 1.00 30.77 18 VAL E O 1
ATOM 6920 N N . ILE E 1 20 ? 49.269 -0.833 32.974 1.00 29.70 19 ILE E N 1
ATOM 6921 C CA . ILE E 1 20 ? 48.826 -1.065 34.346 1.00 29.71 19 ILE E CA 1
ATOM 6922 C C . ILE E 1 20 ? 49.850 -0.414 35.283 1.00 33.74 19 ILE E C 1
ATOM 6923 O O . ILE E 1 20 ? 51.056 -0.641 35.152 1.00 40.01 19 ILE E O 1
ATOM 6928 N N . PRO E 1 21 ? 49.376 0.463 36.178 1.00 32.49 20 PRO E N 1
ATOM 6929 C CA . PRO E 1 21 ? 50.275 1.256 37.028 1.00 40.30 20 PRO E CA 1
ATOM 6930 C C . PRO E 1 21 ? 50.780 0.490 38.268 1.00 47.88 20 PRO E C 1
ATOM 6931 O O . PRO E 1 21 ? 50.593 0.935 39.405 1.00 40.85 20 PRO E O 1
ATOM 6935 N N . THR E 1 22 ? 51.405 -0.666 38.044 1.00 49.24 21 THR E N 1
ATOM 6936 C CA . THR E 1 22 ? 52.043 -1.406 39.126 1.00 45.66 21 THR E CA 1
ATOM 6937 C C . THR E 1 22 ? 53.249 -0.620 39.622 1.00 49.20 21 THR E C 1
ATOM 6938 O O . THR E 1 22 ? 53.710 0.319 38.970 1.00 54.32 21 THR E O 1
ATOM 6942 N N . GLN E 1 23 ? 53.772 -1.010 40.773 1.00 58.20 22 GLN E N 1
ATOM 6943 C CA . GLN E 1 23 ? 55.043 -0.474 41.239 1.00 69.87 22 GLN E CA 1
ATOM 6944 C C . GLN E 1 23 ? 55.673 -1.447 42.216 1.00 82.25 22 GLN E C 1
ATOM 6945 O O . GLN E 1 23 ? 54.966 -2.107 42.978 1.00 79.58 22 GLN E O 1
ATOM 6951 N N . ARG E 1 24 ? 57.001 -1.539 42.174 1.00 99.43 23 ARG E N 1
ATOM 6952 C CA . ARG E 1 24 ? 57.771 -2.354 43.116 1.00 114.33 23 ARG E CA 1
ATOM 6953 C C . ARG E 1 24 ? 57.258 -3.789 43.234 1.00 117.51 23 ARG E C 1
ATOM 6954 O O . ARG E 1 24 ? 56.926 -4.243 44.331 1.00 117.63 23 ARG E O 1
ATOM 6962 N N . ASP E 1 25 ? 57.167 -4.484 42.101 1.00 121.45 24 ASP E N 1
ATOM 6963 C CA . ASP E 1 25 ? 56.706 -5.878 42.052 1.00 123.73 24 ASP E CA 1
ATOM 6964 C C . ASP E 1 25 ? 55.266 -6.088 42.535 1.00 114.17 24 ASP E C 1
ATOM 6965 O O . ASP E 1 25 ? 54.691 -7.159 42.341 1.00 117.92 24 ASP E O 1
ATOM 6970 N N . ARG E 1 26 ? 54.688 -5.067 43.160 1.00 97.96 25 ARG E N 1
ATOM 6971 C CA . ARG E 1 26 ? 53.380 -5.191 43.784 1.00 80.15 25 ARG E CA 1
ATOM 6972 C C . ARG E 1 26 ? 52.235 -4.985 42.802 1.00 68.09 25 ARG E C 1
ATOM 6973 O O . ARG E 1 26 ? 52.309 -4.138 41.912 1.00 68.48 25 ARG E O 1
ATOM 6981 N N . PRO E 1 27 ? 51.161 -5.767 42.963 1.00 51.44 26 PRO E N 1
ATOM 6982 C CA . PRO E 1 27 ? 49.992 -5.617 42.096 1.00 45.53 26 PRO E CA 1
ATOM 6983 C C . PRO E 1 27 ? 49.276 -4.287 42.310 1.00 42.05 26 PRO E C 1
ATOM 6984 O O . PRO E 1 27 ? 49.559 -3.578 43.270 1.00 43.85 26 PRO E O 1
ATOM 6988 N N . VAL E 1 28 ? 48.370 -3.951 41.396 1.00 33.90 27 VAL E N 1
ATOM 6989 C CA . VAL E 1 28 ? 47.421 -2.870 41.612 1.00 30.05 27 VAL E CA 1
ATOM 6990 C C . VAL E 1 28 ? 46.223 -3.529 42.248 1.00 41.15 27 VAL E C 1
ATOM 6991 O O . VAL E 1 28 ? 45.604 -4.401 41.629 1.00 32.87 27 VAL E O 1
ATOM 6995 N N . THR E 1 29 ? 45.899 -3.145 43.482 1.00 36.95 28 THR E N 1
ATOM 6996 C CA . THR E 1 29 ? 44.740 -3.711 44.163 1.00 31.56 28 THR E CA 1
ATOM 6997 C C . THR E 1 29 ? 43.485 -3.057 43.624 1.00 33.57 28 THR E C 1
ATOM 6998 O O . THR E 1 29 ? 43.392 -1.844 43.569 1.00 29.93 28 THR E O 1
ATOM 7002 N N . VAL E 1 30 ? 42.525 -3.865 43.199 1.00 34.67 29 VAL E N 1
ATOM 7003 C CA . VAL E 1 30 ? 41.287 -3.326 42.650 1.00 28.17 29 VAL E CA 1
ATOM 7004 C C . VAL E 1 30 ? 40.108 -3.827 43.453 1.00 27.34 29 VAL E C 1
ATOM 7005 O O . VAL E 1 30 ? 39.889 -5.024 43.543 1.00 33.72 29 VAL E O 1
ATOM 7009 N N . TYR E 1 31 ? 39.346 -2.909 44.023 1.00 27.27 30 TYR E N 1
ATOM 7010 C CA . TYR E 1 31 ? 38.170 -3.273 44.798 1.00 32.72 30 TYR E CA 1
ATOM 7011 C C . TYR E 1 31 ? 36.946 -3.231 43.920 1.00 36.85 30 TYR E C 1
ATOM 7012 O O . TYR E 1 31 ? 36.779 -2.332 43.107 1.00 33.38 30 TYR E O 1
ATOM 7021 N N . PHE E 1 32 ? 36.069 -4.196 44.120 1.00 34.66 31 PHE E N 1
ATOM 7022 C CA . PHE E 1 32 ? 34.951 -4.389 43.229 1.00 29.13 31 PHE E CA 1
ATOM 7023 C C . PHE E 1 32 ? 33.738 -4.823 44.057 1.00 30.68 31 PHE E C 1
ATOM 7024 O O . PHE E 1 32 ? 33.827 -5.694 44.917 1.00 35.47 31 PHE E O 1
ATOM 7032 N N . SER E 1 33 ? 32.595 -4.227 43.775 1.00 33.02 32 SER E N 1
ATOM 7033 C CA . SER E 1 33 ? 31.338 -4.736 44.287 1.00 30.22 32 SER E CA 1
ATOM 7034 C C . SER E 1 33 ? 30.244 -4.514 43.232 1.00 39.34 32 SER E C 1
ATOM 7035 O O . SER E 1 33 ? 30.351 -3.629 42.363 1.00 31.71 32 SER E O 1
ATOM 7038 N N . LEU E 1 34 ? 29.198 -5.329 43.311 1.00 32.33 33 LEU E N 1
ATOM 7039 C CA . LEU E 1 34 ? 28.065 -5.242 42.405 1.00 32.02 33 LEU E CA 1
ATOM 7040 C C . LEU E 1 34 ? 26.798 -5.066 43.225 1.00 33.51 33 LEU E C 1
ATOM 7041 O O . LEU E 1 34 ? 26.576 -5.799 44.170 1.00 31.97 33 LEU E O 1
ATOM 7046 N N . SER E 1 35 ? 25.965 -4.105 42.854 1.00 34.81 34 SER E N 1
ATOM 7047 C CA . SER E 1 35 ? 24.663 -3.930 43.494 1.00 32.39 34 SER E CA 1
ATOM 7048 C C . SER E 1 35 ? 23.620 -4.095 42.404 1.00 41.27 34 SER E C 1
ATOM 7049 O O . SER E 1 35 ? 23.642 -3.371 41.405 1.00 38.11 34 SER E O 1
ATOM 7052 N N . LEU E 1 36 ? 22.719 -5.053 42.579 1.00 34.86 35 LEU E N 1
ATOM 7053 C CA . LEU E 1 36 ? 21.741 -5.354 41.541 1.00 36.01 35 LEU E CA 1
ATOM 7054 C C . LEU E 1 36 ? 20.595 -4.359 41.620 1.00 40.05 35 LEU E C 1
ATOM 7055 O O . LEU E 1 36 ? 20.018 -4.152 42.683 1.00 42.06 35 LEU E O 1
ATOM 7060 N N . LEU E 1 37 ? 20.261 -3.726 40.503 1.00 35.94 36 LEU E N 1
ATOM 7061 C CA . LEU E 1 37 ? 19.218 -2.702 40.550 1.00 33.46 36 LEU E CA 1
ATOM 7062 C C . LEU E 1 37 ? 17.892 -3.283 40.102 1.00 33.34 36 LEU E C 1
ATOM 7063 O O . LEU E 1 37 ? 16.865 -3.045 40.726 1.00 34.42 36 LEU E O 1
ATOM 7068 N N . GLN E 1 38 ? 17.928 -4.066 39.029 1.00 34.16 37 GLN E N 1
ATOM 7069 C CA . GLN E 1 38 ? 16.711 -4.636 38.467 1.00 37.32 37 GLN E CA 1
ATOM 7070 C C . GLN E 1 38 ? 17.009 -5.829 37.588 1.00 36.36 37 GLN E C 1
ATOM 7071 O O . GLN E 1 38 ? 17.937 -5.786 36.780 1.00 38.45 37 GLN E O 1
ATOM 7077 N N . ILE E 1 39 ? 16.222 -6.889 37.738 1.00 34.76 38 ILE E N 1
ATOM 7078 C CA . ILE E 1 39 ? 16.222 -7.968 36.756 1.00 31.22 38 ILE E CA 1
ATOM 7079 C C . ILE E 1 39 ? 15.184 -7.586 35.712 1.00 38.12 38 ILE E C 1
ATOM 7080 O O . ILE E 1 39 ? 13.984 -7.606 35.991 1.00 39.61 38 ILE E O 1
ATOM 7085 N N . MET E 1 40 ? 15.657 -7.209 34.524 1.00 37.46 39 MET E N 1
ATOM 7086 C CA . MET E 1 40 ? 14.796 -6.696 33.459 1.00 40.78 39 MET E CA 1
ATOM 7087 C C . MET E 1 40 ? 13.978 -7.797 32.809 1.00 46.84 39 MET E C 1
ATOM 7088 O O . MET E 1 40 ? 12.815 -7.592 32.459 1.00 52.24 39 MET E O 1
ATOM 7093 N N . ASP E 1 41 ? 14.589 -8.961 32.638 1.00 43.26 40 ASP E N 1
ATOM 7094 C CA . ASP E 1 41 ? 13.919 -10.047 31.947 1.00 46.28 40 ASP E CA 1
ATOM 7095 C C . ASP E 1 41 ? 14.668 -11.362 32.082 1.00 43.99 40 ASP E C 1
ATOM 7096 O O . ASP E 1 41 ? 15.875 -11.393 32.339 1.00 38.66 40 ASP E O 1
ATOM 7101 N N . VAL E 1 42 ? 13.936 -12.452 31.897 1.00 34.14 41 VAL E N 1
ATOM 7102 C CA . VAL E 1 42 ? 14.542 -13.762 31.816 1.00 39.28 41 VAL E CA 1
ATOM 7103 C C . VAL E 1 42 ? 14.035 -14.413 30.554 1.00 47.53 41 VAL E C 1
ATOM 7104 O O . VAL E 1 42 ? 12.876 -14.235 30.166 1.00 47.12 41 VAL E O 1
ATOM 7108 N N . ASP E 1 43 ? 14.920 -15.142 29.894 1.00 47.39 42 ASP E N 1
ATOM 7109 C CA . ASP E 1 43 ? 14.549 -15.869 28.700 1.00 44.15 42 ASP E CA 1
ATOM 7110 C C . ASP E 1 43 ? 14.692 -17.348 29.018 1.00 43.90 42 ASP E C 1
ATOM 7111 O O . ASP E 1 43 ? 15.806 -17.897 29.043 1.00 35.87 42 ASP E O 1
ATOM 7116 N N . GLU E 1 44 ? 13.557 -17.991 29.270 1.00 52.87 43 GLU E N 1
ATOM 7117 C CA . GLU E 1 44 ? 13.556 -19.384 29.702 1.00 54.91 43 GLU E CA 1
ATOM 7118 C C . GLU E 1 44 ? 13.948 -20.340 28.583 1.00 54.47 43 GLU E C 1
ATOM 7119 O O . GLU E 1 44 ? 14.493 -21.414 28.836 1.00 53.63 43 GLU E O 1
ATOM 7125 N N . LYS E 1 45 ? 13.683 -19.940 27.345 1.00 50.27 44 LYS E N 1
ATOM 7126 C CA . LYS E 1 45 ? 14.023 -20.772 26.202 1.00 47.15 44 LYS E CA 1
ATOM 7127 C C . LYS E 1 45 ? 15.534 -20.800 25.969 1.00 40.16 44 LYS E C 1
ATOM 7128 O O . LYS E 1 45 ? 16.129 -21.866 25.829 1.00 38.91 44 LYS E O 1
ATOM 7134 N N . ASN E 1 46 ? 16.150 -19.623 25.936 1.00 39.58 45 ASN E N 1
ATOM 7135 C CA . ASN E 1 46 ? 17.560 -19.498 25.573 1.00 39.70 45 ASN E CA 1
ATOM 7136 C C . ASN E 1 46 ? 18.504 -19.428 26.774 1.00 40.58 45 ASN E C 1
ATOM 7137 O O . ASN E 1 46 ? 19.727 -19.338 26.614 1.00 38.27 45 ASN E O 1
ATOM 7142 N N . GLN E 1 47 ? 17.921 -19.468 27.970 1.00 37.71 46 GLN E N 1
ATOM 7143 C CA . GLN E 1 47 ? 18.672 -19.460 29.227 1.00 32.51 46 GLN E CA 1
ATOM 7144 C C . GLN E 1 47 ? 19.512 -18.200 29.369 1.00 30.23 46 GLN E C 1
ATOM 7145 O O . GLN E 1 47 ? 20.740 -18.238 29.355 1.00 33.14 46 GLN E O 1
ATOM 7151 N N . VAL E 1 48 ? 18.827 -17.071 29.489 1.00 30.76 47 VAL E N 1
ATOM 7152 C CA . VAL E 1 48 ? 19.496 -15.794 29.612 1.00 32.74 47 VAL E CA 1
ATOM 7153 C C . VAL E 1 48 ? 18.792 -14.951 30.669 1.00 34.30 47 VAL E C 1
ATOM 7154 O O . VAL E 1 48 ? 17.566 -15.005 30.809 1.00 35.89 47 VAL E O 1
ATOM 7158 N N . VAL E 1 49 ? 19.569 -14.189 31.429 1.00 30.68 48 VAL E N 1
ATOM 7159 C CA . VAL E 1 49 ? 18.988 -13.213 32.343 1.00 32.38 48 VAL E CA 1
ATOM 7160 C C . VAL E 1 49 ? 19.504 -11.824 31.946 1.00 37.11 48 VAL E C 1
ATOM 7161 O O . VAL E 1 49 ? 20.680 -11.657 31.563 1.00 28.84 48 VAL E O 1
ATOM 7165 N N . ASP E 1 50 ? 18.599 -10.850 31.965 1.00 29.51 49 ASP E N 1
ATOM 7166 C CA . ASP E 1 50 ? 18.902 -9.473 31.577 1.00 29.38 49 ASP E CA 1
ATOM 7167 C C . ASP E 1 50 ? 18.879 -8.607 32.832 1.00 33.44 49 ASP E C 1
ATOM 7168 O O . ASP E 1 50 ? 17.817 -8.414 33.441 1.00 33.80 49 ASP E O 1
ATOM 7173 N N . VAL E 1 51 ? 20.039 -8.093 33.232 1.00 28.35 50 VAL E N 1
ATOM 7174 C CA . VAL E 1 51 ? 20.117 -7.330 34.489 1.00 34.80 50 VAL E CA 1
ATOM 7175 C C . VAL E 1 51 ? 20.646 -5.894 34.334 1.00 38.69 50 VAL E C 1
ATOM 7176 O O . VAL E 1 51 ? 21.461 -5.598 33.452 1.00 28.38 50 VAL E O 1
ATOM 7180 N N . VAL E 1 52 ? 20.161 -5.005 35.194 1.00 26.96 51 VAL E N 1
ATOM 7181 C CA . VAL E 1 52 ? 20.762 -3.674 35.363 1.00 26.45 51 VAL E CA 1
ATOM 7182 C C . VAL E 1 52 ? 21.454 -3.672 36.729 1.00 32.32 51 VAL E C 1
ATOM 7183 O O . VAL E 1 52 ? 20.831 -4.000 37.738 1.00 30.54 51 VAL E O 1
ATOM 7187 N N . PHE E 1 53 ? 22.747 -3.359 36.761 1.00 29.98 52 PHE E N 1
ATOM 7188 C CA . PHE E 1 53 ? 23.477 -3.346 38.031 1.00 32.87 52 PHE E CA 1
ATOM 7189 C C . PHE E 1 53 ? 24.407 -2.138 38.181 1.00 38.21 52 PHE E C 1
ATOM 7190 O O . PHE E 1 53 ? 24.762 -1.497 37.198 1.00 29.61 52 PHE E O 1
ATOM 7198 N N . TRP E 1 54 ? 24.805 -1.863 39.424 1.00 38.69 53 TRP E N 1
ATOM 7199 C CA . TRP E 1 54 ? 25.719 -0.769 39.754 1.00 35.73 53 TRP E CA 1
ATOM 7200 C C . TRP E 1 54 ? 27.070 -1.306 40.218 1.00 29.05 53 TRP E C 1
ATOM 7201 O O . TRP E 1 54 ? 27.174 -1.919 41.275 1.00 31.94 53 TRP E O 1
ATOM 7212 N N . LEU E 1 55 ? 28.110 -1.079 39.439 1.00 30.31 54 LEU E N 1
ATOM 7213 C CA . LEU E 1 55 ? 29.430 -1.478 39.879 1.00 29.61 54 LEU E CA 1
ATOM 7214 C C . LEU E 1 55 ? 30.088 -0.374 40.687 1.00 33.93 54 LEU E C 1
ATOM 7215 O O . LEU E 1 55 ? 29.956 0.802 40.373 1.00 38.36 54 LEU E O 1
ATOM 7220 N N . GLN E 1 56 ? 30.774 -0.760 41.753 1.00 33.11 55 GLN E N 1
ATOM 7221 C CA . GLN E 1 56 ? 31.640 0.175 42.441 1.00 35.52 55 GLN E CA 1
ATOM 7222 C C . GLN E 1 56 ? 33.034 -0.367 42.367 1.00 33.89 55 GLN E C 1
ATOM 7223 O O . GLN E 1 56 ? 33.327 -1.413 42.926 1.00 43.71 55 GLN E O 1
ATOM 7229 N N . MET E 1 57 ? 33.888 0.335 41.643 1.00 29.61 56 MET E N 1
ATOM 7230 C CA . MET E 1 57 ? 35.253 -0.104 41.443 1.00 29.50 56 MET E CA 1
ATOM 7231 C C . MET E 1 57 ? 36.196 0.986 41.926 1.00 34.96 56 MET E C 1
ATOM 7232 O O . MET E 1 57 ? 35.932 2.177 41.755 1.00 36.90 56 MET E O 1
ATOM 7237 N N . SER E 1 58 ? 37.294 0.582 42.536 1.00 29.13 57 SER E N 1
ATOM 7238 C CA . SER E 1 58 ? 38.242 1.554 43.044 1.00 30.39 57 SER E CA 1
ATOM 7239 C C . SER E 1 58 ? 39.627 0.950 43.031 1.00 31.34 57 SER E C 1
ATOM 7240 O O . SER E 1 58 ? 39.783 -0.266 43.198 1.00 29.65 57 SER E O 1
ATOM 7243 N N . TRP E 1 59 ? 40.621 1.798 42.782 1.00 28.46 58 TRP E N 1
ATOM 7244 C CA . TRP E 1 59 ? 42.008 1.371 42.796 1.00 32.65 58 TRP E CA 1
ATOM 7245 C C . TRP E 1 59 ? 42.911 2.579 42.926 1.00 31.23 58 TRP E C 1
ATOM 7246 O O . TRP E 1 59 ? 42.458 3.719 42.851 1.00 32.46 58 TRP E O 1
ATOM 7257 N N . THR E 1 60 ? 44.198 2.319 43.108 1.00 36.22 59 THR E N 1
ATOM 7258 C CA . THR E 1 60 ? 45.178 3.380 43.211 1.00 33.53 59 THR E CA 1
ATOM 7259 C C . THR E 1 60 ? 46.052 3.430 41.967 1.00 34.54 59 THR E C 1
ATOM 7260 O O . THR E 1 60 ? 46.663 2.443 41.567 1.00 37.13 59 THR E O 1
ATOM 7264 N N . ASP E 1 61 ? 46.089 4.598 41.351 1.00 29.72 60 ASP E N 1
ATOM 7265 C CA . ASP E 1 61 ? 46.991 4.859 40.248 1.00 29.54 60 ASP E CA 1
ATOM 7266 C C . ASP E 1 61 ? 48.033 5.843 40.756 1.00 40.20 60 ASP E C 1
ATOM 7267 O O . ASP E 1 61 ? 47.749 7.031 40.924 1.00 37.66 60 ASP E O 1
ATOM 7272 N N . HIS E 1 62 ? 49.239 5.341 41.001 1.00 36.95 61 HIS E N 1
ATOM 7273 C CA . HIS E 1 62 ? 50.281 6.128 41.637 1.00 37.96 61 HIS E CA 1
ATOM 7274 C C . HIS E 1 62 ? 50.865 7.229 40.749 1.00 39.51 61 HIS E C 1
ATOM 7275 O O . HIS E 1 62 ? 51.534 8.122 41.257 1.00 37.73 61 HIS E O 1
ATOM 7282 N N . TYR E 1 63 ? 50.631 7.161 39.438 1.00 34.00 62 TYR E N 1
ATOM 7283 C CA . TYR E 1 63 ? 51.044 8.251 38.545 1.00 43.06 62 TYR E CA 1
ATOM 7284 C C . TYR E 1 63 ? 50.065 9.421 38.563 1.00 45.41 62 TYR E C 1
ATOM 7285 O O . TYR E 1 63 ? 50.330 10.467 37.968 1.00 49.18 62 TYR E O 1
ATOM 7294 N N . LEU E 1 64 ? 48.931 9.247 39.235 1.00 34.39 63 LEU E N 1
ATOM 7295 C CA . LEU E 1 64 ? 47.921 10.305 39.290 1.00 30.85 63 LEU E CA 1
ATOM 7296 C C . LEU E 1 64 ? 47.825 10.996 40.670 1.00 39.07 63 LEU E C 1
ATOM 7297 O O . LEU E 1 64 ? 46.733 11.241 41.196 1.00 39.00 63 LEU E O 1
ATOM 7302 N N . GLN E 1 65 ? 48.961 11.311 41.267 1.00 37.16 64 GLN E N 1
ATOM 7303 C CA . GLN E 1 65 ? 48.914 12.059 42.510 1.00 45.55 64 GLN E CA 1
ATOM 7304 C C . GLN E 1 65 ? 49.570 13.420 42.391 1.00 48.35 64 GLN E C 1
ATOM 7305 O O . GLN E 1 65 ? 50.324 13.687 41.448 1.00 37.46 64 GLN E O 1
ATOM 7311 N N . TRP E 1 66 ? 49.252 14.281 43.352 1.00 33.44 65 TRP E N 1
ATOM 7312 C CA . TRP E 1 66 ? 49.781 15.627 43.382 1.00 41.00 65 TRP E CA 1
ATOM 7313 C C . TRP E 1 66 ? 49.697 16.170 44.783 1.00 45.79 65 TRP E C 1
ATOM 7314 O O . TRP E 1 66 ? 48.947 15.655 45.627 1.00 35.07 65 TRP E O 1
ATOM 7325 N N . ASN E 1 67 ? 50.465 17.230 45.005 1.00 46.36 66 ASN E N 1
ATOM 7326 C CA . ASN E 1 67 ? 50.440 17.981 46.243 1.00 45.43 66 ASN E CA 1
ATOM 7327 C C . ASN E 1 67 ? 49.302 18.991 46.225 1.00 43.92 66 ASN E C 1
ATOM 7328 O O . ASN E 1 67 ? 49.297 19.903 45.398 1.00 39.59 66 ASN E O 1
ATOM 7333 N N . VAL E 1 68 ? 48.340 18.837 47.132 1.00 42.98 67 VAL E N 1
ATOM 7334 C CA . VAL E 1 68 ? 47.189 19.746 47.178 1.00 40.78 67 VAL E CA 1
ATOM 7335 C C . VAL E 1 68 ? 47.585 21.221 47.350 1.00 38.44 67 VAL E C 1
ATOM 7336 O O . VAL E 1 68 ? 46.933 22.117 46.805 1.00 40.14 67 VAL E O 1
ATOM 7340 N N . SER E 1 69 ? 48.667 21.481 48.070 1.00 39.72 68 SER E N 1
ATOM 7341 C CA . SER E 1 69 ? 49.084 22.868 48.269 1.00 47.93 68 SER E CA 1
ATOM 7342 C C . SER E 1 69 ? 49.835 23.425 47.059 1.00 41.13 68 SER E C 1
ATOM 7343 O O . SER E 1 69 ? 50.239 24.588 47.056 1.00 42.28 68 SER E O 1
ATOM 7346 N N . GLU E 1 70 ? 50.047 22.584 46.052 1.00 40.05 69 GLU E N 1
ATOM 7347 C CA . GLU E 1 70 ? 50.529 23.059 44.757 1.00 46.59 69 GLU E CA 1
ATOM 7348 C C . GLU E 1 70 ? 49.360 23.382 43.841 1.00 47.58 69 GLU E C 1
ATOM 7349 O O . GLU E 1 70 ? 49.517 24.057 42.830 1.00 39.25 69 GLU E O 1
ATOM 7355 N N . TYR E 1 71 ? 48.179 22.916 44.217 1.00 38.15 70 TYR E N 1
ATOM 7356 C CA . TYR E 1 71 ? 46.976 23.182 43.438 1.00 42.08 70 TYR E CA 1
ATOM 7357 C C . TYR E 1 71 ? 45.844 23.447 44.418 1.00 37.46 70 TYR E C 1
ATOM 7358 O O . TYR E 1 71 ? 44.910 22.653 44.516 1.00 38.33 70 TYR E O 1
ATOM 7367 N N . PRO E 1 72 ? 45.931 24.567 45.161 1.00 43.69 71 PRO E N 1
ATOM 7368 C CA . PRO E 1 72 ? 44.995 24.767 46.277 1.00 41.92 71 PRO E CA 1
ATOM 7369 C C . PRO E 1 72 ? 43.535 24.647 45.833 1.00 45.20 71 PRO E C 1
ATOM 7370 O O . PRO E 1 72 ? 43.162 25.097 44.749 1.00 42.76 71 PRO E O 1
ATOM 7374 N N . GLY E 1 73 ? 42.729 23.976 46.644 1.00 42.69 72 GLY E N 1
ATOM 7375 C CA . GLY E 1 73 ? 41.342 23.755 46.291 1.00 41.61 72 GLY E CA 1
ATOM 7376 C C . GLY E 1 73 ? 41.071 22.513 45.464 1.00 42.94 72 GLY E C 1
ATOM 7377 O O . GLY E 1 73 ? 39.939 22.054 45.405 1.00 47.05 72 GLY E O 1
ATOM 7378 N N . VAL E 1 74 ? 42.091 21.973 44.809 1.00 37.99 73 VAL E N 1
ATOM 7379 C CA . VAL E 1 74 ? 41.880 20.818 43.944 1.00 37.09 73 VAL E CA 1
ATOM 7380 C C . VAL E 1 74 ? 42.123 19.503 44.689 1.00 36.97 73 VAL E C 1
ATOM 7381 O O . VAL E 1 74 ? 43.254 19.017 44.766 1.00 37.10 73 VAL E O 1
ATOM 7385 N N . LYS E 1 75 ? 41.058 18.922 45.232 1.00 36.54 74 LYS E N 1
ATOM 7386 C CA . LYS E 1 75 ? 41.196 17.720 46.053 1.00 39.52 74 LYS E CA 1
ATOM 7387 C C . LYS E 1 75 ? 40.822 16.467 45.272 1.00 43.55 74 LYS E C 1
ATOM 7388 O O . LYS E 1 75 ? 41.396 15.402 45.484 1.00 38.12 74 LYS E O 1
ATOM 7394 N N . GLN E 1 76 ? 39.858 16.596 44.372 1.00 34.17 75 GLN E N 1
ATOM 7395 C CA . GLN E 1 76 ? 39.546 15.506 43.473 1.00 41.39 75 GLN E CA 1
ATOM 7396 C C . GLN E 1 76 ? 39.039 16.030 42.128 1.00 39.75 75 GLN E C 1
ATOM 7397 O O . GLN E 1 76 ? 38.517 17.141 42.036 1.00 43.39 75 GLN E O 1
ATOM 7403 N N . VAL E 1 77 ? 39.234 15.245 41.078 1.00 34.87 76 VAL E N 1
ATOM 7404 C CA . VAL E 1 77 ? 38.782 15.641 39.746 1.00 34.37 76 VAL E CA 1
ATOM 7405 C C . VAL E 1 77 ? 38.005 14.520 39.052 1.00 35.46 76 VAL E C 1
ATOM 7406 O O . VAL E 1 77 ? 38.246 13.335 39.305 1.00 33.44 76 VAL E O 1
ATOM 7410 N N . SER E 1 78 ? 37.052 14.907 38.208 1.00 28.04 77 SER E N 1
ATOM 7411 C CA . SER E 1 78 ? 36.352 13.972 37.338 1.00 31.75 77 SER E CA 1
ATOM 7412 C C . SER E 1 78 ? 37.100 13.878 36.010 1.00 29.48 77 SER E C 1
ATOM 7413 O O . SER E 1 78 ? 37.298 14.876 35.336 1.00 34.99 77 SER E O 1
ATOM 7416 N N . VAL E 1 79 ? 37.501 12.671 35.652 1.00 29.01 78 VAL E N 1
ATOM 7417 C CA . VAL E 1 79 ? 38.315 12.415 34.477 1.00 34.12 78 VAL E CA 1
ATOM 7418 C C . VAL E 1 79 ? 37.598 11.388 33.593 1.00 34.22 78 VAL E C 1
ATOM 7419 O O . VAL E 1 79 ? 37.104 10.365 34.087 1.00 28.52 78 VAL E O 1
ATOM 7423 N N . PRO E 1 80 ? 37.530 11.649 32.284 1.00 25.32 79 PRO E N 1
ATOM 7424 C CA . PRO E 1 80 ? 36.970 10.602 31.415 1.00 23.78 79 PRO E CA 1
ATOM 7425 C C . PRO E 1 80 ? 37.792 9.323 31.526 1.00 23.41 79 PRO E C 1
ATOM 7426 O O . PRO E 1 80 ? 39.021 9.409 31.619 1.00 26.09 79 PRO E O 1
ATOM 7430 N N . ILE E 1 81 ? 37.140 8.162 31.507 1.00 26.55 80 ILE E N 1
ATOM 7431 C CA . ILE E 1 81 ? 37.863 6.899 31.694 1.00 36.33 80 ILE E CA 1
ATOM 7432 C C . ILE E 1 81 ? 38.761 6.539 30.507 1.00 34.75 80 ILE E C 1
ATOM 7433 O O . ILE E 1 81 ? 39.700 5.765 30.660 1.00 38.42 80 ILE E O 1
ATOM 7438 N N . SER E 1 82 ? 38.476 7.098 29.332 1.00 24.75 81 SER E N 1
ATOM 7439 C CA . SER E 1 82 ? 39.338 6.901 28.162 1.00 28.53 81 SER E CA 1
ATOM 7440 C C . SER E 1 82 ? 40.722 7.520 28.356 1.00 25.94 81 SER E C 1
ATOM 7441 O O . SER E 1 82 ? 41.651 7.229 27.606 1.00 36.85 81 SER E O 1
ATOM 7444 N N . SER E 1 83 ? 40.855 8.384 29.360 1.00 25.88 82 SER E N 1
ATOM 7445 C CA . SER E 1 83 ? 42.130 9.032 29.640 1.00 32.27 82 SER E CA 1
ATOM 7446 C C . SER E 1 83 ? 42.948 8.269 30.667 1.00 28.99 82 SER E C 1
ATOM 7447 O O . SER E 1 83 ? 44.122 8.565 30.873 1.00 36.45 82 SER E O 1
ATOM 7450 N N . LEU E 1 84 ? 42.307 7.299 31.313 1.00 25.84 83 LEU E N 1
ATOM 7451 C CA . LEU E 1 84 ? 42.863 6.592 32.468 1.00 32.25 83 LEU E CA 1
ATOM 7452 C C . LEU E 1 84 ? 43.137 5.134 32.152 1.00 25.40 83 LEU E C 1
ATOM 7453 O O . LEU E 1 84 ? 42.464 4.542 31.306 1.00 28.22 83 LEU E O 1
ATOM 7458 N N . TRP E 1 85 ? 44.106 4.541 32.842 1.00 28.93 84 TRP E N 1
ATOM 7459 C CA . TRP E 1 85 ? 44.177 3.089 32.848 1.00 32.12 84 TRP E CA 1
ATOM 7460 C C . TRP E 1 85 ? 42.976 2.601 33.631 1.00 33.11 84 TRP E C 1
ATOM 7461 O O . TRP E 1 85 ? 42.674 3.153 34.694 1.00 25.24 84 TRP E O 1
ATOM 7472 N N . VAL E 1 86 ? 42.281 1.583 33.121 1.00 23.53 85 VAL E N 1
ATOM 7473 C CA . VAL E 1 86 ? 41.195 0.977 33.903 1.00 36.99 85 VAL E CA 1
ATOM 7474 C C . VAL E 1 86 ? 41.353 -0.541 33.935 1.00 34.57 85 VAL E C 1
ATOM 7475 O O . VAL E 1 86 ? 41.942 -1.125 33.023 1.00 26.51 85 VAL E O 1
ATOM 7479 N N . PRO E 1 87 ? 40.843 -1.184 34.998 1.00 26.14 86 PRO E N 1
ATOM 7480 C CA . PRO E 1 87 ? 40.972 -2.639 35.030 1.00 31.01 86 PRO E CA 1
ATOM 7481 C C . PRO E 1 87 ? 40.246 -3.252 33.833 1.00 28.78 86 PRO E C 1
ATOM 7482 O O . PRO E 1 87 ? 39.170 -2.774 33.456 1.00 25.41 86 PRO E O 1
ATOM 7486 N N . ASP E 1 88 ? 40.840 -4.281 33.240 1.00 23.39 87 ASP E N 1
ATOM 7487 C CA . ASP E 1 88 ? 40.252 -4.950 32.079 1.00 27.71 87 ASP E CA 1
ATOM 7488 C C . ASP E 1 88 ? 39.313 -6.043 32.581 1.00 31.57 87 ASP E C 1
ATOM 7489 O O . ASP E 1 88 ? 39.485 -7.250 32.265 1.00 26.38 87 ASP E O 1
ATOM 7494 N N A LEU E 1 89 ? 38.325 -5.639 33.374 0.50 29.13 88 LEU E N 1
ATOM 7495 N N B LEU E 1 89 ? 38.328 -5.635 33.375 0.50 29.15 88 LEU E N 1
ATOM 7496 C CA A LEU E 1 89 ? 37.405 -6.599 33.967 0.50 35.21 88 LEU E CA 1
ATOM 7497 C CA B LEU E 1 89 ? 37.393 -6.588 33.950 0.50 35.24 88 LEU E CA 1
ATOM 7498 C C A LEU E 1 89 ? 36.393 -7.087 32.940 0.50 36.18 88 LEU E C 1
ATOM 7499 C C B LEU E 1 89 ? 36.430 -7.095 32.890 0.50 36.00 88 LEU E C 1
ATOM 7500 O O A LEU E 1 89 ? 35.818 -6.295 32.196 0.50 38.10 88 LEU E O 1
ATOM 7501 O O B LEU E 1 89 ? 35.925 -6.325 32.075 0.50 38.33 88 LEU E O 1
ATOM 7510 N N . ALA E 1 90 ? 36.187 -8.397 32.905 1.00 35.58 89 ALA E N 1
ATOM 7511 C CA . ALA E 1 90 ? 35.234 -9.005 31.983 1.00 27.33 89 ALA E CA 1
ATOM 7512 C C . ALA E 1 90 ? 34.161 -9.710 32.772 1.00 32.50 89 ALA E C 1
ATOM 7513 O O . ALA E 1 90 ? 34.374 -10.162 33.911 1.00 35.91 89 ALA E O 1
ATOM 7515 N N . ALA E 1 91 ? 32.999 -9.789 32.154 1.00 28.57 90 ALA E N 1
ATOM 7516 C CA . ALA E 1 91 ? 31.914 -10.608 32.645 1.00 30.10 90 ALA E CA 1
ATOM 7517 C C . ALA E 1 91 ? 32.042 -11.975 31.965 1.00 31.74 90 ALA E C 1
ATOM 7518 O O . ALA E 1 91 ? 31.705 -12.124 30.778 1.00 31.18 90 ALA E O 1
ATOM 7520 N N . TYR E 1 92 ? 32.541 -12.968 32.705 1.00 29.11 91 TYR E N 1
ATOM 7521 C CA . TYR E 1 92 ? 32.867 -14.279 32.120 1.00 32.73 91 TYR E CA 1
ATOM 7522 C C . TYR E 1 92 ? 31.685 -14.949 31.415 1.00 38.68 91 TYR E C 1
ATOM 7523 O O . TYR E 1 92 ? 31.852 -15.564 30.357 1.00 33.25 91 TYR E O 1
ATOM 7532 N N . ASN E 1 93 ? 30.492 -14.815 31.983 1.00 29.71 92 ASN E N 1
ATOM 7533 C CA . ASN E 1 93 ? 29.330 -15.446 31.380 1.00 32.53 92 ASN E CA 1
ATOM 7534 C C . ASN E 1 93 ? 28.315 -14.473 30.761 1.00 30.92 92 ASN E C 1
ATOM 7535 O O . ASN E 1 93 ? 27.132 -14.811 30.618 1.00 26.88 92 ASN E O 1
ATOM 7540 N N . ALA E 1 94 ? 28.767 -13.280 30.374 1.00 31.81 93 ALA E N 1
ATOM 7541 C CA . ALA E 1 94 ? 27.917 -12.396 29.569 1.00 30.91 93 ALA E CA 1
ATOM 7542 C C . ALA E 1 94 ? 27.700 -12.976 28.168 1.00 30.30 93 ALA E C 1
ATOM 7543 O O . ALA E 1 94 ? 28.583 -13.628 27.610 1.00 26.54 93 ALA E O 1
ATOM 7545 N N . ILE E 1 95 ? 26.529 -12.720 27.597 1.00 25.99 94 ILE E N 1
ATOM 7546 C CA . ILE E 1 95 ? 26.281 -13.078 26.203 1.00 28.63 94 ILE E CA 1
ATOM 7547 C C . ILE E 1 95 ? 25.956 -11.822 25.386 1.00 35.56 94 ILE E C 1
ATOM 7548 O O . ILE E 1 95 ? 25.592 -11.903 24.214 1.00 35.65 94 ILE E O 1
ATOM 7553 N N . SER E 1 96 ? 26.103 -10.660 26.025 1.00 30.90 95 SER E N 1
ATOM 7554 C CA . SER E 1 96 ? 26.011 -9.382 25.331 1.00 29.27 95 SER E CA 1
ATOM 7555 C C . SER E 1 96 ? 27.091 -8.450 25.854 1.00 34.77 95 SER E C 1
ATOM 7556 O O . SER E 1 96 ? 27.591 -8.630 26.964 1.00 33.73 95 SER E O 1
ATOM 7559 N N . LYS E 1 97 ? 27.440 -7.448 25.060 1.00 30.48 96 LYS E N 1
ATOM 7560 C CA . LYS E 1 97 ? 28.341 -6.391 25.508 1.00 34.63 96 LYS E CA 1
ATOM 7561 C C . LYS E 1 97 ? 27.681 -5.557 26.597 1.00 30.85 96 LYS E C 1
ATOM 7562 O O . LYS E 1 97 ? 26.466 -5.362 26.588 1.00 28.55 96 LYS E O 1
ATOM 7568 N N . PRO E 1 98 ? 28.475 -5.056 27.549 1.00 31.14 97 PRO E N 1
ATOM 7569 C CA . PRO E 1 98 ? 27.836 -4.237 28.586 1.00 33.19 97 PRO E CA 1
ATOM 7570 C C . PRO E 1 98 ? 27.366 -2.894 28.025 1.00 37.83 97 PRO E C 1
ATOM 7571 O O . PRO E 1 98 ? 28.074 -2.271 27.242 1.00 37.01 97 PRO E O 1
ATOM 7575 N N . GLU E 1 99 ? 26.164 -2.480 28.403 1.00 32.22 98 GLU E N 1
ATOM 7576 C CA . GLU E 1 99 ? 25.647 -1.160 28.060 1.00 29.93 98 GLU E CA 1
ATOM 7577 C C . GLU E 1 99 ? 25.791 -0.242 29.292 1.00 33.96 98 GLU E C 1
ATOM 7578 O O . GLU E 1 99 ? 25.058 -0.375 30.280 1.00 32.28 98 GLU E O 1
ATOM 7584 N N . VAL E 1 100 ? 26.765 0.662 29.243 1.00 32.54 99 VAL E N 1
ATOM 7585 C CA . VAL E 1 100 ? 26.998 1.593 30.333 1.00 29.37 99 VAL E CA 1
ATOM 7586 C C . VAL E 1 100 ? 25.953 2.714 30.324 1.00 31.69 99 VAL E C 1
ATOM 7587 O O . VAL E 1 100 ? 25.807 3.417 29.342 1.00 30.11 99 VAL E O 1
ATOM 7591 N N . LEU E 1 101 ? 25.208 2.855 31.416 1.00 26.86 100 LEU E N 1
ATOM 7592 C CA . LEU E 1 101 ? 24.078 3.787 31.441 1.00 25.24 100 LEU E CA 1
ATOM 7593 C C . LEU E 1 101 ? 24.456 5.175 31.976 1.00 37.08 100 LEU E C 1
ATOM 7594 O O . LEU E 1 101 ? 23.675 6.115 31.860 1.00 38.16 100 LEU E O 1
ATOM 7599 N N . THR E 1 102 ? 25.645 5.298 32.565 1.00 32.07 101 THR E N 1
ATOM 7600 C CA . THR E 1 102 ? 26.052 6.530 33.249 1.00 27.43 101 THR E CA 1
ATOM 7601 C C . THR E 1 102 ? 27.280 7.201 32.598 1.00 27.25 101 THR E C 1
ATOM 7602 O O . THR E 1 102 ? 27.977 6.574 31.805 1.00 30.69 101 THR E O 1
ATOM 7606 N N . PRO E 1 103 ? 27.540 8.487 32.911 1.00 33.23 102 PRO E N 1
ATOM 7607 C CA . PRO E 1 103 ? 28.689 9.167 32.281 1.00 28.28 102 PRO E CA 1
ATOM 7608 C C . PRO E 1 103 ? 29.990 8.413 32.554 1.00 28.46 102 PRO E C 1
ATOM 7609 O O . PRO E 1 103 ? 30.197 7.940 33.673 1.00 29.71 102 PRO E O 1
ATOM 7613 N N . GLN E 1 104 ? 30.865 8.303 31.566 1.00 30.36 103 GLN E N 1
ATOM 7614 C CA . GLN E 1 104 ? 32.063 7.483 31.754 1.00 33.91 103 GLN E CA 1
ATOM 7615 C C . GLN E 1 104 ? 33.205 8.315 32.317 1.00 28.66 103 GLN E C 1
ATOM 7616 O O . GLN E 1 104 ? 34.149 8.698 31.620 1.00 25.11 103 GLN E O 1
ATOM 7622 N N . LEU E 1 105 ? 33.087 8.595 33.608 1.00 26.38 104 LEU E N 1
ATOM 7623 C CA . LEU E 1 105 ? 33.983 9.508 34.291 1.00 30.41 104 LEU E CA 1
ATOM 7624 C C . LEU E 1 105 ? 34.365 8.807 35.564 1.00 31.99 104 LEU E C 1
ATOM 7625 O O . LEU E 1 105 ? 33.556 8.109 36.153 1.00 31.33 104 LEU E O 1
ATOM 7630 N N . ALA E 1 106 ? 35.614 8.962 35.960 1.00 32.82 105 ALA E N 1
ATOM 7631 C CA . ALA E 1 106 ? 36.081 8.395 37.198 1.00 30.63 105 ALA E CA 1
ATOM 7632 C C . ALA E 1 106 ? 36.546 9.540 38.084 1.00 38.15 105 ALA E C 1
ATOM 7633 O O . ALA E 1 106 ? 37.090 10.532 37.589 1.00 39.39 105 ALA E O 1
ATOM 7635 N N . LEU E 1 107 ? 36.306 9.404 39.384 1.00 36.49 106 LEU E N 1
ATOM 7636 C CA . LEU E 1 107 ? 36.790 10.350 40.375 1.00 29.79 106 LEU E CA 1
ATOM 7637 C C . LEU E 1 107 ? 38.227 9.997 40.735 1.00 33.19 106 LEU E C 1
ATOM 7638 O O . LEU E 1 107 ? 38.554 8.834 40.930 1.00 37.71 106 LEU E O 1
ATOM 7643 N N . VAL E 1 108 ? 39.096 10.995 40.797 1.00 27.73 107 VAL E N 1
ATOM 7644 C CA . VAL E 1 108 ? 40.493 10.751 41.125 1.00 33.26 107 VAL E CA 1
ATOM 7645 C C . VAL E 1 108 ? 40.912 11.763 42.164 1.00 34.04 107 VAL E C 1
ATOM 7646 O O . VAL E 1 108 ? 40.826 12.971 41.922 1.00 30.19 107 VAL E O 1
ATOM 7650 N N . ASN E 1 109 ? 41.373 11.320 43.325 1.00 30.19 108 ASN E N 1
ATOM 7651 C CA . ASN E 1 109 ? 41.880 12.340 44.232 1.00 32.34 108 ASN E CA 1
ATOM 7652 C C . ASN E 1 109 ? 43.395 12.382 44.324 1.00 30.30 108 ASN E C 1
ATOM 7653 O O . ASN E 1 109 ? 44.094 11.675 43.573 1.00 32.28 108 ASN E O 1
ATOM 7658 N N . SER E 1 110 ? 43.890 13.210 45.237 1.00 31.06 109 SER E N 1
ATOM 7659 C CA . SER E 1 110 ? 45.277 13.651 45.201 1.00 33.17 109 SER E CA 1
ATOM 7660 C C . SER E 1 110 ? 46.330 12.598 45.526 1.00 32.21 109 SER E C 1
ATOM 7661 O O . SER E 1 110 ? 47.513 12.825 45.305 1.00 40.13 109 SER E O 1
ATOM 7664 N N . SER E 1 111 ? 45.924 11.458 46.064 1.00 31.99 110 SER E N 1
ATOM 7665 C CA . SER E 1 111 ? 46.906 10.406 46.344 1.00 45.02 110 SER E CA 1
ATOM 7666 C C . SER E 1 111 ? 46.766 9.266 45.347 1.00 32.65 110 SER E C 1
ATOM 7667 O O . SER E 1 111 ? 47.281 8.184 45.553 1.00 39.53 110 SER E O 1
ATOM 7670 N N . GLY E 1 112 ? 46.043 9.534 44.263 1.00 31.15 111 GLY E N 1
ATOM 7671 C CA . GLY E 1 112 ? 45.952 8.615 43.147 1.00 33.00 111 GLY E CA 1
ATOM 7672 C C . GLY E 1 112 ? 44.823 7.612 43.269 1.00 37.08 111 GLY E C 1
ATOM 7673 O O . GLY E 1 112 ? 44.773 6.654 42.521 1.00 38.85 111 GLY E O 1
ATOM 7674 N N . HIS E 1 113 ? 43.913 7.831 44.211 1.00 30.89 112 HIS E N 1
ATOM 7675 C CA . HIS E 1 113 ? 42.797 6.919 44.386 1.00 33.00 112 HIS E CA 1
ATOM 7676 C C . HIS E 1 113 ? 41.712 7.230 43.372 1.00 34.33 112 HIS E C 1
ATOM 7677 O O . HIS E 1 113 ? 41.220 8.361 43.277 1.00 29.30 112 HIS E O 1
ATOM 7684 N N . VAL E 1 114 ? 41.335 6.199 42.635 1.00 30.32 113 VAL E N 1
ATOM 7685 C CA . VAL E 1 114 ? 40.421 6.330 41.521 1.00 29.02 113 VAL E CA 1
ATOM 7686 C C . VAL E 1 114 ? 39.158 5.560 41.839 1.00 33.13 113 VAL E C 1
ATOM 7687 O O . VAL E 1 114 ? 39.220 4.425 42.297 1.00 38.84 113 VAL E O 1
ATOM 7691 N N . GLN E 1 115 ? 38.012 6.185 41.610 1.00 32.10 114 GLN E N 1
ATOM 7692 C CA . GLN E 1 115 ? 36.731 5.514 41.756 1.00 34.29 114 GLN E CA 1
ATOM 7693 C C . GLN E 1 115 ? 35.939 5.649 40.468 1.00 39.60 114 GLN E C 1
ATOM 7694 O O . GLN E 1 115 ? 35.726 6.750 39.965 1.00 39.08 114 GLN E O 1
ATOM 7700 N N . TYR E 1 116 ? 35.494 4.517 39.949 1.00 31.66 115 TYR E N 1
ATOM 7701 C CA . TYR E 1 116 ? 34.666 4.483 38.751 1.00 32.63 115 TYR E CA 1
ATOM 7702 C C . TYR E 1 116 ? 33.427 3.675 39.095 1.00 34.83 115 TYR E C 1
ATOM 7703 O O . TYR E 1 116 ? 33.525 2.535 39.553 1.00 34.00 115 TYR E O 1
ATOM 7712 N N . LEU E 1 117 ? 32.261 4.279 38.895 1.00 29.48 116 LEU E N 1
ATOM 7713 C CA . LEU E 1 117 ? 31.035 3.738 39.454 1.00 27.35 116 LEU E CA 1
ATOM 7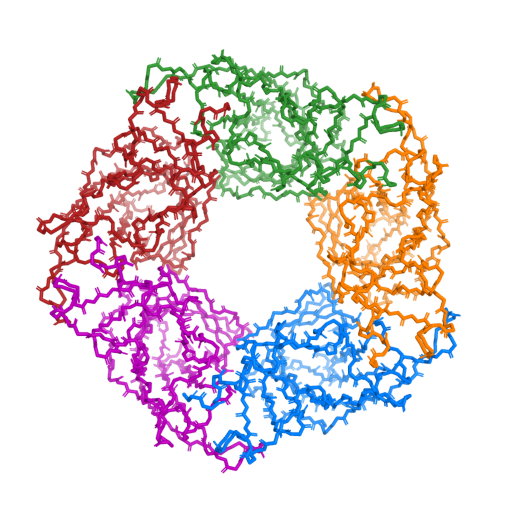714 C C . LEU E 1 117 ? 29.896 3.645 38.436 1.00 28.73 116 LEU E C 1
ATOM 7715 O O . LEU E 1 117 ? 28.863 4.298 38.620 1.00 32.59 116 LEU E O 1
ATOM 7720 N N . PRO E 1 118 ? 30.065 2.819 37.385 1.00 27.10 117 PRO E N 1
ATOM 7721 C CA . PRO E 1 118 ? 29.078 2.773 36.298 1.00 31.22 117 PRO E CA 1
ATOM 7722 C C . PRO E 1 118 ? 27.859 1.931 36.602 1.00 32.40 117 PRO E C 1
ATOM 7723 O O . PRO E 1 118 ? 27.944 0.878 37.226 1.00 26.03 117 PRO E O 1
ATOM 7727 N N . SER E 1 119 ? 26.713 2.423 36.166 1.00 27.61 118 SER E N 1
ATOM 7728 C CA . SER E 1 119 ? 25.517 1.620 36.133 1.00 32.57 118 SER E CA 1
ATOM 7729 C C . SER E 1 119 ? 25.483 0.943 34.764 1.00 34.54 118 SER E C 1
ATOM 7730 O O . SER E 1 119 ? 25.763 1.570 33.728 1.00 29.19 118 SER E O 1
ATOM 7733 N N . ILE E 1 120 ? 25.172 -0.348 34.757 1.00 32.44 119 ILE E N 1
ATOM 7734 C CA . ILE E 1 120 ? 25.389 -1.164 33.568 1.00 29.74 119 ILE E CA 1
ATOM 7735 C C . ILE E 1 120 ? 24.184 -2.055 33.311 1.00 30.72 119 ILE E C 1
ATOM 7736 O O . ILE E 1 120 ? 23.587 -2.602 34.248 1.00 28.58 119 ILE E O 1
ATOM 7741 N N . ARG E 1 121 ? 23.803 -2.169 32.045 1.00 22.82 120 ARG E N 1
ATOM 7742 C CA . ARG E 1 121 ? 22.836 -3.188 31.647 1.00 25.84 120 ARG E CA 1
ATOM 7743 C C . ARG E 1 121 ? 23.546 -4.246 30.830 1.00 31.35 120 ARG E C 1
ATOM 7744 O O . ARG E 1 121 ? 24.375 -3.922 29.976 1.00 29.11 120 ARG E O 1
ATOM 7752 N N . GLN E 1 122 ? 23.203 -5.505 31.069 1.00 32.43 121 GLN E N 1
ATOM 7753 C CA . GLN E 1 122 ? 23.888 -6.597 30.410 1.00 27.96 121 GLN E CA 1
ATOM 7754 C C . GLN E 1 122 ? 23.155 -7.922 30.573 1.00 32.73 121 GLN E C 1
ATOM 7755 O O . GLN E 1 122 ? 22.511 -8.193 31.594 1.00 27.86 121 GLN E O 1
ATOM 7761 N N . ARG E 1 123 ? 23.263 -8.751 29.542 1.00 24.48 122 ARG E N 1
ATOM 7762 C CA . ARG E 1 123 ? 22.640 -10.058 29.560 1.00 26.26 122 ARG E CA 1
ATOM 7763 C C . ARG E 1 123 ? 23.698 -11.119 29.770 1.00 28.22 122 ARG E C 1
ATOM 7764 O O . ARG E 1 123 ? 24.797 -11.035 29.210 1.00 32.00 122 ARG E O 1
ATOM 7772 N N . PHE E 1 124 ? 23.348 -12.098 30.601 1.00 24.45 123 PHE E N 1
ATOM 7773 C CA . PHE E 1 124 ? 24.229 -13.182 30.995 1.00 24.63 123 PHE E CA 1
ATOM 7774 C C . PHE E 1 124 ? 23.586 -14.530 30.731 1.00 31.29 123 PHE E C 1
ATOM 7775 O O . PHE E 1 124 ? 22.360 -14.669 30.773 1.00 31.62 123 PHE E O 1
ATOM 7783 N N . SER E 1 125 ? 24.421 -15.536 30.506 1.00 25.57 124 SER E N 1
ATOM 7784 C CA . SER E 1 125 ? 23.944 -16.917 30.437 1.00 27.72 124 SER E CA 1
ATOM 7785 C C . SER E 1 125 ? 23.579 -17.393 31.837 1.00 33.09 124 SER E C 1
ATOM 7786 O O . SER E 1 125 ? 24.362 -17.230 32.772 1.00 28.51 124 SER E O 1
ATOM 7789 N N . CYS E 1 126 ? 22.401 -17.989 31.977 1.00 33.02 125 CYS E N 1
ATOM 7790 C CA . CYS E 1 126 ? 21.930 -18.424 33.285 1.00 34.33 125 CYS E CA 1
ATOM 7791 C C . CYS E 1 126 ? 20.841 -19.474 33.137 1.00 36.80 125 CYS E C 1
ATOM 7792 O O . CYS E 1 126 ? 19.973 -19.331 32.283 1.00 36.73 125 CYS E O 1
ATOM 7795 N N . ASP E 1 127 ? 20.890 -20.520 33.966 1.00 31.80 126 ASP E N 1
ATOM 7796 C CA . ASP E 1 127 ? 19.795 -21.492 34.051 1.00 38.06 126 ASP E CA 1
ATOM 7797 C C . ASP E 1 127 ? 18.671 -20.854 34.854 1.00 39.76 126 ASP E C 1
ATOM 7798 O O . ASP E 1 127 ? 18.725 -20.804 36.078 1.00 39.38 126 ASP E O 1
ATOM 7803 N N . VAL E 1 128 ? 17.656 -20.363 34.157 1.00 38.84 127 VAL E N 1
ATOM 7804 C CA . VAL E 1 128 ? 16.555 -19.666 34.805 1.00 43.65 127 VAL E CA 1
ATOM 7805 C C . VAL E 1 128 ? 15.304 -20.538 34.907 1.00 50.03 127 VAL E C 1
ATOM 7806 O O . VAL E 1 128 ? 14.203 -20.042 35.160 1.00 55.20 127 VAL E O 1
ATOM 7810 N N . SER E 1 129 ? 15.481 -21.841 34.720 1.00 47.02 128 SER E N 1
ATOM 7811 C CA . SER E 1 129 ? 14.350 -22.769 34.680 1.00 58.75 128 SER E CA 1
ATOM 7812 C C . SER E 1 129 ? 13.499 -22.792 35.965 1.00 60.95 128 SER E C 1
ATOM 7813 O O . SER E 1 129 ? 12.294 -23.057 35.906 1.00 62.26 128 SER E O 1
ATOM 7816 N N . GLY E 1 130 ? 14.106 -22.508 37.113 1.00 49.83 129 GLY E N 1
ATOM 7817 C CA . GLY E 1 130 ? 13.370 -22.562 38.364 1.00 52.07 129 GLY E CA 1
ATOM 7818 C C . GLY E 1 130 ? 12.736 -21.243 38.780 1.00 58.39 129 GLY E C 1
ATOM 7819 O O . GLY E 1 130 ? 12.307 -21.103 39.928 1.00 53.43 129 GLY E O 1
ATOM 7820 N N . VAL E 1 131 ? 12.657 -20.286 37.852 1.00 53.23 130 VAL E N 1
ATOM 7821 C CA . VAL E 1 131 ? 12.199 -18.932 38.174 1.00 51.70 130 VAL E CA 1
ATOM 7822 C C . VAL E 1 131 ? 10.776 -18.881 38.737 1.00 53.86 130 VAL E C 1
ATOM 7823 O O . VAL E 1 131 ? 10.436 -17.988 39.517 1.00 54.17 130 VAL E O 1
ATOM 7827 N N . ASP E 1 132 ? 9.950 -19.849 38.365 1.00 52.62 131 ASP E N 1
ATOM 7828 C CA . ASP E 1 132 ? 8.582 -19.863 38.849 1.00 62.93 131 ASP E CA 1
ATOM 7829 C C . ASP E 1 132 ? 8.360 -20.881 39.964 1.00 60.25 131 ASP E C 1
ATOM 7830 O O . ASP E 1 132 ? 7.233 -21.298 40.198 1.00 69.56 131 ASP E O 1
ATOM 7835 N N . THR E 1 133 ? 9.434 -21.279 40.643 1.00 54.51 132 THR E N 1
ATOM 7836 C CA . THR E 1 133 ? 9.332 -22.169 41.801 1.00 59.29 132 THR E CA 1
ATOM 7837 C C . THR E 1 133 ? 9.654 -21.399 43.068 1.00 59.81 132 THR E C 1
ATOM 7838 O O . THR E 1 133 ? 10.136 -20.267 42.998 1.00 55.89 132 THR E O 1
ATOM 7842 N N . GLU E 1 134 ? 9.396 -22.012 44.221 1.00 57.00 133 GLU E N 1
ATOM 7843 C CA . GLU E 1 134 ? 9.696 -21.375 45.500 1.00 64.80 133 GLU E CA 1
ATOM 7844 C C . GLU E 1 134 ? 11.200 -21.181 45.692 1.00 48.88 133 GLU E C 1
ATOM 7845 O O . GLU E 1 134 ? 11.645 -20.148 46.190 1.00 49.22 133 GLU E O 1
ATOM 7851 N N . SER E 1 135 ? 11.981 -22.182 45.307 1.00 48.37 134 SER E N 1
ATOM 7852 C CA . SER E 1 135 ? 13.431 -22.108 45.434 1.00 73.08 134 SER E CA 1
ATOM 7853 C C . SER E 1 135 ? 14.029 -21.085 44.463 1.00 61.16 134 SER E C 1
ATOM 7854 O O . SER E 1 135 ? 15.140 -20.602 44.672 1.00 62.84 134 SER E O 1
ATOM 7857 N N . GLY E 1 136 ? 13.281 -20.762 43.409 1.00 47.87 135 GLY E N 1
ATOM 7858 C CA . GLY E 1 136 ? 13.693 -19.770 42.427 1.00 46.93 135 GLY E CA 1
ATOM 7859 C C . GLY E 1 136 ? 14.776 -20.223 41.459 1.00 45.20 135 GLY E C 1
ATOM 7860 O O . GLY E 1 136 ? 15.110 -21.401 41.387 1.00 51.90 135 GLY E O 1
ATOM 7861 N N . ALA E 1 137 ? 15.324 -19.272 40.711 1.00 43.36 136 ALA E N 1
ATOM 7862 C CA . ALA E 1 137 ? 16.458 -19.533 39.837 1.00 36.97 136 ALA E CA 1
ATOM 7863 C C . ALA E 1 137 ? 17.697 -18.864 40.396 1.00 45.65 136 ALA E C 1
ATOM 7864 O O . ALA E 1 137 ? 17.628 -17.774 40.952 1.00 50.74 136 ALA E O 1
ATOM 7866 N N . THR E 1 138 ? 18.838 -19.510 40.217 1.00 42.08 137 THR E N 1
ATOM 7867 C CA . THR E 1 138 ? 20.104 -18.980 40.702 1.00 39.74 137 THR E CA 1
ATOM 7868 C C . THR E 1 138 ? 21.027 -18.658 39.532 1.00 41.96 137 THR E C 1
ATOM 7869 O O . THR E 1 138 ? 21.387 -19.551 38.771 1.00 43.36 137 THR E O 1
ATOM 7873 N N . CYS E 1 139 ? 21.392 -17.383 39.388 1.00 39.41 138 CYS E N 1
ATOM 7874 C CA . CYS E 1 139 ? 22.338 -16.941 38.374 1.00 30.55 138 CYS E CA 1
ATOM 7875 C C . CYS E 1 139 ? 23.631 -16.503 39.047 1.00 47.09 138 CYS E C 1
ATOM 7876 O O . CYS E 1 139 ? 23.601 -15.851 40.095 1.00 35.20 138 CYS E O 1
ATOM 7879 N N . LYS E 1 140 ? 24.761 -16.859 38.443 1.00 37.51 139 LYS E N 1
ATOM 7880 C CA . LYS E 1 140 ? 26.072 -16.412 38.905 1.00 31.27 139 LYS E CA 1
ATOM 7881 C C . LYS E 1 140 ? 26.666 -15.442 37.902 1.00 37.74 139 LYS E C 1
ATOM 7882 O O . LYS E 1 140 ? 26.906 -15.795 36.744 1.00 43.93 139 LYS E O 1
ATOM 7888 N N . LEU E 1 141 ? 26.884 -14.209 38.336 1.00 41.82 140 LEU E N 1
ATOM 7889 C CA . LEU E 1 141 ? 27.518 -13.212 37.490 1.00 37.39 140 LEU E CA 1
ATOM 7890 C C . LEU E 1 141 ? 28.971 -13.153 37.916 1.00 41.08 140 LEU E C 1
ATOM 7891 O O . LEU E 1 141 ? 29.285 -12.649 38.995 1.00 37.12 140 LEU E O 1
ATOM 7896 N N . LYS E 1 142 ? 29.850 -13.685 37.073 1.00 35.16 141 LYS E N 1
ATOM 7897 C CA . LYS E 1 142 ? 31.257 -13.854 37.430 1.00 30.13 141 LYS E CA 1
ATOM 7898 C C . LYS E 1 142 ? 32.114 -12.803 36.738 1.00 33.23 141 LYS E C 1
ATOM 7899 O O . LYS E 1 142 ? 31.997 -12.621 35.524 1.00 32.22 141 LYS E O 1
ATOM 7905 N N . PHE E 1 143 ? 32.953 -12.101 37.511 1.00 26.44 142 PHE E N 1
ATOM 7906 C CA . PHE E 1 143 ? 33.827 -11.061 36.965 1.00 24.65 142 PHE E CA 1
ATOM 7907 C C . PHE E 1 143 ? 35.293 -11.237 37.332 1.00 33.32 142 PHE E C 1
ATOM 7908 O O . PHE E 1 143 ? 35.617 -11.638 38.442 1.00 30.64 142 PHE E O 1
ATOM 7916 N N . GLY E 1 144 ? 36.178 -10.894 36.402 1.00 25.90 143 GLY E N 1
ATOM 7917 C CA . GLY E 1 144 ? 37.605 -10.914 36.671 1.00 28.99 143 GLY E CA 1
ATOM 7918 C C . GLY E 1 144 ? 38.373 -10.260 35.548 1.00 30.52 143 GLY E C 1
ATOM 7919 O O . GLY E 1 144 ? 37.806 -9.944 34.493 1.00 27.47 143 GLY E O 1
ATOM 7920 N N . SER E 1 145 ? 39.661 -10.031 35.775 1.00 28.14 144 SER E N 1
ATOM 7921 C CA . SER E 1 145 ? 40.521 -9.480 34.737 1.00 25.21 144 SER E CA 1
ATOM 7922 C C . SER E 1 145 ? 40.630 -10.500 33.608 1.00 28.35 144 SER E C 1
ATOM 7923 O O . SER E 1 145 ? 40.667 -11.706 33.853 1.00 33.35 144 SER E O 1
ATOM 7926 N N . TRP E 1 146 ? 40.666 -10.016 32.370 1.00 25.03 145 TRP E N 1
ATOM 7927 C CA . TRP E 1 146 ? 40.735 -10.909 31.240 1.00 30.30 145 TRP E CA 1
ATOM 7928 C C . TRP E 1 146 ? 42.185 -11.311 30.963 1.00 27.69 145 TRP E C 1
ATOM 7929 O O . TRP E 1 146 ? 42.427 -12.372 30.413 1.00 28.76 145 TRP E O 1
ATOM 7940 N N . THR E 1 147 ? 43.148 -10.476 31.356 1.00 27.22 146 THR E N 1
ATOM 7941 C CA . THR E 1 147 ? 44.546 -10.688 30.939 1.00 27.68 146 THR E CA 1
ATOM 7942 C C . THR E 1 147 ? 45.579 -10.547 32.064 1.00 38.96 146 THR E C 1
ATOM 7943 O O . THR E 1 147 ? 46.763 -10.804 31.843 1.00 35.54 146 THR E O 1
ATOM 7947 N N . HIS E 1 148 ? 45.146 -10.096 33.243 1.00 28.07 147 HIS E N 1
ATOM 7948 C CA . HIS E 1 148 ? 46.063 -9.864 34.367 1.00 33.41 147 HIS E CA 1
ATOM 7949 C C . HIS E 1 148 ? 45.845 -10.865 35.482 1.00 34.14 147 HIS E C 1
ATOM 7950 O O . HIS E 1 148 ? 44.723 -11.019 35.982 1.00 31.87 147 HIS E O 1
ATOM 7957 N N . HIS E 1 149 ? 46.913 -11.545 35.880 1.00 32.87 148 HIS E N 1
ATOM 7958 C CA . HIS E 1 149 ? 46.819 -12.468 37.004 1.00 37.69 148 HIS E CA 1
ATOM 7959 C C . HIS E 1 149 ? 46.992 -11.763 38.367 1.00 43.44 148 HIS E C 1
ATOM 7960 O O . HIS E 1 149 ? 47.213 -10.549 38.430 1.00 40.79 148 HIS E O 1
ATOM 7967 N N . SER E 1 150 ? 46.886 -12.554 39.434 1.00 37.32 149 SER E N 1
ATOM 7968 C CA . SER E 1 150 ? 46.861 -12.092 40.828 1.00 37.93 149 SER E CA 1
ATOM 7969 C C . SER E 1 150 ? 47.994 -11.171 41.197 1.00 33.93 149 SER E C 1
ATOM 7970 O O . SER E 1 150 ? 47.797 -10.222 41.933 1.00 33.64 149 SER E O 1
ATOM 7973 N N . ARG E 1 151 ? 49.188 -11.464 40.702 1.00 34.90 150 ARG E N 1
ATOM 7974 C CA . ARG E 1 151 ? 50.355 -10.704 41.102 1.00 44.80 150 ARG E CA 1
ATOM 7975 C C . ARG E 1 151 ? 50.485 -9.370 40.358 1.00 43.32 150 ARG E C 1
ATOM 7976 O O . ARG E 1 151 ? 51.351 -8.566 40.699 1.00 48.12 150 ARG E O 1
ATOM 7984 N N . GLU E 1 152 ? 49.642 -9.143 39.344 1.00 39.87 151 GLU E N 1
ATOM 7985 C CA . GLU E 1 152 ? 49.587 -7.838 38.657 1.00 35.34 151 GLU E CA 1
ATOM 7986 C C . GLU E 1 152 ? 48.353 -7.032 39.033 1.00 31.00 151 GLU E C 1
ATOM 7987 O O . GLU E 1 152 ? 48.409 -5.818 39.188 1.00 30.95 151 GLU E O 1
ATOM 7993 N N . LEU E 1 153 ? 47.216 -7.704 39.109 1.00 38.03 152 LEU E N 1
ATOM 7994 C CA . LEU E 1 153 ? 45.966 -7.020 39.405 1.00 29.25 152 LEU E CA 1
ATOM 7995 C C . LEU E 1 153 ? 45.305 -7.828 40.518 1.00 36.72 152 LEU E C 1
ATOM 7996 O O . LEU E 1 153 ? 44.812 -8.933 40.290 1.00 34.00 152 LEU E O 1
ATOM 8001 N N . ASP E 1 154 ? 45.348 -7.285 41.731 1.00 41.01 153 ASP E N 1
ATOM 8002 C CA . ASP E 1 154 ? 44.859 -7.978 42.918 1.00 38.33 153 ASP E CA 1
ATOM 8003 C C . ASP E 1 154 ? 43.408 -7.578 43.124 1.00 38.80 153 ASP E C 1
ATOM 8004 O O . ASP E 1 154 ? 43.108 -6.550 43.740 1.00 40.37 153 ASP E O 1
ATOM 8009 N N . LEU E 1 155 ? 42.505 -8.383 42.570 1.00 33.42 154 LEU E N 1
ATOM 8010 C CA . LEU E 1 155 ? 41.082 -8.087 42.642 1.00 32.39 154 LEU E CA 1
ATOM 8011 C C . LEU E 1 155 ? 40.540 -8.498 44.002 1.00 35.61 154 LEU E C 1
ATOM 8012 O O . LEU E 1 155 ? 40.735 -9.623 44.438 1.00 37.79 154 LEU E O 1
ATOM 8017 N N . GLN E 1 156 ? 39.904 -7.556 44.691 1.00 38.14 155 GLN E N 1
ATOM 8018 C CA . GLN E 1 156 ? 39.327 -7.808 46.008 1.00 34.11 155 GLN E CA 1
ATOM 8019 C C . GLN E 1 156 ? 37.880 -7.368 45.958 1.00 36.94 155 GLN E C 1
ATOM 8020 O O . GLN E 1 156 ? 37.535 -6.465 45.199 1.00 31.86 155 GLN E O 1
ATOM 8026 N N . MET E 1 157 ? 37.013 -8.001 46.742 1.00 41.25 156 MET E N 1
ATOM 8027 C CA . MET E 1 157 ? 35.652 -7.494 46.790 1.00 45.77 156 MET E CA 1
ATOM 8028 C C . MET E 1 157 ? 35.477 -6.580 47.959 1.00 51.44 156 MET E C 1
ATOM 8029 O O . MET E 1 157 ? 36.191 -6.690 48.953 1.00 51.27 156 MET E O 1
ATOM 8034 N N . GLN E 1 158 ? 34.563 -5.632 47.819 1.00 54.01 157 GLN E N 1
ATOM 8035 C CA . GLN E 1 158 ? 34.079 -4.937 48.992 1.00 54.93 157 GLN E CA 1
ATOM 8036 C C . GLN E 1 158 ? 32.608 -5.272 49.155 1.00 54.90 157 GLN E C 1
ATOM 8037 O O . GLN E 1 158 ? 31.938 -5.670 48.199 1.00 50.76 157 GLN E O 1
ATOM 8043 N N . GLU E 1 159 ? 32.122 -5.143 50.379 1.00 71.46 158 GLU E N 1
ATOM 8044 C CA . GLU E 1 159 ? 30.764 -5.529 50.701 1.00 76.98 158 GLU E CA 1
ATOM 8045 C C . GLU E 1 159 ? 29.783 -4.647 49.954 1.00 63.29 158 GLU E C 1
ATOM 8046 O O . GLU E 1 159 ? 30.043 -3.461 49.707 1.00 56.83 158 GLU E O 1
ATOM 8052 N N . ALA E 1 160 ? 28.666 -5.248 49.570 1.00 55.93 159 ALA E N 1
ATOM 8053 C CA . ALA E 1 160 ? 27.567 -4.513 48.968 1.00 59.32 159 ALA E CA 1
ATOM 8054 C C . ALA E 1 160 ? 26.296 -5.040 49.592 1.00 54.04 159 ALA E C 1
ATOM 8055 O O . ALA E 1 160 ? 26.310 -6.065 50.280 1.00 63.73 159 ALA E O 1
ATOM 8057 N N . ASP E 1 161 ? 25.193 -4.346 49.357 1.00 44.00 160 ASP E N 1
ATOM 8058 C CA . ASP E 1 161 ? 23.929 -4.798 49.902 1.00 58.18 160 ASP E CA 1
ATOM 8059 C C . ASP E 1 161 ? 22.890 -4.772 48.794 1.00 42.31 160 ASP E C 1
ATOM 8060 O O . ASP E 1 161 ? 23.229 -4.604 47.619 1.00 38.60 160 ASP E O 1
ATOM 8065 N N . ILE E 1 162 ? 21.627 -4.927 49.167 1.00 44.98 161 ILE E N 1
ATOM 8066 C CA . ILE E 1 162 ? 20.566 -4.995 48.179 1.00 40.81 161 ILE E CA 1
ATOM 8067 C C . ILE E 1 162 ? 19.629 -3.798 48.279 1.00 36.76 161 ILE E C 1
ATOM 8068 O O . ILE E 1 162 ? 18.485 -3.863 47.843 1.00 44.43 161 ILE E O 1
ATOM 8073 N N . SER E 1 163 ? 20.131 -2.694 48.825 1.00 42.51 162 SER E N 1
ATOM 8074 C CA . SER E 1 163 ? 19.297 -1.519 49.110 1.00 53.51 162 SER E CA 1
ATOM 8075 C C . SER E 1 163 ? 18.715 -0.928 47.853 1.00 45.44 162 SER E C 1
ATOM 8076 O O . SER E 1 163 ? 17.612 -0.382 47.871 1.00 44.81 162 SER E O 1
ATOM 8079 N N . GLY E 1 164 ? 19.469 -1.029 46.767 1.00 35.28 163 GLY E N 1
ATOM 8080 C CA . GLY E 1 164 ? 19.089 -0.377 45.529 1.00 39.57 163 GLY E CA 1
ATOM 8081 C C . GLY E 1 164 ? 18.152 -1.200 44.659 1.00 42.70 163 GLY E C 1
ATOM 8082 O O . GLY E 1 164 ? 17.658 -0.710 43.652 1.00 39.18 163 GLY E O 1
ATOM 8083 N N . TYR E 1 165 ? 17.897 -2.446 45.045 1.00 40.98 164 TYR E N 1
ATOM 8084 C CA . TYR E 1 165 ? 17.035 -3.312 44.248 1.00 38.45 164 TYR E CA 1
ATOM 8085 C C . TYR E 1 165 ? 15.644 -2.700 44.151 1.00 40.87 164 TYR E C 1
ATOM 8086 O O . TYR E 1 165 ? 15.026 -2.437 45.175 1.00 39.34 164 TYR E O 1
ATOM 8095 N N . ILE E 1 166 ? 15.156 -2.440 42.940 1.00 34.83 165 ILE E N 1
ATOM 8096 C CA . ILE E 1 166 ? 13.871 -1.750 42.813 1.00 49.82 165 ILE E CA 1
ATOM 8097 C C . ILE E 1 166 ? 12.732 -2.645 43.278 1.00 43.96 165 ILE E C 1
ATOM 8098 O O . ILE E 1 166 ? 12.685 -3.821 42.945 1.00 44.68 165 ILE E O 1
ATOM 8103 N N . PRO E 1 167 ? 11.820 -2.085 44.084 1.00 45.75 166 PRO E N 1
ATOM 8104 C CA . PRO E 1 167 ? 10.859 -2.930 44.801 1.00 44.96 166 PRO E CA 1
ATOM 8105 C C . PRO E 1 167 ? 9.625 -3.293 43.979 1.00 48.17 166 PRO E C 1
ATOM 8106 O O . PRO E 1 167 ? 8.816 -4.106 44.445 1.00 46.72 166 PRO E O 1
ATOM 8110 N N . TYR E 1 168 ? 9.465 -2.710 42.793 1.00 42.87 167 TYR E N 1
ATOM 8111 C CA . TYR E 1 168 ? 8.219 -2.898 42.047 1.00 42.33 167 TYR E CA 1
ATOM 8112 C C . TYR E 1 168 ? 8.367 -3.825 40.840 1.00 51.68 167 TYR E C 1
ATOM 8113 O O . TYR E 1 168 ? 7.493 -3.867 39.972 1.00 51.37 167 TYR E O 1
ATOM 8122 N N . SER E 1 169 ? 9.473 -4.561 40.775 1.00 44.36 168 SER E N 1
ATOM 8123 C CA . SER E 1 169 ? 9.643 -5.543 39.707 1.00 46.85 168 SER E CA 1
ATOM 8124 C C . SER E 1 169 ? 8.795 -6.778 39.994 1.00 48.44 168 SER E C 1
ATOM 8125 O O . SER E 1 169 ? 8.226 -6.913 41.083 1.00 44.42 168 SER E O 1
ATOM 8128 N N . ARG E 1 170 ? 8.709 -7.669 39.013 1.00 41.25 169 ARG E N 1
ATOM 8129 C CA . ARG E 1 170 ? 7.937 -8.899 39.152 1.00 48.87 169 ARG E CA 1
ATOM 8130 C C . ARG E 1 170 ? 8.795 -10.023 39.710 1.00 52.31 169 ARG E C 1
ATOM 8131 O O . ARG E 1 170 ? 8.333 -11.161 39.827 1.00 46.94 169 ARG E O 1
ATOM 8139 N N . PHE E 1 171 ? 10.043 -9.704 40.045 1.00 48.61 170 PHE E N 1
ATOM 8140 C CA . PHE E 1 171 ? 10.942 -10.682 40.646 1.00 47.76 170 PHE E CA 1
ATOM 8141 C C . PHE E 1 171 ? 11.296 -10.311 42.080 1.00 53.02 170 PHE E C 1
ATOM 8142 O O . PHE E 1 171 ? 11.538 -9.141 42.398 1.00 45.75 170 PHE E O 1
ATOM 8150 N N . GLU E 1 172 ? 11.338 -11.311 42.951 1.00 50.19 171 GLU E N 1
ATOM 8151 C CA . GLU E 1 172 ? 11.812 -11.059 44.305 1.00 55.41 171 GLU E CA 1
ATOM 8152 C C . GLU E 1 172 ? 13.112 -11.797 44.558 1.00 52.55 171 GLU E C 1
ATOM 8153 O O . GLU E 1 172 ? 13.350 -12.861 43.986 1.00 52.47 171 GLU E O 1
ATOM 8159 N N . LEU E 1 173 ? 13.954 -11.214 45.404 1.00 44.10 172 LEU E N 1
ATOM 8160 C CA . LEU E 1 173 ? 15.241 -11.802 45.728 1.00 46.15 172 LEU E CA 1
ATOM 8161 C C . LEU E 1 173 ? 15.071 -12.804 46.860 1.00 54.45 172 LEU E C 1
ATOM 8162 O O . LEU E 1 173 ? 14.520 -12.475 47.908 1.00 59.27 172 LEU E O 1
ATOM 8167 N N . VAL E 1 174 ? 15.542 -14.027 46.642 1.00 51.49 173 VAL E N 1
ATOM 8168 C CA . VAL E 1 174 ? 15.426 -15.095 47.636 1.00 50.01 173 VAL E CA 1
ATOM 8169 C C . VAL E 1 174 ? 16.763 -15.227 48.345 1.00 46.39 173 VAL E C 1
ATOM 8170 O O . VAL E 1 174 ? 16.839 -15.667 49.496 1.00 44.35 173 VAL E O 1
ATOM 8174 N N . GLY E 1 175 ? 17.821 -14.815 47.650 1.00 42.79 174 GLY E N 1
ATOM 8175 C CA . GLY E 1 175 ? 19.159 -14.930 48.181 1.00 40.42 174 GLY E CA 1
ATOM 8176 C C . GLY E 1 175 ? 20.155 -14.178 47.336 1.00 38.30 174 GLY E C 1
ATOM 8177 O O . GLY E 1 175 ? 20.015 -14.089 46.117 1.00 40.31 174 GLY E O 1
ATOM 8178 N N . VAL E 1 176 ? 21.165 -13.620 47.988 1.00 39.39 175 VAL E N 1
ATOM 8179 C CA . VAL E 1 176 ? 22.261 -12.975 47.284 1.00 38.24 175 VAL E CA 1
ATOM 8180 C C . VAL E 1 176 ? 23.539 -13.283 48.045 1.00 44.62 175 VAL E C 1
ATOM 8181 O O . VAL E 1 176 ? 23.553 -13.249 49.279 1.00 46.19 175 VAL E O 1
ATOM 8185 N N . THR E 1 177 ? 24.596 -13.626 47.312 1.00 42.86 176 THR E N 1
ATOM 8186 C CA . THR E 1 177 ? 25.929 -13.777 47.891 1.00 45.04 176 THR E CA 1
ATOM 8187 C C . THR E 1 177 ? 26.967 -13.186 46.957 1.00 45.17 176 THR E C 1
ATOM 8188 O O . THR E 1 177 ? 26.737 -13.048 45.752 1.00 39.69 176 THR E O 1
ATOM 8192 N N . GLN E 1 178 ? 28.120 -12.853 47.514 1.00 34.07 177 GLN E N 1
ATOM 8193 C CA . GLN E 1 178 ? 29.191 -12.257 46.733 1.00 32.67 177 GLN E CA 1
ATOM 8194 C C . GLN E 1 178 ? 30.511 -12.700 47.313 1.00 53.53 177 GLN E C 1
ATOM 8195 O O . GLN E 1 178 ? 30.809 -12.414 48.472 1.00 55.58 177 GLN E O 1
ATOM 8201 N N . LYS E 1 179 ? 31.308 -13.396 46.512 1.00 49.40 178 LYS E N 1
ATOM 8202 C CA . LYS E 1 179 ? 32.554 -13.944 47.021 1.00 48.21 178 LYS E CA 1
ATOM 8203 C C . LYS E 1 179 ? 33.706 -13.868 46.027 1.00 46.08 178 LYS E C 1
ATOM 8204 O O . LYS E 1 179 ? 33.508 -13.882 44.797 1.00 36.48 178 LYS E O 1
ATOM 8210 N N . ARG E 1 180 ? 34.910 -13.757 46.578 1.00 33.25 179 ARG E N 1
ATOM 8211 C CA . ARG E 1 180 ? 36.123 -13.703 45.783 1.00 47.25 179 ARG E CA 1
ATOM 8212 C C . ARG E 1 180 ? 36.784 -15.059 45.833 1.00 49.43 179 ARG E C 1
ATOM 8213 O O . ARG E 1 180 ? 36.856 -15.669 46.897 1.00 40.30 179 ARG E O 1
ATOM 8221 N N . SER E 1 181 ? 37.251 -15.528 44.682 1.00 41.53 180 SER E N 1
ATOM 8222 C CA . SER E 1 181 ? 37.975 -16.796 44.592 1.00 34.28 180 SER E CA 1
ATOM 8223 C C . SER E 1 181 ? 39.243 -16.579 43.790 1.00 40.52 180 SER E C 1
ATOM 8224 O O . SER E 1 181 ? 39.455 -15.514 43.190 1.00 47.30 180 SER E O 1
ATOM 8227 N N . GLU E 1 182 ? 40.081 -17.598 43.783 1.00 42.20 181 GLU E N 1
ATOM 8228 C CA . GLU E 1 182 ? 41.351 -17.552 43.095 1.00 47.00 181 GLU E CA 1
ATOM 8229 C C . GLU E 1 182 ? 41.560 -18.939 42.509 1.00 39.20 181 GLU E C 1
ATOM 8230 O O . GLU E 1 182 ? 41.786 -19.891 43.244 1.00 44.13 181 GLU E O 1
ATOM 8236 N N . ARG E 1 183 ? 41.476 -19.055 41.190 1.00 38.58 182 ARG E N 1
ATOM 8237 C CA . ARG E 1 183 ? 41.533 -20.367 40.541 1.00 45.81 182 ARG E CA 1
ATOM 8238 C C . ARG E 1 183 ? 42.689 -20.397 39.561 1.00 35.98 182 ARG E C 1
ATOM 8239 O O . ARG E 1 183 ? 43.131 -19.350 39.087 1.00 45.17 182 ARG E O 1
ATOM 8247 N N . PHE E 1 184 ? 43.192 -21.588 39.280 1.00 37.29 183 PHE E N 1
ATOM 8248 C CA . PHE E 1 184 ? 44.146 -21.794 38.197 1.00 37.59 183 PHE E CA 1
ATOM 8249 C C . PHE E 1 184 ? 43.387 -22.138 36.908 1.00 41.90 183 PHE E C 1
ATOM 8250 O O . PHE E 1 184 ? 42.315 -22.753 36.945 1.00 41.00 183 PHE E O 1
ATOM 8258 N N . TYR E 1 185 ? 43.942 -21.717 35.778 1.00 37.10 184 TYR E N 1
ATOM 8259 C CA . TYR E 1 185 ? 43.408 -22.072 34.470 1.00 35.70 184 TYR E CA 1
ATOM 8260 C C . TYR E 1 185 ? 44.473 -22.866 33.757 1.00 37.10 184 TYR E C 1
ATOM 8261 O O . TYR E 1 185 ? 45.652 -22.746 34.081 1.00 38.08 184 TYR E O 1
ATOM 8270 N N . GLU E 1 186 ? 44.055 -23.678 32.788 1.00 37.90 185 GLU E N 1
ATOM 8271 C CA . GLU E 1 186 ? 44.972 -24.570 32.068 1.00 46.60 185 GLU E CA 1
ATOM 8272 C C . GLU E 1 186 ? 46.159 -23.817 31.444 1.00 40.54 185 GLU E C 1
ATOM 8273 O O . GLU E 1 186 ? 47.272 -24.336 31.397 1.00 43.73 185 GLU E O 1
ATOM 8279 N N . CYS E 1 187 ? 45.914 -22.584 31.004 1.00 39.75 186 CYS E N 1
ATOM 8280 C CA . CYS E 1 187 ? 46.926 -21.762 30.334 1.00 50.16 186 CYS E CA 1
ATOM 8281 C C . CYS E 1 187 ? 48.141 -21.391 31.182 1.00 53.12 186 CYS E C 1
ATOM 8282 O O . CYS E 1 187 ? 49.282 -21.406 30.697 1.00 46.37 186 CYS E O 1
ATOM 8285 N N . CYS E 1 188 ? 47.897 -21.034 32.440 1.00 45.21 187 CYS E N 1
ATOM 8286 C CA . CYS E 1 188 ? 48.875 -20.230 33.170 1.00 44.82 187 CYS E CA 1
ATOM 8287 C C . CYS E 1 188 ? 49.335 -20.771 34.517 1.00 49.86 187 CYS E C 1
ATOM 8288 O O . CYS E 1 188 ? 48.617 -21.488 35.205 1.00 40.02 187 CYS E O 1
ATOM 8291 N N . LYS E 1 189 ? 50.553 -20.388 34.875 1.00 51.01 188 LYS E N 1
ATOM 8292 C CA . LYS E 1 189 ? 51.192 -20.817 36.100 1.00 54.14 188 LYS E CA 1
ATOM 8293 C C . LYS E 1 189 ? 50.686 -19.973 37.283 1.00 48.46 188 LYS E C 1
ATOM 8294 O O . LYS E 1 189 ? 50.788 -20.387 38.441 1.00 47.87 188 LYS E O 1
ATOM 8300 N N . GLU E 1 190 ? 50.107 -18.809 36.981 1.00 41.99 189 GLU E N 1
ATOM 8301 C CA . GLU E 1 190 ? 49.640 -17.871 38.010 1.00 38.80 189 GLU E CA 1
ATOM 8302 C C . GLU E 1 190 ? 48.141 -17.995 38.227 1.00 40.06 189 GLU E C 1
ATOM 8303 O O . GLU E 1 190 ? 47.389 -18.199 37.278 1.00 43.87 189 GLU E O 1
ATOM 8309 N N . PRO E 1 191 ? 47.696 -17.850 39.479 1.00 39.78 190 PRO E N 1
ATOM 8310 C CA . PRO E 1 191 ? 46.252 -17.826 39.734 1.00 44.24 190 PRO E CA 1
ATOM 8311 C C . PRO E 1 191 ? 45.613 -16.513 39.268 1.00 35.94 190 PRO E C 1
ATOM 8312 O O . PRO E 1 191 ? 46.249 -15.452 39.304 1.00 39.36 190 PRO E O 1
ATOM 8316 N N . TYR E 1 192 ? 44.363 -16.604 38.825 1.00 35.39 191 TYR E N 1
ATOM 8317 C CA . TYR E 1 192 ? 43.561 -15.436 38.493 1.00 37.55 191 TYR E CA 1
ATOM 8318 C C . TYR E 1 192 ? 42.419 -15.362 39.481 1.00 40.43 191 TYR E C 1
ATOM 8319 O O . TYR E 1 192 ? 41.729 -16.360 39.702 1.00 37.29 191 TYR E O 1
ATOM 8328 N N . PRO E 1 193 ? 42.232 -14.187 40.099 1.00 34.81 192 PRO E N 1
ATOM 8329 C CA . PRO E 1 193 ? 41.115 -13.998 41.022 1.00 35.22 192 PRO E CA 1
ATOM 8330 C C . PRO E 1 193 ? 39.853 -13.598 40.273 1.00 31.85 192 PRO E C 1
ATOM 8331 O O . PRO E 1 193 ? 39.921 -12.995 39.194 1.00 30.56 192 PRO E O 1
ATOM 8335 N N . ASP E 1 194 ? 38.702 -13.938 40.838 1.00 33.45 193 ASP E N 1
ATOM 8336 C CA . ASP E 1 194 ? 37.444 -13.429 40.320 1.00 34.25 193 ASP E CA 1
ATOM 8337 C C . ASP E 1 194 ? 36.511 -13.066 41.464 1.00 35.91 193 ASP E C 1
ATOM 8338 O O . ASP E 1 194 ? 36.709 -13.495 42.602 1.00 30.45 193 ASP E O 1
ATOM 8343 N N . VAL E 1 195 ? 35.494 -12.271 41.162 1.00 36.17 194 VAL E N 1
ATOM 8344 C CA . VAL E 1 195 ? 34.427 -12.043 42.122 1.00 38.53 194 VAL E CA 1
ATOM 8345 C C . VAL E 1 195 ? 33.123 -12.472 41.481 1.00 36.46 194 VAL E C 1
ATOM 8346 O O . VAL E 1 195 ? 32.826 -12.093 40.348 1.00 33.59 194 VAL E O 1
ATOM 8350 N N . THR E 1 196 ? 32.368 -13.296 42.201 1.00 32.46 195 THR E N 1
ATOM 8351 C CA . THR E 1 196 ? 31.111 -13.818 41.703 1.00 29.87 195 THR E CA 1
ATOM 8352 C C . THR E 1 196 ? 29.970 -13.336 42.553 1.00 36.91 195 THR E C 1
ATOM 8353 O O . THR E 1 196 ? 29.976 -13.472 43.783 1.00 30.42 195 THR E O 1
ATOM 8357 N N . PHE E 1 197 ? 28.998 -12.748 41.879 1.00 35.53 196 PHE E N 1
ATOM 8358 C CA . PHE E 1 197 ? 27.766 -12.322 42.508 1.00 32.46 196 PHE E CA 1
ATOM 8359 C C . PHE E 1 197 ? 26.734 -13.394 42.169 1.00 35.22 196 PHE E C 1
ATOM 8360 O O . PHE E 1 197 ? 26.449 -13.674 40.985 1.00 39.43 196 PHE E O 1
ATOM 8368 N N . THR E 1 198 ? 26.201 -14.023 43.202 1.00 32.24 197 THR E N 1
ATOM 8369 C CA . THR E 1 198 ? 25.271 -15.129 43.025 1.00 35.09 197 THR E CA 1
ATOM 8370 C C . THR E 1 198 ? 23.911 -14.700 43.506 1.00 42.52 197 THR E C 1
ATOM 8371 O O . THR E 1 198 ? 23.719 -14.473 44.693 1.00 49.56 197 THR E O 1
ATOM 8375 N N . VAL E 1 199 ? 22.971 -14.564 42.582 1.00 38.53 198 VAL E N 1
ATOM 8376 C CA . VAL E 1 199 ? 21.639 -14.107 42.942 1.00 41.33 198 VAL E CA 1
ATOM 8377 C C . VAL E 1 199 ? 20.602 -15.197 42.693 1.00 37.60 198 VAL E C 1
ATOM 8378 O O . VAL E 1 199 ? 20.586 -15.834 41.646 1.00 39.07 198 VAL E O 1
ATOM 8382 N N . THR E 1 200 ? 19.766 -15.431 43.694 1.00 35.69 199 THR E N 1
ATOM 8383 C CA . THR E 1 200 ? 18.639 -16.334 43.576 1.00 36.60 199 THR E CA 1
ATOM 8384 C C . THR E 1 200 ? 17.357 -15.515 43.674 1.00 43.62 199 THR E C 1
ATOM 8385 O O . THR E 1 200 ? 17.164 -14.755 44.621 1.00 48.80 199 THR E O 1
ATOM 8389 N N . PHE E 1 201 ? 16.486 -15.681 42.686 1.00 42.06 200 PHE E N 1
ATOM 8390 C CA . PHE E 1 201 ? 15.265 -14.895 42.570 1.00 44.76 200 PHE E CA 1
ATOM 8391 C C . PHE E 1 201 ? 14.122 -15.732 42.004 1.00 40.75 200 PHE E C 1
ATOM 8392 O O . PHE E 1 201 ? 14.346 -16.806 41.466 1.00 40.68 200 PHE E O 1
ATOM 8400 N N . ARG E 1 202 ? 12.904 -15.212 42.112 1.00 40.66 201 ARG E N 1
ATOM 8401 C CA . ARG E 1 202 ? 11.713 -15.902 41.638 1.00 50.04 201 ARG E CA 1
ATOM 8402 C C . ARG E 1 202 ? 10.626 -14.888 41.267 1.00 41.12 201 ARG E C 1
ATOM 8403 O O . ARG E 1 202 ? 10.688 -13.736 41.675 1.00 44.21 201 ARG E O 1
ATOM 8411 N N . LYS E 1 203 ? 9.630 -15.328 40.504 1.00 47.52 202 LYS E N 1
ATOM 8412 C CA . LYS E 1 203 ? 8.464 -14.505 40.210 1.00 49.07 202 LYS E CA 1
ATOM 8413 C C . LYS E 1 203 ? 7.616 -14.340 41.461 1.00 53.63 202 LYS E C 1
ATOM 8414 O O . LYS E 1 203 ? 7.294 -15.325 42.123 1.00 61.37 202 LYS E O 1
ATOM 8420 N N . LYS E 1 204 ? 7.257 -13.101 41.788 1.00 48.86 203 LYS E N 1
ATOM 8421 C CA . LYS E 1 204 ? 6.327 -12.848 42.885 1.00 58.66 203 LYS E CA 1
ATOM 8422 C C . LYS E 1 204 ? 4.955 -13.436 42.576 1.00 63.21 203 LYS E C 1
ATOM 8423 O O . LYS E 1 204 ? 4.587 -13.575 41.412 1.00 57.00 203 LYS E O 1
ATOM 8429 N N . GLY E 1 205 ? 4.199 -13.770 43.619 1.00 74.73 204 GLY E N 1
ATOM 8430 C CA . GLY E 1 205 ? 2.867 -14.330 43.448 1.00 84.64 204 GLY E CA 1
ATOM 8431 C C . GLY E 1 205 ? 2.866 -15.835 43.236 1.00 94.33 204 GLY E C 1
ATOM 8432 O O . GLY E 1 205 ? 3.502 -16.348 42.310 1.00 98.10 204 GLY E O 1
#

Secondary structure (DSSP, 8-state):
-HHHHHHHHHHHTT--TTS---BTTBPEEEEEEEEEEEEEEEETTTTEEEEEEEEEEEEE-GGG---TTTSTT--EEEEEGGGS----EEETTBSS--EE-S--EEEEETT-EEEE--EEEEEEE---GGGGSSS-EEEEEEEEESS--TTTEEEEE---B-TT--TTSSEEEEEEEEEEEEE--TT-SS-EEEEEEEEEEEE--/-HHHHHHHHHHTTT--TTS---BTTBPEEEEEEEEEEEEEEEETTTTEEEEEEEEEEEEEEEEEE--TTTSTT-SEEEEEGGGS----EEETTBSS--EE-S--EEEEETEEEEEE--EEEEEEE---TTTTSSS-EEEEEEEEESS--TTTEEEEE---B-TTS-TTSSEEEEEEEEEEEEE--TT-SS-EEEEEEEEEEEETT--/-HHHHHHHHHHHTT--TTS---BTTBPEEEEEEEEEEEEEEEETTTTEEEEEEEEEEEEEEEEEE--TTTSTT-SEEEEEGGGS----EEETTBSS--EE-S--EEEEETEEEEEE--EEEEEEE---TTTTSSS-EEEEEEEEESS--TTTEEEEE---B-TTS-TTSSEEEEEEEEEEEEE--TT-SS-EEEEEEEEEEEE--/-HHHHHHHHHHHHH--TTS---BTTBPEEEEEEEEEEEEEEEETTTTEEEEEEEEEEEEE-GGG---TTTSTT-SEEEEEGGGS----EEETTBSS--EE-S--EEEEETT-EEEE--EEEEEEE---TTTTSSS-EEEEEEEEESS--TTTEEEEE---B-TTS-TTSSEEEEEEEEEEEEE--TT-SS-EEEEEEEEEEEE--/-HHHHHHHHHHTTT--TTS---BTTBPEEEEEEEEEEEEEEEETTTTEEEEEEEEEEEEEEEEEE--GGGSTT-SEEEEEGGGS----EEETTBSS--EE-S--EEEEETEEEEEE--EEEEEEE---TTTTSSS-EEEEEEEEESS--TTTEEEEE----STTS-TTSSEEEEEEEEEEEEE--TT-SS-EEEEEEEEEEEE--

GO terms:
  GO:0043083 synaptic cleft (C, EXP)
  GO:0043083 synaptic cleft (C, IDA)
  GO:0032223 negative regulation of synaptic transmission, cholinergic (P, IDA)

Solvent-accessible surface area: 45065 Å² total; per-residue (Å²): 17,106,103,23,22,121,0,19,106,81,36,104,145,107,34,37,51,60,4,2,3,21,67,162,133,150,45,8,44,0,88,0,8,3,1,2,42,4,4,5,41,15,50,90,109,23,13,10,1,12,4,4,1,74,12,48,14,15,1,67,1,38,38,6,92,25,79,56,89,112,26,68,69,13,140,54,5,8,16,30,28,99,47,12,12,55,13,13,34,2,13,55,40,5,5,4,102,67,54,23,13,10,31,85,36,1,18,3,40,26,71,0,46,0,70,19,36,2,10,12,44,7,91,0,6,5,55,0,79,19,0,88,70,148,93,10,3,67,4,115,1,43,8,0,3,56,5,9,18,9,143,30,0,29,0,59,65,84,150,54,40,73,106,31,28,26,111,61,5,64,1,68,23,84,27,19,96,39,117,64,23,82,94,138,93,192,101,36,171,42,4,16,1,0,0,8,0,28,5,31,1,64,49,112,94,22,87,83,13,40,107,1,22,154,84,32,99,126,87,32,40,47,65,6,2,4,21,75,210,145,144,55,8,42,0,95,0,1,2,4,2,42,3,4,2,37,14,54,81,112,23,14,11,1,12,3,4,1,67,9,41,10,14,1,68,0,41,38,11,92,21,93,63,99,110,28,70,71,12,143,43,4,7,18,24,32,94,49,6,11,45,10,13,30,5,12,61,39,6,5,4,95,65,55,24,14,10,29,81,37,0,18,0,47,28,70,0,54,0,60,15,43,2,9,12,45,7,88,0,7,4,53,0,80,18,0,59,66,110,90,12,2,70,3,132,1,50,8,0,3,55,5,12,16,12,141,28,0,30,0,59,67,62,157,37,53,80,102,35,30,28,110,60,5,64,2,63,33,67,30,31,92,42,124,68,21,77,110,138,89,189,105,45,167,29,7,23,2,4,0,14,0,31,3,26,1,47,39,101,71,56,142,13,87,82,16,35,102,1,29,136,88,37,102,145,94,33,36,52,65,10,6,7,16,103,220,123,172,55,7,43,0,90,0,2,2,2,1,43,3,4,3,40,16,56,81,112,22,14,11,2,14,4,3,0,68,11,51,15,7,1,64,1,36,42,13,97,27,94,52,105,109,22,71,70,8,133,43,4,8,21,30,27,100,50,7,11,53,14,12,34,2,11,59,39,6,5,6,100,68,53,23,12,9,33,81,35,0,21,2,52,25,75,0,47,0,75,18,43,2,11,14,45,8,96,0,6,5,57,0,72,17,0,100,71,145,92,11,2,68,3,120,1,37,8,0,3,58,6,11,18,14,138,30,0,29,0,60,69,61,162,42,48,73,105,36,28,24,108,60,6,64,1,58,39,77,27,32,86,45,125,63,21,80,94,134,97,193,96,32,177,42,9,18,1,1,0,11,0,32,4,27,1,60,62,95,126,13,110,100,24,30,110,1,23,94,73,40,108,138,102,34,38,51,61,4,3,4,25,96,206,113,152,50,5,43,0,94,0,1,7,2,4,42,4,3,4,51,14,48,82,114,24,14,11,1,12,4,5,0,65,11,44,12,10,1,64,1,56,56,10,100,23,73,59,92,108,19,70,58,10,158,41,6,8,18,28,29,102,52,8,13,45,9,13,34,3,10,59,40,6,6,4,93,65,58,23,12,11,30,84,35,0,29,2,55,25,72,0,51,0,74,12,55,2,9,14,44,9,96,0,5,5,55,0,76,18,0,101,70,156,96,10,3,68,3,119,0,41,7,0,2,52,7,10,21,10,161,32,0,28,0,58,69,65,160,45,46,79,100,34,26,24,112,59,4,52,0,67,30,76,29,41,89,36,121,65,25,84,139,139,94,194,103,32,183,55,6,18,0,4,0,12,3,25,7,26,2,78,68,98,128,12,113,86,14,29,112,1,27,138,85,34,101,145,88,37,36,49,65,8,2,5,24,87,195,152,150,50,6,43,0,93,0,0,0,9,4,39,3,3,4,42,18,52,91,106,24,12,10,2,11,1,4,1,78,10,46,15,14,3,67,1,37,46,10,91,25,89,52,108,100,18,72,67,14,144,49,4,8,19,27,32,100,49,10,12,50,14,12,35,5,12,56,37,6,5,4,98,65,52,23,12,10,30,80,36,0,20,2,45,28,73,0,59,0,54,19,44,2,8,14,42,7,93,0,6,4,56,0,78,17,0,99,68,147,86,10,4,69,2,118,0,36,9,0,4,50,3,8,18,6,141,35,0,29,0,57,45,65,145,38,89,94,91,37,28,30,107,64,7,50,1,57,39,66,31,48,84,32,115,68,19,80,98,146,84,185,99,33,168,39,15,18,2,1,0,6,6,18,2,24,0,57,61,87,118

B-factor: mean 52.91, std 21.14, range [19.95, 203.87]

Organism: Lymnaea stagnalis (NCBI:txid6523)